Protein AF-0000000072193497 (afdb_homodimer)

Nearest PDB structures (foldseek):
  7z03-assembly1_B  TM=9.026E-01  e=7.039E-38  Escherichia coli
  4lu9-assembly1_C  TM=9.342E-01  e=7.150E-36  Escherichia coli KO11FL
  7z03-assembly1_A  TM=8.305E-01  e=8.868E-38  Escherichia coli
  7yzp-assembly1_A  TM=8.285E-01  e=3.322E-38  Escherichia coli
  7dog-assembly1_B  TM=8.474E-01  e=8.954E-22  Staphylococcus aureus subsp. aureus Mu50

Organism: NCBI:txid901

Sequence (818 aa):
MRVLHTSDWHLGRPLFGQKRYEEFSAFLDWLARTLQEKEVDVLVVPGDIFDSGTPSNRAQRLYYDFLRQVYLSPCRHVVITAGNHDSPSMLGASREILQVLDIHVVGNLPEDPADEVKVLRDAQGKVALIVCAVPFLRDADMRLVEEGESSGDKESKMQEAIRRHYAQVLEEAAALRDRLAPDVPLLCMGHLFTAGGQTVDGDGVRDLYVGSLAHVPASIFPPCIDYLALGHLHVPQRVGGMEHMRYSGSPLPMGFGEASQPKSVCLVDFSGRSARVELLPVPEFQKLERVSGSMSEILSRLAALRDSDSSAWLEVVYTGDDLEGSLRRQVETAVAGSGLRVLKIRNARLPDSQPRLDDTGRNLEELGETEVFSRCLAARKIEGAQADLLMRLYGEILTAMHETDSNAEMRVLHTSDWHLGRPLFGQKRYEEFSAFLDWLARTLQEKEVDVLVVPGDIFDSGTPSNRAQRLYYDFLRQVYLSPCRHVVITAGNHDSPSMLGASREILQVLDIHVVGNLPEDPADEVKVLRDAQGKVALIVCAVPFLRDADMRLVEEGESSGDKESKMQEAIRRHYAQVLEEAAALRDRLAPDVPLLCMGHLFTAGGQTVDGDGVRDLYVGSLAHVPASIFPPCIDYLALGHLHVPQRVGGMEHMRYSGSPLPMGFGEASQPKSVCLVDFSGRSARVELLPVPEFQKLERVSGSMSEILSRLAALRDSDSSAWLEVVYTGDDLEGSLRRQVETAVAGSGLRVLKIRNARLPDSQPRLDDTGRNLEELGETEVFSRCLAARKIEGAQADLLMRLYGEILTAMHETDSNAE

Secondary structure (DSSP, 8-state):
-EEEE-----BT--BTTB--HHHHHHHHHHHHHHHHHTT-SEEEEES--BSSSS--HHHHHHHHHHHHHHHTSS--EEEEE--SSS-HHHHHTTHHHHHTTTEEEE-S--SSGGGGEEEEE-TTS-EEEEEEEPPP--HHHHT---TT--HHHHHHHHHHHHHHHHHHHHHHHHHHHHHH-TTS-EEEEEE-EETT----TTS----TTTTT--EE-GGGS-TT-SEEEEES--S-EEETTEEEEEE---SS-SSGGGTTPPPEEEEEEEETTEEEEEEEEPP-SS-EEEEEESHHHHHHHHHHHHHTT---EEEEEE--S---S-HHHHHHHHHTTSS-EEEEEEETTS-TT---TT-TTS-GGGS-HHHHHHHHHHHTT--HHHHHHHHHHHHHHHHHHHH--TT--/-EEEE-----BT--BTTB--HHHHHHHHHHHHHHHHHTT-SEEEEES--BSSSS--HHHHHHHHHHHHHHHTSS--EEEEE--SSS-HHHHHTTHHHHHTTTEEEE-S--SSGGGGEEEEE-TTS-EEEEEEE-----HHHHT---TT--HHHHHHHHHHHHHHHHHHHHHHHHHHHHHH-TTS-EEEEEE-EETT----TTS------SSS--EE-GGGS-TT-SEEEEES-SS-EEETTEEEEEE---SS-SSGGGTTPPPEEEEEEEETTEEEEEEEEPP-SS-EEEEEESHHHHHHHHHHHHHTT---EEEEEE--SS--TTHHHHHHHHHTTSS-EEEEEEETTS-TT---TT-TTS-GGGS-HHHHHHHHHHHTT--HHHHHHHHHHHHHHHHHHHH--TT--

Solvent-accessible surface area (backbone atoms only — not comparable to full-atom values): 42797 Å² total; per-residue (Å²): 95,34,34,36,37,42,18,35,63,28,40,74,48,53,54,58,75,42,78,42,62,70,49,52,50,51,50,50,51,49,50,48,50,47,38,50,76,68,59,24,38,32,40,40,30,24,9,15,58,27,49,39,51,76,59,26,24,49,37,46,23,54,54,31,49,44,53,35,52,36,60,76,38,75,34,58,35,35,42,38,21,20,15,75,33,31,25,33,46,56,55,42,20,47,23,68,43,37,41,77,62,40,28,43,56,30,26,56,85,62,94,48,55,65,76,32,45,44,82,39,56,45,98,85,66,44,80,52,37,37,35,36,44,42,31,32,81,47,63,80,75,66,64,68,84,56,89,90,62,52,70,67,57,50,42,54,49,47,39,50,50,51,32,51,49,52,47,51,35,48,50,50,43,50,52,47,30,63,72,74,44,68,58,44,28,34,36,35,34,28,30,58,45,46,61,87,66,64,81,57,65,61,44,67,60,74,74,44,55,71,52,75,63,47,66,32,60,70,79,51,58,65,84,80,54,32,31,37,44,31,8,64,42,54,48,62,40,61,46,90,81,33,83,46,24,30,30,23,6,17,54,59,70,60,30,76,65,32,45,82,55,83,27,29,33,34,38,36,40,38,62,55,52,45,62,45,76,42,78,44,75,48,77,84,81,68,57,52,42,77,42,62,33,34,71,69,52,36,52,51,51,48,48,54,40,50,74,68,68,34,61,32,37,28,37,38,37,36,62,49,87,68,83,82,61,64,63,63,58,54,53,51,59,68,38,58,95,48,58,44,41,82,56,42,80,42,58,70,71,52,65,86,56,69,67,57,70,76,65,60,76,61,52,68,77,58,47,55,72,65,56,49,48,52,43,51,32,46,65,66,67,43,58,67,71,60,35,54,49,50,51,26,51,48,39,36,52,50,45,51,59,54,61,44,60,78,49,38,106,95,34,36,36,37,43,19,34,63,28,39,75,47,54,54,57,73,41,78,44,63,69,49,53,52,51,50,49,51,49,50,48,49,47,38,50,75,66,59,24,39,32,41,38,29,23,8,14,60,28,50,37,51,76,58,26,24,49,38,46,22,54,53,31,48,44,51,37,53,37,61,75,38,77,33,58,35,36,40,38,21,20,16,77,32,31,24,34,48,55,57,42,21,46,22,69,42,36,41,78,64,40,30,44,56,30,26,56,85,61,94,47,56,65,75,33,46,44,82,38,54,47,98,85,66,44,80,52,36,37,37,37,44,42,31,32,80,47,62,81,76,66,63,67,84,56,90,89,62,53,70,68,56,49,43,53,51,47,38,48,51,53,32,51,49,53,47,51,36,48,50,50,43,51,54,46,31,62,73,74,43,68,58,44,27,35,36,35,34,29,29,58,46,46,61,86,65,63,82,58,66,60,45,68,60,76,74,46,59,70,53,74,63,48,67,32,60,69,78,51,58,67,84,79,54,32,30,39,43,31,8,64,44,54,46,63,40,61,45,89,79,32,82,47,25,31,30,24,6,18,54,60,68,63,29,76,63,32,46,83,54,85,26,29,33,33,38,35,40,38,62,57,52,44,61,46,75,43,78,42,75,47,78,84,80,68,56,51,43,77,44,62,33,34,70,68,52,36,53,52,52,48,47,53,39,48,74,66,68,35,60,32,37,28,37,38,37,36,63,45,84,70,84,59,93,48,55,66,59,52,53,50,59,66,37,59,96,49,58,44,40,80,57,43,80,42,59,70,72,52,63,87,55,68,65,59,72,77,64,61,74,61,50,67,76,57,47,56,73,65,55,50,49,54,43,50,33,45,63,66,66,44,57,68,70,58,34,52,49,50,50,29,51,47,41,36,51,48,45,50,59,53,61,44,59,80,49,37,107

InterPro domains:
  IPR004593 Nuclease SbcCD subunit D [TIGR00619] (1-263)
  IPR004843 Calcineurin-like, phosphoesterase domain [PF00149] (1-236)
  IPR026843 Nuclease SbcCD subunit D, C-terminal domain [PF12320] (285-379)
  IPR029052 Metallo-dependent phosphatase-like [G3DSA:3.60.21.10] (1-284)
  IPR029052 Metallo-dependent phosphatase-like [SSF56300] (1-340)
  IPR041796 DNA double-strand break repair protein Mre11, N-terminal metallophosphatase domain [cd00840] (2-257)
  IPR050535 DNA Repair and Maintenance Complex Component [PTHR30337] (1-397)

pLDDT: mean 87.75, std 14.96, range [35.5, 98.94]

Radius of gyration: 30.26 Å; Cα contacts (8 Å, |Δi|>4): 1662; chains: 2; bounding box: 69×75×81 Å

Structure (mmCIF, N/CA/C/O backbone):
data_AF-0000000072193497-model_v1
#
loop_
_entity.id
_entity.type
_entity.pdbx_description
1 polymer 'Nuclease SbcCD subunit D'
#
loop_
_atom_site.group_PDB
_atom_site.id
_atom_site.type_symbol
_atom_site.label_atom_id
_atom_site.label_alt_id
_atom_site.label_comp_id
_atom_site.label_asym_id
_atom_site.label_entity_id
_atom_site.label_seq_id
_atom_site.pdbx_PDB_ins_code
_atom_site.Cartn_x
_atom_site.Cartn_y
_atom_site.Cartn_z
_atom_site.occupancy
_atom_site.B_iso_or_equiv
_atom_site.auth_seq_id
_atom_site.auth_comp_id
_atom_site.auth_asym_id
_atom_site.auth_atom_id
_atom_site.pdbx_PDB_model_num
ATOM 1 N N . MET A 1 1 ? -21.172 -25.766 -1.688 1 93.88 1 MET A N 1
ATOM 2 C CA . MET A 1 1 ? -20.141 -24.734 -1.554 1 93.88 1 MET A CA 1
ATOM 3 C C . MET A 1 1 ? -19.109 -24.859 -2.668 1 93.88 1 MET A C 1
ATOM 5 O O . MET A 1 1 ? -18.594 -25.938 -2.932 1 93.88 1 MET A O 1
ATOM 9 N N . ARG A 1 2 ? -18.938 -23.812 -3.447 1 97.88 2 ARG A N 1
ATOM 10 C CA . ARG A 1 2 ? -17.984 -23.812 -4.547 1 97.88 2 ARG A CA 1
ATOM 11 C C . ARG A 1 2 ? -16.812 -22.875 -4.258 1 97.88 2 ARG A C 1
ATOM 13 O O . ARG A 1 2 ? -17.016 -21.703 -3.979 1 97.88 2 ARG A O 1
ATOM 20 N N . VAL A 1 3 ? -15.5 -23.406 -4.293 1 98.81 3 VAL A N 1
ATOM 21 C CA . VAL A 1 3 ? -14.281 -22.672 -3.988 1 98.81 3 VAL A CA 1
ATOM 22 C C . VAL A 1 3 ? -13.383 -22.625 -5.223 1 98.81 3 VAL A C 1
ATOM 24 O O . VAL A 1 3 ? -13.258 -23.625 -5.949 1 98.81 3 VAL A O 1
ATOM 27 N N . LEU A 1 4 ? -12.812 -21.516 -5.504 1 98.94 4 LEU A N 1
ATOM 28 C CA . LEU A 1 4 ? -11.773 -21.438 -6.527 1 98.94 4 LEU A CA 1
ATOM 29 C C . LEU A 1 4 ? -10.406 -21.219 -5.895 1 98.94 4 LEU A C 1
ATOM 31 O O . LEU A 1 4 ? -10.234 -20.328 -5.059 1 98.94 4 LEU A O 1
ATOM 35 N N . HIS A 1 5 ? -9.461 -22.109 -6.23 1 98.94 5 HIS A N 1
ATOM 36 C CA . HIS A 1 5 ? -8.094 -22.109 -5.723 1 98.94 5 HIS A CA 1
ATOM 37 C C . HIS A 1 5 ? -7.105 -21.703 -6.809 1 98.94 5 HIS A C 1
ATOM 39 O O . HIS A 1 5 ? -7.02 -22.344 -7.855 1 98.94 5 HIS A O 1
ATOM 45 N N . THR A 1 6 ? -6.449 -20.516 -6.633 1 98.94 6 THR A N 1
ATOM 46 C CA . THR A 1 6 ? -5.391 -20.031 -7.512 1 98.94 6 THR A CA 1
ATOM 47 C C . THR A 1 6 ? -4.273 -19.375 -6.703 1 98.94 6 THR A C 1
ATOM 49 O O . THR A 1 6 ? -4.535 -18.75 -5.676 1 98.94 6 THR A O 1
ATOM 52 N N . SER A 1 7 ? -3.051 -19.516 -7.086 1 98.38 7 SER A N 1
ATOM 53 C CA . SER A 1 7 ? -1.906 -19.016 -6.34 1 98.38 7 SER A CA 1
ATOM 54 C C . SER A 1 7 ? -0.809 -18.516 -7.281 1 98.38 7 SER A C 1
ATOM 56 O O . SER A 1 7 ? -0.942 -18.609 -8.5 1 98.38 7 SER A O 1
ATOM 58 N N . ASP A 1 8 ? 0.224 -17.875 -6.66 1 97.56 8 ASP A N 1
ATOM 59 C CA . ASP A 1 8 ? 1.462 -17.531 -7.352 1 97.56 8 ASP A CA 1
ATOM 60 C C . ASP A 1 8 ? 1.188 -16.625 -8.555 1 97.56 8 ASP A C 1
ATOM 62 O O . ASP A 1 8 ? 1.633 -16.906 -9.664 1 97.56 8 ASP A O 1
ATOM 66 N N . TRP A 1 9 ? 0.47 -15.539 -8.273 1 98.62 9 TRP A N 1
ATOM 67 C CA . TRP A 1 9 ? 0.162 -14.562 -9.312 1 98.62 9 TRP A CA 1
ATOM 68 C C . TRP A 1 9 ? 1.414 -13.797 -9.727 1 98.62 9 TRP A C 1
ATOM 70 O O . TRP A 1 9 ? 1.576 -13.445 -10.898 1 98.62 9 TRP A O 1
ATOM 80 N N . HIS A 1 10 ? 2.223 -13.484 -8.75 1 97.06 10 HIS A N 1
ATOM 81 C CA . HIS A 1 10 ? 3.477 -12.766 -8.953 1 97.06 10 HIS A CA 1
ATOM 82 C C . HIS A 1 10 ? 3.248 -11.445 -9.68 1 97.06 10 HIS A C 1
ATOM 84 O O . HIS A 1 10 ? 3.955 -11.133 -10.641 1 97.06 10 HIS A O 1
ATOM 90 N N . LEU A 1 11 ? 2.256 -10.703 -9.258 1 98.31 11 LEU A N 1
ATOM 91 C CA . LEU A 1 11 ? 1.973 -9.406 -9.859 1 98.31 11 LEU A CA 1
ATOM 92 C C . LEU A 1 11 ? 3.209 -8.516 -9.836 1 98.31 11 LEU A C 1
ATOM 94 O O . LEU A 1 11 ? 3.855 -8.375 -8.797 1 98.31 11 LEU A O 1
ATOM 98 N N . GLY A 1 12 ? 3.562 -7.949 -11.008 1 96.19 12 GLY A N 1
ATOM 99 C CA . GLY A 1 12 ? 4.688 -7.035 -11.117 1 96.19 12 GLY A CA 1
ATOM 100 C C . GLY A 1 12 ? 5.949 -7.699 -11.641 1 96.19 12 GLY A C 1
ATOM 101 O O . GLY A 1 12 ? 6.941 -7.027 -11.922 1 96.19 12 GLY A O 1
ATOM 102 N N . ARG A 1 13 ? 5.938 -8.984 -11.797 1 93.12 13 ARG A N 1
ATOM 103 C CA . ARG A 1 13 ? 7.121 -9.68 -12.297 1 93.12 13 ARG A CA 1
ATOM 104 C C . ARG A 1 13 ? 7.352 -9.367 -13.773 1 93.12 13 ARG A C 1
ATOM 106 O O . ARG A 1 13 ? 6.457 -9.555 -14.602 1 93.12 13 ARG A O 1
ATOM 113 N N . PRO A 1 14 ? 8.523 -8.914 -14.086 1 92.12 14 PRO A N 1
ATOM 114 C CA . PRO A 1 14 ? 8.859 -8.797 -15.508 1 92.12 14 PRO A CA 1
ATOM 115 C C . PRO A 1 14 ? 9.352 -10.117 -16.109 1 92.12 14 PRO A C 1
ATOM 117 O O . PRO A 1 14 ? 9.656 -11.055 -15.367 1 92.12 14 PRO A O 1
ATOM 120 N N . LEU A 1 15 ? 9.297 -10.258 -17.344 1 92.75 15 LEU A N 1
ATOM 121 C CA . LEU A 1 15 ? 9.922 -11.352 -18.078 1 92.75 15 LEU A CA 1
ATOM 122 C C . LEU A 1 15 ? 11.117 -10.859 -18.875 1 92.75 15 LEU A C 1
ATOM 124 O O . LEU A 1 15 ? 10.953 -10.234 -19.938 1 92.75 15 LEU A O 1
ATOM 128 N N . PHE A 1 16 ? 12.242 -11.039 -18.391 1 85.94 16 PHE A N 1
ATOM 129 C CA . PHE A 1 16 ? 13.477 -10.578 -19.016 1 85.94 16 PHE A CA 1
ATOM 130 C C . PHE A 1 16 ? 13.391 -9.086 -19.344 1 85.94 16 PHE A C 1
ATOM 132 O O . PHE A 1 16 ? 13.672 -8.68 -20.469 1 85.94 16 PHE A O 1
ATOM 139 N N . GLY A 1 17 ? 12.938 -8.336 -18.375 1 87.81 17 GLY A N 1
ATOM 140 C CA . GLY A 1 17 ? 12.875 -6.891 -18.5 1 87.81 17 GLY A CA 1
ATOM 141 C C . GLY A 1 17 ? 11.562 -6.387 -19.062 1 87.81 17 GLY A C 1
ATOM 142 O O . GLY A 1 17 ? 11.219 -5.215 -18.891 1 87.81 17 GLY A O 1
ATOM 143 N N . GLN A 1 18 ? 10.867 -7.23 -19.703 1 92.12 18 GLN A N 1
ATOM 144 C CA . GLN A 1 18 ? 9.578 -6.859 -20.281 1 92.12 18 GLN A CA 1
ATOM 145 C C . GLN A 1 18 ? 8.5 -6.773 -19.203 1 92.12 18 GLN A C 1
ATOM 147 O O . GLN A 1 18 ? 8.25 -7.742 -18.484 1 92.12 18 GLN A O 1
ATOM 152 N N . LYS A 1 19 ? 7.871 -5.57 -19.109 1 94.75 19 LYS A N 1
ATOM 153 C CA . LYS A 1 19 ? 6.762 -5.41 -18.172 1 94.75 19 LYS A CA 1
ATOM 154 C C . LYS A 1 19 ? 5.539 -6.195 -18.641 1 94.75 19 LYS A C 1
ATOM 156 O O . LYS A 1 19 ? 5.246 -6.254 -19.828 1 94.75 19 LYS A O 1
ATOM 161 N N . ARG A 1 20 ? 4.809 -6.73 -17.688 1 97.19 20 ARG A N 1
ATOM 162 C CA . ARG A 1 20 ? 3.73 -7.652 -18.031 1 97.19 20 ARG A CA 1
ATOM 163 C C . ARG A 1 20 ? 2.398 -7.176 -17.453 1 97.19 20 ARG A C 1
ATOM 165 O O . ARG A 1 20 ? 1.487 -7.98 -17.234 1 97.19 20 ARG A O 1
ATOM 172 N N . TYR A 1 21 ? 2.162 -5.938 -17.25 1 97.38 21 TYR A N 1
ATOM 173 C CA . TYR A 1 21 ? 0.986 -5.422 -16.562 1 97.38 21 TYR A CA 1
ATOM 174 C C . TYR A 1 21 ? -0.281 -5.688 -17.359 1 97.38 21 TYR A C 1
ATOM 176 O O . TYR A 1 21 ? -1.339 -5.961 -16.797 1 97.38 21 TYR A O 1
ATOM 184 N N . GLU A 1 22 ? -0.155 -5.602 -18.656 1 97.12 22 GLU A N 1
ATOM 185 C CA . GLU A 1 22 ? -1.32 -5.891 -19.484 1 97.12 22 GLU A CA 1
ATOM 186 C C . GLU A 1 22 ? -1.739 -7.355 -19.359 1 97.12 22 GLU A C 1
ATOM 188 O O . GLU A 1 22 ? -2.932 -7.664 -19.344 1 97.12 22 GLU A O 1
ATOM 193 N N . GLU A 1 23 ? -0.786 -8.227 -19.266 1 97.62 23 GLU A N 1
ATOM 194 C CA . GLU A 1 23 ? -1.057 -9.648 -19.062 1 97.62 23 GLU A CA 1
ATOM 195 C C . GLU A 1 23 ? -1.716 -9.906 -17.719 1 97.62 23 GLU A C 1
ATOM 197 O O . GLU A 1 23 ? -2.711 -10.625 -17.625 1 97.62 23 GLU A O 1
ATOM 202 N N . PHE A 1 24 ? -1.139 -9.281 -16.672 1 98.5 24 PHE A N 1
ATOM 203 C CA . PHE A 1 24 ? -1.703 -9.43 -15.344 1 98.5 24 PHE A CA 1
ATOM 204 C C . PHE A 1 24 ? -3.146 -8.938 -15.312 1 98.5 24 PHE A C 1
ATOM 206 O O . PHE A 1 24 ? -4.02 -9.609 -14.758 1 98.5 24 PHE A O 1
ATOM 213 N N . SER A 1 25 ? -3.367 -7.781 -15.93 1 98.56 25 SER A N 1
ATOM 214 C CA . SER A 1 25 ? -4.711 -7.215 -15.969 1 98.56 25 SER A CA 1
ATOM 215 C C . SER A 1 25 ? -5.684 -8.148 -16.672 1 98.56 25 SER A C 1
ATOM 217 O O . SER A 1 25 ? -6.789 -8.391 -16.188 1 98.56 25 SER A O 1
ATOM 219 N N . ALA A 1 26 ? -5.281 -8.695 -17.766 1 98.69 26 ALA A N 1
ATOM 220 C CA . ALA A 1 26 ? -6.125 -9.609 -18.531 1 98.69 26 ALA A CA 1
ATOM 221 C C . ALA A 1 26 ? -6.457 -10.859 -17.734 1 98.69 26 ALA A C 1
ATOM 223 O O . ALA A 1 26 ? -7.602 -11.328 -17.734 1 98.69 26 ALA A O 1
ATOM 224 N N . PHE A 1 27 ? -5.551 -11.414 -17.094 1 98.75 27 PHE A N 1
ATOM 225 C CA . PHE A 1 27 ? -5.758 -12.586 -16.266 1 98.75 27 PHE A CA 1
ATOM 226 C C . PHE A 1 27 ? -6.762 -12.289 -15.156 1 98.75 27 PHE A C 1
ATOM 228 O O . PHE A 1 27 ? -7.707 -13.055 -14.945 1 98.75 27 PHE A O 1
ATOM 235 N N . LEU A 1 28 ? -6.488 -11.188 -14.43 1 98.81 28 LEU A N 1
ATOM 236 C CA . LEU A 1 28 ? -7.352 -10.836 -13.305 1 98.81 28 LEU A CA 1
ATOM 237 C C . LEU A 1 28 ? -8.773 -10.562 -13.773 1 98.81 28 LEU A C 1
ATOM 239 O O . LEU A 1 28 ? -9.734 -10.914 -13.086 1 98.81 28 LEU A O 1
ATOM 243 N N . ASP A 1 29 ? -8.891 -9.945 -14.93 1 98.62 29 ASP A N 1
ATOM 244 C CA . ASP A 1 29 ? -10.219 -9.742 -15.508 1 98.62 29 ASP A CA 1
ATOM 245 C C . ASP A 1 29 ? -10.891 -11.078 -15.812 1 98.62 29 ASP A C 1
ATOM 247 O O . ASP A 1 29 ? -12.07 -11.266 -15.508 1 98.62 29 ASP A O 1
ATOM 251 N N . TRP A 1 30 ? -10.133 -11.961 -16.391 1 98.75 30 TRP A N 1
ATOM 252 C CA . TRP A 1 30 ? -10.648 -13.297 -16.688 1 98.75 30 TRP A CA 1
ATOM 253 C C . TRP A 1 30 ? -11.062 -14.008 -15.398 1 98.75 30 TRP A C 1
ATOM 255 O O . TRP A 1 30 ? -12.117 -14.641 -15.344 1 98.75 30 TRP A O 1
ATOM 265 N N . LEU A 1 31 ? -10.219 -13.953 -14.406 1 98.81 31 LEU A N 1
ATOM 266 C CA . LEU A 1 31 ? -10.5 -14.594 -13.133 1 98.81 31 LEU A CA 1
ATOM 267 C C . LEU A 1 31 ? -11.797 -14.062 -12.531 1 98.81 31 LEU A C 1
ATOM 269 O O . LEU A 1 31 ? -12.625 -14.836 -12.047 1 98.81 31 LEU A O 1
ATOM 273 N N . ALA A 1 32 ? -11.961 -12.758 -12.57 1 98.62 32 ALA A N 1
ATOM 274 C CA . ALA A 1 32 ? -13.18 -12.141 -12.047 1 98.62 32 ALA A CA 1
ATOM 275 C C . ALA A 1 32 ? -14.414 -12.648 -12.789 1 98.62 32 ALA A C 1
ATOM 277 O O . ALA A 1 32 ? -15.43 -12.969 -12.172 1 98.62 32 ALA A O 1
ATOM 278 N N . ARG A 1 33 ? -14.305 -12.68 -14.078 1 98.44 33 ARG A N 1
ATOM 279 C CA . ARG A 1 33 ? -15.406 -13.203 -14.883 1 98.44 33 ARG A CA 1
ATOM 280 C C . ARG A 1 33 ? -15.688 -14.664 -14.547 1 98.44 33 ARG A C 1
ATOM 282 O O . ARG A 1 33 ? -16.844 -15.07 -14.438 1 98.44 33 ARG A O 1
ATOM 289 N N . THR A 1 34 ? -14.641 -15.414 -14.414 1 98.69 34 THR A N 1
ATOM 290 C CA . THR A 1 34 ? -14.766 -16.828 -14.086 1 98.69 34 THR A CA 1
ATOM 291 C C . THR A 1 34 ? -15.469 -17.016 -12.75 1 98.69 34 THR A C 1
ATOM 293 O O . THR A 1 34 ? -16.328 -17.891 -12.609 1 98.69 34 THR A O 1
ATOM 296 N N . LEU A 1 35 ? -15.141 -16.203 -11.766 1 98.62 35 LEU A N 1
ATOM 297 C CA . LEU A 1 35 ? -15.781 -16.266 -10.453 1 98.62 35 LEU A CA 1
ATOM 298 C C . LEU A 1 35 ? -17.297 -16.062 -10.586 1 98.62 35 LEU A C 1
ATOM 300 O O . LEU A 1 35 ? -18.062 -16.75 -9.914 1 98.62 35 LEU A O 1
ATOM 304 N N . GLN A 1 36 ? -17.656 -15.18 -11.43 1 97.81 36 GLN A N 1
ATOM 305 C CA . GLN A 1 36 ? -19.062 -14.891 -11.656 1 97.81 36 GLN A CA 1
ATOM 306 C C . GLN A 1 36 ? -19.75 -16.016 -12.43 1 97.81 36 GLN A C 1
ATOM 308 O O . GLN A 1 36 ? -20.781 -16.547 -12 1 97.81 36 GLN A O 1
ATOM 313 N N . GLU A 1 37 ? -19.141 -16.453 -13.484 1 98.12 37 GLU A N 1
ATOM 314 C CA . GLU A 1 37 ? -19.719 -17.438 -14.383 1 98.12 37 GLU A CA 1
ATOM 315 C C . GLU A 1 37 ? -19.875 -18.797 -13.688 1 98.12 37 GLU A C 1
ATOM 317 O O . GLU A 1 37 ? -20.844 -19.5 -13.914 1 98.12 37 GLU A O 1
ATOM 322 N N . LYS A 1 38 ? -18.938 -19.078 -12.891 1 98.38 38 LYS A N 1
ATOM 323 C CA . LYS A 1 38 ? -18.953 -20.375 -12.227 1 98.38 38 LYS A CA 1
ATOM 324 C C . LYS A 1 38 ? -19.641 -20.297 -10.867 1 98.38 38 LYS A C 1
ATOM 326 O O . LYS A 1 38 ? -19.688 -21.281 -10.133 1 98.38 38 LYS A O 1
ATOM 331 N N . GLU A 1 39 ? -20.062 -19.109 -10.516 1 97.56 39 GLU A N 1
ATOM 332 C CA . GLU A 1 39 ? -20.781 -18.875 -9.273 1 97.56 39 GLU A CA 1
ATOM 333 C C . GLU A 1 39 ? -19.969 -19.328 -8.062 1 97.56 39 GLU A C 1
ATOM 335 O O . GLU A 1 39 ? -20.453 -20.078 -7.219 1 97.56 39 GLU A O 1
ATOM 340 N N . VAL A 1 40 ? -18.781 -18.938 -8.039 1 98.56 40 VAL A N 1
ATOM 341 C CA . VAL A 1 40 ? -17.859 -19.297 -6.965 1 98.56 40 VAL A CA 1
ATOM 342 C C . VAL A 1 40 ? -18.266 -18.578 -5.68 1 98.56 40 VAL A C 1
ATOM 344 O O . VAL A 1 40 ? -18.594 -17.391 -5.695 1 98.56 40 VAL A O 1
ATOM 347 N N . ASP A 1 41 ? -18.234 -19.281 -4.516 1 98.44 41 ASP A N 1
ATOM 348 C CA . ASP A 1 41 ? -18.609 -18.719 -3.221 1 98.44 41 ASP A CA 1
ATOM 349 C C . ASP A 1 41 ? -17.391 -18.125 -2.514 1 98.44 41 ASP A C 1
ATOM 351 O O . ASP A 1 41 ? -17.5 -17.109 -1.84 1 98.44 41 ASP A O 1
ATOM 355 N N . VAL A 1 42 ? -16.25 -18.812 -2.629 1 98.81 42 VAL A N 1
ATOM 356 C CA . VAL A 1 42 ? -15.047 -18.438 -1.904 1 98.81 42 VAL A CA 1
ATOM 357 C C . VAL A 1 42 ? -13.844 -18.516 -2.836 1 98.81 42 VAL A C 1
ATOM 359 O O . VAL A 1 42 ? -13.672 -19.5 -3.566 1 98.81 42 VAL A O 1
ATOM 362 N N . LEU A 1 43 ? -13.062 -17.531 -2.895 1 98.94 43 LEU A N 1
ATOM 363 C CA . LEU A 1 43 ? -11.758 -17.531 -3.555 1 98.94 43 LEU A CA 1
ATOM 364 C C . LEU A 1 43 ? -10.633 -17.688 -2.539 1 98.94 43 LEU A C 1
ATOM 366 O O . LEU A 1 43 ? -10.586 -16.969 -1.535 1 98.94 43 LEU A O 1
ATOM 370 N N . VAL A 1 44 ? -9.75 -18.672 -2.711 1 98.94 44 VAL A N 1
ATOM 371 C CA . VAL A 1 44 ? -8.594 -18.844 -1.838 1 98.94 44 VAL A CA 1
ATOM 372 C C . VAL A 1 44 ? -7.305 -18.672 -2.643 1 98.94 44 VAL A C 1
ATOM 374 O O . VAL A 1 44 ? -7.172 -19.219 -3.738 1 98.94 44 VAL A O 1
ATOM 377 N N . VAL A 1 45 ? -6.383 -17.859 -2.16 1 98.88 45 VAL A N 1
ATOM 378 C CA . VAL A 1 45 ? -5.113 -17.562 -2.822 1 98.88 45 VAL A CA 1
ATOM 379 C C . VAL A 1 45 ? -3.959 -17.797 -1.853 1 98.88 45 VAL A C 1
ATOM 381 O O . VAL A 1 45 ? -3.564 -16.891 -1.111 1 98.88 45 VAL A O 1
ATOM 384 N N . PRO A 1 46 ? -3.342 -18.969 -1.86 1 98.38 46 PRO A N 1
ATOM 385 C CA . PRO A 1 46 ? -2.297 -19.312 -0.896 1 98.38 46 PRO A CA 1
ATOM 386 C C . PRO A 1 46 ? -0.92 -18.797 -1.298 1 98.38 46 PRO A C 1
ATOM 388 O O . PRO A 1 46 ? 0.023 -19.578 -1.441 1 98.38 46 PRO A O 1
ATOM 391 N N . GLY A 1 47 ? -0.779 -17.5 -1.527 1 96.75 47 GLY A N 1
ATOM 392 C CA . GLY A 1 47 ? 0.511 -16.844 -1.438 1 96.75 47 GLY A CA 1
ATOM 393 C C . GLY A 1 47 ? 1.056 -16.406 -2.787 1 96.75 47 GLY A C 1
ATOM 394 O O . GLY A 1 47 ? 0.529 -16.797 -3.828 1 96.75 47 GLY A O 1
ATOM 395 N N . ASP A 1 48 ? 2.084 -15.539 -2.68 1 96 48 ASP A N 1
ATOM 396 C CA . ASP A 1 48 ? 2.824 -14.945 -3.789 1 96 48 ASP A CA 1
ATOM 397 C C . ASP A 1 48 ? 1.899 -14.141 -4.703 1 96 48 ASP A C 1
ATOM 399 O O . ASP A 1 48 ? 1.88 -14.359 -5.918 1 96 48 ASP A O 1
ATOM 403 N N . ILE A 1 49 ? 1.177 -13.32 -4.039 1 98.25 49 ILE A N 1
ATOM 404 C CA . ILE A 1 49 ? 0.344 -12.359 -4.746 1 98.25 49 ILE A CA 1
ATOM 405 C C . ILE A 1 49 ? 1.221 -11.461 -5.617 1 98.25 49 ILE A C 1
ATOM 407 O O . ILE A 1 49 ? 0.942 -11.273 -6.801 1 98.25 49 ILE A O 1
ATOM 411 N N . PHE A 1 50 ? 2.23 -11.008 -4.977 1 96.25 50 PHE A N 1
ATOM 412 C CA . PHE A 1 50 ? 3.18 -10.141 -5.664 1 96.25 50 PHE A CA 1
ATOM 413 C C . PHE A 1 50 ? 4.504 -10.859 -5.895 1 96.25 50 PHE A C 1
ATOM 415 O O . PHE A 1 50 ? 4.773 -11.883 -5.266 1 96.25 50 PHE A O 1
ATOM 422 N N . ASP A 1 51 ? 5.281 -10.25 -6.797 1 93.06 51 ASP A N 1
ATOM 423 C CA . ASP A 1 51 ? 6.559 -10.875 -7.121 1 93.06 51 ASP A CA 1
ATOM 424 C C . ASP A 1 51 ? 7.652 -10.438 -6.145 1 93.06 51 ASP A C 1
ATOM 426 O O . ASP A 1 51 ? 8.672 -11.109 -6.012 1 93.06 51 ASP A O 1
ATOM 430 N N . SER A 1 52 ? 7.387 -9.328 -5.488 1 87.25 52 SER A N 1
ATOM 431 C CA . SER A 1 52 ? 8.383 -8.789 -4.574 1 87.25 52 SER A CA 1
ATOM 432 C C . SER A 1 52 ? 7.738 -8.273 -3.291 1 87.25 52 SER A C 1
ATOM 434 O O . SER A 1 52 ? 6.547 -7.965 -3.271 1 87.25 52 SER A O 1
ATOM 436 N N . GLY A 1 53 ? 8.602 -8.188 -2.262 1 88.75 53 GLY A N 1
ATOM 437 C CA . GLY A 1 53 ? 8.133 -7.652 -0.991 1 88.75 53 GLY A CA 1
ATOM 438 C C . GLY A 1 53 ? 7.863 -6.164 -1.034 1 88.75 53 GLY A C 1
ATOM 439 O O . GLY A 1 53 ? 7.25 -5.613 -0.116 1 88.75 53 GLY A O 1
ATOM 440 N N . THR A 1 54 ? 8.305 -5.48 -2.055 1 88.69 54 THR A N 1
ATOM 441 C CA . THR A 1 54 ? 8.062 -4.059 -2.285 1 88.69 54 THR A CA 1
ATOM 442 C C . THR A 1 54 ? 7.445 -3.836 -3.664 1 88.69 54 THR A C 1
ATOM 444 O O . THR A 1 54 ? 8.062 -3.213 -4.531 1 88.69 54 THR A O 1
ATOM 447 N N . PRO A 1 55 ? 6.23 -4.352 -3.822 1 93.38 55 PRO A N 1
ATOM 448 C CA . PRO A 1 55 ? 5.602 -4.238 -5.141 1 93.38 55 PRO A CA 1
ATOM 449 C C . PRO A 1 55 ? 5.387 -2.787 -5.57 1 93.38 55 PRO A C 1
ATOM 451 O O . PRO A 1 55 ? 5.227 -1.906 -4.723 1 93.38 55 PRO A O 1
ATOM 454 N N . SER A 1 56 ? 5.418 -2.568 -6.871 1 92.88 56 SER A N 1
ATOM 455 C CA . SER A 1 56 ? 5.109 -1.249 -7.414 1 92.88 56 SER A CA 1
ATOM 456 C C . SER A 1 56 ? 3.67 -0.851 -7.105 1 92.88 56 SER A C 1
ATOM 458 O O . SER A 1 56 ? 2.832 -1.706 -6.816 1 92.88 56 SER A O 1
ATOM 460 N N . ASN A 1 57 ? 3.398 0.429 -7.141 1 94.88 57 ASN A N 1
ATOM 461 C CA . ASN A 1 57 ? 2.039 0.912 -6.922 1 94.88 57 ASN A CA 1
ATOM 462 C C . ASN A 1 57 ? 1.087 0.414 -8.008 1 94.88 57 ASN A C 1
ATOM 464 O O . ASN A 1 57 ? -0.091 0.169 -7.742 1 94.88 57 ASN A O 1
ATOM 468 N N . ARG A 1 58 ? 1.589 0.275 -9.195 1 96.19 58 ARG A N 1
ATOM 469 C CA . ARG A 1 58 ? 0.763 -0.248 -10.281 1 96.19 58 ARG A CA 1
ATOM 470 C C . ARG A 1 58 ? 0.343 -1.688 -10 1 96.19 58 ARG A C 1
ATOM 472 O O . ARG A 1 58 ? -0.809 -2.061 -10.234 1 96.19 58 ARG A O 1
ATOM 479 N N . ALA A 1 59 ? 1.293 -2.506 -9.555 1 97.25 59 ALA A N 1
ATOM 480 C CA . ALA A 1 59 ? 0.961 -3.877 -9.172 1 97.25 59 ALA A CA 1
ATOM 481 C C . ALA A 1 59 ? -0.079 -3.902 -8.055 1 97.25 59 ALA A C 1
ATOM 483 O O . ALA A 1 59 ? -1.019 -4.699 -8.094 1 97.25 59 ALA A O 1
ATOM 484 N N . GLN A 1 60 ? 0.107 -3.041 -7.098 1 97.38 60 GLN A N 1
ATOM 485 C CA . GLN A 1 60 ? -0.848 -2.955 -5.996 1 97.38 60 GLN A CA 1
ATOM 486 C C . GLN A 1 60 ? -2.229 -2.537 -6.5 1 97.38 60 GLN A C 1
ATOM 488 O O . GLN A 1 60 ? -3.246 -3.057 -6.035 1 97.38 60 GLN A O 1
ATOM 493 N N . ARG A 1 61 ? -2.238 -1.609 -7.414 1 97.62 61 ARG A N 1
ATOM 494 C CA . ARG A 1 61 ? -3.506 -1.176 -7.988 1 97.62 61 ARG A CA 1
ATOM 495 C C . ARG A 1 61 ? -4.238 -2.344 -8.648 1 97.62 61 ARG A C 1
ATOM 497 O O . ARG A 1 61 ? -5.449 -2.494 -8.484 1 97.62 61 ARG A O 1
ATOM 504 N N . LEU A 1 62 ? -3.535 -3.199 -9.383 1 98.44 62 LEU A N 1
ATOM 505 C CA . LEU A 1 62 ? -4.129 -4.383 -9.992 1 98.44 62 LEU A CA 1
ATOM 506 C C . LEU A 1 62 ? -4.789 -5.262 -8.93 1 98.44 62 LEU A C 1
ATOM 508 O O . LEU A 1 62 ? -5.91 -5.738 -9.125 1 98.44 62 LEU A O 1
ATOM 512 N N . TYR A 1 63 ? -4.113 -5.441 -7.816 1 98.38 63 TYR A N 1
ATOM 513 C CA . TYR A 1 63 ? -4.582 -6.254 -6.699 1 98.38 63 TYR A CA 1
ATOM 514 C C . TYR A 1 63 ? -5.871 -5.688 -6.113 1 98.38 63 TYR A C 1
ATOM 516 O O . TYR A 1 63 ? -6.883 -6.387 -6.023 1 98.38 63 TYR A O 1
ATOM 524 N N . TYR A 1 64 ? -5.879 -4.406 -5.84 1 98.31 64 TYR A N 1
ATOM 525 C CA . TYR A 1 64 ? -7.031 -3.787 -5.195 1 98.31 64 TYR A CA 1
ATOM 526 C C . TYR A 1 64 ? -8.211 -3.693 -6.16 1 98.31 64 TYR A C 1
ATOM 528 O O . TYR A 1 64 ? -9.359 -3.885 -5.766 1 98.31 64 TYR A O 1
ATOM 536 N N . ASP A 1 65 ? -7.914 -3.35 -7.406 1 98.12 65 ASP A N 1
ATOM 537 C CA . ASP A 1 65 ? -8.977 -3.301 -8.406 1 98.12 65 ASP A CA 1
ATOM 538 C C . ASP A 1 65 ? -9.656 -4.66 -8.562 1 98.12 65 ASP A C 1
ATOM 540 O O . ASP A 1 65 ? -10.883 -4.738 -8.672 1 98.12 65 ASP A O 1
ATOM 544 N N . PHE A 1 66 ? -8.875 -5.691 -8.555 1 98.69 66 PHE A N 1
ATOM 545 C CA . PHE A 1 66 ? -9.422 -7.039 -8.648 1 98.69 66 PHE A CA 1
ATOM 546 C C . PHE A 1 66 ? -10.305 -7.352 -7.445 1 98.69 66 PHE A C 1
ATOM 548 O O . PHE A 1 66 ? -11.414 -7.867 -7.602 1 98.69 66 PHE A O 1
ATOM 555 N N . LEU A 1 67 ? -9.797 -7.035 -6.227 1 98.38 67 LEU A N 1
ATOM 556 C CA . LEU A 1 67 ? -10.57 -7.309 -5.016 1 98.38 67 LEU A CA 1
ATOM 557 C C . LEU A 1 67 ? -11.898 -6.566 -5.039 1 98.38 67 LEU A C 1
ATOM 559 O O . LEU A 1 67 ? -12.914 -7.094 -4.578 1 98.38 67 LEU A O 1
ATOM 563 N N . ARG A 1 68 ? -11.883 -5.379 -5.598 1 97.44 68 ARG A N 1
ATOM 564 C CA . ARG A 1 68 ? -13.133 -4.641 -5.77 1 97.44 68 ARG A CA 1
ATOM 565 C C . ARG A 1 68 ? -14.086 -5.391 -6.695 1 97.44 68 ARG A C 1
ATOM 567 O O . ARG A 1 68 ? -15.281 -5.508 -6.402 1 97.44 68 ARG A O 1
ATOM 574 N N . GLN A 1 69 ? -13.547 -5.859 -7.809 1 97.44 69 GLN A N 1
ATOM 575 C CA . GLN A 1 69 ? -14.367 -6.625 -8.742 1 97.44 69 GLN A CA 1
ATOM 576 C C . GLN A 1 69 ? -14.984 -7.844 -8.062 1 97.44 69 GLN A C 1
ATOM 578 O O . GLN A 1 69 ? -16.156 -8.164 -8.289 1 97.44 69 GLN A O 1
ATOM 583 N N . VAL A 1 70 ? -14.211 -8.484 -7.27 1 97.94 70 VAL A N 1
ATOM 584 C CA . VAL A 1 70 ? -14.703 -9.664 -6.57 1 97.94 70 VAL A CA 1
ATOM 585 C C . VAL A 1 70 ? -15.812 -9.273 -5.602 1 97.94 70 VAL A C 1
ATOM 587 O O . VAL A 1 70 ? -16.844 -9.93 -5.531 1 97.94 70 VAL A O 1
ATOM 590 N N . TYR A 1 71 ? -15.578 -8.219 -4.867 1 95.81 71 TYR A N 1
ATOM 591 C CA . TYR A 1 71 ? -16.578 -7.738 -3.914 1 95.81 71 TYR A CA 1
ATOM 592 C C . TYR A 1 71 ? -17.906 -7.492 -4.602 1 95.81 71 TYR A C 1
ATOM 594 O O . TYR A 1 71 ? -18.969 -7.742 -4.02 1 95.81 71 TYR A O 1
ATOM 602 N N . LEU A 1 72 ? -17.844 -7.02 -5.785 1 94.62 72 LEU A N 1
ATOM 603 C CA . LEU A 1 72 ? -19.062 -6.68 -6.523 1 94.62 72 LEU A CA 1
ATOM 604 C C . LEU A 1 72 ? -19.672 -7.922 -7.152 1 94.62 72 LEU A C 1
ATOM 606 O O . LEU A 1 72 ? -20.797 -7.867 -7.68 1 94.62 72 LEU A O 1
ATOM 610 N N . SER A 1 73 ? -18.984 -9.047 -7.109 1 94.81 73 SER A N 1
ATOM 611 C CA . SER A 1 73 ? -19.469 -10.312 -7.641 1 94.81 73 SER A CA 1
ATOM 612 C C . SER A 1 73 ? -20.219 -11.109 -6.57 1 94.81 73 SER A C 1
ATOM 614 O O . SER A 1 73 ? -20.25 -10.711 -5.406 1 94.81 73 SER A O 1
ATOM 616 N N . PRO A 1 74 ? -20.75 -12.203 -6.961 1 94.88 74 PRO A N 1
ATOM 617 C CA . PRO A 1 74 ? -21.422 -13.039 -5.965 1 94.88 74 PRO A CA 1
ATOM 618 C C . PRO A 1 74 ? -20.453 -13.812 -5.082 1 94.88 74 PRO A C 1
ATOM 620 O O . PRO A 1 74 ? -20.859 -14.469 -4.125 1 94.88 74 PRO A O 1
ATOM 623 N N . CYS A 1 75 ? -19.234 -13.758 -5.383 1 97.19 75 CYS A N 1
ATOM 624 C CA . CYS A 1 75 ? -18.234 -14.398 -4.539 1 97.19 75 CYS A CA 1
ATOM 625 C C . CYS A 1 75 ? -18.188 -13.75 -3.16 1 97.19 75 CYS A C 1
ATOM 627 O O . CYS A 1 75 ? -17.75 -12.602 -3.027 1 97.19 75 CYS A O 1
ATOM 629 N N . ARG A 1 76 ? -18.484 -14.375 -2.135 1 96.75 76 ARG A N 1
ATOM 630 C CA . ARG A 1 76 ? -18.766 -13.781 -0.833 1 96.75 76 ARG A CA 1
ATOM 631 C C . ARG A 1 76 ? -17.484 -13.562 -0.036 1 96.75 76 ARG A C 1
ATOM 633 O O . ARG A 1 76 ? -17.375 -12.594 0.716 1 96.75 76 ARG A O 1
ATOM 640 N N . HIS A 1 77 ? -16.547 -14.562 -0.119 1 98.31 77 HIS A N 1
ATOM 641 C CA . HIS A 1 77 ? -15.344 -14.477 0.687 1 98.31 77 HIS A CA 1
ATOM 642 C C . HIS A 1 77 ? -14.094 -14.617 -0.181 1 98.31 77 HIS A C 1
ATOM 644 O O . HIS A 1 77 ? -14.102 -15.328 -1.185 1 98.31 77 HIS A O 1
ATOM 650 N N . VAL A 1 78 ? -13.133 -13.938 0.18 1 98.81 78 VAL A N 1
ATOM 651 C CA . VAL A 1 78 ? -11.773 -14.133 -0.324 1 98.81 78 VAL A CA 1
ATOM 652 C C . VAL A 1 78 ? -10.828 -14.414 0.84 1 98.81 78 VAL A C 1
ATOM 654 O O . VAL A 1 78 ? -10.867 -13.719 1.86 1 98.81 78 VAL A O 1
ATOM 657 N N . VAL A 1 79 ? -10.016 -15.438 0.787 1 98.88 79 VAL A N 1
ATOM 658 C CA . VAL A 1 79 ? -8.992 -15.727 1.785 1 98.88 79 VAL A CA 1
ATOM 659 C C . VAL A 1 79 ? -7.609 -15.711 1.13 1 98.88 79 VAL A C 1
ATOM 661 O O . VAL A 1 79 ? -7.352 -16.469 0.191 1 98.88 79 VAL A O 1
ATOM 664 N N . ILE A 1 80 ? -6.762 -14.82 1.635 1 98.75 80 ILE A N 1
ATOM 665 C CA . ILE A 1 80 ? -5.434 -14.609 1.065 1 98.75 80 ILE A CA 1
ATOM 666 C C . ILE A 1 80 ? -4.371 -14.844 2.135 1 98.75 80 ILE A C 1
ATOM 668 O O . ILE A 1 80 ? -4.496 -14.352 3.26 1 98.75 80 ILE A O 1
ATOM 672 N N . THR A 1 81 ? -3.369 -15.609 1.859 1 98.31 81 THR A N 1
ATOM 673 C CA . THR A 1 81 ? -2.207 -15.742 2.729 1 98.31 81 THR A CA 1
ATOM 674 C C . THR A 1 81 ? -0.935 -15.312 2.006 1 98.31 81 THR A C 1
ATOM 676 O O . THR A 1 81 ? -0.899 -15.266 0.774 1 98.31 81 THR A O 1
ATOM 679 N N . ALA A 1 82 ? 0.081 -15 2.775 1 96.31 82 ALA A N 1
ATOM 680 C CA . ALA A 1 82 ? 1.35 -14.57 2.191 1 96.31 82 ALA A CA 1
ATOM 681 C C . ALA A 1 82 ? 2.18 -15.766 1.745 1 96.31 82 ALA A C 1
ATOM 683 O O . ALA A 1 82 ? 2.223 -16.797 2.432 1 96.31 82 ALA A O 1
ATOM 684 N N . GLY A 1 83 ? 2.797 -15.648 0.571 1 94.12 83 GLY A N 1
ATOM 685 C CA . GLY A 1 83 ? 3.857 -16.547 0.158 1 94.12 83 GLY A CA 1
ATOM 686 C C . GLY A 1 83 ? 5.246 -16.016 0.464 1 94.12 83 GLY A C 1
ATOM 687 O O . GLY A 1 83 ? 5.395 -15.047 1.201 1 94.12 83 GLY A O 1
ATOM 688 N N . ASN A 1 84 ? 6.25 -16.594 -0.019 1 88.94 84 ASN A N 1
ATOM 689 C CA . ASN A 1 84 ? 7.617 -16.219 0.333 1 88.94 84 ASN A CA 1
ATOM 690 C C . ASN A 1 84 ? 8.039 -14.922 -0.35 1 88.94 84 ASN A C 1
ATOM 692 O O . ASN A 1 84 ? 8.961 -14.242 0.109 1 88.94 84 ASN A O 1
ATOM 696 N N . HIS A 1 85 ? 7.387 -14.57 -1.475 1 90.12 85 HIS A N 1
ATOM 697 C CA . HIS A 1 85 ? 7.699 -13.32 -2.154 1 90.12 85 HIS A CA 1
ATOM 698 C C . HIS A 1 85 ? 6.977 -12.141 -1.5 1 90.12 85 HIS A C 1
ATOM 700 O O . HIS A 1 85 ? 7.395 -10.992 -1.644 1 90.12 85 HIS A O 1
ATOM 706 N N . ASP A 1 86 ? 5.965 -12.461 -0.807 1 92.94 86 ASP A N 1
ATOM 707 C CA . ASP A 1 86 ? 5.113 -11.414 -0.252 1 92.94 86 ASP A CA 1
ATOM 708 C C . ASP A 1 86 ? 5.707 -10.852 1.035 1 92.94 86 ASP A C 1
ATOM 710 O O . ASP A 1 86 ? 6.266 -11.594 1.847 1 92.94 86 ASP A O 1
ATOM 714 N N . SER A 1 87 ? 5.57 -9.547 1.196 1 91.38 87 SER A N 1
ATOM 715 C CA . SER A 1 87 ? 5.871 -8.914 2.477 1 91.38 87 SER A CA 1
ATOM 716 C C . SER A 1 87 ? 4.695 -9.039 3.441 1 91.38 87 SER A C 1
ATOM 718 O O . SER A 1 87 ? 3.586 -8.594 3.137 1 91.38 87 SER A O 1
ATOM 720 N N . PRO A 1 88 ? 4.977 -9.648 4.594 1 91.94 88 PRO A N 1
ATOM 721 C CA . PRO A 1 88 ? 3.889 -9.773 5.566 1 91.94 88 PRO A CA 1
ATOM 722 C C . PRO A 1 88 ? 3.303 -8.43 5.98 1 91.94 88 PRO A C 1
ATOM 724 O O . PRO A 1 88 ? 2.08 -8.281 6.051 1 91.94 88 PRO A O 1
ATOM 727 N N . SER A 1 89 ? 4.172 -7.453 6.191 1 92.81 89 SER A N 1
ATOM 728 C CA . SER A 1 89 ? 3.699 -6.152 6.648 1 92.81 89 SER A CA 1
ATOM 729 C C . SER A 1 89 ? 2.947 -5.418 5.543 1 92.81 89 SER A C 1
ATOM 731 O O . SER A 1 89 ? 1.979 -4.707 5.812 1 92.81 89 SER A O 1
ATOM 733 N N . MET A 1 90 ? 3.412 -5.59 4.324 1 93.38 90 MET A N 1
ATOM 734 C CA . MET A 1 90 ? 2.734 -4.949 3.201 1 93.38 90 MET A CA 1
ATOM 735 C C . MET A 1 90 ? 1.329 -5.512 3.02 1 93.38 90 MET A C 1
ATOM 737 O O . MET A 1 90 ? 0.357 -4.758 2.953 1 93.38 90 MET A O 1
ATOM 741 N N . LEU A 1 91 ? 1.217 -6.801 3.031 1 94.38 91 LEU A N 1
ATOM 742 C CA . LEU A 1 91 ? -0.09 -7.434 2.891 1 94.38 91 LEU A CA 1
ATOM 743 C C . LEU A 1 91 ? -0.964 -7.152 4.109 1 94.38 91 LEU A C 1
ATOM 745 O O . LEU A 1 91 ? -2.184 -7.023 3.984 1 94.38 91 LEU A O 1
ATOM 749 N N . GLY A 1 92 ? -0.296 -7.094 5.215 1 94.06 92 GLY A N 1
ATOM 750 C CA . GLY A 1 92 ? -1.012 -6.891 6.465 1 94.06 92 GLY A CA 1
ATOM 751 C C . GLY A 1 92 ? -1.5 -5.469 6.648 1 94.06 92 GLY A C 1
ATOM 752 O O . GLY A 1 92 ? -2.375 -5.207 7.477 1 94.06 92 GLY A O 1
ATOM 753 N N . ALA A 1 93 ? -0.991 -4.52 5.922 1 94.56 93 ALA A N 1
ATOM 754 C CA . ALA A 1 93 ? -1.287 -3.105 6.129 1 94.56 93 ALA A CA 1
ATOM 755 C C . ALA A 1 93 ? -2.771 -2.82 5.918 1 94.56 93 ALA A C 1
ATOM 757 O O . ALA A 1 93 ? -3.357 -1.993 6.621 1 94.56 93 ALA A O 1
ATOM 758 N N . SER A 1 94 ? -3.404 -3.508 4.98 1 95.31 94 SER A N 1
ATOM 759 C CA . SER A 1 94 ? -4.801 -3.236 4.656 1 95.31 94 SER A CA 1
ATOM 760 C C . SER A 1 94 ? -5.711 -4.355 5.152 1 95.31 94 SER A C 1
ATOM 762 O O . SER A 1 94 ? -6.883 -4.418 4.777 1 95.31 94 SER A O 1
ATOM 764 N N . ARG A 1 95 ? -5.203 -5.277 5.973 1 95.56 95 ARG A N 1
ATOM 765 C CA . ARG A 1 95 ? -5.926 -6.477 6.383 1 95.56 95 ARG A CA 1
ATOM 766 C C . ARG A 1 95 ? -7.246 -6.117 7.055 1 95.56 95 ARG A C 1
ATOM 768 O O . ARG A 1 95 ? -8.289 -6.68 6.719 1 95.56 95 ARG A O 1
ATOM 775 N N . GLU A 1 96 ? -7.23 -5.145 7.977 1 94 96 GLU A N 1
ATOM 776 C CA . GLU A 1 96 ? -8.406 -4.852 8.789 1 94 96 GLU A CA 1
ATOM 777 C C . GLU A 1 96 ? -9.516 -4.227 7.953 1 94 96 GLU A C 1
ATOM 779 O O . GLU A 1 96 ? -10.688 -4.582 8.094 1 94 96 GLU A O 1
ATOM 784 N N . ILE A 1 97 ? -9.148 -3.318 7.047 1 95.5 97 ILE A N 1
ATOM 785 C CA . ILE A 1 97 ? -10.18 -2.67 6.242 1 95.5 97 ILE A CA 1
ATOM 786 C C . ILE A 1 97 ? -10.727 -3.654 5.215 1 95.5 97 ILE A C 1
ATOM 788 O O . ILE A 1 97 ? -11.914 -3.615 4.879 1 95.5 97 ILE A O 1
ATOM 792 N N . LEU A 1 98 ? -9.922 -4.555 4.688 1 97.31 98 LEU A N 1
ATOM 793 C CA . LEU A 1 98 ? -10.367 -5.566 3.738 1 97.31 98 LEU A CA 1
ATOM 794 C C . LEU A 1 98 ? -11.305 -6.562 4.414 1 97.31 98 LEU A C 1
ATOM 796 O O . LEU A 1 98 ? -12.227 -7.086 3.775 1 97.31 98 LEU A O 1
ATOM 800 N N . GLN A 1 99 ? -11.094 -6.754 5.707 1 96 99 GLN A N 1
ATOM 801 C CA . GLN A 1 99 ? -11.938 -7.684 6.453 1 96 99 GLN A CA 1
ATOM 802 C C . GLN A 1 99 ? -13.391 -7.219 6.469 1 96 99 GLN A C 1
ATOM 804 O O . GLN A 1 99 ? -14.305 -8.039 6.5 1 96 99 GLN A O 1
ATOM 809 N N . VAL A 1 100 ? -13.602 -5.91 6.43 1 94.75 100 VAL A N 1
ATOM 810 C CA . VAL A 1 100 ? -14.945 -5.344 6.398 1 94.75 100 VAL A CA 1
ATOM 811 C C . VAL A 1 100 ? -15.672 -5.816 5.141 1 94.75 100 VAL A C 1
ATOM 813 O O . VAL A 1 100 ? -16.906 -5.875 5.117 1 94.75 100 VAL A O 1
ATOM 816 N N . LEU A 1 101 ? -14.961 -6.191 4.133 1 95.75 101 LEU A N 1
ATOM 817 C CA . LEU A 1 101 ? -15.516 -6.617 2.852 1 95.75 101 LEU A CA 1
ATOM 818 C C . LEU A 1 101 ? -15.477 -8.133 2.721 1 95.75 101 LEU A C 1
ATOM 820 O O . LEU A 1 101 ? -15.586 -8.672 1.614 1 95.75 101 LEU A O 1
ATOM 824 N N . ASP A 1 102 ? -15.18 -8.852 3.818 1 97 102 ASP A N 1
ATOM 825 C CA . ASP A 1 102 ? -15.109 -10.305 3.881 1 97 102 ASP A CA 1
ATOM 826 C C . ASP A 1 102 ? -13.93 -10.828 3.061 1 97 102 ASP A C 1
ATOM 828 O O . ASP A 1 102 ? -14.016 -11.906 2.459 1 97 102 ASP A O 1
ATOM 832 N N . ILE A 1 103 ? -12.961 -9.992 2.963 1 98.12 103 ILE A N 1
ATOM 833 C CA . ILE A 1 103 ? -11.656 -10.383 2.426 1 98.12 103 ILE A CA 1
ATOM 834 C C . ILE A 1 103 ? -10.672 -10.609 3.57 1 98.12 103 ILE A C 1
ATOM 836 O O . ILE A 1 103 ? -10.305 -9.672 4.281 1 98.12 103 ILE A O 1
ATOM 840 N N . HIS A 1 104 ? -10.227 -11.805 3.77 1 98.19 104 HIS A N 1
ATOM 841 C CA . HIS A 1 104 ? -9.398 -12.211 4.895 1 98.19 104 HIS A CA 1
ATOM 842 C C . HIS A 1 104 ? -7.938 -12.367 4.477 1 98.19 104 HIS A C 1
ATOM 844 O O . HIS A 1 104 ? -7.613 -13.211 3.643 1 98.19 104 HIS A O 1
ATOM 850 N N . VAL A 1 105 ? -7.086 -11.562 5.07 1 97.94 105 VAL A N 1
ATOM 851 C CA . VAL A 1 105 ? -5.672 -11.578 4.715 1 97.94 105 VAL A CA 1
ATOM 852 C C . VAL A 1 105 ? -4.84 -12.008 5.922 1 97.94 105 VAL A C 1
ATOM 854 O O . VAL A 1 105 ? -4.973 -11.445 7.012 1 97.94 105 VAL A O 1
ATOM 857 N N . VAL A 1 106 ? -4.082 -13.031 5.754 1 97.06 106 VAL A N 1
ATOM 858 C CA . VAL A 1 106 ? -3.135 -13.477 6.77 1 97.06 106 VAL A CA 1
ATOM 859 C C . VAL A 1 106 ? -1.709 -13.352 6.234 1 97.06 106 VAL A C 1
ATOM 861 O O . VAL A 1 106 ? -1.273 -14.164 5.422 1 97.06 106 VAL A O 1
ATOM 864 N N . GLY A 1 107 ? -1.04 -12.359 6.723 1 92.19 107 GLY A N 1
ATOM 865 C CA . GLY A 1 107 ? 0.263 -12.031 6.168 1 92.19 107 GLY A CA 1
ATOM 866 C C . GLY A 1 107 ? 1.411 -12.68 6.91 1 92.19 107 GLY A C 1
ATOM 867 O O . GLY A 1 107 ? 2.479 -12.914 6.34 1 92.19 107 GLY A O 1
ATOM 868 N N . ASN A 1 108 ? 1.272 -12.859 8.164 1 89 108 ASN A N 1
ATOM 869 C CA . ASN A 1 108 ? 2.326 -13.445 8.984 1 89 108 ASN A CA 1
ATOM 870 C C . ASN A 1 108 ? 1.759 -14.398 10.031 1 89 108 ASN A C 1
ATOM 872 O O . ASN A 1 108 ? 0.542 -14.484 10.203 1 89 108 ASN A O 1
ATOM 876 N N . LEU A 1 109 ? 2.711 -15.117 10.586 1 89.25 109 LEU A N 1
ATOM 877 C CA . LEU A 1 109 ? 2.334 -16.031 11.656 1 89.25 109 LEU A CA 1
ATOM 878 C C . LEU A 1 109 ? 1.77 -15.273 12.852 1 89.25 109 LEU A C 1
ATOM 880 O O . LEU A 1 109 ? 2.475 -14.477 13.477 1 89.25 109 LEU A O 1
ATOM 884 N N . PRO A 1 110 ? 0.517 -15.484 13.117 1 88.25 110 PRO A N 1
ATOM 885 C CA . PRO A 1 110 ? -0.038 -14.836 14.312 1 88.25 110 PRO A CA 1
ATOM 886 C C . PRO A 1 110 ? 0.461 -15.469 15.609 1 88.25 110 PRO A C 1
ATOM 888 O O . PRO A 1 110 ? 1.019 -16.562 15.594 1 88.25 110 PRO A O 1
ATOM 891 N N . GLU A 1 111 ? 0.219 -14.758 16.719 1 85.88 111 GLU A N 1
ATOM 892 C CA . GLU A 1 111 ? 0.586 -15.281 18.016 1 85.88 111 GLU A CA 1
ATOM 893 C C . GLU A 1 111 ? -0.299 -16.453 18.422 1 85.88 111 GLU A C 1
ATOM 895 O O . GLU A 1 111 ? 0.183 -17.438 18.984 1 85.88 111 GLU A O 1
ATOM 900 N N . ASP A 1 112 ? -1.49 -16.391 18.016 1 91.56 112 ASP A N 1
ATOM 901 C CA . ASP A 1 112 ? -2.465 -17.438 18.312 1 91.56 112 ASP A CA 1
ATOM 902 C C . ASP A 1 112 ? -2.846 -18.188 17.031 1 91.56 112 ASP A C 1
ATOM 904 O O . ASP A 1 112 ? -3.428 -17.609 16.109 1 91.56 112 ASP A O 1
ATOM 908 N N . PRO A 1 113 ? -2.523 -19.516 17 1 92.06 113 PRO A N 1
ATOM 909 C CA . PRO A 1 113 ? -2.877 -20.312 15.836 1 92.06 113 PRO A CA 1
ATOM 910 C C . PRO A 1 113 ? -4.363 -20.25 15.5 1 92.06 113 PRO A C 1
ATOM 912 O O . PRO A 1 113 ? -4.746 -20.406 14.336 1 92.06 113 PRO A O 1
ATOM 915 N N . ALA A 1 114 ? -5.184 -19.953 16.484 1 93.44 114 ALA A N 1
ATOM 916 C CA . ALA A 1 114 ? -6.625 -19.859 16.266 1 93.44 114 ALA A CA 1
ATOM 917 C C . ALA A 1 114 ? -6.949 -18.719 15.305 1 93.44 114 ALA A C 1
ATOM 919 O O . ALA A 1 114 ? -7.984 -18.734 14.633 1 93.44 114 ALA A O 1
ATOM 920 N N . ASP A 1 115 ? -6.023 -17.75 15.188 1 94.5 115 ASP A N 1
ATOM 921 C CA . ASP A 1 115 ? -6.242 -16.594 14.328 1 94.5 115 ASP A CA 1
ATOM 922 C C . ASP A 1 115 ? -6.082 -16.969 12.852 1 94.5 115 ASP A C 1
ATOM 924 O O . ASP A 1 115 ? -6.473 -16.203 11.969 1 94.5 115 ASP A O 1
ATOM 928 N N . GLU A 1 116 ? -5.543 -18.141 12.633 1 97.44 116 GLU A N 1
ATOM 929 C CA . GLU A 1 116 ? -5.395 -18.641 11.266 1 97.44 116 GLU A CA 1
ATOM 930 C C . GLU A 1 116 ? -6.621 -19.422 10.828 1 97.44 116 GLU A C 1
ATOM 932 O O . GLU A 1 116 ? -6.742 -19.797 9.656 1 97.44 116 GLU A O 1
ATOM 937 N N . VAL A 1 117 ? -7.531 -19.688 11.766 1 98.5 117 VAL A N 1
ATOM 938 C CA . VAL A 1 117 ? -8.75 -20.422 11.445 1 98.5 117 VAL A CA 1
ATOM 939 C C . VAL A 1 117 ? -9.891 -19.438 11.156 1 98.5 117 VAL A C 1
ATOM 941 O O . VAL A 1 117 ? -10.25 -18.641 12.016 1 98.5 117 VAL A O 1
ATOM 944 N N . LYS A 1 118 ? -10.422 -19.453 9.945 1 98.38 118 LYS A N 1
ATOM 945 C CA . LYS A 1 118 ? -11.5 -18.562 9.516 1 98.38 118 LYS A CA 1
ATOM 946 C C . LYS A 1 118 ? -12.805 -19.344 9.328 1 98.38 118 LYS A C 1
ATOM 948 O O . LYS A 1 118 ? -12.844 -20.328 8.578 1 98.38 118 LYS A O 1
ATOM 953 N N . VAL A 1 119 ? -13.836 -18.953 10.023 1 98.5 119 VAL A N 1
ATOM 954 C CA . VAL A 1 119 ? -15.172 -19.516 9.852 1 98.5 119 VAL A CA 1
ATOM 955 C C . VAL A 1 119 ? -15.945 -18.688 8.82 1 98.5 119 VAL A C 1
ATOM 957 O O . VAL A 1 119 ? -16.266 -17.516 9.07 1 98.5 119 VAL A O 1
ATOM 960 N N . LEU A 1 120 ? -16.203 -19.234 7.68 1 98.5 120 LEU A N 1
ATOM 961 C CA . LEU A 1 120 ? -16.922 -18.531 6.617 1 98.5 120 LEU A CA 1
ATOM 962 C C . LEU A 1 120 ? -18.391 -18.906 6.594 1 98.5 120 LEU A C 1
ATOM 964 O O . LEU A 1 120 ? -18.734 -20.094 6.645 1 98.5 120 LEU A O 1
ATOM 968 N N . ARG A 1 121 ? -19.188 -17.922 6.543 1 97.56 121 ARG A N 1
ATOM 969 C CA . ARG A 1 121 ? -20.641 -18.125 6.582 1 97.56 121 ARG A CA 1
ATOM 970 C C . ARG A 1 121 ? -21.266 -17.828 5.23 1 97.56 121 ARG A C 1
ATOM 972 O O . ARG A 1 121 ? -20.734 -17.031 4.449 1 97.56 121 ARG A O 1
ATOM 979 N N . ASP A 1 122 ? -22.391 -18.484 4.922 1 95.38 122 ASP A N 1
ATOM 980 C CA . ASP A 1 122 ? -23.125 -18.219 3.682 1 95.38 122 ASP A CA 1
ATOM 981 C C . ASP A 1 122 ? -24.047 -17.016 3.824 1 95.38 122 ASP A C 1
ATOM 983 O O . ASP A 1 122 ? -23.953 -16.266 4.809 1 95.38 122 ASP A O 1
ATOM 987 N N . ALA A 1 123 ? -24.812 -16.797 2.799 1 91.75 123 ALA A N 1
ATOM 988 C CA . ALA A 1 123 ? -25.656 -15.602 2.734 1 91.75 123 ALA A CA 1
ATOM 989 C C . ALA A 1 123 ? -26.688 -15.602 3.861 1 91.75 123 ALA A C 1
ATOM 991 O O . ALA A 1 123 ? -27.172 -14.539 4.258 1 91.75 123 ALA A O 1
ATOM 992 N N . GLN A 1 124 ? -27 -16.734 4.395 1 94.81 124 GLN A N 1
ATOM 993 C CA . GLN A 1 124 ? -28 -16.859 5.457 1 94.81 124 GLN A CA 1
ATOM 994 C C . GLN A 1 124 ? -27.344 -16.844 6.832 1 94.81 124 GLN A C 1
ATOM 996 O O . GLN A 1 124 ? -28.016 -17 7.852 1 94.81 124 GLN A O 1
ATOM 1001 N N . GLY A 1 125 ? -26.031 -16.766 6.887 1 94.88 125 GLY A N 1
ATOM 1002 C CA . GLY A 1 125 ? -25.312 -16.688 8.148 1 94.88 125 GLY A CA 1
ATOM 1003 C C . GLY A 1 125 ? -24.922 -18.031 8.703 1 94.88 125 GLY A C 1
ATOM 1004 O O . GLY A 1 125 ? -24.391 -18.125 9.82 1 94.88 125 GLY A O 1
ATOM 1005 N N . LYS A 1 126 ? -25.109 -19.016 7.934 1 96.5 126 LYS A N 1
ATOM 1006 C CA . LYS A 1 126 ? -24.734 -20.359 8.359 1 96.5 126 LYS A CA 1
ATOM 1007 C C . LYS A 1 126 ? -23.281 -20.672 8.016 1 96.5 126 LYS A C 1
ATOM 1009 O O . LYS A 1 126 ? -22.812 -20.312 6.934 1 96.5 126 LYS A O 1
ATOM 1014 N N . VAL A 1 127 ? -22.641 -21.406 8.93 1 97.81 127 VAL A N 1
ATOM 1015 C CA . VAL A 1 127 ? -21.266 -21.812 8.664 1 97.81 127 VAL A CA 1
ATOM 1016 C C . VAL A 1 127 ? -21.219 -22.703 7.418 1 97.81 127 VAL A C 1
ATOM 1018 O O . VAL A 1 127 ? -21.969 -23.672 7.32 1 97.81 127 VAL A O 1
ATOM 1021 N N . ALA A 1 128 ? -20.391 -22.359 6.48 1 97.38 128 ALA A N 1
ATOM 1022 C CA . ALA A 1 128 ? -20.375 -23.062 5.203 1 97.38 128 ALA A CA 1
ATOM 1023 C C . ALA A 1 128 ? -19 -23.672 4.93 1 97.38 128 ALA A C 1
ATOM 1025 O O . ALA A 1 128 ? -18.891 -24.672 4.199 1 97.38 128 ALA A O 1
ATOM 1026 N N . LEU A 1 129 ? -18.016 -23.109 5.508 1 98.5 129 LEU A N 1
ATOM 1027 C CA . LEU A 1 129 ? -16.641 -23.547 5.27 1 98.5 129 LEU A CA 1
ATOM 1028 C C . LEU A 1 129 ? -15.719 -23.078 6.391 1 98.5 129 LEU A C 1
ATOM 1030 O O . LEU A 1 129 ? -15.836 -21.953 6.871 1 98.5 129 LEU A O 1
ATOM 1034 N N . ILE A 1 130 ? -14.859 -23.875 6.855 1 98.75 130 ILE A N 1
ATOM 1035 C CA . ILE A 1 130 ? -13.789 -23.484 7.77 1 98.75 130 ILE A CA 1
ATOM 1036 C C . ILE A 1 130 ? -12.445 -23.547 7.051 1 98.75 130 ILE A C 1
ATOM 1038 O O . ILE A 1 130 ? -12.109 -24.578 6.449 1 98.75 130 ILE A O 1
ATOM 1042 N N . VAL A 1 131 ? -11.711 -22.469 7.035 1 98.88 131 VAL A N 1
ATOM 1043 C CA . VAL A 1 131 ? -10.453 -22.359 6.301 1 98.88 131 VAL A CA 1
ATOM 1044 C C . VAL A 1 131 ? -9.297 -22.172 7.281 1 98.88 131 VAL A C 1
ATOM 1046 O O . VAL A 1 131 ? -9.336 -21.281 8.133 1 98.88 131 VAL A O 1
ATOM 1049 N N . CYS A 1 132 ? -8.312 -23.031 7.242 1 98.81 132 CYS A N 1
ATOM 1050 C CA . CYS A 1 132 ? -7.023 -22.812 7.883 1 98.81 132 CYS A CA 1
ATOM 1051 C C . CYS A 1 132 ? -6.09 -22.031 6.965 1 98.81 132 CYS A C 1
ATOM 1053 O O . CYS A 1 132 ? -5.496 -22.594 6.047 1 98.81 132 CYS A O 1
ATOM 1055 N N . ALA A 1 133 ? -5.957 -20.766 7.188 1 98.69 133 ALA A N 1
ATOM 1056 C CA . ALA A 1 133 ? -5.199 -19.875 6.324 1 98.69 133 ALA A CA 1
ATOM 1057 C C . ALA A 1 133 ? -3.764 -19.719 6.816 1 98.69 133 ALA A C 1
ATOM 1059 O O . ALA A 1 133 ? -3.393 -18.672 7.359 1 98.69 133 ALA A O 1
ATOM 1060 N N . VAL A 1 134 ? -2.912 -20.672 6.562 1 97.62 134 VAL A N 1
ATOM 1061 C CA . VAL A 1 134 ? -1.533 -20.672 7.039 1 97.62 134 VAL A CA 1
ATOM 1062 C C . VAL A 1 134 ? -0.632 -19.984 6.02 1 97.62 134 VAL A C 1
ATOM 1064 O O . VAL A 1 134 ? -0.528 -20.422 4.871 1 97.62 134 VAL A O 1
ATOM 1067 N N . PRO A 1 135 ? 0.018 -18.906 6.398 1 96.25 135 PRO A N 1
ATOM 1068 C CA . PRO A 1 135 ? 0.937 -18.234 5.473 1 96.25 135 PRO A CA 1
ATOM 1069 C C . PRO A 1 135 ? 2.279 -18.953 5.352 1 96.25 135 PRO A C 1
ATOM 1071 O O . PRO A 1 135 ? 2.488 -19.984 5.992 1 96.25 135 PRO A O 1
ATOM 1074 N N . PHE A 1 136 ? 3.084 -18.484 4.465 1 93.12 136 PHE A N 1
ATOM 1075 C CA . PHE A 1 136 ? 4.453 -18.984 4.414 1 93.12 136 PHE A CA 1
ATOM 1076 C C . PHE A 1 136 ? 5.137 -18.828 5.766 1 93.12 136 PHE A C 1
ATOM 1078 O O . PHE A 1 136 ? 5.113 -17.75 6.355 1 93.12 136 PHE A O 1
ATOM 1085 N N . LEU A 1 137 ? 5.613 -19.891 6.266 1 89.69 137 LEU A N 1
ATOM 1086 C CA . LEU A 1 137 ? 6.273 -19.891 7.566 1 89.69 137 LEU A CA 1
ATOM 1087 C C . LEU A 1 137 ? 7.766 -19.625 7.418 1 89.69 137 LEU A C 1
ATOM 1089 O O . LEU A 1 137 ? 8.516 -20.484 6.957 1 89.69 137 LEU A O 1
ATOM 1093 N N . ARG A 1 138 ? 8.117 -18.406 7.836 1 82.5 138 ARG A N 1
ATOM 1094 C CA . ARG A 1 138 ? 9.508 -17.969 7.734 1 82.5 138 ARG A CA 1
ATOM 1095 C C . ARG A 1 138 ? 10.312 -18.422 8.953 1 82.5 138 ARG A C 1
ATOM 1097 O O . ARG A 1 138 ? 9.758 -18.609 10.039 1 82.5 138 ARG A O 1
ATOM 1104 N N . ASP A 1 139 ? 11.633 -18.594 8.75 1 76.44 139 ASP A N 1
ATOM 1105 C CA . ASP A 1 139 ? 12.523 -18.953 9.844 1 76.44 139 ASP A CA 1
ATOM 1106 C C . ASP A 1 139 ? 12.414 -17.953 10.992 1 76.44 139 ASP A C 1
ATOM 1108 O O . ASP A 1 139 ? 12.352 -18.344 12.164 1 76.44 139 ASP A O 1
ATOM 1112 N N . ALA A 1 140 ? 12.383 -16.734 10.609 1 73.12 140 ALA A N 1
ATOM 1113 C CA . ALA A 1 140 ? 12.336 -15.656 11.602 1 73.12 140 ALA A CA 1
ATOM 1114 C C . ALA A 1 140 ? 11.055 -15.734 12.43 1 73.12 140 ALA A C 1
ATOM 1116 O O . ALA A 1 140 ? 11.047 -15.383 13.609 1 73.12 140 ALA A O 1
ATOM 1117 N N . ASP A 1 141 ? 10.094 -16.219 11.836 1 75.94 141 ASP A N 1
ATOM 1118 C CA . ASP A 1 141 ? 8.805 -16.344 12.516 1 75.94 141 ASP A CA 1
ATOM 1119 C C . ASP A 1 141 ? 8.805 -17.516 13.492 1 75.94 141 ASP A C 1
ATOM 1121 O O . ASP A 1 141 ? 8.141 -17.469 14.531 1 75.94 141 ASP A O 1
ATOM 1125 N N . MET A 1 142 ? 9.516 -18.5 13.07 1 74.44 142 MET A N 1
ATOM 1126 C CA . MET A 1 142 ? 9.484 -19.734 13.828 1 74.44 142 MET A CA 1
ATOM 1127 C C . MET A 1 142 ? 10.578 -19.75 14.898 1 74.44 142 MET A C 1
ATOM 1129 O O . MET A 1 142 ? 10.625 -20.656 15.734 1 74.44 142 MET A O 1
ATOM 1133 N N . ARG A 1 143 ? 11.445 -18.594 14.992 1 65.31 143 ARG A N 1
ATOM 1134 C CA . ARG A 1 143 ? 12.492 -18.375 15.992 1 65.31 143 ARG A CA 1
ATOM 1135 C C . ARG A 1 143 ? 13.391 -19.609 16.109 1 65.31 143 ARG A C 1
ATOM 1137 O O . ARG A 1 143 ? 13.711 -20.047 17.203 1 65.31 143 ARG A O 1
ATOM 1144 N N . LEU A 1 144 ? 13.648 -20.234 15.055 1 64.12 144 LEU A N 1
ATOM 1145 C CA . LEU A 1 144 ? 14.43 -21.469 15.102 1 64.12 144 LEU A CA 1
ATOM 1146 C C . LEU A 1 144 ? 15.922 -21.156 15.094 1 64.12 144 LEU A C 1
ATOM 1148 O O . LEU A 1 144 ? 16.75 -22.078 15.125 1 64.12 144 LEU A O 1
ATOM 1152 N N . VAL A 1 145 ? 16.359 -19.797 15.289 1 56.78 145 VAL A N 1
ATOM 1153 C CA . VAL A 1 145 ? 17.75 -19.438 15.094 1 56.78 145 VAL A CA 1
ATOM 1154 C C . VAL A 1 145 ? 18.594 -19.984 16.25 1 56.78 145 VAL A C 1
ATOM 1156 O O . VAL A 1 145 ? 18.328 -19.688 17.422 1 56.78 145 VAL A O 1
ATOM 1159 N N . GLU A 1 146 ? 19.125 -21.156 16.156 1 60.97 146 GLU A N 1
ATOM 1160 C CA . GLU A 1 146 ? 20.188 -21.531 17.078 1 60.97 146 GLU A CA 1
ATOM 1161 C C . GLU A 1 146 ? 21.562 -21.453 16.406 1 60.97 146 GLU A C 1
ATOM 1163 O O . GLU A 1 146 ? 21.719 -21.922 15.273 1 60.97 146 GLU A O 1
ATOM 1168 N N . GLU A 1 147 ? 22.359 -20.516 16.938 1 58.94 147 GLU A N 1
ATOM 1169 C CA . GLU A 1 147 ? 23.734 -20.375 16.453 1 58.94 147 GLU A CA 1
ATOM 1170 C C . GLU A 1 147 ? 24.469 -21.719 16.453 1 58.94 147 GLU A C 1
ATOM 1172 O O . GLU A 1 147 ? 24.312 -22.516 17.375 1 58.94 147 GLU A O 1
ATOM 1177 N N . GLY A 1 148 ? 25.219 -21.984 15.359 1 61.56 148 GLY A N 1
ATOM 1178 C CA . GLY A 1 148 ? 26.141 -23.109 15.32 1 61.56 148 GLY A CA 1
ATOM 1179 C C . GLY A 1 148 ? 25.516 -24.391 14.82 1 61.56 148 GLY A C 1
ATOM 1180 O O . GLY A 1 148 ? 26.172 -25.438 14.766 1 61.56 148 GLY A O 1
ATOM 1181 N N . GLU A 1 149 ? 24.312 -24.391 14.5 1 66.19 149 GLU A N 1
ATOM 1182 C CA . GLU A 1 149 ? 23.641 -25.609 14.07 1 66.19 149 GLU A CA 1
ATOM 1183 C C . GLU A 1 149 ? 24 -25.953 12.625 1 66.19 149 GLU A C 1
ATOM 1185 O O . GLU A 1 149 ? 24.25 -25.062 11.812 1 66.19 149 GLU A O 1
ATOM 1190 N N . SER A 1 150 ? 24.203 -27.297 12.438 1 67.31 150 SER A N 1
ATOM 1191 C CA . SER A 1 150 ? 24.453 -27.75 11.07 1 67.31 150 SER A CA 1
ATOM 1192 C C . SER A 1 150 ? 23.25 -27.5 10.172 1 67.31 150 SER A C 1
ATOM 1194 O O . SER A 1 150 ? 22.125 -27.328 10.664 1 67.31 150 SER A O 1
ATOM 1196 N N . SER A 1 151 ? 23.484 -27.469 8.859 1 66.19 151 SER A N 1
ATOM 1197 C CA . SER A 1 151 ? 22.422 -27.25 7.883 1 66.19 151 SER A CA 1
ATOM 1198 C C . SER A 1 151 ? 21.359 -28.344 7.973 1 66.19 151 SER A C 1
ATOM 1200 O O . SER A 1 151 ? 20.156 -28.062 7.875 1 66.19 151 SER A O 1
ATOM 1202 N N . GLY A 1 152 ? 21.797 -29.547 8.086 1 71.06 152 GLY A N 1
ATOM 1203 C CA . GLY A 1 152 ? 20.875 -30.656 8.195 1 71.06 152 GLY A CA 1
ATOM 1204 C C . GLY A 1 152 ? 20 -30.578 9.43 1 71.06 152 GLY A C 1
ATOM 1205 O O . GLY A 1 152 ? 18.797 -30.859 9.367 1 71.06 152 GLY A O 1
ATOM 1206 N N . ASP A 1 153 ? 20.594 -30.234 10.461 1 75.94 153 ASP A N 1
ATOM 1207 C CA . ASP A 1 153 ? 19.844 -30.078 11.703 1 75.94 153 ASP A CA 1
ATOM 1208 C C . ASP A 1 153 ? 18.828 -28.938 11.602 1 75.94 153 ASP A C 1
ATOM 1210 O O . ASP A 1 153 ? 17.703 -29.062 12.086 1 75.94 153 ASP A O 1
ATOM 1214 N N . LYS A 1 154 ? 19.266 -27.969 10.945 1 75.94 154 LYS A N 1
ATOM 1215 C CA . LYS A 1 154 ? 18.375 -26.828 10.75 1 75.94 154 LYS A CA 1
ATOM 1216 C C . LYS A 1 154 ? 17.172 -27.219 9.914 1 75.94 154 LYS A C 1
ATOM 1218 O O . LYS A 1 154 ? 16.047 -26.812 10.211 1 75.94 154 LYS A O 1
ATOM 1223 N N . GLU A 1 155 ? 17.406 -27.984 8.883 1 76.75 155 GLU A N 1
ATOM 1224 C CA . GLU A 1 155 ? 16.328 -28.422 8.008 1 76.75 155 GLU A CA 1
ATOM 1225 C C . GLU A 1 155 ? 15.336 -29.297 8.742 1 76.75 155 GLU A C 1
ATOM 1227 O O . GLU A 1 155 ? 14.117 -29.141 8.602 1 76.75 155 GLU A O 1
ATOM 1232 N N . SER A 1 156 ? 15.844 -30.25 9.469 1 82.44 156 SER A N 1
ATOM 1233 C CA . SER A 1 156 ? 14.992 -31.156 10.227 1 82.44 156 SER A CA 1
ATOM 1234 C C . SER A 1 156 ? 14.172 -30.406 11.266 1 82.44 156 SER A C 1
ATOM 1236 O O . SER A 1 156 ? 12.984 -30.703 11.445 1 82.44 156 SER A O 1
ATOM 1238 N N . LYS A 1 157 ? 14.742 -29.516 11.867 1 83.5 157 LYS A N 1
ATOM 1239 C CA . LYS A 1 157 ? 14.047 -28.703 12.859 1 83.5 157 LYS A CA 1
ATOM 1240 C C . LYS A 1 157 ? 12.945 -27.875 12.219 1 83.5 157 LYS A C 1
ATOM 1242 O O . LYS A 1 157 ? 11.852 -27.734 12.773 1 83.5 157 LYS A O 1
ATOM 1247 N N . MET A 1 158 ? 13.273 -27.391 11.07 1 83.81 158 MET A N 1
ATOM 1248 C CA . MET A 1 158 ? 12.281 -26.594 10.359 1 83.81 158 MET A CA 1
ATOM 1249 C C . MET A 1 158 ? 11.102 -27.469 9.93 1 83.81 158 MET A C 1
ATOM 1251 O O . MET A 1 158 ? 9.945 -27.062 10.07 1 83.81 158 MET A O 1
ATOM 1255 N N . GLN A 1 159 ? 11.367 -28.609 9.43 1 86.88 159 GLN A N 1
ATOM 1256 C CA . GLN A 1 159 ? 10.312 -29.516 9.023 1 86.88 159 GLN A CA 1
ATOM 1257 C C . GLN A 1 159 ? 9.406 -29.875 10.203 1 86.88 159 GLN A C 1
ATOM 1259 O O . GLN A 1 159 ? 8.18 -29.891 10.062 1 86.88 159 GLN A O 1
ATOM 1264 N N . GLU A 1 160 ? 10.07 -30.078 11.281 1 90.19 160 GLU A N 1
ATOM 1265 C CA . GLU A 1 160 ? 9.312 -30.422 12.484 1 90.19 160 GLU A CA 1
ATOM 1266 C C . GLU A 1 160 ? 8.484 -29.25 12.969 1 90.19 160 GLU A C 1
ATOM 1268 O O . GLU A 1 160 ? 7.344 -29.422 13.406 1 90.19 160 GLU A O 1
ATOM 1273 N N . ALA A 1 161 ? 9.062 -28.109 12.891 1 89.81 161 ALA A N 1
ATOM 1274 C CA . ALA A 1 161 ? 8.336 -26.906 13.289 1 89.81 161 ALA A CA 1
ATOM 1275 C C . ALA A 1 161 ? 7.117 -26.672 12.406 1 89.81 161 ALA A C 1
ATOM 1277 O O . ALA A 1 161 ? 6.039 -26.328 12.898 1 89.81 161 ALA A O 1
ATOM 1278 N N . ILE A 1 162 ? 7.301 -26.875 11.148 1 91.94 162 ILE A N 1
ATOM 1279 C CA . ILE A 1 162 ? 6.211 -26.719 10.188 1 91.94 162 ILE A CA 1
ATOM 1280 C C . ILE A 1 162 ? 5.121 -27.75 10.484 1 91.94 162 ILE A C 1
ATOM 1282 O O . ILE A 1 162 ? 3.941 -27.406 10.57 1 91.94 162 ILE A O 1
ATOM 1286 N N . ARG A 1 163 ? 5.504 -29 10.68 1 93.81 163 ARG A N 1
ATOM 1287 C CA . ARG A 1 163 ? 4.57 -30.062 11 1 93.81 163 ARG A CA 1
ATOM 1288 C C . ARG A 1 163 ? 3.76 -29.734 12.25 1 93.81 163 ARG A C 1
ATOM 1290 O O . ARG A 1 163 ? 2.535 -29.859 12.258 1 93.81 163 ARG A O 1
ATOM 1297 N N . ARG A 1 164 ? 4.449 -29.297 13.25 1 94.06 164 ARG A N 1
ATOM 1298 C CA . ARG A 1 164 ? 3.805 -28.984 14.516 1 94.06 164 ARG A CA 1
ATOM 1299 C C . ARG A 1 164 ? 2.814 -27.828 14.352 1 94.06 164 ARG A C 1
ATOM 1301 O O . ARG A 1 164 ? 1.721 -27.859 14.922 1 94.06 164 ARG A O 1
ATOM 1308 N N . HIS A 1 165 ? 3.213 -26.859 13.602 1 94.69 165 HIS A N 1
ATOM 1309 C CA . HIS A 1 165 ? 2.342 -25.703 13.422 1 94.69 165 HIS A CA 1
ATOM 1310 C C . HIS A 1 165 ? 1.054 -26.109 12.703 1 94.69 165 HIS A C 1
ATOM 1312 O O . HIS A 1 165 ? -0.043 -25.781 13.164 1 94.69 165 HIS A O 1
ATOM 1318 N N . TYR A 1 166 ? 1.151 -26.797 11.625 1 96.56 166 TYR A N 1
ATOM 1319 C CA . TYR A 1 166 ? -0.032 -27.25 10.898 1 96.56 166 TYR A CA 1
ATOM 1320 C C . TYR A 1 166 ? -0.914 -28.125 11.781 1 96.56 166 TYR A C 1
ATOM 1322 O O . TYR A 1 166 ? -2.141 -27.984 11.773 1 96.56 166 TYR A O 1
ATOM 1330 N N . ALA A 1 167 ? -0.259 -28.984 12.531 1 96.94 167 ALA A N 1
ATOM 1331 C CA . ALA A 1 167 ? -1.013 -29.859 13.43 1 96.94 167 ALA A CA 1
ATOM 1332 C C . ALA A 1 167 ? -1.832 -29.031 14.422 1 96.94 167 ALA A C 1
ATOM 1334 O O . ALA A 1 167 ? -3.008 -29.312 14.656 1 96.94 167 ALA A O 1
ATOM 1335 N N . GLN A 1 168 ? -1.215 -28.031 14.961 1 96.81 168 GLN A N 1
ATOM 1336 C CA . GLN A 1 168 ? -1.874 -27.188 15.953 1 96.81 168 GLN A CA 1
ATOM 1337 C C . GLN A 1 168 ? -3.049 -26.422 15.336 1 96.81 168 GLN A C 1
ATOM 1339 O O . GLN A 1 168 ? -4.141 -26.391 15.914 1 96.81 168 GLN A O 1
ATOM 1344 N N . VAL A 1 169 ? -2.832 -25.797 14.227 1 97.88 169 VAL A N 1
ATOM 1345 C CA . VAL A 1 169 ? -3.871 -25.031 13.555 1 97.88 169 VAL A CA 1
ATOM 1346 C C . VAL A 1 169 ? -5.047 -25.938 13.203 1 97.88 169 VAL A C 1
ATOM 1348 O O . VAL A 1 169 ? -6.207 -25.578 13.422 1 97.88 169 VAL A O 1
ATOM 1351 N N . LEU A 1 170 ? -4.758 -27.156 12.75 1 98 170 LEU A N 1
ATOM 1352 C CA . LEU A 1 170 ? -5.805 -28.062 12.297 1 98 170 LEU A CA 1
ATOM 1353 C C . LEU A 1 170 ? -6.551 -28.672 13.484 1 98 170 LEU A C 1
ATOM 1355 O O . LEU A 1 170 ? -7.742 -28.969 13.383 1 98 170 LEU A O 1
ATOM 1359 N N . GLU A 1 171 ? -5.836 -28.812 14.547 1 97.56 171 GLU A N 1
ATOM 1360 C CA . GLU A 1 171 ? -6.516 -29.234 15.766 1 97.56 171 GLU A CA 1
ATOM 1361 C C . GLU A 1 171 ? -7.555 -28.203 16.219 1 97.56 171 GLU A C 1
ATOM 1363 O O . GLU A 1 171 ? -8.688 -28.562 16.547 1 97.56 171 GLU A O 1
ATOM 1368 N N . GLU A 1 172 ? -7.152 -26.969 16.172 1 97.62 172 GLU A N 1
ATOM 1369 C CA . GLU A 1 172 ? -8.078 -25.891 16.516 1 97.62 172 GLU A CA 1
ATOM 1370 C C . GLU A 1 172 ? -9.266 -25.859 15.562 1 97.62 172 GLU A C 1
ATOM 1372 O O . GLU A 1 172 ? -10.414 -25.719 15.992 1 97.62 172 GLU A O 1
ATOM 1377 N N . ALA A 1 173 ? -9.008 -26 14.328 1 98.31 173 ALA A N 1
ATOM 1378 C CA . ALA A 1 173 ? -10.047 -25.953 13.305 1 98.31 173 ALA A CA 1
ATOM 1379 C C . ALA A 1 173 ? -11.016 -27.125 13.445 1 98.31 173 ALA A C 1
ATOM 1381 O O . ALA A 1 173 ? -12.234 -26.938 13.328 1 98.31 173 ALA A O 1
ATOM 1382 N N . ALA A 1 174 ? -10.5 -28.281 13.68 1 97.75 174 ALA A N 1
ATOM 1383 C CA . ALA A 1 174 ? -11.328 -29.469 13.836 1 97.75 174 ALA A CA 1
ATOM 1384 C C . ALA A 1 174 ? -12.234 -29.359 15.047 1 97.75 174 ALA A C 1
ATOM 1386 O O . ALA A 1 174 ? -13.414 -29.719 14.992 1 97.75 174 ALA A O 1
ATOM 1387 N N . ALA A 1 175 ? -11.672 -28.828 16.109 1 97.38 175 ALA A N 1
ATOM 1388 C CA . ALA A 1 175 ? -12.469 -28.609 17.312 1 97.38 175 ALA A CA 1
ATOM 1389 C C . ALA A 1 175 ? -13.602 -27.609 17.047 1 97.38 175 ALA A C 1
ATOM 1391 O O . ALA A 1 175 ? -14.734 -27.828 17.5 1 97.38 175 ALA A O 1
ATOM 1392 N N . LEU A 1 176 ? -13.297 -26.641 16.344 1 97.5 176 LEU A N 1
ATOM 1393 C CA . LEU A 1 176 ? -14.289 -25.625 16 1 97.5 176 LEU A CA 1
ATOM 1394 C C . LEU A 1 176 ? -15.375 -26.203 15.109 1 97.5 176 LEU A C 1
ATOM 1396 O O . LEU A 1 176 ? -16.562 -25.938 15.312 1 97.5 176 LEU A O 1
ATOM 1400 N N . ARG A 1 177 ? -14.945 -26.969 14.117 1 97.44 177 ARG A N 1
ATOM 1401 C CA . ARG A 1 177 ? -15.906 -27.625 13.227 1 97.44 177 ARG A CA 1
ATOM 1402 C C . ARG A 1 177 ? -16.859 -28.516 14.016 1 97.44 177 ARG A C 1
ATOM 1404 O O . ARG A 1 177 ? -18.078 -28.453 13.805 1 97.44 177 ARG A O 1
ATOM 1411 N N . ASP A 1 178 ? -16.391 -29.281 14.898 1 97.31 178 ASP A N 1
ATOM 1412 C CA . ASP A 1 178 ? -17.203 -30.203 15.695 1 97.31 178 ASP A CA 1
ATOM 1413 C C . ASP A 1 178 ? -18.234 -29.438 16.531 1 97.31 178 ASP A C 1
ATOM 1415 O O . ASP A 1 178 ? -19.359 -29.906 16.703 1 97.31 178 ASP A O 1
ATOM 1419 N N . ARG A 1 179 ? -17.828 -28.25 16.984 1 97.5 179 ARG A N 1
ATOM 1420 C CA . ARG A 1 179 ? -18.688 -27.438 17.828 1 97.5 179 ARG A CA 1
ATOM 1421 C C . ARG A 1 179 ? -19.734 -26.703 17 1 97.5 179 ARG A C 1
ATOM 1423 O O . ARG A 1 179 ? -20.891 -26.609 17.406 1 97.5 179 ARG A O 1
ATOM 1430 N N . LEU A 1 180 ? -19.344 -26.25 15.828 1 96.88 180 LEU A N 1
ATOM 1431 C CA . LEU A 1 180 ? -20.188 -25.297 15.109 1 96.88 180 LEU A CA 1
ATOM 1432 C C . LEU A 1 180 ? -20.969 -26 14.008 1 96.88 180 LEU A C 1
ATOM 1434 O O . LEU A 1 180 ? -22.156 -25.719 13.812 1 96.88 180 LEU A O 1
ATOM 1438 N N . ALA A 1 181 ? -20.312 -26.844 13.227 1 95.56 181 ALA A N 1
ATOM 1439 C CA . ALA A 1 181 ? -20.891 -27.453 12.039 1 95.56 181 ALA A CA 1
ATOM 1440 C C . ALA A 1 181 ? -20.094 -28.688 11.602 1 95.56 181 ALA A C 1
ATOM 1442 O O . ALA A 1 181 ? -19.281 -28.609 10.672 1 95.56 181 ALA A O 1
ATOM 1443 N N . PRO A 1 182 ? -20.375 -29.781 12.148 1 95.06 182 PRO A N 1
ATOM 1444 C CA . PRO A 1 182 ? -19.547 -30.969 11.945 1 95.06 182 PRO A CA 1
ATOM 1445 C C . PRO A 1 182 ? -19.531 -31.438 10.492 1 95.06 182 PRO A C 1
ATOM 1447 O O . PRO A 1 182 ? -18.609 -32.156 10.078 1 95.06 182 PRO A O 1
ATOM 1450 N N . ASP A 1 183 ? -20.422 -31.031 9.648 1 96 183 ASP A N 1
ATOM 1451 C CA . ASP A 1 183 ? -20.547 -31.578 8.297 1 96 183 ASP A CA 1
ATOM 1452 C C . ASP A 1 183 ? -19.938 -30.625 7.273 1 96 183 ASP A C 1
ATOM 1454 O O . ASP A 1 183 ? -19.875 -30.938 6.086 1 96 183 ASP A O 1
ATOM 1458 N N . VAL A 1 184 ? -19.484 -29.484 7.688 1 97.5 184 VAL A N 1
ATOM 1459 C CA . VAL A 1 184 ? -18.922 -28.531 6.742 1 97.5 184 VAL A CA 1
ATOM 1460 C C . VAL A 1 184 ? -17.469 -28.906 6.418 1 97.5 184 VAL A C 1
ATOM 1462 O O . VAL A 1 184 ? -16.781 -29.531 7.238 1 97.5 184 VAL A O 1
ATOM 1465 N N . PRO A 1 185 ? -17 -28.609 5.234 1 98.38 185 PRO A N 1
ATOM 1466 C CA . PRO A 1 185 ? -15.633 -28.969 4.848 1 98.38 185 PRO A CA 1
ATOM 1467 C C . PRO A 1 185 ? -14.578 -28.125 5.562 1 98.38 185 PRO A C 1
ATOM 1469 O O . PRO A 1 185 ? -14.844 -26.984 5.941 1 98.38 185 PRO A O 1
ATOM 1472 N N . LEU A 1 186 ? -13.414 -28.734 5.77 1 98.5 186 LEU A N 1
ATOM 1473 C CA . LEU A 1 186 ? -12.203 -28.094 6.266 1 98.5 186 LEU A CA 1
ATOM 1474 C C . LEU A 1 186 ? -11.164 -27.953 5.156 1 98.5 186 LEU A C 1
ATOM 1476 O O . LEU A 1 186 ? -10.672 -28.953 4.629 1 98.5 186 LEU A O 1
ATOM 1480 N N . LEU A 1 187 ? -10.914 -26.734 4.762 1 98.81 187 LEU A N 1
ATOM 1481 C CA . LEU A 1 187 ? -9.922 -26.406 3.736 1 98.81 187 LEU A CA 1
ATOM 1482 C C . LEU A 1 187 ? -8.664 -25.828 4.363 1 98.81 187 LEU A C 1
ATOM 1484 O O . LEU A 1 187 ? -8.742 -24.938 5.215 1 98.81 187 LEU A O 1
ATOM 1488 N N . CYS A 1 188 ? -7.504 -26.344 4.039 1 98.88 188 CYS A N 1
ATOM 1489 C CA . CYS A 1 188 ? -6.234 -25.828 4.547 1 98.88 188 CYS A CA 1
ATOM 1490 C C . CYS A 1 188 ? -5.414 -25.203 3.428 1 98.88 188 CYS A C 1
ATOM 1492 O O . CYS A 1 188 ? -5.281 -25.781 2.35 1 98.88 188 CYS A O 1
ATOM 1494 N N . MET A 1 189 ? -4.961 -24.016 3.701 1 98.75 189 MET A N 1
ATOM 1495 C CA . MET A 1 189 ? -4.055 -23.312 2.791 1 98.75 189 MET A CA 1
ATOM 1496 C C . MET A 1 189 ? -2.615 -23.406 3.285 1 98.75 189 MET A C 1
ATOM 1498 O O . MET A 1 189 ? -2.367 -23.453 4.492 1 98.75 189 MET A O 1
ATOM 1502 N N . GLY A 1 190 ? -1.703 -23.375 2.385 1 97.12 190 GLY A N 1
ATOM 1503 C CA . GLY A 1 190 ? -0.285 -23.344 2.705 1 97.12 190 GLY A CA 1
ATOM 1504 C C . GLY A 1 190 ? 0.582 -22.906 1.539 1 97.12 190 GLY A C 1
ATOM 1505 O O . GLY A 1 190 ? 0.178 -23.031 0.38 1 97.12 190 GLY A O 1
ATOM 1506 N N . HIS A 1 191 ? 1.714 -22.453 1.814 1 95.69 191 HIS A N 1
ATOM 1507 C CA . HIS A 1 191 ? 2.719 -22.062 0.832 1 95.69 191 HIS A CA 1
ATOM 1508 C C . HIS A 1 191 ? 4.078 -22.672 1.164 1 95.69 191 HIS A C 1
ATOM 1510 O O . HIS A 1 191 ? 4.793 -22.156 2.031 1 95.69 191 HIS A O 1
ATOM 1516 N N . LEU A 1 192 ? 4.395 -23.703 0.599 1 92.06 192 LEU A N 1
ATOM 1517 C CA . LEU A 1 192 ? 5.582 -24.484 0.917 1 92.06 192 LEU A CA 1
ATOM 1518 C C . LEU A 1 192 ? 5.875 -25.5 -0.185 1 92.06 192 LEU A C 1
ATOM 1520 O O . LEU A 1 192 ? 5.098 -25.641 -1.134 1 92.06 192 LEU A O 1
ATOM 1524 N N . PHE A 1 193 ? 6.992 -26.172 -0.08 1 89.19 193 PHE A N 1
ATOM 1525 C CA . PHE A 1 193 ? 7.438 -27.172 -1.043 1 89.19 193 PHE A CA 1
ATOM 1526 C C . PHE A 1 193 ? 7.301 -28.578 -0.468 1 89.19 193 PHE A C 1
ATOM 1528 O O . PHE A 1 193 ? 8 -28.938 0.48 1 89.19 193 PHE A O 1
ATOM 1535 N N . THR A 1 194 ? 6.414 -29.344 -1.021 1 89.06 194 THR A N 1
ATOM 1536 C CA . THR A 1 194 ? 6.293 -30.719 -0.59 1 89.06 194 THR A CA 1
ATOM 1537 C C . THR A 1 194 ? 7.254 -31.625 -1.365 1 89.06 194 THR A C 1
ATOM 1539 O O . THR A 1 194 ? 7.477 -31.406 -2.561 1 89.06 194 THR A O 1
ATOM 1542 N N . ALA A 1 195 ? 7.734 -32.594 -0.669 1 86.25 195 ALA A N 1
ATOM 1543 C CA . ALA A 1 195 ? 8.625 -33.562 -1.311 1 86.25 195 ALA A CA 1
ATOM 1544 C C . ALA A 1 195 ? 7.949 -34.219 -2.512 1 86.25 195 ALA A C 1
ATOM 1546 O O . ALA A 1 195 ? 6.773 -34.562 -2.447 1 86.25 195 ALA A O 1
ATOM 1547 N N . GLY A 1 196 ? 8.711 -34.25 -3.604 1 84.25 196 GLY A N 1
ATOM 1548 C CA . GLY A 1 196 ? 8.188 -34.875 -4.816 1 84.25 196 GLY A CA 1
ATOM 1549 C C . GLY A 1 196 ? 7.531 -33.875 -5.754 1 84.25 196 GLY A C 1
ATOM 1550 O O . GLY A 1 196 ? 7.102 -34.219 -6.848 1 84.25 196 GLY A O 1
ATOM 1551 N N . GLY A 1 197 ? 7.457 -32.688 -5.379 1 85.88 197 GLY A N 1
ATOM 1552 C CA . GLY A 1 197 ? 6.879 -31.641 -6.223 1 85.88 197 GLY A CA 1
ATOM 1553 C C . GLY A 1 197 ? 7.641 -31.422 -7.516 1 85.88 197 GLY A C 1
ATOM 1554 O O . GLY A 1 197 ? 8.867 -31.484 -7.535 1 85.88 197 GLY A O 1
ATOM 1555 N N . GLN A 1 198 ? 6.895 -31.203 -8.539 1 85.31 198 GLN A N 1
ATOM 1556 C CA . GLN A 1 198 ? 7.477 -31.016 -9.867 1 85.31 198 GLN A CA 1
ATOM 1557 C C . GLN A 1 198 ? 7.75 -29.547 -10.141 1 85.31 198 GLN A C 1
ATOM 1559 O O . GLN A 1 198 ? 6.945 -28.672 -9.781 1 85.31 198 GLN A O 1
ATOM 1564 N N . THR A 1 199 ? 8.891 -29.281 -10.703 1 82.5 199 THR A N 1
ATOM 1565 C CA . THR A 1 199 ? 9.266 -27.938 -11.164 1 82.5 199 THR A CA 1
ATOM 1566 C C . THR A 1 199 ? 9.734 -27.984 -12.617 1 82.5 199 THR A C 1
ATOM 1568 O O . THR A 1 199 ? 9.906 -29.062 -13.188 1 82.5 199 THR A O 1
ATOM 1571 N N . VAL A 1 200 ? 9.727 -26.859 -13.258 1 78.75 200 VAL A N 1
ATOM 1572 C CA . VAL A 1 200 ? 10.25 -26.719 -14.617 1 78.75 200 VAL A CA 1
ATOM 1573 C C . VAL A 1 200 ? 11.43 -25.75 -14.609 1 78.75 200 VAL A C 1
ATOM 1575 O O . VAL A 1 200 ? 11.492 -24.828 -13.781 1 78.75 200 VAL A O 1
ATOM 1578 N N . ASP A 1 201 ? 12.266 -25.969 -15.523 1 74.81 201 ASP A N 1
ATOM 1579 C CA . ASP A 1 201 ? 13.445 -25.125 -15.633 1 74.81 201 ASP A CA 1
ATOM 1580 C C . ASP A 1 201 ? 13.047 -23.672 -15.898 1 74.81 201 ASP A C 1
ATOM 1582 O O . ASP A 1 201 ? 12.211 -23.406 -16.766 1 74.81 201 ASP A O 1
ATOM 1586 N N . GLY A 1 202 ? 13.555 -22.828 -15.133 1 70.94 202 GLY A N 1
ATOM 1587 C CA . GLY A 1 202 ? 13.359 -21.406 -15.367 1 70.94 202 GLY A CA 1
ATOM 1588 C C . GLY A 1 202 ? 12.023 -20.891 -14.859 1 70.94 202 GLY A C 1
ATOM 1589 O O . GLY A 1 202 ? 11.609 -19.781 -15.195 1 70.94 202 GLY A O 1
ATOM 1590 N N . ASP A 1 203 ? 11.352 -21.75 -14.117 1 75.06 203 ASP A N 1
ATOM 1591 C CA . ASP A 1 203 ? 10.023 -21.312 -13.695 1 75.06 203 ASP A CA 1
ATOM 1592 C C . ASP A 1 203 ? 10.102 -20.375 -12.5 1 75.06 203 ASP A C 1
ATOM 1594 O O . ASP A 1 203 ? 9.086 -19.859 -12.031 1 75.06 203 ASP A O 1
ATOM 1598 N N . GLY A 1 204 ? 11.242 -20.109 -12.133 1 67.88 204 GLY A N 1
ATOM 1599 C CA . GLY A 1 204 ? 11.445 -19.094 -11.109 1 67.88 204 GLY A CA 1
ATOM 1600 C C . GLY A 1 204 ? 11.195 -19.609 -9.711 1 67.88 204 GLY A C 1
ATOM 1601 O O . GLY A 1 204 ? 11.273 -18.844 -8.742 1 67.88 204 GLY A O 1
ATOM 1602 N N . VAL A 1 205 ? 10.727 -20.859 -9.75 1 70.88 205 VAL A N 1
ATOM 1603 C CA . VAL A 1 205 ? 10.531 -21.438 -8.422 1 70.88 205 VAL A CA 1
ATOM 1604 C C . VAL A 1 205 ? 11.867 -21.484 -7.688 1 70.88 205 VAL A C 1
ATOM 1606 O O . VAL A 1 205 ? 12.859 -22 -8.219 1 70.88 205 VAL A O 1
ATOM 1609 N N . ARG A 1 206 ? 12.031 -20.391 -6.824 1 55.41 206 ARG A N 1
ATOM 1610 C CA . ARG A 1 206 ? 13.25 -20.359 -6.023 1 55.41 206 ARG A CA 1
ATOM 1611 C C . ARG A 1 206 ? 13.398 -21.625 -5.195 1 55.41 206 ARG A C 1
ATOM 1613 O O . ARG A 1 206 ? 12.523 -21.953 -4.383 1 55.41 206 ARG A O 1
ATOM 1620 N N . ASP A 1 207 ? 14 -22.688 -5.863 1 49.5 207 ASP A N 1
ATOM 1621 C CA . ASP A 1 207 ? 14.352 -23.828 -5.02 1 49.5 207 ASP A CA 1
ATOM 1622 C C . ASP A 1 207 ? 15.281 -23.406 -3.887 1 49.5 207 ASP A C 1
ATOM 1624 O O . ASP A 1 207 ? 16.5 -23.297 -4.082 1 49.5 207 ASP A O 1
ATOM 1628 N N . LEU A 1 208 ? 14.922 -22.422 -3.252 1 47.28 208 LEU A N 1
ATOM 1629 C CA . LEU A 1 208 ? 15.891 -21.953 -2.271 1 47.28 208 LEU A CA 1
ATOM 1630 C C . LEU A 1 208 ? 16.391 -23.109 -1.406 1 47.28 208 LEU A C 1
ATOM 1632 O O . LEU A 1 208 ? 15.664 -23.594 -0.533 1 47.28 208 LEU A O 1
ATOM 1636 N N . TYR A 1 209 ? 16.719 -24.266 -1.932 1 40.41 209 TYR A N 1
ATOM 1637 C CA . TYR A 1 209 ? 17.266 -25.234 -0.985 1 40.41 209 TYR A CA 1
ATOM 1638 C C . TYR A 1 209 ? 18.203 -24.562 0.008 1 40.41 209 TYR A C 1
ATOM 1640 O O . TYR A 1 209 ? 18.297 -24.969 1.165 1 40.41 209 TYR A O 1
ATOM 1648 N N . VAL A 1 210 ? 19.297 -24.078 -0.567 1 42.44 210 VAL A N 1
ATOM 1649 C CA . VAL A 1 210 ? 20.422 -24.062 0.358 1 42.44 210 VAL A CA 1
ATOM 1650 C C . VAL A 1 210 ? 20 -23.484 1.699 1 42.44 210 VAL A C 1
ATOM 1652 O O . VAL A 1 210 ? 20.578 -23.781 2.738 1 42.44 210 VAL A O 1
ATOM 1655 N N . GLY A 1 211 ? 18.875 -22.5 1.798 1 41.19 211 GLY A N 1
ATOM 1656 C CA . GLY A 1 211 ? 18.594 -21.953 3.119 1 41.19 211 GLY A CA 1
ATOM 1657 C C . GLY A 1 211 ? 17.25 -22.391 3.678 1 41.19 211 GLY A C 1
ATOM 1658 O O . GLY A 1 211 ? 17.188 -22.969 4.762 1 41.19 211 GLY A O 1
ATOM 1659 N N . SER A 1 212 ? 16.094 -21.609 3.373 1 49.94 212 SER A N 1
ATOM 1660 C CA . SER A 1 212 ? 14.938 -21.516 4.262 1 49.94 212 SER A CA 1
ATOM 1661 C C . SER A 1 212 ? 13.844 -22.484 3.848 1 49.94 212 SER A C 1
ATOM 1663 O O . SER A 1 212 ? 13.039 -22.922 4.684 1 49.94 212 SER A O 1
ATOM 1665 N N . LEU A 1 213 ? 13.523 -22.656 2.504 1 58.06 213 LEU A N 1
ATOM 1666 C CA . LEU A 1 213 ? 12.25 -23.359 2.412 1 58.06 213 LEU A CA 1
ATOM 1667 C C . LEU A 1 213 ? 12.461 -24.875 2.488 1 58.06 213 LEU A C 1
ATOM 1669 O O . LEU A 1 213 ? 13.133 -25.453 1.635 1 58.06 213 LEU A O 1
ATOM 1673 N N . ALA A 1 214 ? 12.172 -25.531 3.609 1 66 214 ALA A N 1
ATOM 1674 C CA . ALA A 1 214 ? 12.211 -26.969 3.846 1 66 214 ALA A CA 1
ATOM 1675 C C . ALA A 1 214 ? 11.188 -27.703 2.979 1 66 214 ALA A C 1
ATOM 1677 O O . ALA A 1 214 ? 10.078 -27.203 2.771 1 66 214 ALA A O 1
ATOM 1678 N N . HIS A 1 215 ? 11.734 -28.75 2.277 1 82.25 215 HIS A N 1
ATOM 1679 C CA . HIS A 1 215 ? 10.789 -29.688 1.684 1 82.25 215 HIS A CA 1
ATOM 1680 C C . HIS A 1 215 ? 10.094 -30.516 2.754 1 82.25 215 HIS A C 1
ATOM 1682 O O . HIS A 1 215 ? 10.75 -31.141 3.596 1 82.25 215 HIS A O 1
ATOM 1688 N N . VAL A 1 216 ? 8.836 -30.453 2.699 1 88.69 216 VAL A N 1
ATOM 1689 C CA . VAL A 1 216 ? 8.109 -31.203 3.713 1 88.69 216 VAL A CA 1
ATOM 1690 C C . VAL A 1 216 ? 7.371 -32.375 3.061 1 88.69 216 VAL A C 1
ATOM 1692 O O . VAL A 1 216 ? 6.891 -32.25 1.931 1 88.69 216 VAL A O 1
ATOM 1695 N N . PRO A 1 217 ? 7.406 -33.562 3.729 1 90.81 217 PRO A N 1
ATOM 1696 C CA . PRO A 1 217 ? 6.586 -34.656 3.191 1 90.81 217 PRO A CA 1
ATOM 1697 C C . PRO A 1 217 ? 5.09 -34.344 3.285 1 90.81 217 PRO A C 1
ATOM 1699 O O . PRO A 1 217 ? 4.652 -33.625 4.18 1 90.81 217 PRO A O 1
ATOM 1702 N N . ALA A 1 218 ? 4.344 -34.938 2.373 1 92.06 218 ALA A N 1
ATOM 1703 C CA . ALA A 1 218 ? 2.895 -34.75 2.359 1 92.06 218 ALA A CA 1
ATOM 1704 C C . ALA A 1 218 ? 2.26 -35.281 3.646 1 92.06 218 ALA A C 1
ATOM 1706 O O . ALA A 1 218 ? 1.15 -34.875 4.004 1 92.06 218 ALA A O 1
ATOM 1707 N N . SER A 1 219 ? 2.957 -36.125 4.324 1 91.75 219 SER A N 1
ATOM 1708 C CA . SER A 1 219 ? 2.434 -36.812 5.508 1 91.75 219 SER A CA 1
ATOM 1709 C C . SER A 1 219 ? 2.328 -35.844 6.688 1 91.75 219 SER A C 1
ATOM 1711 O O . SER A 1 219 ? 1.725 -36.188 7.711 1 91.75 219 SER A O 1
ATOM 1713 N N . ILE A 1 220 ? 2.855 -34.656 6.566 1 91.12 220 ILE A N 1
ATOM 1714 C CA . ILE A 1 220 ? 2.775 -33.719 7.684 1 91.12 220 ILE A CA 1
ATOM 1715 C C . ILE A 1 220 ? 1.334 -33.25 7.859 1 91.12 220 ILE A C 1
ATOM 1717 O O . ILE A 1 220 ? 0.967 -32.75 8.922 1 91.12 220 ILE A O 1
ATOM 1721 N N . PHE A 1 221 ? 0.562 -33.375 6.82 1 94.62 221 PHE A N 1
ATOM 1722 C CA . PHE A 1 221 ? -0.796 -32.844 6.844 1 94.62 221 PHE A CA 1
ATOM 1723 C C . PHE A 1 221 ? -1.763 -33.844 7.445 1 94.62 221 PHE A C 1
ATOM 1725 O O . PHE A 1 221 ? -1.853 -34.969 6.969 1 94.62 221 PHE A O 1
ATOM 1732 N N . PRO A 1 222 ? -2.508 -33.438 8.422 1 93.88 222 PRO A N 1
ATOM 1733 C CA . PRO A 1 222 ? -3.459 -34.344 9.055 1 93.88 222 PRO A CA 1
ATOM 1734 C C . PRO A 1 222 ? -4.59 -34.75 8.125 1 93.88 222 PRO A C 1
ATOM 1736 O O . PRO A 1 222 ? -4.934 -34.031 7.195 1 93.88 222 PRO A O 1
ATOM 1739 N N . PRO A 1 223 ? -5.188 -35.906 8.359 1 93.69 223 PRO A N 1
ATOM 1740 C CA . PRO A 1 223 ? -6.215 -36.469 7.477 1 93.69 223 PRO A CA 1
ATOM 1741 C C . PRO A 1 223 ? -7.539 -35.719 7.562 1 93.69 223 PRO A C 1
ATOM 1743 O O . PRO A 1 223 ? -8.43 -35.906 6.742 1 93.69 223 PRO A O 1
ATOM 1746 N N . CYS A 1 224 ? -7.68 -34.844 8.547 1 95.62 224 CYS A N 1
ATOM 1747 C CA . CYS A 1 224 ? -8.938 -34.125 8.711 1 95.62 224 CYS A CA 1
ATOM 1748 C C . CYS A 1 224 ? -9.125 -33.094 7.617 1 95.62 224 CYS A C 1
ATOM 1750 O O . CYS A 1 224 ? -10.211 -32.531 7.469 1 95.62 224 CYS A O 1
ATOM 1752 N N . ILE A 1 225 ? -8.125 -32.844 6.82 1 97.94 225 ILE A N 1
ATOM 1753 C CA . ILE A 1 225 ? -8.188 -31.859 5.738 1 97.94 225 ILE A CA 1
ATOM 1754 C C . ILE A 1 225 ? -9.039 -32.406 4.594 1 97.94 225 ILE A C 1
ATOM 1756 O O . ILE A 1 225 ? -8.742 -33.469 4.055 1 97.94 225 ILE A O 1
ATOM 1760 N N . ASP A 1 226 ? -10.031 -31.672 4.23 1 98.5 226 ASP A N 1
ATOM 1761 C CA . ASP A 1 226 ? -10.898 -32.094 3.137 1 98.5 226 ASP A CA 1
ATOM 1762 C C . ASP A 1 226 ? -10.375 -31.609 1.792 1 98.5 226 ASP A C 1
ATOM 1764 O O . ASP A 1 226 ? -10.609 -32.219 0.756 1 98.5 226 ASP A O 1
ATOM 1768 N N . TYR A 1 227 ? -9.688 -30.516 1.785 1 98.75 227 TYR A N 1
ATOM 1769 C CA . TYR A 1 227 ? -8.969 -30 0.622 1 98.75 227 TYR A CA 1
ATOM 1770 C C . TYR A 1 227 ? -7.754 -29.188 1.045 1 98.75 227 TYR A C 1
ATOM 1772 O O . TYR A 1 227 ? -7.852 -28.312 1.91 1 98.75 227 TYR A O 1
ATOM 1780 N N . LEU A 1 228 ? -6.637 -29.531 0.519 1 98.69 228 LEU A N 1
ATOM 1781 C CA . LEU A 1 228 ? -5.391 -28.812 0.768 1 98.69 228 LEU A CA 1
ATOM 1782 C C . LEU A 1 228 ? -5.023 -27.938 -0.424 1 98.69 228 LEU A C 1
ATOM 1784 O O . LEU A 1 228 ? -4.719 -28.453 -1.504 1 98.69 228 LEU A O 1
ATOM 1788 N N . ALA A 1 229 ? -5.102 -26.625 -0.262 1 98.81 229 ALA A N 1
ATOM 1789 C CA . ALA A 1 229 ? -4.77 -25.641 -1.287 1 98.81 229 ALA A CA 1
ATOM 1790 C C . ALA A 1 229 ? -3.354 -25.109 -1.098 1 98.81 229 ALA A C 1
ATOM 1792 O O . ALA A 1 229 ? -3.098 -24.312 -0.191 1 98.81 229 ALA A O 1
ATOM 1793 N N . LEU A 1 230 ? -2.482 -25.469 -1.979 1 98.25 230 LEU A N 1
ATOM 1794 C CA . LEU A 1 230 ? -1.084 -25.094 -1.81 1 98.25 230 LEU A CA 1
ATOM 1795 C C . LEU A 1 230 ? -0.65 -24.109 -2.898 1 98.25 230 LEU A C 1
ATOM 1797 O O . LEU A 1 230 ? -1.22 -24.109 -3.992 1 98.25 230 LEU A O 1
ATOM 1801 N N . GLY A 1 231 ? 0.286 -23.266 -2.561 1 96.88 231 GLY A N 1
ATOM 1802 C CA . GLY A 1 231 ? 1.048 -22.453 -3.5 1 96.88 231 GLY A CA 1
ATOM 1803 C C . GLY A 1 231 ? 2.543 -22.703 -3.418 1 96.88 231 GLY A C 1
ATOM 1804 O O . GLY A 1 231 ? 2.998 -23.547 -2.656 1 96.88 231 GLY A O 1
ATOM 1805 N N . HIS A 1 232 ? 3.324 -22 -4.301 1 93.88 232 HIS A N 1
ATOM 1806 C CA . HIS A 1 232 ? 4.781 -22.031 -4.348 1 93.88 232 HIS A CA 1
ATOM 1807 C C . HIS A 1 232 ? 5.277 -22.688 -5.625 1 93.88 232 HIS A C 1
ATOM 1809 O O . HIS A 1 232 ? 6.145 -22.156 -6.316 1 93.88 232 HIS A O 1
ATOM 1815 N N . LEU A 1 233 ? 4.762 -23.875 -5.828 1 93.69 233 LEU A N 1
ATOM 1816 C CA . LEU A 1 233 ? 5.137 -24.531 -7.078 1 93.69 233 LEU A CA 1
ATOM 1817 C C . LEU A 1 233 ? 4.27 -24.031 -8.234 1 93.69 233 LEU A C 1
ATOM 1819 O O . LEU A 1 233 ? 3.055 -23.891 -8.086 1 93.69 233 LEU A O 1
ATOM 1823 N N . HIS A 1 234 ? 4.879 -23.859 -9.406 1 94.81 234 HIS A N 1
ATOM 1824 C CA . HIS A 1 234 ? 4.191 -23.172 -10.492 1 94.81 234 HIS A CA 1
ATOM 1825 C C . HIS A 1 234 ? 3.555 -24.156 -11.453 1 94.81 234 HIS A C 1
ATOM 1827 O O . HIS A 1 234 ? 2.787 -23.766 -12.336 1 94.81 234 HIS A O 1
ATOM 1833 N N . VAL A 1 235 ? 3.84 -25.422 -11.32 1 94.56 235 VAL A N 1
ATOM 1834 C CA . VAL A 1 235 ? 3.211 -26.469 -12.109 1 94.56 235 VAL A CA 1
ATOM 1835 C C . VAL A 1 235 ? 1.969 -27 -11.391 1 94.56 235 VAL A C 1
ATOM 1837 O O . VAL A 1 235 ? 2.053 -27.469 -10.258 1 94.56 235 VAL A O 1
ATOM 1840 N N . PRO A 1 236 ? 0.84 -26.891 -12.086 1 96.56 236 PRO A N 1
ATOM 1841 C CA . PRO A 1 236 ? -0.321 -27.547 -11.469 1 96.56 236 PRO A CA 1
ATOM 1842 C C . PRO A 1 236 ? -0.114 -29.031 -11.242 1 96.56 236 PRO A C 1
ATOM 1844 O O . PRO A 1 236 ? 0.294 -29.75 -12.164 1 96.56 236 PRO A O 1
ATOM 1847 N N . GLN A 1 237 ? -0.363 -29.484 -10.008 1 96.06 237 GLN A N 1
ATOM 1848 C CA . GLN A 1 237 ? -0.076 -30.891 -9.727 1 96.06 237 GLN A CA 1
ATOM 1849 C C . GLN A 1 237 ? -0.738 -31.328 -8.422 1 96.06 237 GLN A C 1
ATOM 1851 O O . GLN A 1 237 ? -1.008 -30.516 -7.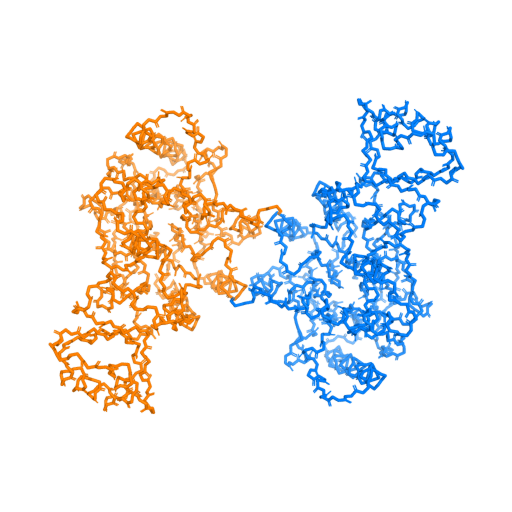547 1 96.06 237 GLN A O 1
ATOM 1856 N N . ARG A 1 238 ? -0.959 -32.656 -8.344 1 96.44 238 ARG A N 1
ATOM 1857 C CA . ARG A 1 238 ? -1.42 -33.281 -7.113 1 96.44 238 ARG A CA 1
ATOM 1858 C C . ARG A 1 238 ? -0.262 -33.5 -6.145 1 96.44 238 ARG A C 1
ATOM 1860 O O . ARG A 1 238 ? 0.898 -33.562 -6.559 1 96.44 238 ARG A O 1
ATOM 1867 N N . VAL A 1 239 ? -0.543 -33.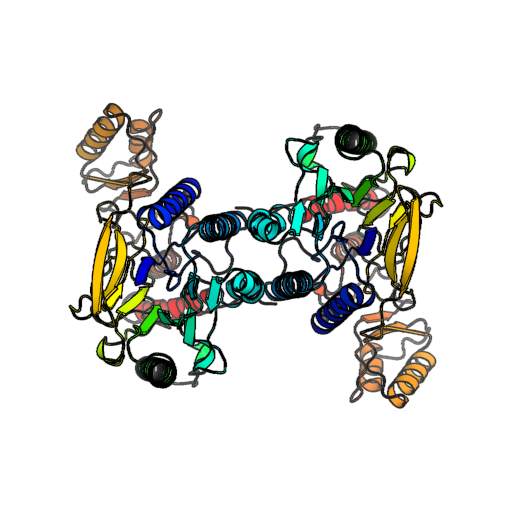531 -4.953 1 94.5 239 VAL A N 1
ATOM 1868 C CA . VAL A 1 239 ? 0.425 -33.844 -3.914 1 94.5 239 VAL A CA 1
ATOM 1869 C C . VAL A 1 239 ? 0.185 -35.281 -3.422 1 94.5 239 VAL A C 1
ATOM 1871 O O . VAL A 1 239 ? -0.937 -35.625 -3.053 1 94.5 239 VAL A O 1
ATOM 1874 N N . GLY A 1 240 ? 1.172 -36.094 -3.43 1 89.62 240 GLY A N 1
ATOM 1875 C CA . GLY A 1 240 ? 1.059 -37.469 -2.984 1 89.62 240 GLY A CA 1
ATOM 1876 C C . GLY A 1 240 ? 0.04 -38.25 -3.773 1 89.62 240 GLY A C 1
ATOM 1877 O O . GLY A 1 240 ? -0.575 -39.188 -3.244 1 89.62 240 GLY A O 1
ATOM 1878 N N . GLY A 1 241 ? -0.271 -37.781 -4.891 1 91.19 241 GLY A N 1
ATOM 1879 C CA . GLY A 1 241 ? -1.223 -38.469 -5.75 1 91.19 241 GLY A CA 1
ATOM 1880 C C . GLY A 1 241 ? -2.666 -38.281 -5.332 1 91.19 241 GLY A C 1
ATOM 1881 O O . GLY A 1 241 ? -3.58 -38.844 -5.926 1 91.19 241 GLY A O 1
ATOM 1882 N N . MET A 1 242 ? -2.832 -37.469 -4.391 1 92.56 242 MET A N 1
ATOM 1883 C CA . MET A 1 242 ? -4.176 -37.25 -3.859 1 92.56 242 MET A CA 1
ATOM 1884 C C . MET A 1 242 ? -4.875 -36.125 -4.582 1 92.56 242 MET A C 1
ATOM 1886 O O . MET A 1 242 ? -4.305 -35.031 -4.746 1 92.56 242 MET A O 1
ATOM 1890 N N . GLU A 1 243 ? -6.098 -36.281 -4.953 1 94.38 243 GLU A N 1
ATOM 1891 C CA . GLU A 1 243 ? -6.848 -35.312 -5.73 1 94.38 243 GLU A CA 1
ATOM 1892 C C . GLU A 1 243 ? -7.191 -34.094 -4.891 1 94.38 243 GLU A C 1
ATOM 1894 O O . GLU A 1 243 ? -7.289 -32.969 -5.414 1 94.38 243 GLU A O 1
ATOM 1899 N N . HIS A 1 244 ? -7.363 -34.344 -3.562 1 96.12 244 HIS A N 1
ATOM 1900 C CA . HIS A 1 244 ? -7.824 -33.25 -2.721 1 96.12 244 HIS A CA 1
ATOM 1901 C C . HIS A 1 244 ? -6.652 -32.469 -2.139 1 96.12 244 HIS A C 1
ATOM 1903 O O . HIS A 1 244 ? -6.84 -31.609 -1.269 1 96.12 244 HIS A O 1
ATOM 1909 N N . MET A 1 245 ? -5.453 -32.719 -2.514 1 97.38 245 MET A N 1
ATOM 1910 C CA . MET A 1 245 ? -4.254 -31.969 -2.182 1 97.38 245 MET A CA 1
ATOM 1911 C C . MET A 1 245 ? -3.543 -31.5 -3.443 1 97.38 245 MET A C 1
ATOM 1913 O O . MET A 1 245 ? -3.041 -32.312 -4.223 1 97.38 245 MET A O 1
ATOM 1917 N N . ARG A 1 246 ? -3.471 -30.156 -3.613 1 98.06 246 ARG A N 1
ATOM 1918 C CA . ARG A 1 246 ? -2.994 -29.703 -4.918 1 98.06 246 ARG A CA 1
ATOM 1919 C C . ARG A 1 246 ? -2.234 -28.391 -4.801 1 98.06 246 ARG A C 1
ATOM 1921 O O . ARG A 1 246 ? -2.535 -27.562 -3.934 1 98.06 246 ARG A O 1
ATOM 1928 N N . TYR A 1 247 ? -1.271 -28.312 -5.656 1 97.56 247 TYR A N 1
ATOM 1929 C CA . TYR A 1 247 ? -0.816 -27 -6.102 1 97.56 247 TYR A CA 1
ATOM 1930 C C . TYR A 1 247 ? -1.641 -26.516 -7.285 1 97.56 247 TYR A C 1
ATOM 1932 O O . TYR A 1 247 ? -1.812 -27.234 -8.273 1 97.56 247 TYR A O 1
ATOM 1940 N N . SER A 1 248 ? -2.148 -25.297 -7.184 1 98.12 248 SER A N 1
ATOM 1941 C CA . SER A 1 248 ? -2.873 -24.766 -8.328 1 98.12 248 SER A CA 1
ATOM 1942 C C . SER A 1 248 ? -1.919 -24.391 -9.461 1 98.12 248 SER A C 1
ATOM 1944 O O . SER A 1 248 ? -2.328 -24.312 -10.625 1 98.12 248 SER A O 1
ATOM 1946 N N . GLY A 1 249 ? -0.585 -24.141 -9.047 1 96.94 249 GLY A N 1
ATOM 1947 C CA . GLY A 1 249 ? 0.355 -23.578 -10.016 1 96.94 249 GLY A CA 1
ATOM 1948 C C . GLY A 1 249 ? 0.173 -22.094 -10.242 1 96.94 249 GLY A C 1
ATOM 1949 O O . GLY A 1 249 ? -0.78 -21.5 -9.742 1 96.94 249 GLY A O 1
ATOM 1950 N N . SER A 1 250 ? 1.122 -21.547 -10.977 1 97.31 250 SER A N 1
ATOM 1951 C CA . SER A 1 250 ? 0.964 -20.156 -11.391 1 97.31 250 SER A CA 1
ATOM 1952 C C . SER A 1 250 ? 0.072 -20.047 -12.625 1 97.31 250 SER A C 1
ATOM 1954 O O . SER A 1 250 ? 0.125 -20.906 -13.516 1 97.31 250 SER A O 1
ATOM 1956 N N . PRO A 1 251 ? -0.754 -19.047 -12.68 1 98.12 251 PRO A N 1
ATOM 1957 C CA . PRO A 1 251 ? -1.656 -18.922 -13.828 1 98.12 251 PRO A CA 1
ATOM 1958 C C . PRO A 1 251 ? -0.942 -18.453 -15.094 1 98.12 251 PRO A C 1
ATOM 1960 O O . PRO A 1 251 ? -1.412 -18.719 -16.203 1 98.12 251 PRO A O 1
ATOM 1963 N N . LEU A 1 252 ? 0.153 -17.734 -14.891 1 97.12 2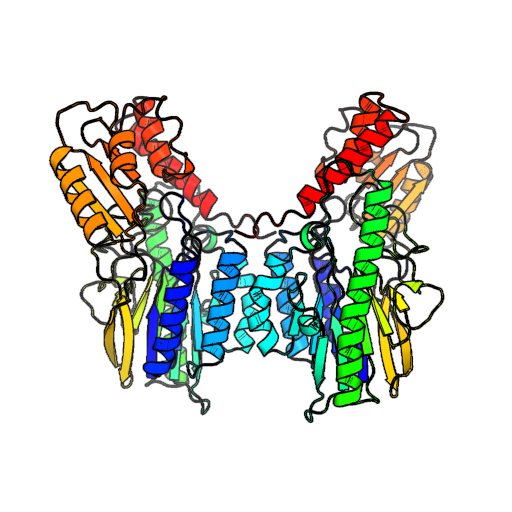52 LEU A N 1
ATOM 1964 C CA . LEU A 1 252 ? 0.951 -17.266 -16.016 1 97.12 252 LEU A CA 1
ATOM 1965 C C . LEU A 1 252 ? 2.33 -17.906 -16.016 1 97.12 252 LEU A C 1
ATOM 1967 O O . LEU A 1 252 ? 2.889 -18.203 -14.953 1 97.12 252 LEU A O 1
ATOM 1971 N N . PRO A 1 253 ? 2.883 -18.078 -17.219 1 95.25 253 PRO A N 1
ATOM 1972 C CA . PRO A 1 253 ? 4.254 -18.609 -17.266 1 95.25 253 PRO A CA 1
ATOM 1973 C C . PRO A 1 253 ? 5.277 -17.625 -16.703 1 95.25 253 PRO A C 1
ATOM 1975 O O . PRO A 1 253 ? 5.203 -16.422 -16.984 1 95.25 253 PRO A O 1
ATOM 1978 N N . MET A 1 254 ? 6.141 -18.156 -15.938 1 91.88 254 MET A N 1
ATOM 1979 C CA . MET A 1 254 ? 7.152 -17.312 -15.305 1 91.88 254 MET A CA 1
ATOM 1980 C C . MET A 1 254 ? 8.438 -17.312 -16.125 1 91.88 254 MET A C 1
ATOM 1982 O O . MET A 1 254 ? 9.352 -16.516 -15.852 1 91.88 254 MET A O 1
ATOM 1986 N N . GLY A 1 255 ? 8.523 -18.094 -17.109 1 89.81 255 GLY A N 1
ATOM 1987 C CA . GLY A 1 255 ? 9.664 -18.234 -18 1 89.81 255 GLY A CA 1
ATOM 1988 C C . GLY A 1 255 ? 9.344 -19 -19.266 1 89.81 255 GLY A C 1
ATOM 1989 O O . GLY A 1 255 ? 8.25 -19.547 -19.406 1 89.81 255 GLY A O 1
ATOM 1990 N N . PHE A 1 256 ? 10.312 -19.109 -20.141 1 91.56 256 PHE A N 1
ATOM 1991 C CA . PHE A 1 256 ? 10.102 -19.75 -21.438 1 91.56 256 PHE A CA 1
ATOM 1992 C C . PHE A 1 256 ? 10.016 -21.266 -21.281 1 91.56 256 PHE A C 1
ATOM 1994 O O . PHE A 1 256 ? 9.484 -21.953 -22.156 1 91.56 256 PHE A O 1
ATOM 2001 N N . GLY A 1 257 ? 10.547 -21.734 -20.156 1 89.25 257 GLY A N 1
ATOM 2002 C CA . GLY A 1 257 ? 10.406 -23.156 -19.891 1 89.25 257 GLY A CA 1
ATOM 2003 C C . GLY A 1 257 ? 8.961 -23.594 -19.703 1 89.25 257 GLY A C 1
ATOM 2004 O O . GLY A 1 257 ? 8.633 -24.766 -19.906 1 89.25 257 GLY A O 1
ATOM 2005 N N . GLU A 1 258 ? 8.148 -22.641 -19.375 1 91.62 258 GLU A N 1
ATOM 2006 C CA . GLU A 1 258 ? 6.734 -22.906 -19.141 1 91.62 258 GLU A CA 1
ATOM 2007 C C . GLU A 1 258 ? 5.879 -22.516 -20.344 1 91.62 258 GLU A C 1
ATOM 2009 O O . GLU A 1 258 ? 4.648 -22.531 -20.266 1 91.62 258 GLU A O 1
ATOM 2014 N N . ALA A 1 259 ? 6.461 -22.219 -21.422 1 89.44 259 ALA A N 1
ATOM 2015 C CA . ALA A 1 259 ? 5.75 -21.641 -22.562 1 89.44 259 ALA A CA 1
ATOM 2016 C C . ALA A 1 259 ? 4.676 -22.594 -23.078 1 89.44 259 ALA A C 1
ATOM 2018 O O . ALA A 1 259 ? 3.594 -22.156 -23.484 1 89.44 259 ALA A O 1
ATOM 2019 N N . SER A 1 260 ? 4.953 -23.844 -22.969 1 88.62 260 SER A N 1
ATOM 2020 C CA . SER A 1 260 ? 4.012 -24.812 -23.516 1 88.62 260 SER A CA 1
ATOM 2021 C C . SER A 1 260 ? 3.215 -25.5 -22.422 1 88.62 260 SER A C 1
ATOM 2023 O O . SER A 1 260 ? 2.43 -26.406 -22.688 1 88.62 260 SER A O 1
ATOM 2025 N N . GLN A 1 261 ? 3.424 -25.109 -21.25 1 90 261 GLN A N 1
ATOM 2026 C CA . GLN A 1 261 ? 2.75 -25.734 -20.125 1 90 261 GLN A CA 1
ATOM 2027 C C . GLN A 1 261 ? 1.327 -25.203 -19.969 1 90 261 GLN A C 1
ATOM 2029 O O . GLN A 1 261 ? 1.119 -24 -19.859 1 90 261 GLN A O 1
ATOM 2034 N N . PRO A 1 262 ? 0.391 -26.094 -19.984 1 91.75 262 PRO A N 1
ATOM 2035 C CA . PRO A 1 262 ? -0.966 -25.609 -19.703 1 91.75 262 PRO A CA 1
ATOM 2036 C C . PRO A 1 262 ? -1.118 -25.062 -18.281 1 91.75 262 PRO A C 1
ATOM 2038 O O . PRO A 1 262 ? -0.61 -25.656 -17.328 1 91.75 262 PRO A O 1
ATOM 2041 N N . LYS A 1 263 ? -1.669 -23.969 -18.203 1 97.19 263 LYS A N 1
ATOM 2042 C CA . LYS A 1 263 ? -1.95 -23.344 -16.906 1 97.19 263 LYS A CA 1
ATOM 2043 C C . LYS A 1 263 ? -3.42 -23.5 -16.531 1 97.19 263 LYS A C 1
ATOM 2045 O O . LYS A 1 263 ? -4.289 -23.531 -17.406 1 97.19 263 LYS A O 1
ATOM 2050 N N . SER A 1 264 ? -3.67 -23.625 -15.266 1 98.44 264 SER A N 1
ATOM 2051 C CA . SER A 1 264 ? -5.043 -23.828 -14.812 1 98.44 264 SER A CA 1
ATOM 2052 C C . SER A 1 264 ? -5.242 -23.281 -13.398 1 98.44 264 SER A C 1
ATOM 2054 O O . SER A 1 264 ? -4.273 -22.922 -12.727 1 98.44 264 SER A O 1
ATOM 2056 N N . VAL A 1 265 ? -6.512 -23.094 -13.023 1 98.81 265 VAL A N 1
ATOM 2057 C CA . VAL A 1 265 ? -6.93 -22.891 -11.641 1 98.81 265 VAL A CA 1
ATOM 2058 C C . VAL A 1 265 ? -7.809 -24.062 -11.195 1 98.81 265 VAL A C 1
ATOM 2060 O O . VAL A 1 265 ? -8.289 -24.844 -12.023 1 98.81 265 VAL A O 1
ATOM 2063 N N . CYS A 1 266 ? -7.98 -24.219 -9.898 1 98.88 266 CYS A N 1
ATOM 2064 C CA . CYS A 1 266 ? -8.734 -25.344 -9.375 1 98.88 266 CYS A CA 1
ATOM 2065 C C . CYS A 1 266 ? -10.125 -24.922 -8.914 1 98.88 266 CYS A C 1
ATOM 2067 O O . CYS A 1 266 ? -10.25 -24.078 -8.023 1 98.88 266 CYS A O 1
ATOM 2069 N N . LEU A 1 267 ? -11.102 -25.438 -9.562 1 98.88 267 LEU A N 1
ATOM 2070 C CA . LEU A 1 267 ? -12.477 -25.312 -9.078 1 98.88 267 LEU A CA 1
ATOM 2071 C C . LEU A 1 267 ? -12.852 -26.484 -8.188 1 98.88 267 LEU A C 1
ATOM 2073 O O . LEU A 1 267 ? -12.805 -27.641 -8.625 1 98.88 267 LEU A O 1
ATOM 2077 N N . VAL A 1 268 ? -13.188 -26.219 -6.938 1 98.88 268 VAL A N 1
ATOM 2078 C CA . VAL A 1 268 ? -13.453 -27.266 -5.949 1 98.88 268 VAL A CA 1
ATOM 2079 C C . VAL A 1 268 ? -14.914 -27.203 -5.516 1 98.88 268 VAL A C 1
ATOM 2081 O O . VAL A 1 268 ? -15.359 -26.203 -4.934 1 98.88 268 VAL A O 1
ATOM 2084 N N . ASP A 1 269 ? -15.648 -28.281 -5.777 1 98.56 269 ASP A N 1
ATOM 2085 C CA . ASP A 1 269 ? -17.031 -28.406 -5.324 1 98.56 269 ASP A CA 1
ATOM 2086 C C . ASP A 1 269 ? -17.125 -29.328 -4.109 1 98.56 269 ASP A C 1
ATOM 2088 O O . ASP A 1 269 ? -16.703 -30.484 -4.164 1 98.56 269 ASP A O 1
ATOM 2092 N N . PHE A 1 270 ? -17.688 -28.75 -3.074 1 97.81 270 PHE A N 1
ATOM 2093 C CA . PHE A 1 270 ? -17.844 -29.562 -1.874 1 97.81 270 PHE A CA 1
ATOM 2094 C C . PHE A 1 270 ? -19.266 -30.109 -1.776 1 97.81 270 PHE A C 1
ATOM 2096 O O . PHE A 1 270 ? -20.234 -29.359 -1.945 1 97.81 270 PHE A O 1
ATOM 2103 N N . SER A 1 271 ? -19.453 -31.375 -1.647 1 95.94 271 SER A N 1
ATOM 2104 C CA . SER A 1 271 ? -20.641 -32.062 -1.158 1 95.94 271 SER A CA 1
ATOM 2105 C C . SER A 1 271 ? -20.422 -32.625 0.244 1 95.94 271 SER A C 1
ATOM 2107 O O . SER A 1 271 ? -19.859 -33.688 0.404 1 95.94 271 SER A O 1
ATOM 2109 N N . GLY A 1 272 ? -20.938 -31.875 1.174 1 94.69 272 GLY A N 1
ATOM 2110 C CA . GLY A 1 272 ? -20.453 -32.156 2.518 1 94.69 272 GLY A CA 1
ATOM 2111 C C . GLY A 1 272 ? -18.969 -31.938 2.674 1 94.69 272 GLY A C 1
ATOM 2112 O O . GLY A 1 272 ? -18.438 -30.875 2.334 1 94.69 272 GLY A O 1
ATOM 2113 N N . ARG A 1 273 ? -18.344 -33 3.084 1 96.31 273 ARG A N 1
ATOM 2114 C CA . ARG A 1 273 ? -16.906 -32.906 3.318 1 96.31 273 ARG A CA 1
ATOM 2115 C C . ARG A 1 273 ? -16.109 -33.438 2.141 1 96.31 273 ARG A C 1
ATOM 2117 O O . ARG A 1 273 ? -14.883 -33.469 2.164 1 96.31 273 ARG A O 1
ATOM 2124 N N . SER A 1 274 ? -16.812 -33.844 1.083 1 96.62 274 SER A N 1
ATOM 2125 C CA . SER A 1 274 ? -16.156 -34.406 -0.093 1 96.62 274 SER A CA 1
ATOM 2126 C C . SER A 1 274 ? -15.883 -33.344 -1.135 1 96.62 274 SER A C 1
ATOM 2128 O O . SER A 1 274 ? -16.766 -32.562 -1.488 1 96.62 274 SER A O 1
ATOM 2130 N N . ALA A 1 275 ? -14.641 -33.375 -1.648 1 97.88 275 ALA A N 1
ATOM 2131 C CA . ALA A 1 275 ? -14.219 -32.344 -2.619 1 97.88 275 ALA A CA 1
ATOM 2132 C C . ALA A 1 275 ? -14.094 -32.969 -4.016 1 97.88 275 ALA A C 1
ATOM 2134 O O . ALA A 1 275 ? -13.461 -34 -4.191 1 97.88 275 ALA A O 1
ATOM 2135 N N . ARG A 1 276 ? -14.711 -32.375 -4.957 1 98.06 276 ARG A N 1
ATOM 2136 C CA . ARG A 1 276 ? -14.5 -32.656 -6.375 1 98.06 276 ARG A CA 1
ATOM 2137 C C . ARG A 1 276 ? -13.758 -31.516 -7.051 1 98.06 276 ARG A C 1
ATOM 2139 O O . ARG A 1 276 ? -14.18 -30.359 -6.973 1 98.06 276 ARG A O 1
ATOM 2146 N N . VAL A 1 277 ? -12.672 -31.891 -7.734 1 98.5 277 VAL A N 1
ATOM 2147 C CA . VAL A 1 277 ? -11.812 -30.844 -8.281 1 98.5 277 VAL A CA 1
ATOM 2148 C C . VAL A 1 277 ? -11.914 -30.844 -9.805 1 98.5 277 VAL A C 1
ATOM 2150 O O . VAL A 1 277 ? -11.859 -31.906 -10.445 1 98.5 277 VAL A O 1
ATOM 2153 N N . GLU A 1 278 ? -12.117 -29.719 -10.375 1 98.44 278 GLU A N 1
ATOM 2154 C CA . GLU A 1 278 ? -12.055 -29.469 -11.812 1 98.44 278 GLU A CA 1
ATOM 2155 C C . GLU A 1 278 ? -10.977 -28.438 -12.141 1 98.44 278 GLU A C 1
ATOM 2157 O O . GLU A 1 278 ? -10.914 -27.375 -11.523 1 98.44 278 GLU A O 1
ATOM 2162 N N . LEU A 1 279 ? -10.117 -28.812 -13.039 1 98.44 279 LEU A N 1
ATOM 2163 C CA . LEU A 1 279 ? -9.117 -27.859 -13.5 1 98.44 279 LEU A CA 1
ATOM 2164 C C . LEU A 1 279 ? -9.672 -26.984 -14.609 1 98.44 279 LEU A C 1
ATOM 2166 O O . LEU A 1 279 ? -10.117 -27.484 -15.641 1 98.44 279 LEU A O 1
ATOM 2170 N N . LEU A 1 280 ? -9.688 -25.688 -14.383 1 98.75 280 LEU A N 1
ATOM 2171 C CA . LEU A 1 280 ? -10.094 -24.734 -15.406 1 98.75 280 LEU A CA 1
ATOM 2172 C C . LEU A 1 280 ? -8.875 -24.156 -16.125 1 98.75 280 LEU A C 1
ATOM 2174 O O . LEU A 1 280 ? -8.008 -23.547 -15.508 1 98.75 280 LEU A O 1
ATOM 2178 N N . PRO A 1 281 ? -8.836 -24.344 -17.391 1 98.44 281 PRO A N 1
ATOM 2179 C CA . PRO A 1 281 ? -7.688 -23.812 -18.125 1 98.44 281 PRO A CA 1
ATOM 2180 C C . PRO A 1 281 ? -7.656 -22.281 -18.156 1 98.44 281 PRO A C 1
ATOM 2182 O O . PRO A 1 281 ? -8.688 -21.641 -18.359 1 98.44 281 PRO A O 1
ATOM 2185 N N . VAL A 1 282 ? -6.566 -21.75 -17.906 1 98.56 282 VAL A N 1
ATOM 2186 C CA . VAL A 1 282 ? -6.359 -20.312 -18.031 1 98.56 282 VAL A CA 1
ATOM 2187 C C . VAL A 1 282 ? -6.02 -19.969 -19.484 1 98.56 282 VAL A C 1
ATOM 2189 O O . VAL A 1 282 ? -5.18 -20.625 -20.109 1 98.56 282 VAL A O 1
ATOM 2192 N N . PRO A 1 283 ? -6.625 -18.969 -20.016 1 97.69 283 PRO A N 1
ATOM 2193 C CA . PRO A 1 283 ? -6.293 -18.562 -21.391 1 97.69 283 PRO A CA 1
ATOM 2194 C C . PRO A 1 283 ? -4.852 -18.078 -21.516 1 97.69 283 PRO A C 1
ATOM 2196 O O . PRO A 1 283 ? -4.246 -17.641 -20.547 1 97.69 283 PRO A O 1
ATOM 2199 N N . GLU A 1 284 ? -4.379 -18.25 -22.703 1 96.81 284 GLU A N 1
ATOM 2200 C CA . GLU A 1 284 ? -3.088 -17.656 -23.031 1 96.81 284 GLU A CA 1
ATOM 2201 C C . GLU A 1 284 ? -3.236 -16.172 -23.391 1 96.81 284 GLU A C 1
ATOM 2203 O O . GLU A 1 284 ? -3.832 -15.844 -24.422 1 96.81 284 GLU A O 1
ATOM 2208 N N . PHE A 1 285 ? -2.707 -15.273 -22.609 1 97.12 285 PHE A N 1
ATOM 2209 C CA . PHE A 1 285 ? -2.893 -13.844 -22.828 1 97.12 285 PHE A CA 1
ATOM 2210 C C . PHE A 1 285 ? -1.732 -13.258 -23.625 1 97.12 285 PHE A C 1
ATOM 2212 O O . PHE A 1 285 ? -1.855 -12.18 -24.203 1 97.12 285 PHE A O 1
ATOM 2219 N N . GLN A 1 286 ? -0.61 -13.914 -23.578 1 97.06 286 GLN A N 1
ATOM 2220 C CA . GLN A 1 286 ? 0.598 -13.57 -24.312 1 97.06 286 GLN A CA 1
ATOM 2221 C C . GLN A 1 286 ? 1.351 -14.82 -24.766 1 97.06 286 GLN A C 1
ATOM 2223 O O . GLN A 1 286 ? 1.743 -15.641 -23.922 1 97.06 286 GLN A O 1
ATOM 2228 N N . LYS A 1 287 ? 1.54 -14.898 -26.031 1 96.31 287 LYS A N 1
ATOM 2229 C CA . LYS A 1 287 ? 2.232 -16.062 -26.547 1 96.31 287 LYS A CA 1
ATOM 2230 C C . LYS A 1 287 ? 3.734 -15.977 -26.297 1 96.31 287 LYS A C 1
ATOM 2232 O O . LYS A 1 287 ? 4.352 -14.945 -26.562 1 96.31 287 LYS A O 1
ATOM 2237 N N . LEU A 1 288 ? 4.25 -17.016 -25.734 1 96.69 288 LEU A N 1
ATOM 2238 C CA . LEU A 1 288 ? 5.688 -17.203 -25.578 1 96.69 288 LEU A CA 1
ATOM 2239 C C . LEU A 1 288 ? 6.184 -18.344 -26.453 1 96.69 288 LEU A C 1
ATOM 2241 O O . LEU A 1 288 ? 5.508 -19.375 -26.594 1 96.69 288 LEU A O 1
ATOM 2245 N N . GLU A 1 289 ? 7.371 -18.094 -27.031 1 95.81 289 GLU A N 1
ATOM 2246 C CA . GLU A 1 289 ? 7.887 -19.156 -27.906 1 95.81 289 GLU A CA 1
ATOM 2247 C C . GLU A 1 289 ? 9.406 -19.234 -27.828 1 95.81 289 GLU A C 1
ATOM 2249 O O . GLU A 1 289 ? 10.094 -18.203 -27.812 1 95.81 289 GLU A O 1
ATOM 2254 N N . ARG A 1 290 ? 9.812 -20.422 -27.703 1 94.88 290 ARG A N 1
ATOM 2255 C CA . ARG A 1 290 ? 11.242 -20.703 -27.828 1 94.88 290 ARG A CA 1
ATOM 2256 C C . ARG A 1 290 ? 11.594 -21.203 -29.219 1 94.88 290 ARG A C 1
ATOM 2258 O O . ARG A 1 290 ? 10.984 -22.141 -29.734 1 94.88 290 ARG A O 1
ATOM 2265 N N . VAL A 1 291 ? 12.523 -20.5 -29.844 1 96 291 VAL A N 1
ATOM 2266 C CA . VAL A 1 291 ? 13.039 -20.875 -31.156 1 96 291 VAL A CA 1
ATOM 2267 C C . VAL A 1 291 ? 14.484 -21.328 -31.031 1 96 291 VAL A C 1
ATOM 2269 O O . VAL A 1 291 ? 15.359 -20.562 -30.625 1 96 291 VAL A O 1
ATOM 2272 N N . SER A 1 292 ? 14.672 -22.594 -31.375 1 94.56 292 SER A N 1
ATOM 2273 C CA . SER A 1 292 ? 16.016 -23.125 -31.219 1 94.56 292 SER A CA 1
ATOM 2274 C C . SER A 1 292 ? 16.5 -23.828 -32.5 1 94.56 292 SER A C 1
ATOM 2276 O O . SER A 1 292 ? 15.688 -24.328 -33.25 1 94.56 292 SER A O 1
ATOM 2278 N N . GLY A 1 293 ? 17.891 -23.797 -32.75 1 93.81 293 GLY A N 1
ATOM 2279 C CA . GLY A 1 293 ? 18.469 -24.516 -33.875 1 93.81 293 GLY A CA 1
ATOM 2280 C C . GLY A 1 293 ? 19.625 -23.781 -34.5 1 93.81 293 GLY A C 1
ATOM 2281 O O . GLY A 1 293 ? 20.25 -22.922 -33.875 1 93.81 293 GLY A O 1
ATOM 2282 N N . SER A 1 294 ? 19.938 -24.234 -35.688 1 92.19 294 SER A N 1
ATOM 2283 C CA . SER A 1 294 ? 20.922 -23.516 -36.5 1 92.19 294 SER A CA 1
ATOM 2284 C C . SER A 1 294 ? 20.375 -22.172 -36.969 1 92.19 294 SER A C 1
ATOM 2286 O O . SER A 1 294 ? 19.188 -21.875 -36.781 1 92.19 294 SER A O 1
ATOM 2288 N N . MET A 1 295 ? 21.281 -21.375 -37.469 1 91.88 295 MET A N 1
ATOM 2289 C CA . MET A 1 295 ? 20.844 -20.062 -37.938 1 91.88 295 MET A CA 1
ATOM 2290 C C . MET A 1 295 ? 19.75 -20.172 -39 1 91.88 295 MET A C 1
ATOM 2292 O O . MET A 1 295 ? 18.781 -19.422 -38.969 1 91.88 295 MET A O 1
ATOM 2296 N N . SER A 1 296 ? 19.938 -21.109 -39.875 1 93.06 296 SER A N 1
ATOM 2297 C CA . SER A 1 296 ? 18.938 -21.312 -40.906 1 93.06 296 SER A CA 1
ATOM 2298 C C . SER A 1 296 ? 17.594 -21.719 -40.344 1 93.06 296 SER A C 1
ATOM 2300 O O . SER A 1 296 ? 16.547 -21.234 -40.781 1 93.06 296 SER A O 1
ATOM 2302 N N . GLU A 1 297 ? 17.609 -22.562 -39.344 1 95.12 297 GLU A N 1
ATOM 2303 C CA . GLU A 1 297 ? 16.391 -23 -38.688 1 95.12 297 GLU A CA 1
ATOM 2304 C C . GLU A 1 297 ? 15.711 -21.859 -37.938 1 95.12 297 GLU A C 1
ATOM 2306 O O . GLU A 1 297 ? 14.492 -21.703 -38 1 95.12 297 GLU A O 1
ATOM 2311 N N . ILE A 1 298 ? 16.469 -21.094 -37.219 1 96.19 298 ILE A N 1
ATOM 2312 C CA . ILE A 1 298 ? 15.961 -19.953 -36.438 1 96.19 298 ILE A CA 1
ATOM 2313 C C . ILE A 1 298 ? 15.312 -18.938 -37.375 1 96.19 298 ILE A C 1
ATOM 2315 O O . ILE A 1 298 ? 14.172 -18.531 -37.156 1 96.19 298 ILE A O 1
ATOM 2319 N N . LEU A 1 299 ? 16.016 -18.641 -38.438 1 95.44 299 LEU A N 1
ATOM 2320 C CA . LEU A 1 299 ? 15.5 -17.641 -39.375 1 95.44 299 LEU A CA 1
ATOM 2321 C C . LEU A 1 299 ? 14.227 -18.141 -40.062 1 95.44 299 LEU A C 1
ATOM 2323 O O . LEU A 1 299 ? 13.305 -17.359 -40.281 1 95.44 299 LEU A O 1
ATOM 2327 N N . SER A 1 300 ? 14.219 -19.406 -40.375 1 97.12 300 SER A N 1
ATOM 2328 C CA . SER A 1 300 ? 13.023 -19.984 -41 1 97.12 300 SER A CA 1
ATOM 2329 C C . SER A 1 300 ? 11.828 -19.906 -40.062 1 97.12 300 SER A C 1
ATOM 2331 O O . SER A 1 300 ? 10.727 -19.531 -40.469 1 97.12 300 SER A O 1
ATOM 2333 N N . ARG A 1 301 ? 12.008 -20.219 -38.844 1 97.5 301 ARG A N 1
ATOM 2334 C CA . ARG A 1 301 ? 10.93 -20.172 -37.844 1 97.5 301 ARG A CA 1
ATOM 2335 C C . ARG A 1 301 ? 10.453 -18.75 -37.625 1 97.5 301 ARG A C 1
ATOM 2337 O O . ARG A 1 301 ? 9.25 -18.5 -37.5 1 97.5 301 ARG A O 1
ATOM 2344 N N . LEU A 1 302 ? 11.359 -17.828 -37.5 1 97.69 302 LEU A N 1
ATOM 2345 C CA . LEU A 1 302 ? 11.008 -16.438 -37.312 1 97.69 302 LEU A CA 1
ATOM 2346 C C . LEU A 1 302 ? 10.188 -15.914 -38.5 1 97.69 302 LEU A C 1
ATOM 2348 O O . LEU A 1 302 ? 9.219 -15.172 -38.312 1 97.69 302 LEU A O 1
ATOM 2352 N N . ALA A 1 303 ? 10.586 -16.344 -39.625 1 97.06 303 ALA A N 1
ATOM 2353 C CA . ALA A 1 303 ? 9.836 -15.953 -40.844 1 97.06 303 ALA A CA 1
ATOM 2354 C C . ALA A 1 303 ? 8.414 -16.484 -40.781 1 97.06 303 ALA A C 1
ATOM 2356 O O . ALA A 1 303 ? 7.465 -15.773 -41.125 1 97.06 303 ALA A O 1
ATOM 2357 N N . ALA A 1 304 ? 8.32 -17.688 -40.406 1 97.38 304 ALA A N 1
ATOM 2358 C CA . ALA A 1 304 ? 7.004 -18.297 -40.312 1 97.38 304 ALA A CA 1
ATOM 2359 C C . ALA A 1 304 ? 6.129 -17.547 -39.312 1 97.38 304 ALA A C 1
ATOM 2361 O O . ALA A 1 304 ? 4.945 -17.312 -39.562 1 97.38 304 ALA A O 1
ATOM 2362 N N . LEU A 1 305 ? 6.645 -17.172 -38.219 1 97.12 305 LEU A N 1
ATOM 2363 C CA . LEU A 1 305 ? 5.922 -16.438 -37.188 1 97.12 305 LEU A CA 1
ATOM 2364 C C . LEU A 1 305 ? 5.527 -15.047 -37.688 1 97.12 305 LEU A C 1
ATOM 2366 O O . LEU A 1 305 ? 4.418 -14.578 -37.406 1 97.12 305 LEU A O 1
ATOM 2370 N N . ARG A 1 306 ? 6.422 -14.453 -38.312 1 95.44 306 ARG A N 1
ATOM 2371 C CA . ARG A 1 306 ? 6.156 -13.141 -38.906 1 95.44 306 ARG A CA 1
ATOM 2372 C C . ARG A 1 306 ? 5.008 -13.203 -39.906 1 95.44 306 ARG A C 1
ATOM 2374 O O . ARG A 1 306 ? 4.113 -12.359 -39.875 1 95.44 306 ARG A O 1
ATOM 2381 N N . ASP A 1 307 ? 5.109 -14.211 -40.75 1 94.94 307 ASP A N 1
ATOM 2382 C CA . ASP A 1 307 ? 4.109 -14.375 -41.812 1 94.94 307 ASP A CA 1
ATOM 2383 C C . ASP A 1 307 ? 2.729 -14.641 -41.219 1 94.94 307 ASP A C 1
ATOM 2385 O O . ASP A 1 307 ? 1.709 -14.328 -41.844 1 94.94 307 ASP A O 1
ATOM 2389 N N . SER A 1 308 ? 2.686 -15.172 -40.094 1 96.25 308 SER A N 1
ATOM 2390 C CA . SER A 1 308 ? 1.417 -15.445 -39.406 1 96.25 308 SER A CA 1
ATOM 2391 C C . SER A 1 308 ? 0.973 -14.258 -38.562 1 96.25 308 SER A C 1
ATOM 2393 O O . SER A 1 308 ? 0.019 -14.359 -37.781 1 96.25 308 SER A O 1
ATOM 2395 N N . ASP A 1 309 ? 1.693 -13.141 -38.594 1 96.06 309 ASP A N 1
ATOM 2396 C CA . ASP A 1 309 ? 1.42 -11.914 -37.844 1 96.06 309 ASP A CA 1
ATOM 2397 C C . ASP A 1 309 ? 1.394 -12.172 -36.344 1 96.06 309 ASP A C 1
ATOM 2399 O O . ASP A 1 309 ? 0.554 -11.625 -35.625 1 96.06 309 ASP A O 1
ATOM 2403 N N . SER A 1 310 ? 2.32 -13 -35.906 1 96.25 310 SER A N 1
ATOM 2404 C CA . SER A 1 310 ? 2.43 -13.328 -34.5 1 96.25 310 SER A CA 1
ATOM 2405 C C . SER A 1 310 ? 3.021 -12.172 -33.688 1 96.25 310 SER A C 1
ATOM 2407 O O . SER A 1 310 ? 3.896 -11.461 -34.188 1 96.25 310 SER A O 1
ATOM 2409 N N . SER A 1 311 ? 2.523 -11.992 -32.5 1 97 311 SER A N 1
ATOM 2410 C CA . SER A 1 311 ? 3.098 -11.031 -31.547 1 97 311 SER A CA 1
ATOM 2411 C C . SER A 1 311 ? 3.789 -11.727 -30.391 1 97 311 SER A C 1
ATOM 2413 O O . SER A 1 311 ? 3.85 -11.195 -29.281 1 97 311 SER A O 1
ATOM 2415 N N . ALA A 1 312 ? 4.371 -12.891 -30.672 1 97.44 312 ALA A N 1
ATOM 2416 C CA . ALA A 1 312 ? 4.953 -13.727 -29.625 1 97.44 312 ALA A CA 1
ATOM 2417 C C . ALA A 1 312 ? 6.219 -13.086 -29.062 1 97.44 312 ALA A C 1
ATOM 2419 O O . ALA A 1 312 ? 6.949 -12.398 -29.781 1 97.44 312 ALA A O 1
ATOM 2420 N N . TRP A 1 313 ? 6.359 -13.227 -27.766 1 97.81 313 TRP A N 1
ATOM 2421 C CA . TRP A 1 313 ? 7.656 -12.992 -27.141 1 97.81 313 TRP A CA 1
ATOM 2422 C C . TRP A 1 313 ? 8.57 -14.203 -27.297 1 97.81 313 TRP A C 1
ATOM 2424 O O . TRP A 1 313 ? 8.133 -15.344 -27.141 1 97.81 313 TRP A O 1
ATOM 2434 N N . LEU A 1 314 ? 9.906 -13.914 -27.578 1 97.31 314 LEU A N 1
ATOM 2435 C CA . LEU A 1 314 ? 10.727 -15.023 -28.047 1 97.31 314 LEU A CA 1
ATOM 2436 C C . LEU A 1 314 ? 11.969 -15.188 -27.172 1 97.31 314 LEU A C 1
ATOM 2438 O O . LEU A 1 314 ? 12.57 -14.203 -26.75 1 97.31 314 LEU A O 1
ATOM 2442 N N . GLU A 1 315 ? 12.266 -16.422 -26.906 1 95.69 315 GLU A N 1
ATOM 2443 C CA . GLU A 1 315 ? 13.625 -16.844 -26.578 1 95.69 315 GLU A CA 1
ATOM 2444 C C . GLU A 1 315 ? 14.281 -17.547 -27.766 1 95.69 315 GLU A C 1
ATOM 2446 O O . GLU A 1 315 ? 13.734 -18.516 -28.297 1 95.69 315 GLU A O 1
ATOM 2451 N N . VAL A 1 316 ? 15.453 -17 -28.156 1 95.38 316 VAL A N 1
ATOM 2452 C CA . VAL A 1 316 ? 16.188 -17.609 -29.266 1 95.38 316 VAL A CA 1
ATOM 2453 C C . VAL A 1 316 ? 17.422 -18.328 -28.75 1 95.38 316 VAL A C 1
ATOM 2455 O O . VAL A 1 316 ? 18.25 -17.734 -28.062 1 95.38 316 VAL A O 1
ATOM 2458 N N . VAL A 1 317 ? 17.453 -19.609 -29.062 1 92.94 317 VAL A N 1
ATOM 2459 C CA . VAL A 1 317 ? 18.578 -20.422 -28.625 1 92.94 317 VAL A CA 1
ATOM 2460 C C . VAL A 1 317 ? 19.328 -20.984 -29.828 1 92.94 317 VAL A C 1
ATOM 2462 O O . VAL A 1 317 ? 18.828 -21.875 -30.516 1 92.94 317 VAL A O 1
ATOM 2465 N N . TYR A 1 318 ? 20.562 -20.469 -30 1 92.5 318 TYR A N 1
ATOM 2466 C CA . TYR A 1 318 ? 21.391 -20.938 -31.094 1 92.5 318 TYR A CA 1
ATOM 2467 C C . TYR A 1 318 ? 22.172 -22.188 -30.688 1 92.5 318 TYR A C 1
ATOM 2469 O O . TYR A 1 318 ? 22.859 -22.188 -29.672 1 92.5 318 TYR A O 1
ATOM 2477 N N . THR A 1 319 ? 22.031 -23.219 -31.516 1 90.19 319 THR A N 1
ATOM 2478 C CA . THR A 1 319 ? 22.734 -24.469 -31.219 1 90.19 319 THR A CA 1
ATOM 2479 C C . THR A 1 319 ? 23.625 -24.891 -32.375 1 90.19 319 THR A C 1
ATOM 2481 O O . THR A 1 319 ? 24.156 -26 -32.406 1 90.19 319 THR A O 1
ATOM 2484 N N . GLY A 1 320 ? 23.781 -24.031 -33.375 1 85.5 320 GLY A N 1
ATOM 2485 C CA . GLY A 1 320 ? 24.578 -24.359 -34.562 1 85.5 320 GLY A CA 1
ATOM 2486 C C . GLY A 1 320 ? 26.062 -24.234 -34.312 1 85.5 320 GLY A C 1
ATOM 2487 O O . GLY A 1 320 ? 26.5 -23.891 -33.219 1 85.5 320 GLY A O 1
ATOM 2488 N N . ASP A 1 321 ? 26.906 -24.656 -35.281 1 77.44 321 ASP A N 1
ATOM 2489 C CA . ASP A 1 321 ? 28.375 -24.703 -35.188 1 77.44 321 ASP A CA 1
ATOM 2490 C C . ASP A 1 321 ? 29.016 -23.516 -35.875 1 77.44 321 ASP A C 1
ATOM 2492 O O . ASP A 1 321 ? 30.234 -23.312 -35.781 1 77.44 321 ASP A O 1
ATOM 2496 N N . ASP A 1 322 ? 28.359 -22.75 -36.625 1 66.75 322 ASP A N 1
ATOM 2497 C CA . ASP A 1 322 ? 28.969 -21.734 -37.469 1 66.75 322 ASP A CA 1
ATOM 2498 C C . ASP A 1 322 ? 28.812 -20.344 -36.875 1 66.75 322 ASP A C 1
ATOM 2500 O O . ASP A 1 322 ? 27.703 -19.922 -36.562 1 66.75 322 ASP A O 1
ATOM 2504 N N . LEU A 1 323 ? 29.625 -20 -36 1 58.19 323 LEU A N 1
ATOM 2505 C CA . LEU A 1 323 ? 29.328 -18.688 -35.406 1 58.19 323 LEU A CA 1
ATOM 2506 C C . LEU A 1 323 ? 29.281 -17.625 -36.5 1 58.19 323 LEU A C 1
ATOM 2508 O O . LEU A 1 323 ? 30.312 -17.281 -37.094 1 58.19 323 LEU A O 1
ATOM 2512 N N . GLU A 1 324 ? 28.422 -17.656 -37.469 1 51.94 324 GLU A N 1
ATOM 2513 C CA . GLU A 1 324 ? 28.312 -16.906 -38.719 1 51.94 324 GLU A CA 1
ATOM 2514 C C . GLU A 1 324 ? 28.375 -15.406 -38.469 1 51.94 324 GLU A C 1
ATOM 2516 O O . GLU A 1 324 ? 28.734 -14.648 -39.375 1 51.94 324 GLU A O 1
ATOM 2521 N N . GLY A 1 325 ? 28.438 -14.797 -37.469 1 60.97 325 GLY A N 1
ATOM 2522 C CA . GLY A 1 325 ? 28.266 -13.367 -37.219 1 60.97 325 GLY A CA 1
ATOM 2523 C C . GLY A 1 325 ? 27.375 -13.062 -36.031 1 60.97 325 GLY A C 1
ATOM 2524 O O . GLY A 1 325 ? 27.094 -13.938 -35.219 1 60.97 325 GLY A O 1
ATOM 2525 N N . SER A 1 326 ? 26.938 -11.742 -35.875 1 79 326 SER A N 1
ATOM 2526 C CA . SER A 1 326 ? 26.234 -11.219 -34.719 1 79 326 SER A CA 1
ATOM 2527 C C . SER A 1 326 ? 24.844 -11.82 -34.594 1 79 326 SER A C 1
ATOM 2529 O O . SER A 1 326 ? 23.938 -11.5 -35.375 1 79 326 SER A O 1
ATOM 2531 N N . LEU A 1 327 ? 24.75 -13.023 -34 1 86.56 327 LEU A N 1
ATOM 2532 C CA . LEU A 1 327 ? 23.5 -13.695 -33.688 1 86.56 327 LEU A CA 1
ATOM 2533 C C . LEU A 1 327 ? 22.406 -12.68 -33.344 1 86.56 327 LEU A C 1
ATOM 2535 O O . LEU A 1 327 ? 21.328 -12.719 -33.906 1 86.56 327 LEU A O 1
ATOM 2539 N N . ARG A 1 328 ? 22.703 -11.789 -32.625 1 88.19 328 ARG A N 1
ATOM 2540 C CA . ARG A 1 328 ? 21.734 -10.797 -32.156 1 88.19 328 ARG A CA 1
ATOM 2541 C C . ARG A 1 328 ? 21.25 -9.938 -33.312 1 88.19 328 ARG A C 1
ATOM 2543 O O . ARG A 1 328 ? 20.047 -9.734 -33.5 1 88.19 328 ARG A O 1
ATOM 2550 N N . ARG A 1 329 ? 22.203 -9.469 -34.031 1 89.56 329 ARG A N 1
ATOM 2551 C CA . ARG A 1 329 ? 21.844 -8.594 -35.156 1 89.56 329 ARG A CA 1
ATOM 2552 C C . ARG A 1 329 ? 20.953 -9.328 -36.156 1 89.56 329 ARG A C 1
ATOM 2554 O O . ARG A 1 329 ? 19.984 -8.758 -36.656 1 89.56 329 ARG A O 1
ATOM 2561 N N . GLN A 1 330 ? 21.328 -10.523 -36.406 1 91 330 GLN A N 1
ATOM 2562 C CA . GLN A 1 330 ? 20.562 -11.312 -37.375 1 91 330 GLN A CA 1
ATOM 2563 C C . GLN A 1 330 ? 19.141 -11.57 -36.906 1 91 330 GLN A C 1
ATOM 2565 O O . GLN A 1 330 ? 18.188 -11.453 -37.656 1 91 330 GLN A O 1
ATOM 2570 N N . VAL A 1 331 ? 19.031 -11.898 -35.688 1 94.56 331 VAL A N 1
ATOM 2571 C CA . VAL A 1 331 ? 17.734 -12.172 -35.094 1 94.56 331 VAL A CA 1
ATOM 2572 C C . VAL A 1 331 ? 16.891 -10.891 -35.062 1 94.56 331 VAL A C 1
ATOM 2574 O O . VAL A 1 331 ? 15.727 -10.898 -35.469 1 94.56 331 VAL A O 1
ATOM 2577 N N . GLU A 1 332 ? 17.484 -9.812 -34.719 1 93.81 332 GLU A N 1
ATOM 2578 C CA . GLU A 1 332 ? 16.797 -8.531 -34.625 1 93.81 332 GLU A CA 1
ATOM 2579 C C . GLU A 1 332 ? 16.312 -8.078 -36 1 93.81 332 GLU A C 1
ATOM 2581 O O . GLU A 1 332 ? 15.211 -7.551 -36.156 1 93.81 332 GLU A O 1
ATOM 2586 N N . THR A 1 333 ? 17.172 -8.281 -36.938 1 94.5 333 THR A N 1
ATOM 2587 C CA . THR A 1 333 ? 16.812 -7.93 -38.312 1 94.5 333 THR A CA 1
ATOM 2588 C C . THR A 1 333 ? 15.633 -8.773 -38.781 1 94.5 333 THR A C 1
ATOM 2590 O O . THR A 1 333 ? 14.727 -8.266 -39.469 1 94.5 333 THR A O 1
ATOM 2593 N N . ALA A 1 334 ? 15.68 -9.992 -38.469 1 95.38 334 ALA A N 1
ATOM 2594 C CA . ALA A 1 334 ? 14.656 -10.93 -38.906 1 95.38 334 ALA A CA 1
ATOM 2595 C C . ALA A 1 334 ? 13.289 -10.555 -38.344 1 95.38 334 ALA A C 1
ATOM 2597 O O . ALA A 1 334 ? 12.258 -10.812 -38.969 1 95.38 334 ALA A O 1
ATOM 2598 N N . VAL A 1 335 ? 13.219 -9.938 -37.156 1 96.38 335 VAL A N 1
ATOM 2599 C CA . VAL A 1 335 ? 11.93 -9.688 -36.5 1 96.38 335 VAL A CA 1
ATOM 2600 C C . VAL A 1 335 ? 11.531 -8.219 -36.688 1 96.38 335 VAL A C 1
ATOM 2602 O O . VAL A 1 335 ? 10.43 -7.812 -36.312 1 96.38 335 VAL A O 1
ATOM 2605 N N . ALA A 1 336 ? 12.391 -7.418 -37.25 1 94.88 336 ALA A N 1
ATOM 2606 C CA . ALA A 1 336 ? 12.148 -5.988 -37.406 1 94.88 336 ALA A CA 1
ATOM 2607 C C . ALA A 1 336 ? 10.844 -5.734 -38.156 1 94.88 336 ALA A C 1
ATOM 2609 O O . ALA A 1 336 ? 10.547 -6.418 -39.156 1 94.88 336 ALA A O 1
ATOM 2610 N N . GLY A 1 337 ? 10.047 -4.754 -37.625 1 94 337 GLY A N 1
ATOM 2611 C CA . GLY A 1 337 ? 8.805 -4.371 -38.281 1 94 337 GLY A CA 1
ATOM 2612 C C . GLY A 1 337 ? 7.656 -5.316 -37.969 1 94 337 GLY A C 1
ATOM 2613 O O . GLY A 1 337 ? 6.539 -5.117 -38.469 1 94 337 GLY A O 1
ATOM 2614 N N . SER A 1 338 ? 7.902 -6.414 -37.312 1 95.75 338 SER A N 1
ATOM 2615 C CA . SER A 1 338 ? 6.855 -7.359 -36.938 1 95.75 338 SER A CA 1
ATOM 2616 C C . SER A 1 338 ? 6.379 -7.125 -35.531 1 95.75 338 SER A C 1
ATOM 2618 O O . SER A 1 338 ? 6.863 -6.219 -34.844 1 95.75 338 SER A O 1
ATOM 2620 N N . GLY A 1 339 ? 5.375 -7.852 -35.156 1 96.19 339 GLY A N 1
ATOM 2621 C CA . GLY A 1 339 ? 4.879 -7.785 -33.781 1 96.19 339 GLY A CA 1
ATOM 2622 C C . GLY A 1 339 ? 5.672 -8.648 -32.812 1 96.19 339 GLY A C 1
ATOM 2623 O O . GLY A 1 339 ? 5.41 -8.641 -31.609 1 96.19 339 GLY A O 1
ATOM 2624 N N . LEU A 1 340 ? 6.688 -9.391 -33.375 1 97.5 340 LEU A N 1
ATOM 2625 C CA . LEU A 1 340 ? 7.5 -10.281 -32.531 1 97.5 340 LEU A CA 1
ATOM 2626 C C . LEU A 1 340 ? 8.453 -9.484 -31.656 1 97.5 340 LEU A C 1
ATOM 2628 O O . LEU A 1 340 ? 8.969 -8.445 -32.062 1 97.5 340 LEU A O 1
ATOM 2632 N N . ARG A 1 341 ? 8.68 -9.992 -30.453 1 96.75 341 ARG A N 1
ATOM 2633 C CA . ARG A 1 341 ? 9.625 -9.367 -29.531 1 96.75 341 ARG A CA 1
ATOM 2634 C C . ARG A 1 341 ? 10.625 -10.391 -29 1 96.75 341 ARG A C 1
ATOM 2636 O O . ARG A 1 341 ? 10.234 -11.383 -28.375 1 96.75 341 ARG A O 1
ATOM 2643 N N . VAL A 1 342 ? 11.875 -10.117 -29.203 1 96 342 VAL A N 1
ATOM 2644 C CA . VAL A 1 342 ? 12.93 -11 -28.703 1 96 342 VAL A CA 1
ATOM 2645 C C . VAL A 1 342 ? 13.359 -10.562 -27.297 1 96 342 VAL A C 1
ATOM 2647 O O . VAL A 1 342 ? 13.883 -9.461 -27.125 1 96 342 VAL A O 1
ATOM 2650 N N . LEU A 1 343 ? 13.117 -11.477 -26.375 1 94.38 343 LEU A N 1
ATOM 2651 C CA . LEU A 1 343 ? 13.406 -11.102 -25 1 94.38 343 LEU A CA 1
ATOM 2652 C C . LEU A 1 343 ? 14.734 -11.703 -24.531 1 94.38 343 LEU A C 1
ATOM 2654 O O . LEU A 1 343 ? 15.383 -11.164 -23.641 1 94.38 343 LEU A O 1
ATOM 2658 N N . LYS A 1 344 ? 15.117 -12.844 -25.125 1 90.75 344 LYS A N 1
ATOM 2659 C CA . LYS A 1 344 ? 16.328 -13.555 -24.719 1 90.75 344 LYS A CA 1
ATOM 2660 C C . LYS A 1 344 ? 16.984 -14.25 -25.906 1 90.75 344 LYS A C 1
ATOM 2662 O O . LYS A 1 344 ? 16.297 -14.891 -26.719 1 90.75 344 LYS A O 1
ATOM 2667 N N . ILE A 1 345 ? 18.312 -14.008 -26.047 1 90.69 345 ILE A N 1
ATOM 2668 C CA . ILE A 1 345 ? 19.109 -14.695 -27.062 1 90.69 345 ILE A CA 1
ATOM 2669 C C . ILE A 1 345 ? 20.281 -15.422 -26.391 1 90.69 345 ILE A C 1
ATOM 2671 O O . ILE A 1 345 ? 21 -14.836 -25.578 1 90.69 345 ILE A O 1
ATOM 2675 N N . ARG A 1 346 ? 20.344 -16.703 -26.719 1 85.38 346 ARG A N 1
ATOM 2676 C CA . ARG A 1 346 ? 21.422 -17.5 -26.109 1 85.38 346 ARG A CA 1
ATOM 2677 C C . ARG A 1 346 ? 22.141 -18.344 -27.156 1 85.38 346 ARG A C 1
ATOM 2679 O O . ARG A 1 346 ? 21.5 -18.906 -28.062 1 85.38 346 ARG A O 1
ATOM 2686 N N . ASN A 1 347 ? 23.469 -18.266 -27.062 1 83.19 347 ASN A N 1
ATOM 2687 C CA . ASN A 1 347 ? 24.281 -19.203 -27.812 1 83.19 347 ASN A CA 1
ATOM 2688 C C . ASN A 1 347 ? 24.688 -20.406 -26.953 1 83.19 347 ASN A C 1
ATOM 2690 O O . ASN A 1 347 ? 25.516 -20.297 -26.062 1 83.19 347 ASN A O 1
ATOM 2694 N N . ALA A 1 348 ? 24.109 -21.5 -27.203 1 80.56 348 ALA A N 1
ATOM 2695 C CA . ALA A 1 348 ? 24.25 -22.703 -26.359 1 80.56 348 ALA A CA 1
ATOM 2696 C C . ALA A 1 348 ? 25.656 -23.281 -26.5 1 80.56 348 ALA A C 1
ATOM 2698 O O . ALA A 1 348 ? 26.078 -24.094 -25.672 1 80.56 348 ALA A O 1
ATOM 2699 N N . ARG A 1 349 ? 26.453 -22.938 -27.531 1 73.38 349 ARG A N 1
ATOM 2700 C CA . ARG A 1 349 ? 27.797 -23.469 -27.75 1 73.38 349 ARG A CA 1
ATOM 2701 C C . ARG A 1 349 ? 28.828 -22.734 -26.891 1 73.38 349 ARG A C 1
ATOM 2703 O O . ARG A 1 349 ? 29.938 -23.219 -26.719 1 73.38 349 ARG A O 1
ATOM 2710 N N . LEU A 1 350 ? 28.484 -21.578 -26.641 1 63.47 350 LEU A N 1
ATOM 2711 C CA . LEU A 1 350 ? 29.422 -20.828 -25.812 1 63.47 350 LEU A CA 1
ATOM 2712 C C . LEU A 1 350 ? 29.219 -21.172 -24.328 1 63.47 350 LEU A C 1
ATOM 2714 O O . LEU A 1 350 ? 28.078 -21.234 -23.859 1 63.47 350 LEU A O 1
ATOM 2718 N N . PRO A 1 351 ? 30.281 -21.922 -23.781 1 52.78 351 PRO A N 1
ATOM 2719 C CA . PRO A 1 351 ? 30.125 -22.219 -22.344 1 52.78 351 PRO A CA 1
ATOM 2720 C C . PRO A 1 351 ? 29.578 -21.031 -21.547 1 52.78 351 PRO A C 1
ATOM 2722 O O . PRO A 1 351 ? 29.844 -19.875 -21.891 1 52.78 351 PRO A O 1
ATOM 2725 N N . ASP A 1 352 ? 28.547 -21.203 -20.844 1 48.53 352 ASP A N 1
ATOM 2726 C CA . ASP A 1 352 ? 27.922 -20.203 -19.984 1 48.53 352 ASP A CA 1
ATOM 2727 C C . ASP A 1 352 ? 28.984 -19.375 -19.234 1 48.53 352 ASP A C 1
ATOM 2729 O O . ASP A 1 352 ? 28.672 -18.391 -18.578 1 48.53 352 ASP A O 1
ATOM 2733 N N . SER A 1 353 ? 30.312 -19.891 -19.203 1 44.5 353 SER A N 1
ATOM 2734 C CA . SER A 1 353 ? 31.391 -19.359 -18.375 1 44.5 353 SER A CA 1
ATOM 2735 C C . SER A 1 353 ? 31.859 -18 -18.875 1 44.5 353 SER A C 1
ATOM 2737 O O . SER A 1 353 ? 32.5 -17.234 -18.141 1 44.5 353 SER A O 1
ATOM 2739 N N . GLN A 1 354 ? 32.344 -17.922 -20.125 1 39.19 354 GLN A N 1
ATOM 2740 C CA . GLN A 1 354 ? 33.031 -16.672 -20.5 1 39.19 354 GLN A CA 1
ATOM 2741 C C . GLN A 1 354 ? 32.031 -15.555 -20.75 1 39.19 354 GLN A C 1
ATOM 2743 O O . GLN A 1 354 ? 31.484 -15.43 -21.844 1 39.19 354 GLN A O 1
ATOM 2748 N N . PRO A 1 355 ? 31.5 -15.148 -19.766 1 40.12 355 PRO A N 1
ATOM 2749 C CA . PRO A 1 355 ? 30.688 -13.969 -20.078 1 40.12 355 PRO A CA 1
ATOM 2750 C C . PRO A 1 355 ? 31.453 -12.906 -20.844 1 40.12 355 PRO A C 1
ATOM 2752 O O . PRO A 1 355 ? 32.469 -12.406 -20.375 1 40.12 355 PRO A O 1
ATOM 2755 N N . ARG A 1 356 ? 31.875 -13.141 -22.094 1 37.44 356 ARG A N 1
ATOM 2756 C CA . ARG A 1 356 ? 32.562 -11.977 -22.656 1 37.44 356 ARG A CA 1
ATOM 2757 C C . ARG A 1 356 ? 31.891 -10.68 -22.203 1 37.44 356 ARG A C 1
ATOM 2759 O O . ARG A 1 356 ? 30.656 -10.594 -22.172 1 37.44 356 ARG A O 1
ATOM 2766 N N . LEU A 1 357 ? 32.625 -9.914 -21.5 1 38 357 LEU A N 1
ATOM 2767 C CA . LEU A 1 357 ? 32.375 -8.531 -21.094 1 38 357 LEU A CA 1
ATOM 2768 C C . LEU A 1 357 ? 31.609 -7.777 -22.172 1 38 357 LEU A C 1
ATOM 2770 O O . LEU A 1 357 ? 31.094 -6.68 -21.938 1 38 357 LEU A O 1
ATOM 2774 N N . ASP A 1 358 ? 31.922 -8.164 -23.328 1 35.78 358 ASP A N 1
ATOM 2775 C CA . ASP A 1 358 ? 31.406 -7.352 -24.422 1 35.78 358 ASP A CA 1
ATOM 2776 C C . ASP A 1 358 ? 29.875 -7.465 -24.5 1 35.78 358 ASP A C 1
ATOM 2778 O O . ASP A 1 358 ? 29.25 -6.801 -25.328 1 35.78 358 ASP A O 1
ATOM 2782 N N . ASP A 1 359 ? 29.359 -8.648 -24.266 1 36.97 359 ASP A N 1
ATOM 2783 C CA . ASP A 1 359 ? 27.906 -8.492 -24.25 1 36.97 359 ASP A CA 1
ATOM 2784 C C . ASP A 1 359 ? 27.469 -7.625 -23.062 1 36.97 359 ASP A C 1
ATOM 2786 O O . ASP A 1 359 ? 27.141 -8.141 -22 1 36.97 359 ASP A O 1
ATOM 2790 N N . THR A 1 360 ? 28.109 -6.715 -22.734 1 37.44 360 THR A N 1
ATOM 2791 C CA . THR A 1 360 ? 27.969 -5.578 -21.844 1 37.44 360 THR A CA 1
ATOM 2792 C C . THR A 1 360 ? 26.5 -5.199 -21.688 1 37.44 360 THR A C 1
ATOM 2794 O O . THR A 1 360 ? 26.125 -4.508 -20.734 1 37.44 360 THR A O 1
ATOM 2797 N N . GLY A 1 361 ? 25.812 -5.371 -22.859 1 37.22 361 GLY A N 1
ATOM 2798 C CA . GLY A 1 361 ? 24.453 -4.895 -22.734 1 37.22 361 GLY A CA 1
ATOM 2799 C C . GLY A 1 361 ? 23.562 -5.824 -21.906 1 37.22 361 GLY A C 1
ATOM 2800 O O . GLY A 1 361 ? 22.344 -5.688 -21.906 1 37.22 361 GLY A O 1
ATOM 2801 N N . ARG A 1 362 ? 24.047 -7.004 -21.594 1 41.81 362 ARG A N 1
ATOM 2802 C CA . ARG A 1 362 ? 23.078 -7.773 -20.812 1 41.81 362 ARG A CA 1
ATOM 2803 C C . ARG A 1 362 ? 22.719 -7.055 -19.516 1 41.81 362 ARG A C 1
ATOM 2805 O O . ARG A 1 362 ? 23.609 -6.746 -18.719 1 41.81 362 ARG A O 1
ATOM 2812 N N . ASN A 1 363 ? 21.766 -6.391 -19.547 1 43.81 363 ASN A N 1
ATOM 2813 C CA . ASN A 1 363 ? 21.234 -5.77 -18.344 1 43.81 363 ASN A CA 1
ATOM 2814 C C . ASN A 1 363 ? 21.141 -6.77 -17.188 1 43.81 363 ASN A C 1
ATOM 2816 O O . ASN A 1 363 ? 20.562 -7.848 -17.344 1 43.81 363 ASN A O 1
ATOM 2820 N N . LEU A 1 364 ? 22.281 -6.98 -16.375 1 47.03 364 LEU A N 1
ATOM 2821 C CA . LEU A 1 364 ? 22.219 -7.652 -15.086 1 47.03 364 LEU A CA 1
ATOM 2822 C C . LEU A 1 364 ? 20.766 -7.855 -14.656 1 47.03 364 LEU A C 1
ATOM 2824 O O . LEU A 1 364 ? 20.469 -8.789 -13.906 1 47.03 364 LEU A O 1
ATOM 2828 N N . GLU A 1 365 ? 20.062 -7.023 -15.195 1 48.19 365 GLU A N 1
ATOM 2829 C CA . GLU A 1 365 ? 18.641 -7.086 -14.859 1 48.19 365 GLU A CA 1
ATOM 2830 C C . GLU A 1 365 ? 18 -8.344 -15.43 1 48.19 365 GLU A C 1
ATOM 2832 O O . GLU A 1 365 ? 16.953 -8.789 -14.945 1 48.19 365 GLU A O 1
ATOM 2837 N N . GLU A 1 366 ? 18.797 -8.93 -16.422 1 48.88 366 GLU A N 1
ATOM 2838 C CA . GLU A 1 366 ? 18.234 -10.07 -17.141 1 48.88 366 GLU A CA 1
ATOM 2839 C C . GLU A 1 366 ? 18.5 -11.375 -16.391 1 48.88 366 GLU A C 1
ATOM 2841 O O . GLU A 1 366 ? 17.781 -12.352 -16.562 1 48.88 366 GLU A O 1
ATOM 2846 N N . LEU A 1 367 ? 19.625 -11.32 -15.609 1 52.81 367 LEU A N 1
ATOM 2847 C CA . LEU A 1 367 ? 20 -12.547 -14.914 1 52.81 367 LEU A CA 1
ATOM 2848 C C . LEU A 1 367 ? 19.469 -12.531 -13.484 1 52.81 367 LEU A C 1
ATOM 2850 O O . LEU A 1 367 ? 19.375 -11.477 -12.859 1 52.81 367 LEU A O 1
ATOM 2854 N N . GLY A 1 368 ? 18.766 -13.641 -13.133 1 60.84 368 GLY A N 1
ATOM 2855 C CA . GLY A 1 368 ? 18.438 -13.773 -11.727 1 60.84 368 GLY A CA 1
ATOM 2856 C C . GLY A 1 368 ? 19.641 -13.672 -10.82 1 60.84 368 GLY A C 1
ATOM 2857 O O . GLY A 1 368 ? 20.781 -13.875 -11.266 1 60.84 368 GLY A O 1
ATOM 2858 N N . GLU A 1 369 ? 19.531 -13.203 -9.672 1 64.75 369 GLU A N 1
ATOM 2859 C CA . GLU A 1 369 ? 20.594 -13 -8.695 1 64.75 369 GLU A CA 1
ATOM 2860 C C . GLU A 1 369 ? 21.453 -14.25 -8.539 1 64.75 369 GLU A C 1
ATOM 2862 O O . GLU A 1 369 ? 22.688 -14.164 -8.461 1 64.75 369 GLU A O 1
ATOM 2867 N N . THR A 1 370 ? 20.844 -15.359 -8.602 1 66.56 370 THR A N 1
ATOM 2868 C CA . THR A 1 370 ? 21.562 -16.609 -8.383 1 66.56 370 THR A CA 1
ATOM 2869 C C . THR A 1 370 ? 22.453 -16.938 -9.578 1 66.56 370 THR A C 1
ATOM 2871 O O . THR A 1 370 ? 23.578 -17.391 -9.414 1 66.56 370 THR A O 1
ATOM 2874 N N . GLU A 1 371 ? 21.953 -16.672 -10.688 1 66 371 GLU A N 1
ATOM 2875 C CA . GLU A 1 371 ? 22.719 -16.953 -11.898 1 66 371 GLU A CA 1
ATOM 2876 C C . GLU A 1 371 ? 23.938 -16.047 -11.984 1 66 371 GLU A C 1
ATOM 2878 O O . GLU A 1 371 ? 25.031 -16.484 -12.375 1 66 371 GLU A O 1
ATOM 2883 N N . VAL A 1 372 ? 23.703 -14.875 -11.586 1 67.12 372 VAL A N 1
ATOM 2884 C CA . VAL A 1 372 ? 24.812 -13.93 -11.594 1 67.12 372 VAL A CA 1
ATOM 2885 C C . VAL A 1 372 ? 25.906 -14.414 -10.648 1 67.12 372 VAL A C 1
ATOM 2887 O O . VAL A 1 372 ? 27.094 -14.375 -10.992 1 67.12 372 VAL A O 1
ATOM 2890 N N . PHE A 1 373 ? 25.5 -14.859 -9.57 1 75.38 373 PHE A N 1
ATOM 2891 C CA . PHE A 1 373 ? 26.484 -15.312 -8.586 1 75.38 373 PHE A CA 1
ATOM 2892 C C . PHE A 1 373 ? 27.203 -16.562 -9.07 1 75.38 373 PHE A C 1
ATOM 2894 O O . PHE A 1 373 ? 28.422 -16.688 -8.906 1 75.38 373 PHE A O 1
ATOM 2901 N N . SER A 1 374 ? 26.438 -17.422 -9.641 1 74.31 374 SER A N 1
ATOM 2902 C CA . SER A 1 374 ? 27.031 -18.641 -10.188 1 74.31 374 SER A CA 1
ATOM 2903 C C . SER A 1 374 ? 28.078 -18.312 -11.258 1 74.31 374 SER A C 1
ATOM 2905 O O . SER A 1 374 ? 29.156 -18.906 -11.281 1 74.31 374 SER A O 1
ATOM 2907 N N . ARG A 1 375 ? 27.734 -17.359 -11.938 1 71.19 375 ARG A N 1
ATOM 2908 C CA . ARG A 1 375 ? 28.656 -16.922 -12.992 1 71.19 375 ARG A CA 1
ATOM 2909 C C . ARG A 1 375 ? 29.906 -16.281 -12.391 1 71.19 375 ARG A C 1
ATOM 2911 O O . ARG A 1 375 ? 31 -16.438 -12.922 1 71.19 375 ARG A O 1
ATOM 2918 N N . CYS A 1 376 ? 29.562 -15.578 -11.414 1 75.25 376 CYS A N 1
ATOM 2919 C CA . CYS A 1 376 ? 30.688 -14.961 -10.719 1 75.25 376 CYS A CA 1
ATOM 2920 C C . CYS A 1 376 ? 31.641 -16.016 -10.18 1 75.25 376 CYS A C 1
ATOM 2922 O O . CYS A 1 376 ? 32.875 -15.875 -10.273 1 75.25 376 CYS A O 1
ATOM 2924 N N . LEU A 1 377 ? 31.094 -17.047 -9.672 1 79.5 377 LEU A N 1
ATOM 2925 C CA . LEU A 1 377 ? 31.922 -18.125 -9.141 1 79.5 377 LEU A CA 1
ATOM 2926 C C . LEU A 1 377 ? 32.719 -18.812 -10.25 1 79.5 377 LEU A C 1
ATOM 2928 O O . LEU A 1 377 ? 33.906 -19.094 -10.094 1 79.5 377 LEU A O 1
ATOM 2932 N N . ALA A 1 378 ? 32.062 -19.016 -11.312 1 75.56 378 ALA A N 1
ATOM 2933 C CA . ALA A 1 378 ? 32.719 -19.641 -12.461 1 75.56 378 ALA A CA 1
ATOM 2934 C C . ALA A 1 378 ? 33.844 -18.781 -13.016 1 75.56 378 ALA A C 1
ATOM 2936 O O . ALA A 1 378 ? 34.906 -19.281 -13.352 1 75.56 378 ALA A O 1
ATOM 2937 N N . ALA A 1 379 ? 33.5 -17.562 -13.07 1 74.94 379 ALA A N 1
ATOM 2938 C CA . ALA A 1 379 ? 34.469 -16.609 -13.57 1 74.94 379 ALA A CA 1
ATOM 2939 C C . ALA A 1 379 ? 35.719 -16.594 -12.688 1 74.94 379 ALA A C 1
ATOM 2941 O O . ALA A 1 379 ? 36.844 -16.359 -13.18 1 74.94 379 ALA A O 1
ATOM 2942 N N . ARG A 1 380 ? 35.406 -16.875 -11.469 1 79.25 380 ARG A N 1
ATOM 2943 C CA . ARG A 1 380 ? 36.531 -16.859 -10.523 1 79.25 380 ARG A CA 1
ATOM 2944 C C . ARG A 1 380 ? 37.094 -18.266 -10.336 1 79.25 380 ARG A C 1
ATOM 2946 O O . ARG A 1 380 ? 37.938 -18.484 -9.453 1 79.25 380 ARG A O 1
ATOM 2953 N N . LYS A 1 381 ? 36.594 -19.203 -11.172 1 82.25 381 LYS A N 1
ATOM 2954 C CA . LYS A 1 381 ? 37.031 -20.594 -11.195 1 82.25 381 LYS A CA 1
ATOM 2955 C C . LYS A 1 381 ? 36.875 -21.25 -9.828 1 82.25 381 LYS A C 1
ATOM 2957 O O . LYS A 1 381 ? 37.781 -22 -9.391 1 82.25 381 LYS A O 1
ATOM 2962 N N . ILE A 1 382 ? 36 -20.734 -9.109 1 83 382 ILE A N 1
ATOM 2963 C CA . ILE A 1 382 ? 35.625 -21.375 -7.855 1 83 382 ILE A CA 1
ATOM 2964 C C . ILE A 1 382 ? 34.688 -22.547 -8.133 1 83 382 ILE A C 1
ATOM 2966 O O . ILE A 1 382 ? 33.594 -22.359 -8.664 1 83 382 ILE A O 1
ATOM 2970 N N . GLU A 1 383 ? 35.219 -23.781 -7.984 1 80.75 383 GLU A N 1
ATOM 2971 C CA . GLU A 1 383 ? 34.469 -24.969 -8.344 1 80.75 383 GLU A CA 1
ATOM 2972 C C . GLU A 1 383 ? 34.375 -25.953 -7.18 1 80.75 383 GLU A C 1
ATOM 2974 O O . GLU A 1 383 ? 34.969 -25.719 -6.121 1 80.75 383 GLU A O 1
ATOM 2979 N N . GLY A 1 384 ? 33.625 -26.891 -7.34 1 78.88 384 GLY A N 1
ATOM 2980 C CA . GLY A 1 384 ? 33.562 -28 -6.391 1 78.88 384 GLY A CA 1
ATOM 2981 C C . GLY A 1 384 ? 32.875 -27.625 -5.098 1 78.88 384 GLY A C 1
ATOM 2982 O O . GLY A 1 384 ? 31.859 -26.906 -5.113 1 78.88 384 GLY A O 1
ATOM 2983 N N . ALA A 1 385 ? 33.469 -28.094 -4.039 1 78.94 385 ALA A N 1
ATOM 2984 C CA . ALA A 1 385 ? 32.875 -27.953 -2.711 1 78.94 385 ALA A CA 1
ATOM 2985 C C . ALA A 1 385 ? 32.781 -26.484 -2.295 1 78.94 385 ALA A C 1
ATOM 2987 O O . ALA A 1 385 ? 31.828 -26.062 -1.638 1 78.94 385 ALA A O 1
ATOM 2988 N N . GLN A 1 386 ? 33.719 -25.797 -2.719 1 82.81 386 GLN A N 1
ATOM 2989 C CA . GLN A 1 386 ? 33.719 -24.391 -2.363 1 82.81 386 GLN A CA 1
ATOM 2990 C C . GLN A 1 386 ? 32.594 -23.625 -3.064 1 82.81 386 GLN A C 1
ATOM 2992 O O . GLN A 1 386 ? 31.953 -22.766 -2.461 1 82.81 386 GLN A O 1
ATOM 2997 N N . ALA A 1 387 ? 32.406 -23.938 -4.281 1 79.75 387 ALA A N 1
ATOM 2998 C CA . ALA A 1 387 ? 31.297 -23.297 -5.02 1 79.75 387 ALA A CA 1
ATOM 2999 C C . ALA A 1 387 ? 29.953 -23.625 -4.387 1 79.75 387 ALA A C 1
ATOM 3001 O O . ALA A 1 387 ? 29.094 -22.75 -4.25 1 79.75 387 ALA A O 1
ATOM 3002 N N . ASP A 1 388 ? 29.922 -24.828 -3.986 1 74 388 ASP A N 1
ATOM 3003 C CA . ASP A 1 388 ? 28.672 -25.25 -3.365 1 74 388 ASP A CA 1
ATOM 3004 C C . ASP A 1 388 ? 28.406 -24.5 -2.064 1 74 388 ASP A C 1
ATOM 3006 O O . ASP A 1 388 ? 27.281 -24.078 -1.799 1 74 388 ASP A O 1
ATOM 3010 N N . LEU A 1 389 ? 29.469 -24.359 -1.366 1 74.12 389 LEU A N 1
ATOM 3011 C CA . LEU A 1 389 ? 29.344 -23.641 -0.099 1 74.12 389 LEU A CA 1
ATOM 3012 C C . LEU A 1 389 ? 28.969 -22.188 -0.33 1 74.12 389 LEU A C 1
ATOM 3014 O O . LEU A 1 389 ? 28.078 -21.656 0.329 1 74.12 389 LEU A O 1
ATOM 3018 N N . LEU A 1 390 ? 29.594 -21.609 -1.237 1 78.81 390 LEU A N 1
ATOM 3019 C CA . LEU A 1 390 ? 29.344 -20.188 -1.498 1 78.81 390 LEU A CA 1
ATOM 3020 C C . LEU A 1 390 ? 27.953 -19.984 -2.07 1 78.81 390 LEU A C 1
ATOM 3022 O O . LEU A 1 390 ? 27.281 -18.984 -1.755 1 78.81 390 LEU A O 1
ATOM 3026 N N . MET A 1 391 ? 27.562 -20.891 -2.834 1 76.44 391 MET A N 1
ATOM 3027 C CA . MET A 1 391 ? 26.203 -20.828 -3.373 1 76.44 391 MET A CA 1
ATOM 3028 C C . MET A 1 391 ? 25.172 -20.938 -2.26 1 76.44 391 MET A C 1
ATOM 3030 O O . MET A 1 391 ? 24.156 -20.219 -2.268 1 76.44 391 MET A O 1
ATOM 3034 N N . ARG A 1 392 ? 25.547 -21.75 -1.359 1 69.62 392 ARG A N 1
ATOM 3035 C CA . ARG A 1 392 ? 24.656 -21.906 -0.22 1 69.62 392 ARG A CA 1
ATOM 3036 C C . ARG A 1 392 ? 24.594 -20.641 0.619 1 69.62 392 ARG A C 1
ATOM 3038 O O . ARG A 1 392 ? 23.516 -20.188 0.992 1 69.62 392 ARG A O 1
ATOM 3045 N N . LEU A 1 393 ? 25.75 -20.125 0.857 1 72.94 393 LEU A N 1
ATOM 3046 C CA . LEU A 1 393 ? 25.812 -18.906 1.659 1 72.94 393 LEU A CA 1
ATOM 3047 C C . LEU A 1 393 ? 25.141 -17.75 0.944 1 72.94 393 LEU A C 1
ATOM 3049 O O . LEU A 1 393 ? 24.422 -16.953 1.57 1 72.94 393 LEU A O 1
ATOM 3053 N N . TYR A 1 394 ? 25.375 -17.75 -0.29 1 73.69 394 TYR A N 1
ATOM 3054 C CA . TYR A 1 394 ? 24.719 -16.719 -1.096 1 73.69 394 TYR A CA 1
ATOM 3055 C C . TYR A 1 394 ? 23.203 -16.875 -1.059 1 73.69 394 TYR A C 1
ATOM 3057 O O . TYR A 1 394 ? 22.484 -15.883 -0.936 1 73.69 394 TYR A O 1
ATOM 3065 N N . GLY A 1 395 ? 22.812 -18.062 -1.132 1 68.81 395 GLY A N 1
ATOM 3066 C CA . GLY A 1 395 ? 21.391 -18.328 -1.03 1 68.81 395 GLY A CA 1
ATOM 3067 C C . GLY A 1 395 ? 20.781 -17.875 0.286 1 68.81 395 GLY A C 1
ATOM 3068 O O . GLY A 1 395 ? 19.688 -17.312 0.312 1 68.81 395 GLY A O 1
ATOM 3069 N N . GLU A 1 396 ? 21.547 -18.016 1.283 1 67.75 396 GLU A N 1
ATOM 3070 C CA . GLU A 1 396 ? 21.109 -17.594 2.605 1 67.75 396 GLU A CA 1
ATOM 3071 C C . GLU A 1 396 ? 20.984 -16.078 2.676 1 67.75 396 GLU A C 1
ATOM 3073 O O . GLU A 1 396 ? 20.016 -15.547 3.244 1 67.75 396 GLU A O 1
ATOM 3078 N N . ILE A 1 397 ? 21.953 -15.477 2.107 1 70.94 397 ILE A N 1
ATOM 3079 C CA . ILE A 1 397 ? 21.953 -14.016 2.107 1 70.94 397 ILE A CA 1
ATOM 3080 C C . ILE A 1 397 ? 20.781 -13.5 1.28 1 70.94 397 ILE A C 1
ATOM 3082 O O . ILE A 1 397 ? 20.078 -12.578 1.701 1 70.94 397 ILE A O 1
ATOM 3086 N N . LEU A 1 398 ? 20.594 -14.164 0.174 1 69.88 398 LEU A N 1
ATOM 3087 C CA . LEU A 1 398 ? 19.516 -13.758 -0.715 1 69.88 398 LEU A CA 1
ATOM 3088 C C . LEU A 1 398 ? 18.156 -13.953 -0.04 1 69.88 398 LEU A C 1
ATOM 3090 O O . LEU A 1 398 ? 17.281 -13.078 -0.13 1 69.88 398 LEU A O 1
ATOM 3094 N N . THR A 1 399 ? 18.109 -15.023 0.638 1 65.62 399 THR A N 1
ATOM 3095 C CA . THR A 1 399 ? 16.875 -15.305 1.355 1 65.62 399 THR A CA 1
ATOM 3096 C C . THR A 1 399 ? 16.625 -14.258 2.438 1 65.62 399 THR A C 1
ATOM 3098 O O . THR A 1 399 ? 15.516 -13.734 2.562 1 65.62 399 THR A O 1
ATOM 3101 N N . ALA A 1 400 ? 17.641 -14 3.115 1 67.12 400 ALA A N 1
ATOM 3102 C CA . ALA A 1 400 ? 17.531 -13.008 4.184 1 67.12 400 ALA A CA 1
ATOM 3103 C C . ALA A 1 400 ? 17.125 -11.648 3.625 1 67.12 400 ALA A C 1
ATOM 3105 O O . ALA A 1 400 ? 16.297 -10.953 4.211 1 67.12 400 ALA A O 1
ATOM 3106 N N . MET A 1 401 ? 17.734 -11.375 2.543 1 67.31 401 MET A N 1
ATOM 3107 C CA . MET A 1 401 ? 17.453 -10.086 1.919 1 67.31 401 MET A CA 1
ATOM 3108 C C . MET A 1 401 ? 16.016 -10.039 1.406 1 67.31 401 MET A C 1
ATOM 3110 O O . MET A 1 401 ? 15.336 -9.023 1.544 1 67.31 401 MET A O 1
ATOM 3114 N N . HIS A 1 402 ? 15.641 -11.203 0.924 1 64.56 402 HIS A N 1
ATOM 3115 C CA . HIS A 1 402 ? 14.305 -11.266 0.339 1 64.56 402 HIS A CA 1
ATOM 3116 C C . HIS A 1 402 ? 13.234 -11.312 1.42 1 64.56 402 HIS A C 1
ATOM 3118 O O . HIS A 1 402 ? 12.117 -10.836 1.212 1 64.56 402 HIS A O 1
ATOM 3124 N N . GLU A 1 403 ? 13.68 -11.891 2.473 1 64.62 403 GLU A N 1
ATOM 3125 C CA . GLU A 1 403 ? 12.695 -12.047 3.543 1 64.62 403 GLU A CA 1
ATOM 3126 C C . GLU A 1 403 ? 12.633 -10.797 4.418 1 64.62 403 GLU A C 1
ATOM 3128 O O . GLU A 1 403 ? 11.68 -10.617 5.18 1 64.62 403 GLU A O 1
ATOM 3133 N N . THR A 1 404 ? 13.664 -9.992 4.191 1 67.5 404 THR A N 1
ATOM 3134 C CA . THR A 1 404 ? 13.656 -8.766 4.98 1 67.5 404 THR A CA 1
ATOM 3135 C C . THR A 1 404 ? 12.484 -7.871 4.574 1 67.5 404 THR A C 1
ATOM 3137 O O . THR A 1 404 ? 12.289 -7.602 3.389 1 67.5 404 THR A O 1
ATOM 3140 N N . ASP A 1 405 ? 11.695 -7.664 5.512 1 76.88 405 ASP A N 1
ATOM 3141 C CA . ASP A 1 405 ? 10.594 -6.727 5.355 1 76.88 405 ASP A CA 1
ATOM 3142 C C . ASP A 1 405 ? 11.078 -5.281 5.41 1 76.88 405 ASP A C 1
ATOM 3144 O O . ASP A 1 405 ? 10.797 -4.562 6.371 1 76.88 405 ASP A O 1
ATOM 3148 N N . SER A 1 406 ? 11.742 -4.82 4.336 1 73.25 406 SER A N 1
ATOM 3149 C CA . SER A 1 406 ? 12.555 -3.607 4.312 1 73.25 406 SER A CA 1
ATOM 3150 C C . SER A 1 406 ? 11.703 -2.361 4.512 1 73.25 406 SER A C 1
ATOM 3152 O O . SER A 1 406 ? 12.188 -1.344 5.012 1 73.25 406 SER A O 1
ATOM 3154 N N . ASN A 1 407 ? 10.43 -2.451 4.184 1 83.06 407 ASN A N 1
ATOM 3155 C CA . ASN A 1 407 ? 9.586 -1.263 4.277 1 83.06 407 ASN A CA 1
ATOM 3156 C C . ASN A 1 407 ? 8.633 -1.344 5.469 1 83.06 407 ASN A C 1
ATOM 3158 O O . ASN A 1 407 ? 7.637 -0.623 5.523 1 83.06 407 ASN A O 1
ATOM 3162 N N . ALA A 1 408 ? 8.914 -2.189 6.438 1 82.5 408 ALA A N 1
ATOM 3163 C CA . ALA A 1 408 ? 8.016 -2.422 7.562 1 82.5 408 ALA A CA 1
ATOM 3164 C C . ALA A 1 408 ? 7.906 -1.184 8.445 1 82.5 408 ALA A C 1
ATOM 3166 O O . ALA A 1 408 ? 6.812 -0.818 8.883 1 82.5 408 ALA A O 1
ATOM 3167 N N . GLU A 1 409 ? 9.164 -0.511 8.633 1 84.31 409 GLU A N 1
ATOM 3168 C CA . GLU A 1 409 ? 9.18 0.632 9.547 1 84.31 409 GLU A CA 1
ATOM 3169 C C . GLU A 1 409 ? 9.742 1.874 8.859 1 84.31 409 GLU A C 1
ATOM 3171 O O . GLU A 1 409 ? 10.578 1.769 7.965 1 84.31 409 GLU A O 1
ATOM 3176 N N . MET B 1 1 ? -25.672 19.375 8.125 1 94 1 MET B N 1
ATOM 3177 C CA . MET B 1 1 ? -24.5 18.641 7.668 1 94 1 MET B CA 1
ATOM 3178 C C . MET B 1 1 ? -23.266 19.047 8.453 1 94 1 MET B C 1
ATOM 3180 O O . MET B 1 1 ? -22.984 20.25 8.602 1 94 1 MET B O 1
ATOM 3184 N N . ARG B 1 2 ? -22.625 18.141 9.125 1 97.88 2 ARG B N 1
ATOM 3185 C CA . ARG B 1 2 ? -21.438 18.406 9.914 1 97.88 2 ARG B CA 1
ATOM 3186 C C . ARG B 1 2 ? -20.203 17.781 9.281 1 97.88 2 ARG B C 1
ATOM 3188 O O . ARG B 1 2 ? -20.172 16.578 9.023 1 97.88 2 ARG B O 1
ATOM 3195 N N . VAL B 1 3 ? -19.109 18.625 8.969 1 98.81 3 VAL B N 1
ATOM 3196 C CA . VAL B 1 3 ? -17.875 18.219 8.312 1 98.81 3 VAL B CA 1
ATOM 3197 C C . VAL B 1 3 ? -16.703 18.438 9.258 1 98.81 3 VAL B C 1
ATOM 3199 O O . VAL B 1 3 ? -16.625 19.453 9.953 1 98.81 3 VAL B O 1
ATOM 3202 N N . LEU B 1 4 ? -15.805 17.516 9.336 1 98.94 4 LEU B N 1
ATOM 3203 C CA . LEU B 1 4 ? -14.539 17.734 10.031 1 98.94 4 LEU B CA 1
ATOM 3204 C C . LEU B 1 4 ? -13.391 17.844 9.031 1 98.94 4 LEU B C 1
ATOM 3206 O O . LEU B 1 4 ? -13.234 17 8.148 1 98.94 4 LEU B O 1
ATOM 3210 N N . HIS B 1 5 ? -12.656 18.953 9.125 1 98.94 5 HIS B N 1
ATOM 3211 C CA . HIS B 1 5 ? -11.523 19.297 8.266 1 98.94 5 HIS B CA 1
ATOM 3212 C C . HIS B 1 5 ? -10.203 19.172 9.023 1 98.94 5 HIS B C 1
ATOM 3214 O O . HIS B 1 5 ? -10 19.859 10.031 1 98.94 5 HIS B O 1
ATOM 3220 N N . THR B 1 6 ? -9.344 18.203 8.625 1 98.94 6 THR B N 1
ATOM 3221 C CA . THR B 1 6 ? -7.996 18.031 9.164 1 98.94 6 THR B CA 1
ATOM 3222 C C . THR B 1 6 ? -7.02 17.641 8.055 1 98.94 6 THR B C 1
ATOM 3224 O O . THR B 1 6 ? -7.387 16.938 7.113 1 98.94 6 THR B O 1
ATOM 3227 N N . SER B 1 7 ? -5.812 18.094 8.086 1 98.38 7 SER B N 1
ATOM 3228 C CA . SER B 1 7 ? -4.824 17.859 7.039 1 98.38 7 SER B CA 1
ATOM 3229 C C . SER B 1 7 ? -3.426 17.703 7.625 1 98.38 7 SER B C 1
ATOM 3231 O O . SER B 1 7 ? -3.238 17.797 8.836 1 98.38 7 SER B O 1
ATOM 3233 N N . ASP B 1 8 ? -2.475 17.312 6.715 1 97.62 8 ASP B N 1
ATOM 3234 C CA . ASP B 1 8 ? -1.049 17.312 7.027 1 97.62 8 ASP B CA 1
ATOM 3235 C C . ASP B 1 8 ? -0.747 16.422 8.227 1 97.62 8 ASP B C 1
ATOM 3237 O O . ASP B 1 8 ? -0.099 16.844 9.18 1 97.62 8 ASP B O 1
ATOM 3241 N N . TRP B 1 9 ? -1.226 15.18 8.117 1 98.62 9 TRP B N 1
ATOM 3242 C CA . TRP B 1 9 ? -0.979 14.195 9.164 1 98.62 9 TRP B CA 1
ATOM 3243 C C . TRP B 1 9 ? 0.49 13.781 9.188 1 98.62 9 TRP B C 1
ATOM 3245 O O . TRP B 1 9 ? 1.052 13.531 10.258 1 98.62 9 TRP B O 1
ATOM 3255 N N . HIS B 1 10 ? 1.056 13.648 8.016 1 97.12 10 HIS B N 1
ATOM 3256 C CA . HIS B 1 10 ? 2.457 13.281 7.84 1 97.12 10 HIS B CA 1
ATOM 3257 C C . HIS B 1 10 ? 2.779 11.977 8.555 1 97.12 10 HIS B C 1
ATOM 3259 O O . HIS B 1 10 ? 3.781 11.883 9.273 1 97.12 10 HIS B O 1
ATOM 3265 N N . LEU B 1 11 ? 1.93 10.992 8.398 1 98.38 11 LEU B N 1
ATOM 3266 C CA . LEU B 1 11 ? 2.162 9.688 9.016 1 98.38 11 LEU B CA 1
ATOM 3267 C C . LEU B 1 11 ? 3.527 9.133 8.617 1 98.38 11 LEU B C 1
ATOM 3269 O O . LEU B 1 11 ? 3.875 9.125 7.434 1 98.38 11 LEU B O 1
ATOM 3273 N N . GLY B 1 12 ? 4.32 8.719 9.633 1 96.25 12 GLY B N 1
ATOM 3274 C CA . GLY B 1 12 ? 5.625 8.125 9.391 1 96.25 12 GLY B CA 1
ATOM 3275 C C . GLY B 1 12 ? 6.773 9.102 9.57 1 96.25 12 GLY B C 1
ATOM 3276 O O . GLY B 1 12 ? 7.941 8.711 9.531 1 96.25 12 GLY B O 1
ATOM 3277 N N . ARG B 1 13 ? 6.477 10.344 9.758 1 93.25 13 ARG B N 1
ATOM 3278 C CA . ARG B 1 13 ? 7.535 11.336 9.938 1 93.25 13 ARG B CA 1
ATOM 3279 C C . ARG B 1 13 ? 8.234 11.148 11.273 1 93.25 13 ARG B C 1
ATOM 3281 O O . ARG B 1 13 ? 7.586 11.133 12.328 1 93.25 13 ARG B O 1
ATOM 3288 N N . PRO B 1 14 ? 9.531 11.016 11.242 1 92.12 14 PRO B N 1
ATOM 3289 C CA . PRO B 1 14 ? 10.258 11.039 12.508 1 92.12 14 PRO B CA 1
ATOM 3290 C C . PRO B 1 14 ? 10.547 12.461 12.992 1 92.12 14 PRO B C 1
ATOM 3292 O O . PRO B 1 14 ? 10.383 13.422 12.242 1 92.12 14 PRO B O 1
ATOM 3295 N N . LEU B 1 15 ? 10.797 12.633 14.211 1 92.75 15 LEU B N 1
ATOM 3296 C CA . LEU B 1 15 ? 11.297 13.875 14.781 1 92.75 15 LEU B CA 1
ATOM 3297 C C . LEU B 1 15 ? 12.758 13.727 15.203 1 92.75 15 LEU B C 1
ATOM 3299 O O . LEU B 1 15 ? 13.047 13.117 16.234 1 92.75 15 LEU B O 1
ATOM 3303 N N . PHE B 1 16 ? 13.617 14.172 14.422 1 86.06 16 PHE B N 1
ATOM 3304 C CA . PHE B 1 16 ? 15.047 14.055 14.656 1 86.06 16 PHE B CA 1
ATOM 3305 C C . PHE B 1 16 ? 15.438 12.609 14.945 1 86.06 16 PHE B C 1
ATOM 3307 O O . PHE B 1 16 ? 16.109 12.328 15.938 1 86.06 16 PHE B O 1
ATOM 3314 N N . GLY B 1 17 ? 14.938 11.742 14.117 1 87.81 17 GLY B N 1
ATOM 3315 C CA . GLY B 1 17 ? 15.289 10.328 14.195 1 87.81 17 GLY B CA 1
ATOM 3316 C C . GLY B 1 17 ? 14.352 9.531 15.078 1 87.81 17 GLY B C 1
ATOM 3317 O O . GLY B 1 17 ? 14.289 8.305 14.977 1 87.81 17 GLY B O 1
ATOM 3318 N N . GLN B 1 18 ? 13.672 10.188 15.914 1 92.06 18 GLN B N 1
ATOM 3319 C CA . GLN B 1 18 ? 12.727 9.516 16.812 1 92.06 18 GLN B CA 1
ATOM 3320 C C . GLN B 1 18 ? 11.453 9.125 16.078 1 92.06 18 GLN B C 1
ATOM 3322 O O . GLN B 1 18 ? 10.773 9.977 15.5 1 92.06 18 GLN B O 1
ATOM 3327 N N . LYS B 1 19 ? 11.148 7.797 16.125 1 94.81 19 LYS B N 1
ATOM 3328 C CA . LYS B 1 19 ? 9.898 7.328 15.523 1 94.81 19 LYS B CA 1
ATOM 3329 C C . LYS B 1 19 ? 8.695 7.797 16.328 1 94.81 19 LYS B C 1
ATOM 3331 O O . LYS B 1 19 ? 8.742 7.828 17.562 1 94.81 19 LYS B O 1
ATOM 3336 N N . ARG B 1 20 ? 7.621 8.094 15.625 1 97.19 20 ARG B N 1
ATOM 3337 C CA . ARG B 1 20 ? 6.484 8.727 16.281 1 97.19 20 ARG B CA 1
ATOM 3338 C C . ARG B 1 20 ? 5.215 7.91 16.094 1 97.19 20 ARG B C 1
ATOM 3340 O O . ARG B 1 20 ? 4.105 8.445 16.156 1 97.19 20 ARG B O 1
ATOM 3347 N N . TYR B 1 21 ? 5.258 6.641 15.906 1 97.44 21 TYR B N 1
ATOM 3348 C CA . TYR B 1 21 ? 4.105 5.824 15.547 1 97.44 21 TYR B CA 1
ATOM 3349 C C . TYR B 1 21 ? 3.084 5.789 16.672 1 97.44 21 TYR B C 1
ATOM 3351 O O . TYR B 1 21 ? 1.876 5.773 16.438 1 97.44 21 TYR B O 1
ATOM 3359 N N . GLU B 1 22 ? 3.564 5.777 17.891 1 97.19 22 GLU B N 1
ATOM 3360 C CA . GLU B 1 22 ? 2.637 5.793 19.016 1 97.19 22 GLU B CA 1
ATOM 3361 C C . GLU B 1 22 ? 1.848 7.098 19.062 1 97.19 22 GLU B C 1
ATOM 3363 O O . GLU B 1 22 ? 0.655 7.098 19.375 1 97.19 22 GLU B O 1
ATOM 3368 N N . GLU B 1 23 ? 2.5 8.188 18.75 1 97.62 23 GLU B N 1
ATOM 3369 C CA . GLU B 1 23 ? 1.838 9.484 18.688 1 97.62 23 GLU B CA 1
ATOM 3370 C C . GLU B 1 23 ? 0.789 9.523 17.578 1 97.62 23 GLU B C 1
ATOM 3372 O O . GLU B 1 23 ? -0.339 9.969 17.797 1 97.62 23 GLU B O 1
ATOM 3377 N N . PHE B 1 24 ? 1.191 9.031 16.406 1 98.5 24 PHE B N 1
ATOM 3378 C CA . PHE B 1 24 ? 0.264 8.977 15.273 1 98.5 24 PHE B CA 1
ATOM 3379 C C . PHE B 1 24 ? -0.961 8.141 15.625 1 98.5 24 PHE B C 1
ATOM 3381 O O . PHE B 1 24 ? -2.094 8.547 15.352 1 98.5 24 PHE B O 1
ATOM 3388 N N . SER B 1 25 ? -0.703 6.984 16.234 1 98.56 25 SER B N 1
ATOM 3389 C CA . SER B 1 25 ? -1.8 6.098 16.625 1 98.56 25 SER B CA 1
ATOM 3390 C C . SER B 1 25 ? -2.742 6.781 17.609 1 98.56 25 SER B C 1
ATOM 3392 O O . SER B 1 25 ? -3.965 6.723 17.438 1 98.56 25 SER B O 1
ATOM 3394 N N . ALA B 1 26 ? -2.209 7.453 18.562 1 98.69 26 ALA B N 1
ATOM 3395 C CA . ALA B 1 26 ? -3.008 8.148 19.562 1 98.69 26 ALA B CA 1
ATOM 3396 C C . ALA B 1 26 ? -3.852 9.25 18.922 1 98.69 26 ALA B C 1
ATOM 3398 O O . ALA B 1 26 ? -5.027 9.414 19.266 1 98.69 26 ALA B O 1
ATOM 3399 N N . PHE B 1 27 ? -3.318 9.992 18.094 1 98.75 27 PHE B N 1
ATOM 3400 C CA . PHE B 1 27 ? -4.039 11.047 17.391 1 98.75 27 PHE B CA 1
ATOM 3401 C C . PHE B 1 27 ? -5.199 10.469 16.594 1 98.75 27 PHE B C 1
ATOM 3403 O O . PHE B 1 27 ? -6.324 10.961 16.672 1 98.75 27 PHE B O 1
ATOM 3410 N N . LEU B 1 28 ? -4.871 9.438 15.773 1 98.81 28 LEU B N 1
ATOM 3411 C CA . LEU B 1 28 ? -5.895 8.852 14.922 1 98.81 28 LEU B CA 1
ATOM 3412 C C . LEU B 1 28 ? -7.016 8.242 15.75 1 98.81 28 LEU B C 1
ATOM 3414 O O . LEU B 1 28 ? -8.188 8.32 15.375 1 98.81 28 LEU B O 1
ATOM 3418 N N . ASP B 1 29 ? -6.648 7.652 16.875 1 98.62 29 ASP B N 1
ATOM 3419 C CA . ASP B 1 29 ? -7.664 7.148 17.797 1 98.62 29 ASP B CA 1
ATOM 3420 C C . ASP B 1 29 ? -8.539 8.281 18.312 1 98.62 29 ASP B C 1
ATOM 3422 O O . ASP B 1 29 ? -9.766 8.156 18.359 1 98.62 29 ASP B O 1
ATOM 3426 N N . TRP B 1 30 ? -7.898 9.336 18.703 1 98.75 30 TRP B N 1
ATOM 3427 C CA . TRP B 1 30 ? -8.633 10.508 19.172 1 98.75 30 TRP B CA 1
ATOM 3428 C C . TRP B 1 30 ? -9.547 11.047 18.078 1 98.75 30 TRP B C 1
ATOM 3430 O O . TRP B 1 30 ? -10.703 11.398 18.344 1 98.75 30 TRP B O 1
ATOM 3440 N N . LEU B 1 31 ? -9.031 11.172 16.891 1 98.81 31 LEU B N 1
ATOM 3441 C CA . LEU B 1 31 ? -9.805 11.68 15.766 1 98.81 31 LEU B CA 1
ATOM 3442 C C . LEU B 1 31 ? -11.039 10.812 15.523 1 98.81 31 LEU B C 1
ATOM 3444 O O . LEU B 1 31 ? -12.141 11.336 15.32 1 98.81 31 LEU B O 1
ATOM 3448 N N . ALA B 1 32 ? -10.852 9.508 15.562 1 98.62 32 ALA B N 1
ATOM 3449 C CA . ALA B 1 32 ? -11.969 8.586 15.375 1 98.62 32 ALA B CA 1
ATOM 3450 C C . ALA B 1 32 ? -13.039 8.789 16.453 1 98.62 32 ALA B C 1
ATOM 3452 O O . ALA B 1 32 ? -14.234 8.828 16.141 1 98.62 32 ALA B O 1
ATOM 3453 N N . ARG B 1 33 ? -12.586 8.898 17.656 1 98.38 33 ARG B N 1
ATOM 3454 C CA . ARG B 1 33 ? -13.523 9.148 18.75 1 98.38 33 ARG B CA 1
ATOM 3455 C C . ARG B 1 33 ? -14.242 10.484 18.562 1 98.38 33 ARG B C 1
ATOM 3457 O O . ARG B 1 33 ? -15.453 10.578 18.797 1 98.38 33 ARG B O 1
ATOM 3464 N N . THR B 1 34 ? -13.5 11.469 18.172 1 98.69 34 THR B N 1
ATOM 3465 C CA . THR B 1 34 ? -14.062 12.789 17.953 1 98.69 34 THR B CA 1
ATOM 3466 C C . THR B 1 34 ? -15.133 12.75 16.859 1 98.69 34 THR B C 1
ATOM 3468 O O . THR B 1 34 ? -16.188 13.375 17 1 98.69 34 THR B O 1
ATOM 3471 N N . LEU B 1 35 ? -14.891 12.016 15.797 1 98.62 35 LEU B N 1
ATOM 3472 C CA . LEU B 1 35 ? -15.867 11.859 14.719 1 98.62 35 LEU B CA 1
ATOM 3473 C C . LEU B 1 35 ? -17.188 11.297 15.25 1 98.62 35 LEU B C 1
ATOM 3475 O O . LEU B 1 35 ? -18.266 11.734 14.852 1 98.62 35 LEU B O 1
ATOM 3479 N N . GLN B 1 36 ? -17.062 10.375 16.141 1 97.81 36 GLN B N 1
ATOM 3480 C CA . GLN B 1 36 ? -18.234 9.75 16.734 1 97.81 36 GLN B CA 1
ATOM 3481 C C . GLN B 1 36 ? -18.938 10.703 17.703 1 97.81 36 GLN B C 1
ATOM 3483 O O . GLN B 1 36 ? -20.141 10.93 17.594 1 97.81 36 GLN B O 1
ATOM 3488 N N . GLU B 1 37 ? -18.172 11.305 18.562 1 98.12 37 GLU B N 1
ATOM 3489 C CA . GLU B 1 37 ? -18.719 12.148 19.625 1 98.12 37 GLU B CA 1
ATOM 3490 C C . GLU B 1 37 ? -19.391 13.391 19.047 1 98.12 37 GLU B C 1
ATOM 3492 O O . GLU B 1 37 ? -20.422 13.844 19.562 1 98.12 37 GLU B O 1
ATOM 3497 N N . LYS B 1 38 ? -18.828 13.875 18.031 1 98.31 38 LYS B N 1
ATOM 3498 C CA . LYS B 1 38 ? -19.359 15.102 17.453 1 98.31 38 LYS B CA 1
ATOM 3499 C C . LYS B 1 38 ? -20.344 14.797 16.328 1 98.31 38 LYS B C 1
ATOM 3501 O O . LYS B 1 38 ? -20.844 15.719 15.672 1 98.31 38 LYS B O 1
ATOM 3506 N N . GLU B 1 39 ? -20.547 13.531 16.062 1 97.56 39 GLU B N 1
ATOM 3507 C CA . GLU B 1 39 ? -21.5 13.078 15.055 1 97.56 39 GLU B CA 1
ATOM 3508 C C . GLU B 1 39 ? -21.188 13.688 13.688 1 97.56 39 GLU B C 1
ATOM 3510 O O . GLU B 1 39 ? -22.062 14.258 13.039 1 97.56 39 GLU B O 1
ATOM 3515 N N . VAL B 1 40 ? -20 13.602 13.328 1 98.56 40 VAL B N 1
ATOM 3516 C CA . VAL B 1 40 ? -19.531 14.141 12.062 1 98.56 40 VAL B CA 1
ATOM 3517 C C . VAL B 1 40 ? -20.078 13.305 10.906 1 98.56 40 VAL B C 1
ATOM 3519 O O . VAL B 1 40 ? -20.078 12.07 10.969 1 98.56 40 VAL B O 1
ATOM 3522 N N . ASP B 1 41 ? -20.547 13.953 9.805 1 98.44 41 ASP B N 1
ATOM 3523 C CA . ASP B 1 41 ? -21.109 13.273 8.641 1 98.44 41 ASP B CA 1
ATOM 3524 C C . ASP B 1 41 ? -20.016 12.977 7.605 1 98.44 41 ASP B C 1
ATOM 3526 O O . ASP B 1 41 ? -20.047 11.938 6.945 1 98.44 41 ASP B O 1
ATOM 3530 N N . VAL B 1 42 ? -19.109 13.938 7.426 1 98.81 42 VAL B N 1
ATOM 3531 C CA . VAL B 1 42 ? -18.094 13.844 6.383 1 98.81 42 VAL B CA 1
ATOM 3532 C C . VAL B 1 42 ? -16.734 14.258 6.949 1 98.81 42 VAL B C 1
ATOM 3534 O O . VAL B 1 42 ? -16.625 15.273 7.637 1 98.81 42 VAL B O 1
ATOM 3537 N N . LEU B 1 43 ? -15.742 13.492 6.742 1 98.94 43 LEU B N 1
ATOM 3538 C CA . LEU B 1 43 ? -14.352 13.852 7.02 1 98.94 43 LEU B CA 1
ATOM 3539 C C . LEU B 1 43 ? -13.633 14.25 5.738 1 98.94 43 LEU B C 1
ATOM 3541 O O . LEU B 1 43 ? -13.688 13.531 4.738 1 98.94 43 LEU B O 1
ATOM 3545 N N . VAL B 1 44 ? -13.016 15.438 5.699 1 98.94 44 VAL B N 1
ATOM 3546 C CA . VAL B 1 44 ? -12.227 15.859 4.547 1 98.94 44 VAL B CA 1
ATOM 3547 C C . VAL B 1 44 ? -10.766 16.047 4.961 1 98.94 44 VAL B C 1
ATOM 3549 O O . VAL B 1 44 ? -10.484 16.641 6 1 98.94 44 VAL B O 1
ATOM 3552 N N . VAL B 1 45 ? -9.828 15.477 4.211 1 98.88 45 VAL B N 1
ATOM 3553 C CA . VAL B 1 45 ? -8.398 15.539 4.488 1 98.88 45 VAL B CA 1
ATOM 3554 C C . VAL B 1 45 ? -7.652 16.031 3.25 1 98.88 45 VAL B C 1
ATOM 3556 O O . VAL B 1 45 ? -7.262 15.227 2.396 1 98.88 45 VAL B O 1
ATOM 3559 N N . PRO B 1 46 ? -7.379 17.312 3.131 1 98.38 46 PRO B N 1
ATOM 3560 C CA . PRO B 1 46 ? -6.762 17.891 1.931 1 98.38 46 PRO B CA 1
ATOM 3561 C C . PRO B 1 46 ? -5.242 17.734 1.92 1 98.38 46 PRO B C 1
ATOM 3563 O O . PRO B 1 46 ? -4.523 18.734 1.832 1 98.38 46 PRO B O 1
ATOM 3566 N N . GLY B 1 47 ? -4.727 16.531 2.047 1 96.81 47 GLY B N 1
ATOM 3567 C CA . GLY B 1 47 ? -3.387 16.203 1.583 1 96.81 47 GLY B CA 1
ATOM 3568 C C . GLY B 1 47 ? -2.402 15.969 2.715 1 96.81 47 GLY B C 1
ATOM 3569 O O . GLY B 1 47 ? -2.701 16.266 3.873 1 96.81 47 GLY B O 1
ATOM 3570 N N . ASP B 1 48 ? -1.254 15.391 2.303 1 96.06 48 ASP B N 1
ATOM 3571 C CA . ASP B 1 48 ? -0.111 15.039 3.141 1 96.06 48 ASP B CA 1
ATOM 3572 C C . ASP B 1 48 ? -0.515 14.07 4.242 1 96.06 48 ASP B C 1
ATOM 3574 O O . ASP B 1 48 ? -0.252 14.312 5.422 1 96.06 48 ASP B O 1
ATOM 3578 N N . ILE B 1 49 ? -1.166 13.062 3.771 1 98.25 49 ILE B N 1
ATOM 3579 C CA . ILE B 1 49 ? -1.501 11.945 4.648 1 98.25 49 ILE B CA 1
ATOM 3580 C C . ILE B 1 49 ? -0.221 11.328 5.211 1 98.25 49 ILE B C 1
ATOM 3582 O O . ILE B 1 49 ? -0.107 11.117 6.418 1 98.25 49 ILE B O 1
ATOM 3586 N N . PHE B 1 50 ? 0.658 11.133 4.305 1 96.31 50 PHE B N 1
ATOM 3587 C CA . PHE B 1 50 ? 1.945 10.555 4.672 1 96.31 50 PHE B CA 1
ATOM 3588 C C . PHE B 1 50 ? 3.057 11.586 4.555 1 96.31 50 PHE B C 1
ATOM 3590 O O . PHE B 1 50 ? 2.881 12.625 3.916 1 96.31 50 PHE B O 1
ATOM 3597 N N . ASP B 1 51 ? 4.184 11.234 5.184 1 93.12 51 ASP B N 1
ATOM 3598 C CA . ASP B 1 51 ? 5.305 12.164 5.172 1 93.12 51 ASP B CA 1
ATOM 3599 C C . ASP B 1 51 ? 6.156 11.977 3.918 1 93.12 51 ASP B C 1
ATOM 3601 O O . ASP B 1 51 ? 6.906 12.875 3.531 1 93.12 51 ASP B O 1
ATOM 3605 N N . SER B 1 52 ? 6.004 10.812 3.318 1 87.38 52 SER B N 1
ATOM 3606 C CA . SER B 1 52 ? 6.812 10.508 2.146 1 87.38 52 SER B CA 1
ATOM 3607 C C . SER B 1 52 ? 5.988 9.805 1.074 1 87.38 52 SER B C 1
ATOM 3609 O O . SER B 1 52 ? 4.957 9.195 1.375 1 87.38 52 SER B O 1
ATOM 3611 N N . GLY B 1 53 ? 6.527 9.914 -0.161 1 88.88 53 GLY B N 1
ATOM 3612 C CA . GLY B 1 53 ? 5.879 9.234 -1.271 1 88.88 53 GLY B CA 1
ATOM 3613 C C . GLY B 1 53 ? 6.008 7.723 -1.207 1 88.88 53 GLY B C 1
ATOM 3614 O O . GLY B 1 53 ? 5.32 7.004 -1.936 1 88.88 53 GLY B O 1
ATOM 3615 N N . THR B 1 54 ? 6.875 7.215 -0.381 1 88.75 54 THR B N 1
ATOM 3616 C CA . THR B 1 54 ? 7.066 5.785 -0.143 1 88.75 54 THR B CA 1
ATOM 3617 C C . THR B 1 54 ? 6.934 5.465 1.343 1 88.75 54 THR B C 1
ATOM 3619 O O . THR B 1 54 ? 7.902 5.055 1.983 1 88.75 54 THR B O 1
ATOM 3622 N N . PRO B 1 55 ? 5.719 5.652 1.849 1 93.5 55 PRO B N 1
ATOM 3623 C CA . PRO B 1 55 ? 5.527 5.426 3.283 1 93.5 55 PRO B CA 1
ATOM 3624 C C . PRO B 1 55 ? 5.82 3.986 3.699 1 93.5 55 PRO B C 1
ATOM 3626 O O . PRO B 1 55 ? 5.66 3.064 2.896 1 93.5 55 PRO B O 1
ATOM 3629 N N . SER B 1 56 ? 6.266 3.836 4.941 1 92.88 56 SER B N 1
ATOM 3630 C CA . SER B 1 56 ? 6.465 2.502 5.5 1 92.88 56 SER B CA 1
ATOM 3631 C C . SER B 1 56 ? 5.145 1.737 5.586 1 92.88 56 SER B C 1
ATOM 3633 O O . SER B 1 56 ? 4.07 2.34 5.566 1 92.88 56 SER B O 1
ATOM 3635 N N . ASN B 1 57 ? 5.227 0.434 5.645 1 94.81 57 ASN B N 1
ATOM 3636 C CA . ASN B 1 57 ? 4.031 -0.385 5.793 1 94.81 57 ASN B CA 1
ATOM 3637 C C . ASN B 1 57 ? 3.316 -0.103 7.113 1 94.81 57 ASN B C 1
ATOM 3639 O O . ASN B 1 57 ? 2.09 -0.173 7.188 1 94.81 57 ASN B O 1
ATOM 3643 N N . ARG B 1 58 ? 4.07 0.196 8.125 1 96.12 58 ARG B N 1
ATOM 3644 C CA . ARG B 1 58 ? 3.469 0.533 9.414 1 96.12 58 ARG B CA 1
ATOM 3645 C C . ARG B 1 58 ? 2.641 1.809 9.312 1 96.12 58 ARG B C 1
ATOM 3647 O O . ARG B 1 58 ? 1.543 1.888 9.867 1 96.12 58 ARG B O 1
ATOM 3654 N N . ALA B 1 59 ? 3.191 2.826 8.648 1 97.25 59 ALA B N 1
ATOM 3655 C CA . ALA B 1 59 ? 2.434 4.055 8.422 1 97.25 59 ALA B CA 1
ATOM 3656 C C . ALA B 1 59 ? 1.155 3.773 7.641 1 97.25 59 ALA B C 1
ATOM 3658 O O . ALA B 1 59 ? 0.092 4.312 7.961 1 97.25 59 ALA B O 1
ATOM 3659 N N . GLN B 1 60 ? 1.278 2.951 6.633 1 97.31 60 GLN B N 1
ATOM 3660 C CA . GLN B 1 60 ? 0.111 2.586 5.836 1 97.31 60 GLN B CA 1
ATOM 3661 C C . GLN B 1 60 ? -0.925 1.853 6.684 1 97.31 60 GLN B C 1
ATOM 3663 O O . GLN B 1 60 ? -2.127 2.08 6.539 1 97.31 60 GLN B O 1
ATOM 3668 N N . ARG B 1 61 ? -0.447 0.983 7.535 1 97.62 61 ARG B N 1
ATOM 3669 C CA . ARG B 1 61 ? -1.355 0.266 8.422 1 97.62 61 ARG B CA 1
ATOM 3670 C C . ARG B 1 61 ? -2.146 1.234 9.297 1 97.62 61 ARG B C 1
ATOM 3672 O O . ARG B 1 61 ? -3.354 1.068 9.477 1 97.62 61 ARG B O 1
ATOM 3679 N N . LEU B 1 62 ? -1.511 2.268 9.844 1 98.44 62 LEU B N 1
ATOM 3680 C CA . LEU B 1 62 ? -2.193 3.287 10.633 1 98.44 62 LEU B CA 1
ATOM 3681 C C . LEU B 1 62 ? -3.316 3.934 9.828 1 98.44 62 LEU B C 1
ATOM 3683 O O . LEU B 1 62 ? -4.422 4.121 10.344 1 98.44 62 LEU B O 1
ATOM 3687 N N . TYR B 1 63 ? -3.045 4.234 8.578 1 98.38 63 TYR B N 1
ATOM 3688 C CA . TYR B 1 63 ? -3.992 4.863 7.664 1 98.38 63 TYR B CA 1
ATOM 3689 C C . TYR B 1 63 ? -5.203 3.971 7.438 1 98.38 63 TYR B C 1
ATOM 3691 O O . TYR B 1 63 ? -6.344 4.391 7.656 1 98.38 63 TYR B O 1
ATOM 3699 N N . TYR B 1 64 ? -4.961 2.719 7.133 1 98.31 64 TYR B N 1
ATOM 3700 C CA . TYR B 1 64 ? -6.051 1.807 6.812 1 98.31 64 TYR B CA 1
ATOM 3701 C C . TYR B 1 64 ? -6.855 1.458 8.062 1 98.31 64 TYR B C 1
ATOM 3703 O O . TYR B 1 64 ? -8.078 1.341 8.008 1 98.31 64 TYR B O 1
ATOM 3711 N N . ASP B 1 65 ? -6.156 1.244 9.156 1 98.06 65 ASP B N 1
ATOM 3712 C CA . ASP B 1 65 ? -6.848 0.967 10.414 1 98.06 65 ASP B CA 1
ATOM 3713 C C . ASP B 1 65 ? -7.777 2.117 10.789 1 98.06 65 ASP B C 1
ATOM 3715 O O . ASP B 1 65 ? -8.906 1.891 11.242 1 98.06 65 ASP B O 1
ATOM 3719 N N . PHE B 1 66 ? -7.309 3.311 10.609 1 98.69 66 PHE B N 1
ATOM 3720 C CA . PHE B 1 66 ? -8.125 4.484 10.898 1 98.69 66 PHE B CA 1
ATOM 3721 C C . PHE B 1 66 ? -9.359 4.516 10 1 98.69 66 PHE B C 1
ATOM 3723 O O . PHE B 1 66 ? -10.469 4.746 10.469 1 98.69 66 PHE B O 1
ATOM 3730 N N . LEU B 1 67 ? -9.156 4.297 8.68 1 98.38 67 LEU B N 1
ATOM 3731 C CA . LEU B 1 67 ? -10.266 4.32 7.742 1 98.38 67 LEU B CA 1
ATOM 3732 C C . LEU B 1 67 ? -11.312 3.271 8.109 1 98.38 67 LEU B C 1
ATOM 3734 O O . LEU B 1 67 ? -12.516 3.51 7.965 1 98.38 67 LEU B O 1
ATOM 3738 N N . ARG B 1 68 ? -10.844 2.145 8.594 1 97.38 68 ARG B N 1
ATOM 3739 C CA . ARG B 1 68 ? -11.773 1.125 9.078 1 97.38 68 ARG B CA 1
ATOM 3740 C C . ARG B 1 68 ? -12.586 1.64 10.258 1 97.38 68 ARG B C 1
ATOM 3742 O O . ARG B 1 68 ? -13.805 1.442 10.312 1 97.38 68 ARG B O 1
ATOM 3749 N N . GLN B 1 69 ? -11.898 2.27 11.188 1 97.38 69 GLN B N 1
ATOM 3750 C CA . GLN B 1 69 ? -12.594 2.836 12.344 1 97.38 69 GLN B CA 1
ATOM 3751 C C . GLN B 1 69 ? -13.656 3.838 11.906 1 97.38 69 GLN B C 1
ATOM 3753 O O . GLN B 1 69 ? -14.758 3.857 12.453 1 97.38 69 GLN B O 1
ATOM 3758 N N . VAL B 1 70 ? -13.312 4.617 10.961 1 97.88 70 VAL B N 1
ATOM 3759 C CA . VAL B 1 70 ? -14.258 5.617 10.461 1 97.88 70 VAL B CA 1
ATOM 3760 C C . VAL B 1 70 ? -15.453 4.922 9.82 1 97.88 70 VAL B C 1
ATOM 3762 O O . VAL B 1 70 ? -16.609 5.297 10.062 1 97.88 70 VAL B O 1
ATOM 3765 N N . TYR B 1 71 ? -15.188 3.93 9.016 1 95.75 71 TYR B N 1
ATOM 3766 C CA . TYR B 1 71 ? -16.25 3.188 8.359 1 95.75 71 TYR B CA 1
ATOM 3767 C C . TYR B 1 71 ? -17.25 2.633 9.375 1 95.75 71 TYR B C 1
ATOM 3769 O O . TYR B 1 71 ? -18.453 2.59 9.117 1 95.75 71 TYR B O 1
ATOM 3777 N N . LEU B 1 72 ? -16.734 2.232 10.469 1 94.5 72 LEU B N 1
ATOM 3778 C CA . LEU B 1 72 ? -17.562 1.624 11.5 1 94.5 72 LEU B CA 1
ATOM 3779 C C . LEU B 1 72 ? -18.281 2.691 12.32 1 94.5 72 LEU B C 1
ATOM 3781 O O . LEU B 1 72 ? -19.156 2.375 13.133 1 94.5 72 LEU B O 1
ATOM 3785 N N . SER B 1 73 ? -17.938 3.955 12.125 1 94.81 73 SER B N 1
ATOM 3786 C CA . SER B 1 73 ? -18.578 5.078 12.812 1 94.81 73 SER B CA 1
ATOM 3787 C C . SER B 1 73 ? -19.75 5.617 12.016 1 94.81 73 SER B C 1
ATOM 3789 O O . SER B 1 73 ? -20 5.176 10.898 1 94.81 73 SER B O 1
ATOM 3791 N N . PRO B 1 74 ? -20.422 6.566 12.57 1 94.81 74 PRO B N 1
ATOM 3792 C CA . PRO B 1 74 ? -21.531 7.172 11.828 1 94.81 74 PRO B CA 1
ATOM 3793 C C . PRO B 1 74 ? -21.062 8.125 10.734 1 94.81 74 PRO B C 1
ATOM 3795 O O . PRO B 1 74 ? -21.875 8.625 9.953 1 94.81 74 PRO B O 1
ATOM 3798 N N . CYS B 1 75 ? -19.828 8.391 10.703 1 97.19 75 CYS B N 1
ATOM 3799 C CA . CYS B 1 75 ? -19.297 9.234 9.633 1 97.19 75 CYS B CA 1
ATOM 3800 C C . CYS B 1 75 ? -19.469 8.562 8.273 1 97.19 75 CYS B C 1
ATOM 3802 O O . CYS B 1 75 ? -18.828 7.555 7.988 1 97.19 75 CYS B O 1
ATOM 3804 N N . ARG B 1 76 ? -20.188 9.07 7.391 1 96.62 76 ARG B N 1
ATOM 3805 C CA . ARG B 1 76 ? -20.672 8.383 6.195 1 96.62 76 ARG B CA 1
ATOM 3806 C C . ARG B 1 76 ? -19.641 8.461 5.07 1 96.62 76 ARG B C 1
ATOM 3808 O O . ARG B 1 76 ? -19.5 7.527 4.281 1 96.62 76 ARG B O 1
ATOM 3815 N N . HIS B 1 77 ? -19 9.656 4.934 1 98.38 77 HIS B N 1
ATOM 3816 C CA . HIS B 1 77 ? -18.078 9.852 3.822 1 98.38 77 HIS B CA 1
ATOM 3817 C C . HIS B 1 77 ? -16.719 10.328 4.316 1 98.38 77 HIS B C 1
ATOM 3819 O O . HIS B 1 77 ? -16.641 11.055 5.309 1 98.38 77 HIS B O 1
ATOM 3825 N N . VAL B 1 78 ? -15.75 9.898 3.684 1 98.81 78 VAL B N 1
ATOM 3826 C CA . VAL B 1 78 ? -14.406 10.445 3.803 1 98.81 78 VAL B CA 1
ATOM 3827 C C . VAL B 1 78 ? -13.914 10.914 2.436 1 98.81 78 VAL B C 1
ATOM 3829 O O . VAL B 1 78 ? -14.055 10.195 1.44 1 98.81 78 VAL B O 1
ATOM 3832 N N . VAL B 1 79 ? -13.406 12.109 2.295 1 98.88 79 VAL B N 1
ATOM 3833 C CA . VAL B 1 79 ? -12.805 12.609 1.064 1 98.88 79 VAL B CA 1
ATOM 3834 C C . VAL B 1 79 ? -11.344 12.961 1.313 1 98.88 79 VAL B C 1
ATOM 3836 O O . VAL B 1 79 ? -11.031 13.797 2.17 1 98.88 79 VAL B O 1
ATOM 3839 N N . ILE B 1 80 ? -10.461 12.297 0.567 1 98.75 80 ILE B N 1
ATOM 3840 C CA . ILE B 1 80 ? -9.023 12.453 0.742 1 98.75 80 ILE B CA 1
ATOM 3841 C C . ILE B 1 80 ? -8.391 12.906 -0.571 1 98.75 80 ILE B C 1
ATOM 3843 O O . ILE B 1 80 ? -8.688 12.359 -1.635 1 98.75 80 ILE B O 1
ATOM 3847 N N . THR B 1 81 ? -7.578 13.914 -0.554 1 98.31 81 THR B N 1
ATOM 3848 C CA . THR B 1 81 ? -6.773 14.305 -1.706 1 98.31 81 THR B CA 1
ATOM 3849 C C . THR B 1 81 ? -5.285 14.234 -1.378 1 98.31 81 THR B C 1
ATOM 3851 O O . THR B 1 81 ? -4.902 14.242 -0.206 1 98.31 81 THR B O 1
ATOM 3854 N N . ALA B 1 82 ? -4.473 14.156 -2.408 1 96.38 82 ALA B N 1
ATOM 3855 C CA . ALA B 1 82 ? -3.027 14.078 -2.213 1 96.38 82 ALA B CA 1
ATOM 3856 C C . ALA B 1 82 ? -2.434 15.469 -1.97 1 96.38 82 ALA B C 1
ATOM 3858 O O . ALA B 1 82 ? -2.838 16.438 -2.605 1 96.38 82 ALA B O 1
ATOM 3859 N N . GLY B 1 83 ? -1.508 15.547 -1.016 1 94.06 83 GLY B N 1
ATOM 3860 C CA . GLY B 1 83 ? -0.639 16.703 -0.877 1 94.06 83 GLY B CA 1
ATOM 3861 C C . GLY B 1 83 ? 0.699 16.531 -1.57 1 94.06 83 GLY B C 1
ATOM 3862 O O . GLY B 1 83 ? 0.881 15.602 -2.359 1 94.06 83 GLY B O 1
ATOM 3863 N N . ASN B 1 84 ? 1.616 17.344 -1.367 1 88.94 84 ASN B N 1
ATOM 3864 C CA . ASN B 1 84 ? 2.881 17.328 -2.096 1 88.94 84 ASN B CA 1
ATOM 3865 C C . ASN B 1 84 ? 3.789 16.203 -1.601 1 88.94 84 ASN B C 1
ATOM 3867 O O . ASN B 1 84 ? 4.691 15.773 -2.318 1 88.94 84 ASN B O 1
ATOM 3871 N N . HIS B 1 85 ? 3.584 15.742 -0.351 1 90.19 85 HIS B N 1
ATOM 3872 C CA . HIS B 1 85 ? 4.375 14.633 0.172 1 90.19 85 HIS B CA 1
ATOM 3873 C C . HIS B 1 85 ? 3.822 13.289 -0.298 1 90.19 85 HIS B C 1
ATOM 3875 O O . HIS B 1 85 ? 4.543 12.289 -0.313 1 90.19 85 HIS B O 1
ATOM 3881 N N . ASP B 1 86 ? 2.615 13.32 -0.676 1 93.06 86 ASP B N 1
ATOM 3882 C CA . ASP B 1 86 ? 1.938 12.07 -1.014 1 93.06 86 ASP B CA 1
ATOM 3883 C C . ASP B 1 86 ? 2.277 11.633 -2.436 1 93.06 86 ASP B C 1
ATOM 3885 O O . ASP B 1 86 ? 2.385 12.461 -3.34 1 93.06 86 ASP B O 1
ATOM 3889 N N . SER B 1 87 ? 2.432 10.328 -2.605 1 91.44 87 SER B N 1
ATOM 3890 C CA . SER B 1 87 ? 2.514 9.75 -3.941 1 91.44 87 SER B CA 1
ATOM 3891 C C . SER B 1 87 ? 1.127 9.539 -4.539 1 91.44 87 SER B C 1
ATOM 3893 O O . SER B 1 87 ? 0.293 8.844 -3.953 1 91.44 87 SER B O 1
ATOM 3895 N N . PRO B 1 88 ? 0.912 10.148 -5.703 1 92 88 PRO B N 1
ATOM 3896 C CA . PRO B 1 88 ? -0.399 9.961 -6.332 1 92 88 PRO B CA 1
ATOM 3897 C C . PRO B 1 88 ? -0.716 8.5 -6.613 1 92 88 PRO B C 1
ATOM 3899 O O . PRO B 1 88 ? -1.832 8.039 -6.352 1 92 88 PRO B O 1
ATOM 3902 N N . SER B 1 89 ? 0.289 7.77 -7.094 1 92.81 89 SER B N 1
ATOM 3903 C CA . SER B 1 89 ? 0.051 6.375 -7.449 1 92.81 89 SER B CA 1
ATOM 3904 C C . SER B 1 89 ? -0.155 5.516 -6.203 1 92.81 89 SER B C 1
ATOM 3906 O O . SER B 1 89 ? -0.949 4.574 -6.219 1 92.81 89 SER B O 1
ATOM 3908 N N . MET B 1 90 ? 0.572 5.844 -5.156 1 93.5 90 MET B N 1
ATOM 3909 C CA . MET B 1 90 ? 0.416 5.098 -3.91 1 93.5 90 MET B CA 1
ATOM 3910 C C . MET B 1 90 ? -0.98 5.297 -3.328 1 93.5 90 MET B C 1
ATOM 3912 O O . MET B 1 90 ? -1.674 4.324 -3.025 1 93.5 90 MET B O 1
ATOM 3916 N N . LEU B 1 91 ? -1.419 6.504 -3.262 1 94.44 91 LEU B N 1
ATOM 3917 C CA . LEU B 1 91 ? -2.752 6.793 -2.742 1 94.44 91 LEU B CA 1
ATOM 3918 C C . LEU B 1 91 ? -3.828 6.258 -3.68 1 94.44 91 LEU B C 1
ATOM 3920 O O . LEU B 1 91 ? -4.895 5.836 -3.23 1 94.44 91 LEU B O 1
ATOM 3924 N N . GLY B 1 92 ? -3.492 6.324 -4.93 1 94.06 92 GLY B N 1
ATOM 3925 C CA . GLY B 1 92 ? -4.449 5.898 -5.941 1 94.06 92 GLY B CA 1
ATOM 3926 C C . GLY B 1 92 ? -4.594 4.395 -6.031 1 94.06 92 GLY B C 1
ATOM 3927 O O . GLY B 1 92 ? -5.566 3.891 -6.602 1 94.06 92 GLY B O 1
ATOM 3928 N N . ALA B 1 93 ? -3.688 3.631 -5.508 1 94.62 93 ALA B N 1
ATOM 3929 C CA . ALA B 1 93 ? -3.664 2.18 -5.672 1 94.62 93 ALA B CA 1
ATOM 3930 C C . ALA B 1 93 ? -4.914 1.539 -5.074 1 94.62 93 ALA B C 1
ATOM 3932 O O . ALA B 1 93 ? -5.441 0.567 -5.621 1 94.62 93 ALA B O 1
ATOM 3933 N N . SER B 1 94 ? -5.422 2.072 -3.98 1 95.44 94 SER B N 1
ATOM 3934 C CA . SER B 1 94 ? -6.562 1.471 -3.291 1 95.44 94 SER B CA 1
ATOM 3935 C C . SER B 1 94 ? -7.824 2.307 -3.477 1 95.44 94 SER B C 1
ATOM 3937 O O . SER B 1 94 ? -8.828 2.088 -2.793 1 95.44 94 SER B O 1
ATOM 3939 N N . ARG B 1 95 ? -7.805 3.291 -4.371 1 95.62 95 ARG B N 1
ATOM 3940 C CA . ARG B 1 95 ? -8.883 4.258 -4.523 1 95.62 95 ARG B CA 1
ATOM 3941 C C . ARG B 1 95 ? -10.211 3.557 -4.816 1 95.62 95 ARG B C 1
ATOM 3943 O O . ARG B 1 95 ? -11.227 3.854 -4.188 1 95.62 95 ARG B O 1
ATOM 3950 N N . GLU B 1 96 ? -10.203 2.588 -5.738 1 94.25 96 GLU B N 1
ATOM 3951 C CA . GLU B 1 96 ? -11.445 1.979 -6.203 1 94.25 96 GLU B CA 1
ATOM 3952 C C . GLU B 1 96 ? -12.094 1.128 -5.113 1 94.25 96 GLU B C 1
ATOM 3954 O O . GLU B 1 96 ? -13.305 1.174 -4.918 1 94.25 96 GLU B O 1
ATOM 3959 N N . ILE B 1 97 ? -11.266 0.376 -4.379 1 95.62 97 ILE B N 1
ATOM 3960 C CA . ILE B 1 97 ? -11.844 -0.479 -3.346 1 95.62 97 ILE B CA 1
ATOM 3961 C C . ILE B 1 97 ? -12.312 0.375 -2.168 1 95.62 97 ILE B C 1
ATOM 3963 O O . ILE B 1 97 ? -13.305 0.055 -1.52 1 95.62 97 ILE B O 1
ATOM 3967 N N . LEU B 1 98 ? -11.641 1.469 -1.856 1 97.38 98 LEU B N 1
ATOM 3968 C CA . LEU B 1 98 ? -12.055 2.373 -0.787 1 97.38 98 LEU B CA 1
ATOM 3969 C C . LEU B 1 98 ? -13.359 3.074 -1.14 1 97.38 98 LEU B C 1
ATOM 3971 O O . LEU B 1 98 ? -14.164 3.375 -0.256 1 97.38 98 LEU B O 1
ATOM 3975 N N . GLN B 1 99 ? -13.57 3.258 -2.438 1 96 99 GLN B N 1
ATOM 3976 C CA . GLN B 1 99 ? -14.789 3.918 -2.893 1 96 99 GLN B CA 1
ATOM 3977 C C . GLN B 1 99 ? -16.031 3.104 -2.523 1 96 99 GLN B C 1
ATOM 3979 O O . GLN B 1 99 ? -17.094 3.666 -2.271 1 96 99 GLN B O 1
ATOM 3984 N N . VAL B 1 100 ? -15.883 1.786 -2.465 1 94.75 100 VAL B N 1
ATOM 3985 C CA . VAL B 1 100 ? -16.984 0.902 -2.082 1 94.75 100 VAL B CA 1
ATOM 3986 C C . VAL B 1 100 ? -17.422 1.222 -0.659 1 94.75 100 VAL B C 1
ATOM 3988 O O . VAL B 1 100 ? -18.578 0.971 -0.294 1 94.75 100 VAL B O 1
ATOM 3991 N N . LEU B 1 101 ? -16.578 1.805 0.119 1 95.75 101 LEU B N 1
ATOM 3992 C CA . LEU B 1 101 ? -16.844 2.123 1.518 1 95.75 101 LEU B CA 1
ATOM 3993 C C . LEU B 1 101 ? -17.156 3.605 1.688 1 95.75 101 LEU B C 1
ATOM 3995 O O . LEU B 1 101 ? -17.094 4.137 2.799 1 95.75 101 LEU B O 1
ATOM 3999 N N . ASP B 1 102 ? -17.375 4.332 0.576 1 97 102 ASP B N 1
ATOM 4000 C CA . ASP B 1 102 ? -17.688 5.758 0.545 1 97 102 ASP B CA 1
ATOM 4001 C C . ASP B 1 102 ? -16.5 6.594 1.026 1 97 102 ASP B C 1
ATOM 4003 O O . ASP B 1 102 ? -16.688 7.629 1.669 1 97 102 ASP B O 1
ATOM 4007 N N . ILE B 1 103 ? -15.359 6.023 0.824 1 98.12 103 ILE B N 1
ATOM 4008 C CA . ILE B 1 103 ? -14.102 6.746 0.996 1 98.12 103 ILE B CA 1
ATOM 4009 C C . ILE B 1 103 ? -13.562 7.176 -0.367 1 98.12 103 ILE B C 1
ATOM 4011 O O . ILE B 1 103 ? -13.188 6.332 -1.186 1 98.12 103 ILE B O 1
ATOM 4015 N N . HIS B 1 104 ? -13.508 8.438 -0.636 1 98.19 104 HIS B N 1
ATOM 4016 C CA . HIS B 1 104 ? -13.148 9 -1.934 1 98.19 104 HIS B CA 1
ATOM 4017 C C . HIS B 1 104 ? -11.719 9.531 -1.93 1 98.19 104 HIS B C 1
ATOM 4019 O O . HIS B 1 104 ? -11.398 10.461 -1.186 1 98.19 104 HIS B O 1
ATOM 4025 N N . VAL B 1 105 ? -10.891 8.938 -2.768 1 97.94 105 VAL B N 1
ATOM 4026 C CA . VAL B 1 105 ? -9.484 9.32 -2.816 1 97.94 105 VAL B CA 1
ATOM 4027 C C . VAL B 1 105 ? -9.156 9.906 -4.188 1 97.94 105 VAL B C 1
ATOM 4029 O O . VAL B 1 105 ? -9.438 9.289 -5.215 1 97.94 105 VAL B O 1
ATOM 4032 N N . VAL B 1 106 ? -8.664 11.109 -4.199 1 97.12 106 VAL B N 1
ATOM 4033 C CA . VAL B 1 106 ? -8.18 11.734 -5.418 1 97.12 106 VAL B CA 1
ATOM 4034 C C . VAL B 1 106 ? -6.676 11.992 -5.301 1 97.12 106 VAL B C 1
ATOM 4036 O O . VAL B 1 106 ? -6.254 12.922 -4.609 1 97.12 106 VAL B O 1
ATOM 4039 N N . GLY B 1 107 ? -5.938 11.18 -5.996 1 92.25 107 GLY B N 1
ATOM 4040 C CA . GLY B 1 107 ? -4.492 11.211 -5.828 1 92.25 107 GLY B CA 1
ATOM 4041 C C . GLY B 1 107 ? -3.793 12.102 -6.836 1 92.25 107 GLY B C 1
ATOM 4042 O O . GLY B 1 107 ? -2.697 12.602 -6.574 1 92.25 107 GLY B O 1
ATOM 4043 N N . ASN B 1 108 ? -4.316 12.211 -7.992 1 89 108 ASN B N 1
ATOM 4044 C CA . ASN B 1 108 ? -3.711 13.008 -9.055 1 89 108 ASN B CA 1
ATOM 4045 C C . ASN B 1 108 ? -4.766 13.75 -9.867 1 89 108 ASN B C 1
ATOM 4047 O O . ASN B 1 108 ? -5.961 13.523 -9.695 1 89 108 ASN B O 1
ATOM 4051 N N . LEU B 1 109 ? -4.219 14.672 -10.633 1 89.38 109 LEU B N 1
ATOM 4052 C CA . LEU B 1 109 ? -5.094 15.422 -11.523 1 89.38 109 LEU B CA 1
ATOM 4053 C C . LEU B 1 109 ? -5.75 14.5 -12.547 1 89.38 109 LEU B C 1
ATOM 4055 O O . LEU B 1 109 ? -5.066 13.891 -13.367 1 89.38 109 LEU B O 1
ATOM 4059 N N . PRO B 1 110 ? -7.039 14.375 -12.453 1 88.5 110 PRO B N 1
ATOM 4060 C CA . PRO B 1 110 ? -7.719 13.562 -13.469 1 88.5 110 PRO B CA 1
ATOM 4061 C C . PRO B 1 110 ? -7.773 14.258 -14.828 1 88.5 110 PRO B C 1
ATOM 4063 O O . PRO B 1 110 ? -7.535 15.461 -14.922 1 88.5 110 PRO B O 1
ATOM 4066 N N . GLU B 1 111 ? -8.125 13.469 -15.844 1 86 111 GLU B N 1
ATOM 4067 C CA . GLU B 1 111 ? -8.273 14.023 -17.188 1 86 111 GLU B CA 1
ATOM 4068 C C . GLU B 1 111 ? -9.5 14.922 -17.281 1 86 111 GLU B C 1
ATOM 4070 O O . GLU B 1 111 ? -9.453 15.977 -17.906 1 86 111 GLU B O 1
ATOM 4075 N N . ASP B 1 112 ? -10.484 14.57 -16.562 1 91.56 112 ASP B N 1
ATOM 4076 C CA . ASP B 1 112 ? -11.727 15.328 -16.531 1 91.56 112 ASP B CA 1
ATOM 4077 C C . ASP B 1 112 ? -11.922 16.016 -15.18 1 91.56 112 ASP B C 1
ATOM 4079 O O . ASP B 1 112 ? -12.055 15.336 -14.156 1 91.56 112 ASP B O 1
ATOM 4083 N N . PRO B 1 113 ? -11.953 17.359 -15.195 1 92 113 PRO B N 1
ATOM 4084 C CA . PRO B 1 113 ? -12.164 18.094 -13.945 1 92 113 PRO B CA 1
ATOM 4085 C C . PRO B 1 113 ? -13.43 17.656 -13.211 1 92 113 PRO B C 1
ATOM 4087 O O . PRO B 1 113 ? -13.5 17.766 -11.984 1 92 113 PRO B O 1
ATOM 4090 N N . ALA B 1 114 ? -14.383 17.141 -13.938 1 93.44 114 ALA B N 1
ATOM 4091 C CA . ALA B 1 114 ? -15.633 16.672 -13.336 1 93.44 114 ALA B CA 1
ATOM 4092 C C . ALA B 1 114 ? -15.375 15.523 -12.367 1 93.44 114 ALA B C 1
ATOM 4094 O O . ALA B 1 114 ? -16.156 15.305 -11.438 1 93.44 114 ALA B O 1
ATOM 4095 N N . ASP B 1 115 ? -14.25 14.844 -12.555 1 94.56 115 ASP B N 1
ATOM 4096 C CA . ASP B 1 115 ? -13.914 13.695 -11.711 1 94.56 115 ASP B CA 1
ATOM 4097 C C . ASP B 1 115 ? -13.461 14.148 -10.328 1 94.56 115 ASP B C 1
ATOM 4099 O O . ASP B 1 115 ? -13.383 13.344 -9.398 1 94.56 115 ASP B O 1
ATOM 4103 N N . GLU B 1 116 ? -13.195 15.43 -10.211 1 97.44 116 GLU B N 1
ATOM 4104 C CA . GLU B 1 116 ? -12.805 15.984 -8.922 1 97.44 116 GLU B CA 1
ATOM 4105 C C . GLU B 1 116 ? -14.023 16.453 -8.133 1 97.44 116 GLU B C 1
ATOM 4107 O O . GLU B 1 116 ? -13.906 16.812 -6.957 1 97.44 116 GLU B O 1
ATOM 4112 N N . VAL B 1 117 ? -15.195 16.438 -8.781 1 98.5 117 VAL B N 1
ATOM 4113 C CA . VAL B 1 117 ? -16.422 16.859 -8.109 1 98.5 117 VAL B CA 1
ATOM 4114 C C . VAL B 1 117 ? -17.141 15.633 -7.555 1 98.5 117 VAL B C 1
ATOM 4116 O O . VAL B 1 117 ? -17.516 14.727 -8.305 1 98.5 117 VAL B O 1
ATOM 4119 N N . LYS B 1 118 ? -17.328 15.562 -6.238 1 98.38 118 LYS B N 1
ATOM 4120 C CA . LYS B 1 118 ? -17.984 14.453 -5.562 1 98.38 118 LYS B CA 1
ATOM 4121 C C . LYS B 1 118 ? -19.328 14.883 -4.992 1 98.38 118 LYS B C 1
ATOM 4123 O O . LYS B 1 118 ? -19.406 15.836 -4.219 1 98.38 118 LYS B O 1
ATOM 4128 N N . VAL B 1 119 ? -20.375 14.211 -5.406 1 98.44 119 VAL B N 1
ATOM 4129 C CA . VAL B 1 119 ? -21.719 14.422 -4.848 1 98.44 119 VAL B CA 1
ATOM 4130 C C . VAL B 1 119 ? -21.938 13.469 -3.676 1 98.44 119 VAL B C 1
ATOM 4132 O O . VAL B 1 119 ? -22.016 12.25 -3.865 1 98.44 119 VAL B O 1
ATOM 4135 N N . LEU B 1 120 ? -22.016 13.977 -2.479 1 98.5 120 LEU B N 1
ATOM 4136 C CA . LEU B 1 120 ? -22.188 13.148 -1.289 1 98.5 120 LEU B CA 1
ATOM 4137 C C . LEU B 1 120 ? -23.656 13.148 -0.85 1 98.5 120 LEU B C 1
ATOM 4139 O O . LEU B 1 120 ? -24.281 14.203 -0.767 1 98.5 120 LEU B O 1
ATOM 4143 N N . ARG B 1 121 ? -24.141 11.992 -0.617 1 97.56 121 ARG B N 1
ATOM 4144 C CA . ARG B 1 121 ? -25.547 11.828 -0.252 1 97.56 121 ARG B CA 1
ATOM 4145 C C . ARG B 1 121 ? -25.688 11.414 1.21 1 97.56 121 ARG B C 1
ATOM 4147 O O . ARG B 1 121 ? -24.766 10.812 1.781 1 97.56 121 ARG B O 1
ATOM 4154 N N . ASP B 1 122 ? -26.797 11.781 1.836 1 95.38 122 ASP B N 1
ATOM 4155 C CA . ASP B 1 122 ? -27.062 11.391 3.217 1 95.38 122 ASP B CA 1
ATOM 4156 C C . ASP B 1 122 ? -27.641 9.984 3.285 1 95.38 122 ASP B C 1
ATOM 4158 O O . ASP B 1 122 ? -27.656 9.258 2.289 1 95.38 122 ASP B O 1
ATOM 4162 N N . ALA B 1 123 ? -28.031 9.602 4.48 1 91.62 123 ALA B N 1
ATOM 4163 C CA . ALA B 1 123 ? -28.484 8.234 4.73 1 91.62 123 ALA B CA 1
ATOM 4164 C C . ALA B 1 123 ? -29.75 7.93 3.93 1 91.62 123 ALA B C 1
ATOM 4166 O O . ALA B 1 123 ? -30.047 6.77 3.646 1 91.62 123 ALA B O 1
ATOM 4167 N N . GLN B 1 124 ? -30.484 8.938 3.543 1 94.81 124 GLN B N 1
ATOM 4168 C CA . GLN B 1 124 ? -31.719 8.766 2.801 1 94.81 124 GLN B CA 1
ATOM 4169 C C . GLN B 1 124 ? -31.484 8.867 1.297 1 94.81 124 GLN B C 1
ATOM 4171 O O . GLN B 1 124 ? -32.438 8.805 0.508 1 94.81 124 GLN B O 1
ATOM 4176 N N . GLY B 1 125 ? -30.281 9.117 0.884 1 94.88 125 GLY B N 1
ATOM 4177 C CA . GLY B 1 125 ? -29.938 9.172 -0.53 1 94.88 125 GLY B CA 1
ATOM 4178 C C . GLY B 1 125 ? -30.062 10.562 -1.12 1 94.88 125 GLY B C 1
ATOM 4179 O O . GLY B 1 125 ? -29.906 10.75 -2.33 1 94.88 125 GLY B O 1
ATOM 4180 N N . LYS B 1 126 ? -30.281 11.5 -0.289 1 96.44 126 LYS B N 1
ATOM 4181 C CA . LYS B 1 126 ? -30.391 12.883 -0.753 1 96.44 126 LYS B CA 1
ATOM 4182 C C . LYS B 1 126 ? -29.031 13.562 -0.803 1 96.44 126 LYS B C 1
ATOM 4184 O O . LYS B 1 126 ? -28.203 13.367 0.092 1 96.44 126 LYS B O 1
ATOM 4189 N N . VAL B 1 127 ? -28.875 14.398 -1.834 1 97.75 127 VAL B N 1
ATOM 4190 C CA . VAL B 1 127 ? -27.625 15.148 -1.937 1 97.75 127 VAL B CA 1
ATOM 4191 C C . VAL B 1 127 ? -27.469 16.062 -0.72 1 97.75 127 VAL B C 1
ATOM 4193 O O . VAL B 1 127 ? -28.375 16.812 -0.384 1 97.75 127 VAL B O 1
ATOM 4196 N N . ALA B 1 128 ? -26.344 15.969 -0.065 1 97.38 128 ALA B N 1
ATOM 4197 C CA . ALA B 1 128 ? -26.156 16.688 1.188 1 97.38 128 ALA B CA 1
ATOM 4198 C C . ALA B 1 128 ? -24.969 17.656 1.095 1 97.38 128 ALA B C 1
ATOM 4200 O O . ALA B 1 128 ? -24.922 18.656 1.797 1 97.38 128 ALA B O 1
ATOM 4201 N N . LEU B 1 129 ? -24.062 17.344 0.248 1 98.5 129 LEU B N 1
ATOM 4202 C CA . LEU B 1 129 ? -22.828 18.125 0.114 1 98.5 129 LEU B CA 1
ATOM 4203 C C . LEU B 1 129 ? -22.172 17.859 -1.235 1 98.5 129 LEU B C 1
ATOM 4205 O O . LEU B 1 129 ? -22.125 16.719 -1.705 1 98.5 129 LEU B O 1
ATOM 4209 N N . ILE B 1 130 ? -21.703 18.828 -1.885 1 98.75 130 ILE B N 1
ATOM 4210 C CA . ILE B 1 130 ? -20.875 18.688 -3.072 1 98.75 130 ILE B CA 1
ATOM 4211 C C . ILE B 1 130 ? -19.438 19.125 -2.75 1 98.75 130 ILE B C 1
ATOM 4213 O O . ILE B 1 130 ? -19.219 20.219 -2.227 1 98.75 130 ILE B O 1
ATOM 4217 N N . VAL B 1 131 ? -18.469 18.266 -2.98 1 98.88 131 VAL B N 1
ATOM 4218 C CA . VAL B 1 131 ? -17.078 18.5 -2.627 1 98.88 131 VAL B CA 1
ATOM 4219 C C . VAL B 1 131 ? -16.234 18.578 -3.895 1 98.88 131 VAL B C 1
ATOM 4221 O O . VAL B 1 131 ? -16.266 17.672 -4.734 1 98.88 131 VAL B O 1
ATOM 4224 N N . CYS B 1 132 ? -15.516 19.672 -4.094 1 98.81 132 CYS B N 1
ATOM 4225 C CA . CYS B 1 132 ? -14.445 19.75 -5.074 1 98.81 132 CYS B CA 1
ATOM 4226 C C . CYS B 1 132 ? -13.125 19.266 -4.48 1 98.81 132 CYS B C 1
ATOM 4228 O O . CYS B 1 132 ? -12.461 20 -3.744 1 98.81 132 CYS B O 1
ATOM 4230 N N . ALA B 1 133 ? -12.75 18.062 -4.77 1 98.69 133 ALA B N 1
ATOM 4231 C CA . ALA B 1 133 ? -11.586 17.406 -4.184 1 98.69 133 ALA B CA 1
ATOM 4232 C C . ALA B 1 133 ? -10.352 17.609 -5.051 1 98.69 133 ALA B C 1
ATOM 4234 O O . ALA B 1 133 ? -9.891 16.672 -5.707 1 98.69 133 ALA B O 1
ATOM 4235 N N . VAL B 1 134 ? -9.727 18.766 -5.02 1 97.62 134 VAL B N 1
ATOM 4236 C CA . VAL B 1 134 ? -8.578 19.094 -5.855 1 97.62 134 VAL B CA 1
ATOM 4237 C C . VAL B 1 134 ? -7.293 18.688 -5.148 1 97.62 134 VAL B C 1
ATOM 4239 O O . VAL B 1 134 ? -6.992 19.188 -4.059 1 97.62 134 VAL B O 1
ATOM 4242 N N . PRO B 1 135 ? -6.523 17.781 -5.73 1 96.25 135 PRO B N 1
ATOM 4243 C CA . PRO B 1 135 ? -5.25 17.406 -5.113 1 96.25 135 PRO B CA 1
ATOM 4244 C C . PRO B 1 135 ? -4.148 18.438 -5.344 1 96.25 135 PRO B C 1
ATOM 4246 O O . PRO B 1 135 ? -4.391 19.469 -5.98 1 96.25 135 PRO B O 1
ATOM 4249 N N . PHE B 1 136 ? -3.035 18.219 -4.734 1 93.19 136 PHE B N 1
ATOM 4250 C CA . PHE B 1 136 ? -1.878 19.047 -5.039 1 93.19 136 PHE B CA 1
ATOM 4251 C C . PHE B 1 136 ? -1.571 19.031 -6.535 1 93.19 136 PHE B C 1
ATOM 4253 O O . PHE B 1 136 ? -1.484 17.953 -7.133 1 93.19 136 PHE B O 1
ATOM 4260 N N . LEU B 1 137 ? -1.537 20.156 -7.102 1 89.69 137 LEU B N 1
ATOM 4261 C CA . LEU B 1 137 ? -1.282 20.281 -8.531 1 89.69 137 LEU B CA 1
ATOM 4262 C C . LEU B 1 137 ? 0.212 20.406 -8.812 1 89.69 137 LEU B C 1
ATOM 4264 O O . LEU B 1 137 ? 0.815 21.453 -8.547 1 89.69 137 LEU B O 1
ATOM 4268 N N . ARG B 1 138 ? 0.727 19.297 -9.367 1 82.75 138 ARG B N 1
ATOM 4269 C CA . ARG B 1 138 ? 2.152 19.234 -9.672 1 82.75 138 ARG B CA 1
ATOM 4270 C C . ARG B 1 138 ? 2.451 19.828 -11.039 1 82.75 138 ARG B C 1
ATOM 4272 O O . ARG B 1 138 ? 1.592 19.828 -11.922 1 82.75 138 ARG B O 1
ATOM 4279 N N . ASP B 1 139 ? 3.686 20.344 -11.18 1 76.62 139 ASP B N 1
ATOM 4280 C CA . ASP B 1 139 ? 4.125 20.875 -12.469 1 76.62 139 ASP B CA 1
ATOM 4281 C C . ASP B 1 139 ? 3.957 19.844 -13.578 1 76.62 139 ASP B C 1
ATOM 4283 O O . ASP B 1 139 ? 3.479 20.172 -14.672 1 76.62 139 ASP B O 1
ATOM 4287 N N . ALA B 1 140 ? 4.348 18.672 -13.25 1 73.12 140 ALA B N 1
ATOM 4288 C CA . ALA B 1 140 ? 4.297 17.594 -14.234 1 73.12 140 ALA B CA 1
ATOM 4289 C C . ALA B 1 140 ? 2.859 17.328 -14.672 1 73.12 140 ALA B C 1
ATOM 4291 O O . ALA B 1 140 ? 2.619 16.938 -15.82 1 73.12 140 ALA B O 1
ATOM 4292 N N . ASP B 1 141 ? 2.004 17.578 -13.812 1 75.81 141 ASP B N 1
ATOM 4293 C CA . ASP B 1 141 ? 0.592 17.344 -14.102 1 75.81 141 ASP B CA 1
ATOM 4294 C C . ASP B 1 141 ? 0.027 18.438 -14.992 1 75.81 141 ASP B C 1
ATOM 4296 O O . ASP B 1 141 ? -0.863 18.203 -15.812 1 75.81 141 ASP B O 1
ATOM 4300 N N . MET B 1 142 ? 0.552 19.578 -14.758 1 74.56 142 MET B N 1
ATOM 4301 C CA . MET B 1 142 ? 0.001 20.75 -15.43 1 74.56 142 MET B CA 1
ATOM 4302 C C . MET B 1 142 ? 0.708 21 -1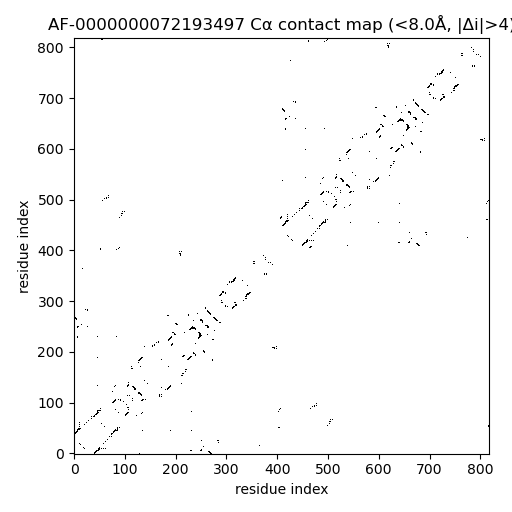6.766 1 74.56 142 MET B C 1
ATOM 4304 O O . MET B 1 142 ? 0.288 21.844 -17.547 1 74.56 142 MET B O 1
ATOM 4308 N N . ARG B 1 143 ? 1.783 20.094 -17.125 1 65.81 143 ARG B N 1
ATOM 4309 C CA . ARG B 1 143 ? 2.523 20.125 -18.375 1 65.81 143 ARG B CA 1
ATOM 4310 C C . ARG B 1 143 ? 3.033 21.531 -18.688 1 65.81 143 ARG B C 1
ATOM 4312 O O . ARG B 1 143 ? 2.916 22 -19.812 1 65.81 143 ARG B O 1
ATOM 4319 N N . LEU B 1 144 ? 3.406 22.219 -17.734 1 64.31 144 LEU B N 1
ATOM 4320 C CA . LEU B 1 144 ? 3.82 23.609 -17.938 1 64.31 144 LEU B CA 1
ATOM 4321 C C . LEU B 1 144 ? 5.281 23.688 -18.359 1 64.31 144 LEU B C 1
ATOM 4323 O O . LEU B 1 144 ? 5.809 24.766 -18.609 1 64.31 144 LEU B O 1
ATOM 4327 N N . VAL B 1 145 ? 5.961 22.469 -18.734 1 56.84 145 VAL B N 1
ATOM 4328 C CA . VAL B 1 145 ? 7.402 22.484 -18.953 1 56.84 145 VAL B CA 1
ATOM 4329 C C . VAL B 1 145 ? 7.715 23.188 -20.281 1 56.84 145 VAL B C 1
ATOM 4331 O O . VAL B 1 145 ? 7.219 22.797 -21.328 1 56.84 145 VAL B O 1
ATOM 4334 N N . GLU B 1 146 ? 7.938 24.438 -20.281 1 61 146 GLU B N 1
ATOM 4335 C CA . GLU B 1 146 ? 8.586 25.047 -21.438 1 61 146 GLU B CA 1
ATOM 4336 C C . GLU B 1 146 ? 10.055 25.344 -21.156 1 61 146 GLU B C 1
ATOM 4338 O O . GLU B 1 146 ? 10.398 25.875 -20.109 1 61 146 GLU B O 1
ATOM 4343 N N . GLU B 1 147 ? 10.906 24.625 -21.953 1 58.75 147 GLU B N 1
ATOM 4344 C CA . GLU B 1 147 ? 12.344 24.859 -21.844 1 58.75 147 GLU B CA 1
ATOM 4345 C C . GLU B 1 147 ? 12.68 26.328 -22.016 1 58.75 147 GLU B C 1
ATOM 4347 O O . GLU B 1 147 ? 12.086 27.031 -22.844 1 58.75 147 GLU B O 1
ATOM 4352 N N . GLY B 1 148 ? 13.609 26.8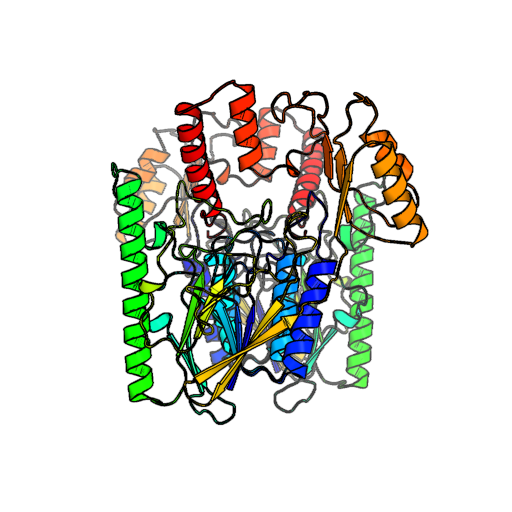28 -21.172 1 61.16 148 GLY B N 1
ATOM 4353 C CA . GLY B 1 148 ? 14.203 28.141 -21.359 1 61.16 148 GLY B CA 1
ATOM 4354 C C . GLY B 1 148 ? 13.438 29.234 -20.656 1 61.16 148 GLY B C 1
ATOM 4355 O O . GLY B 1 148 ? 13.781 30.422 -20.75 1 61.16 148 GLY B O 1
ATOM 4356 N N . GLU B 1 149 ? 12.414 28.938 -20 1 66.19 149 GLU B N 1
ATOM 4357 C CA . GLU B 1 149 ? 11.602 29.969 -19.359 1 66.19 149 GLU B CA 1
ATOM 4358 C C . GLU B 1 149 ? 12.25 30.438 -18.047 1 66.19 149 GLU B C 1
ATOM 4360 O O . GLU B 1 149 ? 12.938 29.672 -17.375 1 66.19 149 GLU B O 1
ATOM 4365 N N . SER B 1 150 ? 12.156 31.797 -17.875 1 67.12 150 SER B N 1
ATOM 4366 C CA . SER B 1 150 ? 12.656 32.344 -16.625 1 67.12 150 SER B CA 1
ATOM 4367 C C . SER B 1 150 ? 11.852 31.828 -15.438 1 67.12 150 SER B C 1
ATOM 4369 O O . SER B 1 150 ? 10.719 31.359 -15.602 1 67.12 150 SER B O 1
ATOM 4371 N N . SER B 1 151 ? 12.43 31.906 -14.234 1 66.19 151 SER B N 1
ATOM 4372 C CA . SER B 1 151 ? 11.773 31.469 -13.008 1 66.19 151 SER B CA 1
ATOM 4373 C C . SER B 1 151 ? 10.484 32.25 -12.766 1 66.19 151 SER B C 1
ATOM 4375 O O . SER B 1 151 ? 9.477 31.672 -12.352 1 66.19 151 SER B O 1
ATOM 4377 N N . GLY B 1 152 ? 10.555 33.5 -12.953 1 71.12 152 GLY B N 1
ATOM 4378 C CA . GLY B 1 152 ? 9.383 34.344 -12.758 1 71.12 152 GLY B CA 1
ATOM 4379 C C . GLY B 1 152 ? 8.25 34 -13.703 1 71.12 152 GLY B C 1
ATOM 4380 O O . GLY B 1 152 ? 7.086 34 -13.297 1 71.12 152 GLY B O 1
ATOM 4381 N N . ASP B 1 153 ? 8.609 33.781 -14.867 1 76 153 ASP B N 1
ATOM 4382 C CA . ASP B 1 153 ? 7.613 33.406 -15.859 1 76 153 ASP B CA 1
ATOM 4383 C C . ASP B 1 153 ? 6.988 32.062 -15.523 1 76 153 ASP B C 1
ATOM 4385 O O . ASP B 1 153 ? 5.777 31.875 -15.664 1 76 153 ASP B O 1
ATOM 4389 N N . LYS B 1 154 ? 7.812 31.25 -15.047 1 76 154 LYS B N 1
ATOM 4390 C CA . LYS B 1 154 ? 7.324 29.938 -14.656 1 76 154 LYS B CA 1
ATOM 4391 C C . LYS B 1 154 ? 6.336 30.031 -13.5 1 76 154 LYS B C 1
ATOM 4393 O O . LYS B 1 154 ? 5.309 29.344 -13.492 1 76 154 LYS B O 1
ATOM 4398 N N . GLU B 1 155 ? 6.656 30.875 -12.562 1 77 155 GLU B N 1
ATOM 4399 C CA . GLU B 1 155 ? 5.789 31.047 -11.398 1 77 155 GLU B CA 1
ATOM 4400 C C . GLU B 1 155 ? 4.438 31.625 -11.805 1 77 155 GLU B C 1
ATOM 4402 O O . GLU B 1 155 ? 3.393 31.172 -11.336 1 77 155 GLU B O 1
ATOM 4407 N N . SER B 1 156 ? 4.477 32.656 -12.609 1 82.56 156 SER B N 1
ATOM 4408 C CA . SER B 1 156 ? 3.248 33.281 -13.07 1 82.56 156 SER B CA 1
ATOM 4409 C C . SER B 1 156 ? 2.387 32.312 -13.867 1 82.56 156 SER B C 1
ATOM 4411 O O . SER B 1 156 ? 1.164 32.281 -13.703 1 82.56 156 SER B O 1
ATOM 4413 N N . LYS B 1 157 ? 2.982 31.578 -14.641 1 83.62 157 LYS B N 1
ATOM 4414 C CA . LYS B 1 157 ? 2.268 30.578 -15.43 1 83.62 157 LYS B CA 1
ATOM 4415 C C . LYS B 1 157 ? 1.627 29.516 -14.539 1 83.62 157 LYS B C 1
ATOM 4417 O O . LYS B 1 157 ? 0.495 29.094 -14.781 1 83.62 157 LYS B O 1
ATOM 4422 N N . MET B 1 158 ? 2.369 29.172 -13.547 1 83.94 158 MET B N 1
ATOM 4423 C CA . MET B 1 158 ? 1.841 28.172 -12.617 1 83.94 158 MET B CA 1
ATOM 4424 C C . MET B 1 158 ? 0.646 28.734 -11.844 1 83.94 158 MET B C 1
ATOM 4426 O O . MET B 1 158 ? -0.363 28.047 -11.68 1 83.94 158 MET B O 1
ATOM 4430 N N . GLN B 1 159 ? 0.75 29.922 -11.398 1 87 159 GLN B N 1
ATOM 4431 C CA . GLN B 1 159 ? -0.351 30.562 -10.688 1 87 159 GLN B CA 1
ATOM 4432 C C . GLN B 1 159 ? -1.603 30.625 -11.562 1 87 159 GLN B C 1
ATOM 4434 O O . GLN B 1 159 ? -2.707 30.344 -11.094 1 87 159 GLN B O 1
ATOM 4439 N N . GLU B 1 160 ? -1.334 30.969 -12.773 1 90.25 160 GLU B N 1
ATOM 4440 C CA . GLU B 1 160 ? -2.453 31.062 -13.703 1 90.25 160 GLU B CA 1
ATOM 4441 C C . GLU B 1 160 ? -3.066 29.703 -13.984 1 90.25 160 GLU B C 1
ATOM 4443 O O . GLU B 1 160 ? -4.285 29.562 -14.094 1 90.25 160 GLU B O 1
ATOM 4448 N N . ALA B 1 161 ? -2.215 28.734 -14.117 1 89.75 161 ALA B N 1
ATOM 4449 C CA . ALA B 1 161 ? -2.699 27.375 -14.344 1 89.75 161 ALA B CA 1
ATOM 4450 C C . ALA B 1 161 ? -3.529 26.891 -13.164 1 89.75 161 ALA B C 1
ATOM 4452 O O . ALA B 1 161 ? -4.578 26.266 -13.352 1 89.75 161 ALA B O 1
ATOM 4453 N N . ILE B 1 162 ? -3.068 27.172 -11.992 1 92 162 ILE B N 1
ATOM 4454 C CA . ILE B 1 162 ? -3.781 26.781 -10.781 1 92 162 ILE B CA 1
ATOM 4455 C C . ILE B 1 162 ? -5.129 27.5 -10.727 1 92 162 ILE B C 1
ATOM 4457 O O . ILE B 1 162 ? -6.164 26.859 -10.5 1 92 162 ILE B O 1
ATOM 4461 N N . ARG B 1 163 ? -5.137 28.781 -10.969 1 93.88 163 ARG B N 1
ATOM 4462 C CA . ARG B 1 163 ? -6.363 29.578 -10.984 1 93.88 163 ARG B CA 1
ATOM 4463 C C . ARG B 1 163 ? -7.371 29 -11.977 1 93.88 163 ARG B C 1
ATOM 4465 O O . ARG B 1 163 ? -8.547 28.828 -11.641 1 93.88 163 ARG B O 1
ATOM 4472 N N . ARG B 1 164 ? -6.902 28.719 -13.141 1 94.12 164 ARG B N 1
ATOM 4473 C CA . ARG B 1 164 ? -7.77 28.203 -14.195 1 94.12 164 ARG B CA 1
ATOM 4474 C C . ARG B 1 164 ? -8.352 26.859 -13.812 1 94.12 164 ARG B C 1
ATOM 4476 O O . ARG B 1 164 ? -9.531 26.594 -14.047 1 94.12 164 ARG B O 1
ATOM 4483 N N . HIS B 1 165 ? -7.539 26.047 -13.234 1 94.75 165 HIS B N 1
ATOM 4484 C CA . HIS B 1 165 ? -8.008 24.719 -12.859 1 94.75 165 HIS B CA 1
ATOM 4485 C C . HIS B 1 165 ? -9.109 24.797 -11.805 1 94.75 165 HIS B C 1
ATOM 4487 O O . HIS B 1 165 ? -10.172 24.203 -11.961 1 94.75 165 HIS B O 1
ATOM 4493 N N . TYR B 1 166 ? -8.891 25.531 -10.766 1 96.56 166 TYR B N 1
ATOM 4494 C CA . TYR B 1 166 ? -9.906 25.688 -9.727 1 96.56 166 TYR B CA 1
ATOM 4495 C C . TYR B 1 166 ? -11.188 26.281 -10.297 1 96.56 166 TYR B C 1
ATOM 4497 O O . TYR B 1 166 ? -12.289 25.844 -9.953 1 96.56 166 TYR B O 1
ATOM 4505 N N . ALA B 1 167 ? -11 27.266 -11.164 1 96.94 167 ALA B N 1
ATOM 4506 C CA . ALA B 1 167 ? -12.164 27.875 -11.789 1 96.94 167 ALA B CA 1
ATOM 4507 C C . ALA B 1 167 ? -12.992 26.844 -12.547 1 96.94 167 ALA B C 1
ATOM 4509 O O . ALA B 1 167 ? -14.219 26.812 -12.438 1 96.94 167 ALA B O 1
ATOM 4510 N N . GLN B 1 168 ? -12.312 26 -13.273 1 96.81 168 GLN B N 1
ATOM 4511 C CA . GLN B 1 168 ? -12.984 24.984 -14.078 1 96.81 168 GLN B CA 1
ATOM 4512 C C . GLN B 1 168 ? -13.719 23.984 -13.195 1 96.81 168 GLN B C 1
ATOM 4514 O O . GLN B 1 168 ? -14.883 23.656 -13.438 1 96.81 168 GLN B O 1
ATOM 4519 N N . VAL B 1 169 ? -13.047 23.469 -12.203 1 97.88 169 VAL B N 1
ATOM 4520 C CA . VAL B 1 169 ? -13.633 22.484 -11.297 1 97.88 169 VAL B CA 1
ATOM 4521 C C . VAL B 1 169 ? -14.859 23.078 -10.609 1 97.88 169 VAL B C 1
ATOM 4523 O O . VAL B 1 169 ? -15.898 22.422 -10.508 1 97.88 169 VAL B O 1
ATOM 4526 N N . LEU B 1 170 ? -14.773 24.344 -10.211 1 98 170 LEU B N 1
ATOM 4527 C CA . LEU B 1 170 ? -15.852 24.969 -9.453 1 98 170 LEU B CA 1
ATOM 4528 C C . LEU B 1 170 ? -17.016 25.328 -10.367 1 98 170 LEU B C 1
ATOM 4530 O O . LEU B 1 170 ? -18.172 25.328 -9.93 1 98 170 LEU B O 1
ATOM 4534 N N . GLU B 1 171 ? -16.688 25.609 -11.578 1 97.56 171 GLU B N 1
ATOM 4535 C CA . GLU B 1 171 ? -17.766 25.812 -12.555 1 97.56 171 GLU B CA 1
ATOM 4536 C C . GLU B 1 171 ? -18.594 24.531 -12.727 1 97.56 171 GLU B C 1
ATOM 4538 O O . GLU B 1 171 ? -19.812 24.594 -12.727 1 97.56 171 GLU B O 1
ATOM 4543 N N . GLU B 1 172 ? -17.891 23.438 -12.859 1 97.56 172 GLU B N 1
ATOM 4544 C CA . GLU B 1 172 ? -18.562 22.141 -12.969 1 97.56 172 GLU B CA 1
ATOM 4545 C C . GLU B 1 172 ? -19.406 21.859 -11.719 1 97.56 172 GLU B C 1
ATOM 4547 O O . GLU B 1 172 ? -20.547 21.406 -11.828 1 97.56 172 GLU B O 1
ATOM 4552 N N . ALA B 1 173 ? -18.859 22.094 -10.602 1 98.31 173 ALA B N 1
ATOM 4553 C CA . ALA B 1 173 ? -19.531 21.812 -9.336 1 98.31 173 ALA B CA 1
ATOM 4554 C C . ALA B 1 173 ? -20.766 22.703 -9.156 1 98.31 173 ALA B C 1
ATOM 4556 O O . ALA B 1 173 ? -21.812 22.219 -8.719 1 98.31 173 ALA B O 1
ATOM 4557 N N . ALA B 1 174 ? -20.641 23.953 -9.484 1 97.69 174 ALA B N 1
ATOM 4558 C CA . ALA B 1 174 ? -21.75 24.891 -9.359 1 97.69 174 ALA B CA 1
ATOM 4559 C C . ALA B 1 174 ? -22.906 24.5 -10.281 1 97.69 174 ALA B C 1
ATOM 4561 O O . ALA B 1 174 ? -24.078 24.562 -9.898 1 97.69 174 ALA B O 1
ATOM 4562 N N . ALA B 1 175 ? -22.531 24.094 -11.477 1 97.31 175 ALA B N 1
ATOM 4563 C CA . ALA B 1 175 ? -23.547 23.641 -12.422 1 97.31 175 ALA B CA 1
ATOM 4564 C C . ALA B 1 175 ? -24.281 22.406 -11.898 1 97.31 175 ALA B C 1
ATOM 4566 O O . ALA B 1 175 ? -25.516 22.312 -12 1 97.31 175 ALA B O 1
ATOM 4567 N N . LEU B 1 176 ? -23.562 21.578 -11.336 1 97.38 176 LEU B N 1
ATOM 4568 C CA . LEU B 1 176 ? -24.141 20.344 -10.773 1 97.38 176 LEU B CA 1
ATOM 4569 C C . LEU B 1 176 ? -25.047 20.672 -9.586 1 97.38 176 LEU B C 1
ATOM 4571 O O . LEU B 1 176 ? -26.141 20.109 -9.469 1 97.38 176 LEU B O 1
ATOM 4575 N N . ARG B 1 177 ? -24.562 21.547 -8.727 1 97.38 177 ARG B N 1
ATOM 4576 C CA . ARG B 1 177 ? -25.359 21.969 -7.586 1 97.38 177 ARG B CA 1
ATOM 4577 C C . ARG B 1 177 ? -26.703 22.562 -8.039 1 97.38 177 ARG B C 1
ATOM 4579 O O . ARG B 1 177 ? -27.75 22.203 -7.508 1 97.38 177 ARG B O 1
ATOM 4586 N N . ASP B 1 178 ? -26.688 23.406 -9 1 97.31 178 ASP B N 1
ATOM 4587 C CA . ASP B 1 178 ? -27.891 24.062 -9.508 1 97.31 178 ASP B CA 1
ATOM 4588 C C . ASP B 1 178 ? -28.891 23.031 -10.047 1 97.31 178 ASP B C 1
ATOM 4590 O O . ASP B 1 178 ? -30.109 23.188 -9.883 1 97.31 178 ASP B O 1
ATOM 4594 N N . ARG B 1 179 ? -28.344 21.969 -10.641 1 97.44 179 ARG B N 1
ATOM 4595 C CA . ARG B 1 179 ? -29.188 20.938 -11.258 1 97.44 179 ARG B CA 1
ATOM 4596 C C . ARG B 1 179 ? -29.734 19.984 -10.203 1 97.44 179 ARG B C 1
ATOM 4598 O O . ARG B 1 179 ? -30.906 19.594 -10.266 1 97.44 179 ARG B O 1
ATOM 4605 N N . LEU B 1 180 ? -28.922 19.688 -9.195 1 96.81 180 LEU B N 1
ATOM 4606 C CA . LEU B 1 180 ? -29.281 18.578 -8.305 1 96.81 180 LEU B CA 1
ATOM 4607 C C . LEU B 1 180 ? -29.875 19.109 -7.008 1 96.81 180 LEU B C 1
ATOM 4609 O O . LEU B 1 180 ? -30.859 18.547 -6.5 1 96.81 180 LEU B O 1
ATOM 4613 N N . ALA B 1 181 ? -29.266 20.094 -6.41 1 95.5 181 ALA B N 1
ATOM 4614 C CA . ALA B 1 181 ? -29.641 20.578 -5.082 1 95.5 181 ALA B CA 1
ATOM 4615 C C . ALA B 1 181 ? -29.078 21.984 -4.836 1 95.5 181 ALA B C 1
ATOM 4617 O O . ALA B 1 181 ? -28.047 22.141 -4.188 1 95.5 181 ALA B O 1
ATOM 4618 N N . PRO B 1 182 ? -29.766 22.969 -5.246 1 94.88 182 PRO B N 1
ATOM 4619 C CA . PRO B 1 182 ? -29.25 24.328 -5.238 1 94.88 182 PRO B CA 1
ATOM 4620 C C . PRO B 1 182 ? -28.938 24.844 -3.832 1 94.88 182 PRO B C 1
ATOM 4622 O O . PRO B 1 182 ? -28.156 25.781 -3.668 1 94.88 182 PRO B O 1
ATOM 4625 N N . ASP B 1 183 ? -29.453 24.266 -2.785 1 95.94 183 ASP B N 1
ATOM 4626 C CA . ASP B 1 183 ? -29.312 24.797 -1.435 1 95.94 183 ASP B CA 1
ATOM 4627 C C . ASP B 1 183 ? -28.234 24.062 -0.653 1 95.94 183 ASP B C 1
ATOM 4629 O O . ASP B 1 183 ? -27.922 24.422 0.484 1 95.94 183 ASP B O 1
ATOM 4633 N N . VAL B 1 184 ? -27.625 23.062 -1.227 1 97.44 184 VAL B N 1
ATOM 4634 C CA . VAL B 1 184 ? -26.609 22.312 -0.508 1 97.44 184 VAL B CA 1
ATOM 4635 C C . VAL B 1 184 ? -25.281 23.062 -0.581 1 97.44 184 VAL B C 1
ATOM 4637 O O . VAL B 1 184 ? -25.016 23.797 -1.533 1 97.44 184 VAL B O 1
ATOM 4640 N N . PRO B 1 185 ? -24.422 22.938 0.419 1 98.38 185 PRO B N 1
ATOM 4641 C CA . PRO B 1 185 ? -23.141 23.641 0.425 1 98.38 185 PRO B CA 1
ATOM 4642 C C . PRO B 1 185 ? -22.156 23.062 -0.582 1 98.38 185 PRO B C 1
ATOM 4644 O O . PRO B 1 185 ? -22.219 21.875 -0.914 1 98.38 185 PRO B O 1
ATOM 4647 N N . LEU B 1 186 ? -21.297 23.938 -1.079 1 98.5 186 LEU B N 1
ATOM 4648 C CA . LEU B 1 186 ? -20.141 23.594 -1.915 1 98.5 186 LEU B CA 1
ATOM 4649 C C . LEU B 1 186 ? -18.844 23.766 -1.139 1 98.5 186 LEU B C 1
ATOM 4651 O O . LEU B 1 186 ? -18.484 24.875 -0.732 1 98.5 186 LEU B O 1
ATOM 4655 N N . LEU B 1 187 ? -18.188 22.656 -0.863 1 98.81 187 LEU B N 1
ATOM 4656 C CA . LEU B 1 187 ? -16.906 22.625 -0.165 1 98.81 187 LEU B CA 1
ATOM 4657 C C . LEU B 1 187 ? -15.758 22.359 -1.136 1 98.81 187 LEU B C 1
ATOM 4659 O O . LEU B 1 187 ? -15.844 21.453 -1.962 1 98.81 187 LEU B O 1
ATOM 4663 N N . CYS B 1 188 ? -14.727 23.172 -1.123 1 98.88 188 CYS B N 1
ATOM 4664 C CA . CYS B 1 188 ? -13.562 22.984 -1.98 1 98.88 188 CYS B CA 1
ATOM 4665 C C . CYS B 1 188 ? -12.328 22.625 -1.155 1 98.88 188 CYS B C 1
ATOM 4667 O O . CYS B 1 188 ? -12.062 23.25 -0.13 1 98.88 188 CYS B O 1
ATOM 4669 N N . MET B 1 189 ? -11.672 21.578 -1.591 1 98.75 189 MET B N 1
ATOM 4670 C CA . MET B 1 189 ? -10.406 21.172 -0.989 1 98.75 189 MET B CA 1
ATOM 4671 C C . MET B 1 189 ? -9.227 21.609 -1.854 1 98.75 189 MET B C 1
ATOM 4673 O O . MET B 1 189 ? -9.344 21.672 -3.078 1 98.75 189 MET B O 1
ATOM 4677 N N . GLY B 1 190 ? -8.125 21.828 -1.235 1 97.12 190 GLY B N 1
ATOM 4678 C CA . GLY B 1 190 ? -6.891 22.156 -1.934 1 97.12 190 GLY B CA 1
ATOM 4679 C C . GLY B 1 190 ? -5.656 21.984 -1.068 1 97.12 190 GLY B C 1
ATOM 4680 O O . GLY B 1 190 ? -5.742 22.031 0.16 1 97.12 190 GLY B O 1
ATOM 4681 N N . HIS B 1 191 ? -4.57 21.797 -1.664 1 95.69 191 HIS B N 1
ATOM 4682 C CA . HIS B 1 191 ? -3.268 21.719 -1.011 1 95.69 191 HIS B CA 1
ATOM 4683 C C . HIS B 1 191 ? -2.252 22.625 -1.682 1 95.69 191 HIS B C 1
ATOM 4685 O O . HIS B 1 191 ? -1.694 22.297 -2.727 1 95.69 191 HIS B O 1
ATOM 4691 N N . LEU B 1 192 ? -2.066 23.734 -1.195 1 92.12 192 LEU B N 1
ATOM 4692 C CA . LEU B 1 192 ? -1.253 24.781 -1.8 1 92.12 192 LEU B CA 1
ATOM 4693 C C . LEU B 1 192 ? -0.931 25.875 -0.784 1 92.12 192 LEU B C 1
ATOM 4695 O O . LEU B 1 192 ? -1.42 25.844 0.347 1 92.12 192 LEU B O 1
ATOM 4699 N N . PHE B 1 193 ? -0.088 26.812 -1.166 1 89.31 193 PHE B N 1
ATOM 4700 C CA . PHE B 1 193 ? 0.338 27.922 -0.324 1 89.31 193 PHE B CA 1
ATOM 4701 C C . PHE B 1 193 ? -0.301 29.234 -0.784 1 89.31 193 PHE B C 1
ATOM 4703 O O . PHE B 1 193 ? -0.001 29.719 -1.873 1 89.31 193 PHE B O 1
ATOM 4710 N N . THR B 1 194 ? -1.167 29.75 0.02 1 89.06 194 THR B N 1
ATOM 4711 C CA . THR B 1 194 ? -1.752 31.047 -0.306 1 89.06 194 THR B CA 1
ATOM 4712 C C . THR B 1 194 ? -0.871 32.188 0.205 1 89.06 194 THR B C 1
ATOM 4714 O O . THR B 1 194 ? -0.281 32.094 1.283 1 89.06 194 THR B O 1
ATOM 4717 N N . ALA B 1 195 ? -0.865 33.219 -0.554 1 86.31 195 ALA B N 1
ATOM 4718 C CA . ALA B 1 195 ? -0.106 34.406 -0.146 1 86.31 195 ALA B CA 1
ATOM 4719 C C . ALA B 1 195 ? -0.568 34.906 1.218 1 86.31 195 ALA B C 1
ATOM 4721 O O . ALA B 1 195 ? -1.77 34.969 1.49 1 86.31 195 ALA B O 1
ATOM 4722 N N . GLY B 1 196 ? 0.416 35.188 2.059 1 84.25 196 GLY B N 1
ATOM 4723 C CA . GLY B 1 196 ? 0.112 35.688 3.389 1 84.25 196 GLY B CA 1
ATOM 4724 C C . GLY B 1 196 ? 0.014 34.594 4.434 1 84.25 196 GLY B C 1
ATOM 4725 O O . GLY B 1 196 ? -0.172 34.875 5.621 1 84.25 196 GLY B O 1
ATOM 4726 N N . GLY B 1 197 ? 0.132 33.406 4.047 1 86.06 197 GLY B N 1
ATOM 4727 C CA . GLY B 1 197 ? 0.091 32.281 4.977 1 86.06 197 GLY B CA 1
ATOM 4728 C C . GLY B 1 197 ? 1.213 32.312 5.996 1 86.06 197 GLY B C 1
ATOM 4729 O O . GLY B 1 197 ? 2.344 32.688 5.672 1 86.06 197 GLY B O 1
ATOM 4730 N N . GLN B 1 198 ? 0.873 31.953 7.184 1 85.44 198 GLN B N 1
ATOM 4731 C CA . GLN B 1 198 ? 1.829 31.953 8.281 1 85.44 198 GLN B CA 1
ATOM 4732 C C . GLN B 1 198 ? 2.529 30.609 8.422 1 85.44 198 GLN B C 1
ATOM 4734 O O . GLN B 1 198 ? 1.901 29.562 8.266 1 85.44 198 GLN B O 1
ATOM 4739 N N . THR B 1 199 ? 3.814 30.656 8.641 1 82.5 199 THR B N 1
ATOM 4740 C CA . THR B 1 199 ? 4.625 29.484 8.93 1 82.5 199 THR B CA 1
ATOM 4741 C C . THR B 1 199 ? 5.438 29.688 10.203 1 82.5 199 THR B C 1
ATOM 4743 O O . THR B 1 199 ? 5.484 30.797 10.742 1 82.5 199 THR B O 1
ATOM 4746 N N . VAL B 1 200 ? 5.895 28.625 10.789 1 78.81 200 VAL B N 1
ATOM 4747 C CA . VAL B 1 200 ? 6.789 28.672 11.938 1 78.81 200 VAL B CA 1
ATOM 4748 C C . VAL B 1 200 ? 8.125 28.031 11.578 1 78.81 200 VAL B C 1
ATOM 4750 O O . VAL B 1 200 ? 8.188 27.141 10.727 1 78.81 200 VAL B O 1
ATOM 4753 N N . ASP B 1 201 ? 9.094 28.484 12.234 1 75.12 201 ASP B N 1
ATOM 4754 C CA . ASP B 1 201 ? 10.43 27.969 11.984 1 75.12 201 ASP B CA 1
ATOM 4755 C C . ASP B 1 201 ? 10.508 26.469 12.297 1 75.12 201 ASP B C 1
ATOM 4757 O O . ASP B 1 201 ? 10.047 26.031 13.352 1 75.12 201 ASP B O 1
ATOM 4761 N N . GLY B 1 202 ? 10.984 25.766 11.383 1 71.19 202 GLY B N 1
ATOM 4762 C CA . GLY B 1 202 ? 11.227 24.359 11.609 1 71.19 202 GLY B CA 1
ATOM 4763 C C . GLY B 1 202 ? 9.984 23.5 11.469 1 71.19 202 GLY B C 1
ATOM 4764 O O . GLY B 1 202 ? 9.977 22.328 11.859 1 71.19 202 GLY B O 1
ATOM 4765 N N . ASP B 1 203 ? 8.938 24.125 10.969 1 75.06 203 ASP B N 1
ATOM 4766 C CA . ASP B 1 203 ? 7.699 23.359 10.906 1 75.06 203 ASP B CA 1
ATOM 4767 C C . ASP B 1 203 ? 7.684 22.422 9.703 1 75.06 203 ASP B C 1
ATOM 4769 O O . ASP B 1 203 ? 6.734 21.656 9.516 1 75.06 203 ASP B O 1
ATOM 4773 N N . GLY B 1 204 ? 8.703 22.453 9.023 1 68.19 204 GLY B N 1
ATOM 4774 C CA . GLY B 1 204 ? 8.859 21.484 7.941 1 68.19 204 GLY B CA 1
ATOM 4775 C C . GLY B 1 204 ? 8.102 21.875 6.684 1 68.19 204 GLY B C 1
ATOM 4776 O O . GLY B 1 204 ? 8.102 21.125 5.703 1 68.19 204 GLY B O 1
ATOM 4777 N N . VAL B 1 205 ? 7.379 22.984 6.891 1 71.56 205 VAL B N 1
ATOM 4778 C CA . VAL B 1 205 ? 6.676 23.438 5.691 1 71.56 205 VAL B CA 1
ATOM 4779 C C . VAL B 1 205 ? 7.688 23.797 4.609 1 71.56 205 VAL B C 1
ATOM 4781 O O . VAL B 1 205 ? 8.625 24.562 4.863 1 71.56 205 VAL B O 1
ATOM 4784 N N . ARG B 1 206 ? 7.836 22.797 3.662 1 56.12 206 ARG B N 1
ATOM 4785 C CA . ARG B 1 206 ? 8.734 23.047 2.539 1 56.12 206 ARG B CA 1
ATOM 4786 C C . ARG B 1 206 ? 8.305 24.281 1.753 1 56.12 206 ARG B C 1
ATOM 4788 O O . ARG B 1 206 ? 7.188 24.328 1.228 1 56.12 206 ARG B O 1
ATOM 4795 N N . ASP B 1 207 ? 8.797 25.484 2.24 1 50.22 207 ASP B N 1
ATOM 4796 C CA . ASP B 1 207 ? 8.578 26.641 1.393 1 50.22 207 ASP B CA 1
ATOM 4797 C C . ASP B 1 207 ? 9.273 26.484 0.045 1 50.22 207 ASP B C 1
ATOM 4799 O O . ASP B 1 207 ? 10.461 26.797 -0.083 1 50.22 207 ASP B O 1
ATOM 4803 N N . LEU B 1 208 ? 9.07 25.422 -0.52 1 47.94 208 LEU B N 1
ATOM 4804 C CA . LEU B 1 208 ? 9.875 25.203 -1.717 1 47.94 208 LEU B CA 1
ATOM 4805 C C . LEU B 1 208 ? 9.742 26.375 -2.682 1 47.94 208 LEU B C 1
ATOM 4807 O O . LEU B 1 208 ? 8.695 26.562 -3.299 1 47.94 208 LEU B O 1
ATOM 4811 N N . TYR B 1 209 ? 9.898 27.625 -2.289 1 40.81 209 TYR B N 1
ATOM 4812 C CA . TYR B 1 209 ? 9.852 28.625 -3.342 1 40.81 209 TYR B CA 1
ATOM 4813 C C . TYR B 1 209 ? 10.57 28.141 -4.594 1 40.81 209 TYR B C 1
ATOM 4815 O O . TYR B 1 209 ? 10.172 28.469 -5.715 1 40.81 209 TYR B O 1
ATOM 4823 N N . VAL B 1 210 ? 11.852 27.969 -4.418 1 42.84 210 VAL B N 1
ATOM 4824 C CA . VAL B 1 210 ? 12.625 28.156 -5.641 1 42.84 210 VAL B CA 1
ATOM 4825 C C . VAL B 1 210 ? 11.984 27.359 -6.781 1 42.84 210 VAL B C 1
ATOM 4827 O O . VAL B 1 210 ? 12.102 27.734 -7.949 1 42.84 210 VAL B O 1
ATOM 4830 N N . GLY B 1 211 ? 11.242 26.094 -6.523 1 41.81 211 GLY B N 1
ATOM 4831 C CA . GLY B 1 211 ? 10.789 25.375 -7.703 1 41.81 211 GLY B CA 1
ATOM 4832 C C . GLY B 1 211 ? 9.273 25.359 -7.848 1 41.81 211 GLY B C 1
ATOM 4833 O O . GLY B 1 211 ? 8.742 25.734 -8.891 1 41.81 211 GLY B O 1
ATOM 4834 N N . SER B 1 212 ? 8.516 24.453 -7.203 1 50.78 212 SER B N 1
ATOM 4835 C CA . SER B 1 212 ? 7.195 24.062 -7.672 1 50.78 212 SER B CA 1
ATOM 4836 C C . SER B 1 212 ? 6.094 24.797 -6.922 1 50.78 212 SER B C 1
ATOM 4838 O O . SER B 1 212 ? 5.02 25.047 -7.473 1 50.78 212 SER B O 1
ATOM 4840 N N . LEU B 1 213 ? 6.102 24.875 -5.543 1 58.81 213 LEU B N 1
ATOM 4841 C CA . LE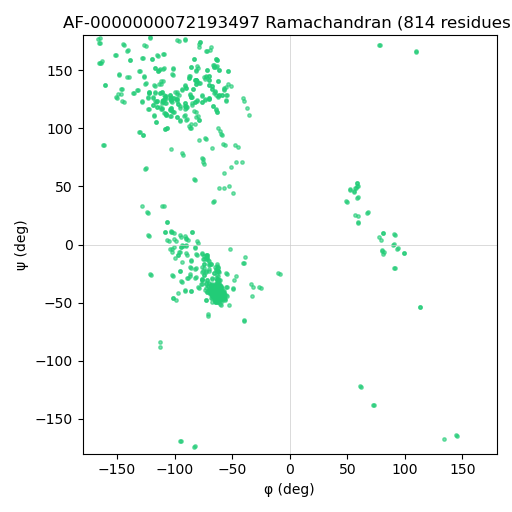U B 1 213 ? 4.785 25.266 -5.055 1 58.81 213 LEU B CA 1
ATOM 4842 C C . LEU B 1 213 ? 4.605 26.781 -5.133 1 58.81 213 LEU B C 1
ATOM 4844 O O . LEU B 1 213 ? 5.348 27.531 -4.5 1 58.81 213 LEU B O 1
ATOM 4848 N N . ALA B 1 214 ? 3.859 27.328 -6.102 1 66.25 214 ALA B N 1
ATOM 4849 C CA . ALA B 1 214 ? 3.496 28.734 -6.285 1 66.25 214 ALA B CA 1
ATOM 4850 C C . ALA B 1 214 ? 2.592 29.219 -5.156 1 66.25 214 ALA B C 1
ATOM 4852 O O . ALA B 1 214 ? 1.722 28.484 -4.688 1 66.25 214 ALA B O 1
ATOM 4853 N N . HIS B 1 215 ? 3.031 30.391 -4.617 1 82.44 215 HIS B N 1
ATOM 4854 C CA . HIS B 1 215 ? 2.078 31.094 -3.76 1 82.44 215 HIS B CA 1
ATOM 4855 C C . HIS B 1 215 ? 0.929 31.672 -4.574 1 82.44 215 HIS B C 1
ATOM 4857 O O . HIS B 1 215 ? 1.156 32.375 -5.555 1 82.44 215 HIS B O 1
ATOM 4863 N N . VAL B 1 216 ? -0.212 31.312 -4.168 1 88.81 216 VAL B N 1
ATOM 4864 C CA . VAL B 1 216 ? -1.355 31.828 -4.918 1 88.81 216 VAL B CA 1
ATOM 4865 C C . VAL B 1 216 ? -2.156 32.781 -4.043 1 88.81 216 VAL B C 1
ATOM 4867 O O . VAL B 1 216 ? -2.266 32.594 -2.832 1 88.81 216 VAL B O 1
ATOM 4870 N N . PRO B 1 217 ? -2.617 33.938 -4.656 1 90.94 217 PRO B N 1
ATOM 4871 C CA . PRO B 1 217 ? -3.504 34.781 -3.877 1 90.94 217 PRO B CA 1
ATOM 4872 C C . PRO B 1 217 ? -4.844 34.125 -3.562 1 90.94 217 PRO B C 1
ATOM 4874 O O . PRO B 1 217 ? -5.316 33.281 -4.328 1 90.94 217 PRO B O 1
ATOM 4877 N N . ALA B 1 218 ? -5.441 34.531 -2.459 1 92.12 218 ALA B N 1
ATOM 4878 C CA . ALA B 1 218 ? -6.73 33.969 -2.055 1 92.12 218 ALA B CA 1
ATOM 4879 C C . ALA B 1 218 ? -7.805 34.281 -3.096 1 92.12 218 ALA B C 1
ATOM 4881 O O . ALA B 1 218 ? -8.828 33.594 -3.148 1 92.12 218 ALA B O 1
ATOM 4882 N N . SER B 1 219 ? -7.559 35.25 -3.906 1 91.88 219 SER B N 1
ATOM 4883 C CA . SER B 1 219 ? -8.539 35.75 -4.875 1 91.88 219 SER B CA 1
ATOM 4884 C C . SER B 1 219 ? -8.719 34.75 -6.016 1 91.88 219 SER B C 1
ATOM 4886 O O . SER B 1 219 ? -9.648 34.875 -6.82 1 91.88 219 SER B O 1
ATOM 4888 N N . ILE B 1 220 ? -7.898 33.75 -6.094 1 91.19 220 ILE B N 1
ATOM 4889 C CA . ILE B 1 220 ? -8.047 32.781 -7.18 1 91.19 220 ILE B CA 1
ATOM 4890 C C . ILE B 1 220 ? -9.312 31.953 -6.969 1 91.19 220 ILE B C 1
ATOM 4892 O O . ILE B 1 220 ? -9.812 31.328 -7.906 1 91.19 220 ILE B O 1
ATOM 4896 N N . PHE B 1 221 ? -9.766 31.891 -5.742 1 94.69 221 PHE B N 1
ATOM 4897 C CA . PHE B 1 221 ? -10.898 31.031 -5.414 1 94.69 221 PHE B CA 1
ATOM 4898 C C . PHE B 1 221 ? -12.219 31.75 -5.688 1 94.69 221 PHE B C 1
ATOM 4900 O O . PHE B 1 221 ? -12.461 32.844 -5.164 1 94.69 221 PHE B O 1
ATOM 4907 N N . PRO B 1 222 ? -13.078 31.125 -6.449 1 93.94 222 PRO B N 1
ATOM 4908 C CA . PRO B 1 222 ? -14.367 31.75 -6.766 1 93.94 222 PRO B CA 1
ATOM 4909 C C . PRO B 1 222 ? -15.266 31.906 -5.543 1 93.94 222 PRO B C 1
ATOM 4911 O O . PRO B 1 222 ? -15.148 31.125 -4.586 1 93.94 222 PRO B O 1
ATOM 4914 N N . PRO B 1 223 ? -16.172 32.875 -5.566 1 93.69 223 PRO B N 1
ATOM 4915 C CA . PRO B 1 223 ? -17.016 33.156 -4.41 1 93.69 223 PRO B CA 1
ATOM 4916 C C . PRO B 1 223 ? -18.078 32.094 -4.16 1 93.69 223 PRO B C 1
ATOM 4918 O O . PRO B 1 223 ? -18.734 32.125 -3.117 1 93.69 223 PRO B O 1
ATOM 4921 N N . CYS B 1 224 ? -18.266 31.188 -5.094 1 95.62 224 CYS B N 1
ATOM 4922 C CA . CYS B 1 224 ? -19.297 30.188 -4.93 1 95.62 224 CYS B CA 1
ATOM 4923 C C . CYS B 1 224 ? -18.906 29.172 -3.867 1 95.62 224 CYS B C 1
ATOM 4925 O O . CYS B 1 224 ? -19.734 28.344 -3.447 1 95.62 224 CYS B O 1
ATOM 4927 N N . ILE B 1 225 ? -17.703 29.203 -3.393 1 98 225 ILE B N 1
ATOM 4928 C CA . ILE B 1 225 ? -17.219 28.266 -2.371 1 98 225 ILE B CA 1
ATOM 4929 C C . ILE B 1 225 ? -17.828 28.641 -1.02 1 98 225 ILE B C 1
ATOM 4931 O O . ILE B 1 225 ? -17.672 29.766 -0.544 1 98 225 ILE B O 1
ATOM 4935 N N . ASP B 1 226 ? -18.469 27.688 -0.415 1 98.5 226 ASP B N 1
ATOM 4936 C CA . ASP B 1 226 ? -19.078 27.922 0.89 1 98.5 226 ASP B CA 1
ATOM 4937 C C . ASP B 1 226 ? -18.094 27.625 2.018 1 98.5 226 ASP B C 1
ATOM 4939 O O . ASP B 1 226 ? -18.188 28.203 3.102 1 98.5 226 ASP B O 1
ATOM 4943 N N . TYR B 1 227 ? -17.188 26.734 1.799 1 98.75 227 TYR B N 1
ATOM 4944 C CA . TYR B 1 227 ? -16.062 26.453 2.701 1 98.75 227 TYR B CA 1
ATOM 4945 C C . TYR B 1 227 ? -14.852 25.969 1.93 1 98.75 227 TYR B C 1
ATOM 4947 O O . TYR B 1 227 ? -14.961 25.062 1.096 1 98.75 227 TYR B O 1
ATOM 4955 N N . LEU B 1 228 ? -13.758 26.609 2.137 1 98.69 228 LEU B N 1
ATOM 4956 C CA . LEU B 1 228 ? -12.484 26.219 1.529 1 98.69 228 LEU B CA 1
ATOM 4957 C C . LEU B 1 228 ? -11.602 25.5 2.541 1 98.69 228 LEU B C 1
ATOM 4959 O O . LEU B 1 228 ? -11.148 26.109 3.516 1 98.69 228 LEU B O 1
ATOM 4963 N N . ALA B 1 229 ? -11.383 24.203 2.359 1 98.81 229 ALA B N 1
ATOM 4964 C CA . ALA B 1 229 ? -10.539 23.375 3.217 1 98.81 229 ALA B CA 1
ATOM 4965 C C . ALA B 1 229 ? -9.148 23.203 2.623 1 98.81 229 ALA B C 1
ATOM 4967 O O . ALA B 1 229 ? -8.961 22.469 1.653 1 98.81 229 ALA B O 1
ATOM 4968 N N . LEU B 1 230 ? -8.188 23.812 3.244 1 98.25 230 LEU B N 1
ATOM 4969 C CA . LEU B 1 230 ? -6.84 23.781 2.684 1 98.25 230 LEU B CA 1
ATOM 4970 C C . LEU B 1 230 ? -5.895 22.984 3.574 1 98.25 230 LEU B C 1
ATOM 4972 O O . LEU B 1 230 ? -6.121 22.875 4.781 1 98.25 230 LEU B O 1
ATOM 4976 N N . GLY B 1 231 ? -4.906 22.391 2.967 1 96.94 231 GLY B N 1
ATOM 4977 C CA . GLY B 1 231 ? -3.74 21.844 3.629 1 96.94 231 GLY B CA 1
ATOM 4978 C C . GLY B 1 231 ? -2.436 22.438 3.148 1 96.94 231 GLY B C 1
ATOM 4979 O O . GLY B 1 231 ? -2.438 23.359 2.326 1 96.94 231 GLY B O 1
ATOM 4980 N N . HIS B 1 232 ? -1.296 22 3.758 1 94 232 HIS B N 1
ATOM 4981 C CA . HIS B 1 232 ? 0.062 22.391 3.402 1 94 232 HIS B CA 1
ATOM 4982 C C . HIS B 1 232 ? 0.708 23.203 4.52 1 94 232 HIS B C 1
ATOM 4984 O O . HIS B 1 232 ? 1.834 22.922 4.93 1 94 232 HIS B O 1
ATOM 4990 N N . LEU B 1 233 ? -0.005 24.234 4.891 1 93.69 233 LEU B N 1
ATOM 4991 C CA . LEU B 1 233 ? 0.525 25 6.016 1 93.69 233 LEU B CA 1
ATOM 4992 C C . LEU B 1 233 ? 0.168 24.344 7.34 1 93.69 233 LEU B C 1
ATOM 4994 O O . LEU B 1 233 ? -0.964 23.891 7.527 1 93.69 233 LEU B O 1
ATOM 4998 N N . HIS B 1 234 ? 1.097 24.359 8.297 1 94.81 234 HIS B N 1
ATOM 4999 C CA . HIS B 1 234 ? 0.931 23.562 9.508 1 94.81 234 HIS B CA 1
ATOM 5000 C C . HIS B 1 234 ? 0.355 24.406 10.648 1 94.81 234 HIS B C 1
ATOM 5002 O O . HIS B 1 234 ? -0.014 23.859 11.688 1 94.81 234 HIS B O 1
ATOM 5008 N N . VAL B 1 235 ? 0.26 25.688 10.477 1 94.56 235 VAL B N 1
ATOM 5009 C CA . VAL B 1 235 ? -0.369 26.578 11.453 1 94.56 235 VAL B CA 1
ATOM 5010 C C . VAL B 1 235 ? -1.852 26.734 11.117 1 94.56 235 VAL B C 1
ATOM 5012 O O . VAL B 1 235 ? -2.205 27.172 10.023 1 94.56 235 VAL B O 1
ATOM 5015 N N . PRO B 1 236 ? -2.68 26.375 12.094 1 96.5 236 PRO B N 1
ATOM 5016 C CA . PRO B 1 236 ? -4.09 26.688 11.844 1 96.5 236 PRO B CA 1
ATOM 5017 C C . PRO B 1 236 ? -4.336 28.172 11.625 1 96.5 236 PRO B C 1
ATOM 5019 O O . PRO B 1 236 ? -3.885 29.016 12.414 1 96.5 236 PRO B O 1
ATOM 5022 N N . GLN B 1 237 ? -5.02 28.5 10.523 1 96.06 237 GLN B N 1
ATOM 5023 C CA . GLN B 1 237 ? -5.188 29.922 10.227 1 96.06 237 GLN B CA 1
ATOM 5024 C C . GLN B 1 237 ? -6.273 30.141 9.18 1 96.06 237 GLN B C 1
ATOM 5026 O O . GLN B 1 237 ? -6.559 29.25 8.375 1 96.06 237 GLN B O 1
ATOM 5031 N N . ARG B 1 238 ? -6.836 31.344 9.211 1 96.31 238 ARG B N 1
ATOM 5032 C CA . ARG B 1 238 ? -7.762 31.812 8.172 1 96.31 238 ARG B CA 1
ATOM 5033 C C . ARG B 1 238 ? -7.012 32.281 6.934 1 96.31 238 ARG B C 1
ATOM 5035 O O . ARG B 1 238 ? -5.832 32.625 7.012 1 96.31 238 ARG B O 1
ATOM 5042 N N . VAL B 1 239 ? -7.605 32.188 5.863 1 94.31 239 VAL B N 1
ATOM 5043 C CA . VAL B 1 239 ? -7.074 32.719 4.609 1 94.31 239 VAL B CA 1
ATOM 5044 C C . VAL B 1 239 ? -7.789 34.031 4.254 1 94.31 239 VAL B C 1
ATOM 5046 O O . VAL B 1 239 ? -9.023 34.062 4.219 1 94.31 239 VAL B O 1
ATOM 5049 N N . GLY B 1 240 ? -7.066 35.031 4.02 1 89.38 240 GLY B N 1
ATOM 5050 C CA . GLY B 1 240 ? -7.641 36.312 3.672 1 89.38 240 GLY B CA 1
ATOM 5051 C C . GLY B 1 240 ? -8.57 36.875 4.738 1 89.38 240 GLY B C 1
ATOM 5052 O O . GLY B 1 240 ? -9.516 37.594 4.43 1 89.38 240 GLY B O 1
ATOM 5053 N N . GLY B 1 241 ? -8.438 36.375 5.887 1 91.06 241 GLY B N 1
ATOM 5054 C CA . GLY B 1 241 ? -9.258 36.844 6.996 1 91.06 241 GLY B CA 1
ATOM 5055 C C . GLY B 1 241 ? -10.656 36.25 6.98 1 91.06 241 GLY B C 1
ATOM 5056 O O . GLY B 1 241 ? -11.484 36.594 7.824 1 91.06 241 GLY B O 1
ATOM 5057 N N . MET B 1 242 ? -10.867 35.406 6.09 1 92.44 242 MET B N 1
ATOM 5058 C CA . MET B 1 242 ? -12.211 34.844 5.938 1 92.44 242 MET B CA 1
ATOM 5059 C C . MET B 1 242 ? -12.375 33.594 6.789 1 92.44 242 MET B C 1
ATOM 5061 O O . MET B 1 242 ? -11.531 32.688 6.75 1 92.44 242 MET B O 1
ATOM 5065 N N . GLU B 1 243 ? -13.453 33.469 7.48 1 94.31 243 GLU B N 1
ATOM 5066 C CA . GLU B 1 243 ? -13.688 32.375 8.398 1 94.31 243 GLU B CA 1
ATOM 5067 C C . GLU B 1 243 ? -13.93 31.062 7.645 1 94.31 243 GLU B C 1
ATOM 5069 O O . GLU B 1 243 ? -13.602 29.984 8.141 1 94.31 243 GLU B O 1
ATOM 5074 N N . HIS B 1 244 ? -14.523 31.203 6.426 1 96.06 244 HIS B N 1
ATOM 5075 C CA . HIS B 1 244 ? -14.906 30 5.703 1 96.06 244 HIS B CA 1
ATOM 5076 C C . HIS B 1 244 ? -13.781 29.516 4.797 1 96.06 244 HIS B C 1
ATOM 5078 O O . HIS B 1 244 ? -13.977 28.609 3.98 1 96.06 244 HIS B O 1
ATOM 5084 N N . MET B 1 245 ? -12.633 30.094 4.836 1 97.38 245 MET B N 1
ATOM 5085 C CA . MET B 1 245 ? -11.422 29.656 4.16 1 97.38 245 MET B CA 1
ATOM 5086 C C . MET B 1 245 ? -10.297 29.422 5.16 1 97.38 245 MET B C 1
ATOM 5088 O O . MET B 1 245 ? -9.828 30.359 5.805 1 97.38 245 MET B O 1
ATOM 5092 N N . ARG B 1 246 ? -9.844 28.156 5.254 1 98.06 246 ARG B N 1
ATOM 5093 C CA . ARG B 1 246 ? -8.93 27.891 6.359 1 98.06 246 ARG B CA 1
ATOM 5094 C C . ARG B 1 246 ? -7.922 26.797 5.988 1 98.06 246 ARG B C 1
ATOM 5096 O O . ARG B 1 246 ? -8.234 25.891 5.211 1 98.06 246 ARG B O 1
ATOM 5103 N N . TYR B 1 247 ? -6.777 27 6.543 1 97.62 247 TYR B N 1
ATOM 5104 C CA . TYR B 1 247 ? -5.902 25.859 6.797 1 97.62 247 TYR B CA 1
ATOM 5105 C C . TYR B 1 247 ? -6.215 25.219 8.141 1 97.62 247 TYR B C 1
ATOM 5107 O O . TYR B 1 247 ? -6.285 25.906 9.164 1 97.62 247 TYR B O 1
ATOM 5115 N N . SER B 1 248 ? -6.402 23.922 8.141 1 98.06 248 SER B N 1
ATOM 5116 C CA . SER B 1 248 ? -6.625 23.266 9.422 1 98.06 248 SER B CA 1
ATOM 5117 C C . SER B 1 248 ? -5.332 23.188 10.234 1 98.06 248 SER B C 1
ATOM 5119 O O . SER B 1 248 ? -5.371 23.031 11.461 1 98.06 248 SER B O 1
ATOM 5121 N N . GLY B 1 249 ? -4.141 23.25 9.469 1 97 249 GLY B N 1
ATOM 5122 C CA . GLY B 1 249 ? -2.865 23 10.117 1 97 249 GLY B CA 1
ATOM 5123 C C . GLY B 1 249 ? -2.596 21.516 10.328 1 97 249 GLY B C 1
ATOM 5124 O O . GLY B 1 249 ? -3.467 20.688 10.086 1 97 249 GLY B O 1
ATOM 5125 N N . SER B 1 250 ? -1.382 21.25 10.75 1 97.31 250 SER B N 1
ATOM 5126 C CA . SER B 1 250 ? -1.063 19.891 11.148 1 97.31 250 SER B CA 1
ATOM 5127 C C . SER B 1 250 ? -1.523 19.594 12.57 1 97.31 250 SER B C 1
ATOM 5129 O O . SER B 1 250 ? -1.446 20.469 13.445 1 97.31 250 SER B O 1
ATOM 5131 N N . PRO B 1 251 ? -2.018 18.422 12.812 1 98.12 251 PRO B N 1
ATOM 5132 C CA . PRO B 1 251 ? -2.508 18.109 14.156 1 98.12 251 PRO B CA 1
ATOM 5133 C C . PRO B 1 251 ? -1.377 17.875 15.156 1 98.12 251 PRO B C 1
ATOM 5135 O O . PRO B 1 251 ? -1.572 18.047 16.359 1 98.12 251 PRO B O 1
ATOM 5138 N N . LEU B 1 252 ? -0.242 17.453 14.641 1 97.12 252 LEU B N 1
ATOM 5139 C CA . LEU B 1 252 ? 0.928 17.234 15.484 1 97.12 252 LEU B CA 1
ATOM 5140 C C . LEU B 1 252 ? 2.045 18.203 15.133 1 97.12 252 LEU B C 1
ATOM 5142 O O . LEU B 1 252 ? 2.197 18.594 13.969 1 97.12 252 LEU B O 1
ATOM 5146 N N . PRO B 1 253 ? 2.846 18.562 16.141 1 95.31 253 PRO B N 1
ATOM 5147 C CA . PRO B 1 253 ? 3.994 19.406 15.828 1 95.31 253 PRO B CA 1
ATOM 5148 C C . PRO B 1 253 ? 5.039 18.688 14.977 1 95.31 253 PRO B C 1
ATOM 5150 O O . PRO B 1 253 ? 5.352 17.531 15.227 1 95.31 253 PRO B O 1
ATOM 5153 N N . MET B 1 254 ? 5.5 19.406 14.016 1 91.94 254 MET B N 1
ATOM 5154 C CA . MET B 1 254 ? 6.48 18.812 13.109 1 91.94 254 MET B CA 1
ATOM 5155 C C . MET B 1 254 ? 7.902 19.172 13.531 1 91.94 254 MET B C 1
ATOM 5157 O O . MET B 1 254 ? 8.867 18.641 12.992 1 91.94 254 MET B O 1
ATOM 5161 N N . GLY B 1 255 ? 8.047 20 14.477 1 89.88 255 GLY B N 1
ATOM 5162 C CA . GLY B 1 255 ? 9.32 20.453 15.023 1 89.88 255 GLY B CA 1
ATOM 5163 C C . GLY B 1 255 ? 9.172 21.156 16.359 1 89.88 255 GLY B C 1
ATOM 5164 O O . GLY B 1 255 ? 8.055 21.406 16.812 1 89.88 255 GLY B O 1
ATOM 5165 N N . PHE B 1 256 ? 10.273 21.547 16.922 1 91.62 256 PHE B N 1
ATOM 5166 C CA . PHE B 1 256 ? 10.266 22.141 18.25 1 91.62 256 PHE B CA 1
ATOM 5167 C C . PHE B 1 256 ? 9.766 23.578 18.188 1 91.62 256 PHE B C 1
ATOM 5169 O O . PHE B 1 256 ? 9.336 24.141 19.203 1 91.62 256 PHE B O 1
ATOM 5176 N N . GLY B 1 257 ? 9.828 24.141 16.984 1 89.25 257 GLY B N 1
ATOM 5177 C CA . GLY B 1 257 ? 9.266 25.469 16.828 1 89.25 257 GLY B CA 1
ATOM 5178 C C . GLY B 1 257 ? 7.766 25.516 17.047 1 89.25 257 GLY B C 1
ATOM 5179 O O . GLY B 1 257 ? 7.215 26.562 17.375 1 89.25 257 GLY B O 1
ATOM 5180 N N . GLU B 1 258 ? 7.164 24.375 16.938 1 91.56 258 GLU B N 1
ATOM 5181 C CA . GLU B 1 258 ? 5.719 24.266 17.109 1 91.56 258 GLU B CA 1
ATOM 5182 C C . GLU B 1 258 ? 5.359 23.703 18.484 1 91.56 258 GLU B C 1
ATOM 5184 O O . GLU B 1 258 ? 4.195 23.406 18.75 1 91.56 258 GLU B O 1
ATOM 5189 N N . ALA B 1 259 ? 6.273 23.609 19.359 1 89.44 259 ALA B N 1
ATOM 5190 C CA . ALA B 1 259 ? 6.078 22.906 20.625 1 89.44 259 ALA B CA 1
ATOM 5191 C C . ALA B 1 259 ? 4.984 23.578 21.453 1 89.44 259 ALA B C 1
ATOM 5193 O O . ALA B 1 259 ? 4.207 22.891 22.125 1 89.44 259 ALA B O 1
ATOM 5194 N N . SER B 1 260 ? 4.887 24.844 21.312 1 88.62 260 SER B N 1
ATOM 5195 C CA . SER B 1 260 ? 3.922 25.547 22.141 1 88.62 260 SER B CA 1
ATOM 5196 C C . SER B 1 260 ? 2.705 25.984 21.328 1 88.62 260 SER B C 1
ATOM 5198 O O . SER B 1 260 ? 1.822 26.672 21.844 1 88.62 260 SER B O 1
ATOM 5200 N N . GLN B 1 261 ? 2.68 25.609 20.125 1 90 261 GLN B N 1
ATOM 5201 C CA . GLN B 1 261 ? 1.583 26.016 19.25 1 90 261 GLN B CA 1
ATOM 5202 C C . GLN B 1 261 ? 0.352 25.141 19.469 1 90 261 GLN B C 1
ATOM 5204 O O . GLN B 1 261 ? 0.434 23.906 19.391 1 90 261 GLN B O 1
ATOM 5209 N N . PRO B 1 262 ? -0.732 25.766 19.766 1 91.62 262 PRO B N 1
ATOM 5210 C CA . PRO B 1 262 ? -1.949 24.953 19.859 1 91.62 262 PRO B CA 1
ATOM 5211 C C . PRO B 1 262 ? -2.34 24.328 18.516 1 91.62 262 PRO B C 1
ATOM 5213 O O . PRO B 1 262 ? -2.287 25 17.484 1 91.62 262 PRO B O 1
ATOM 5216 N N . LYS B 1 263 ? -2.59 23.125 18.547 1 97.12 263 LYS B N 1
ATOM 5217 C CA . LYS B 1 263 ? -3.051 22.406 17.359 1 97.12 2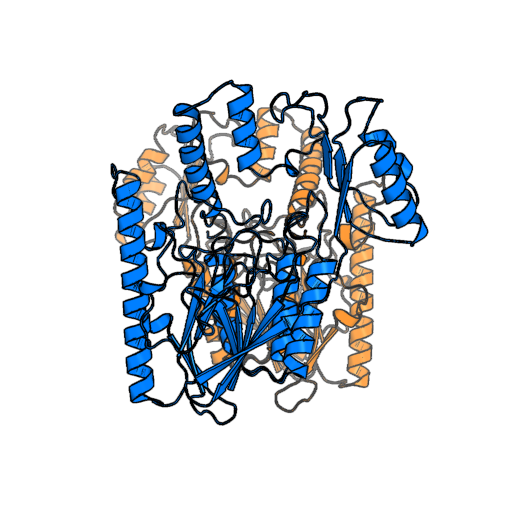63 LYS B CA 1
ATOM 5218 C C . LYS B 1 263 ? -4.559 22.172 17.406 1 97.12 263 LYS B C 1
ATOM 5220 O O . LYS B 1 263 ? -5.133 22.016 18.5 1 97.12 263 LYS B O 1
ATOM 5225 N N . SER B 1 264 ? -5.172 22.203 16.266 1 98.44 264 SER B N 1
ATOM 5226 C CA . SER B 1 264 ? -6.617 22.031 16.219 1 98.44 264 SER B CA 1
ATOM 5227 C C . SER B 1 264 ? -7.059 21.406 14.898 1 98.44 264 SER B C 1
ATOM 5229 O O . SER B 1 264 ? -6.258 21.281 13.969 1 98.44 264 SER B O 1
ATOM 5231 N N . VAL B 1 265 ? -8.289 20.891 14.883 1 98.81 265 VAL B N 1
ATOM 5232 C CA . VAL B 1 265 ? -9.008 20.531 13.664 1 98.81 265 VAL B CA 1
ATOM 5233 C C . VAL B 1 265 ? -10.242 21.438 13.516 1 98.81 265 VAL B C 1
ATOM 5235 O O . VAL B 1 265 ? -10.648 22.094 14.469 1 98.81 265 VAL B O 1
ATOM 5238 N N . CYS B 1 266 ? -10.797 21.5 12.32 1 98.88 266 CYS B N 1
ATOM 5239 C CA . CYS B 1 266 ? -11.93 22.391 12.07 1 98.88 266 CYS B CA 1
ATOM 5240 C C . CYS B 1 266 ? -13.234 21.609 11.992 1 98.88 266 CYS B C 1
ATOM 5242 O O . CYS B 1 266 ? -13.383 20.719 11.141 1 98.88 266 CYS B O 1
ATOM 5244 N N . LEU B 1 267 ? -14.102 21.875 12.898 1 98.88 267 LEU B N 1
ATOM 5245 C CA . LEU B 1 267 ? -15.477 21.391 12.812 1 98.88 267 LEU B CA 1
ATOM 5246 C C . LEU B 1 267 ? -16.359 22.406 12.102 1 98.88 267 LEU B C 1
ATOM 5248 O O . LEU B 1 267 ? -16.5 23.547 12.547 1 98.88 267 LEU B O 1
ATOM 5252 N N . VAL B 1 268 ? -16.953 22.016 10.984 1 98.88 268 VAL B N 1
ATOM 5253 C CA . VAL B 1 268 ? -17.734 22.922 10.148 1 98.88 268 VAL B CA 1
ATOM 5254 C C . VAL B 1 268 ? -19.188 22.484 10.125 1 98.88 268 VAL B C 1
ATOM 5256 O O . VAL B 1 268 ? -19.516 21.391 9.656 1 98.88 268 VAL B O 1
ATOM 5259 N N . ASP B 1 269 ? -20.078 23.344 10.617 1 98.56 269 ASP B N 1
ATOM 5260 C CA . ASP B 1 269 ? -21.516 23.109 10.562 1 98.56 269 ASP B CA 1
ATOM 5261 C C . ASP B 1 269 ? -22.172 23.922 9.461 1 98.56 269 ASP B C 1
ATOM 5263 O O . ASP B 1 269 ? -22.062 25.156 9.438 1 98.56 269 ASP B O 1
ATOM 5267 N N . PHE B 1 270 ? -22.812 23.188 8.602 1 97.88 270 PHE B N 1
ATOM 5268 C CA . PHE B 1 270 ? -23.5 23.891 7.52 1 97.88 270 PHE B CA 1
ATOM 5269 C C . PHE B 1 270 ? -24.984 24.062 7.836 1 97.88 270 PHE B C 1
ATOM 5271 O O . PHE B 1 270 ? -25.656 23.094 8.234 1 97.88 270 PHE B O 1
ATOM 5278 N N . SER B 1 271 ? -25.516 25.219 7.812 1 95.94 271 SER B N 1
ATOM 5279 C CA . SER B 1 271 ? -26.922 25.562 7.695 1 95.94 271 SER B CA 1
ATOM 5280 C C . SER B 1 271 ? -27.25 26.109 6.309 1 95.94 271 SER B C 1
ATOM 5282 O O . SER B 1 271 ? -27.062 27.297 6.043 1 95.94 271 SER B O 1
ATOM 5284 N N . GLY B 1 272 ? -27.797 25.219 5.52 1 94.69 272 GLY B N 1
ATOM 5285 C CA . GLY B 1 272 ? -27.797 25.562 4.105 1 94.69 272 GLY B CA 1
ATOM 5286 C C . GLY B 1 272 ? -26.406 25.734 3.537 1 94.69 272 GLY B C 1
ATOM 5287 O O . GLY B 1 272 ? -25.547 24.859 3.688 1 94.69 272 GLY B O 1
ATOM 5288 N N . ARG B 1 273 ? -26.203 26.922 3.02 1 96.31 273 ARG B N 1
ATOM 5289 C CA . ARG B 1 273 ? -24.906 27.156 2.395 1 96.31 273 ARG B CA 1
ATOM 5290 C C . ARG B 1 273 ? -23.984 27.938 3.328 1 96.31 273 ARG B C 1
ATOM 5292 O O . ARG B 1 273 ? -22.844 28.25 2.967 1 96.31 273 ARG B O 1
ATOM 5299 N N . SER B 1 274 ? -24.453 28.188 4.547 1 96.56 274 SER B N 1
ATOM 5300 C CA . SER B 1 274 ? -23.656 28.938 5.516 1 96.56 274 SER B CA 1
ATOM 5301 C C . SER B 1 274 ? -22.844 28.016 6.402 1 96.56 274 SER B C 1
ATOM 5303 O O . SER B 1 274 ? -23.375 27.047 6.957 1 96.56 274 SER B O 1
ATOM 5305 N N . ALA B 1 275 ? -21.562 28.375 6.559 1 97.81 275 ALA B N 1
ATOM 5306 C CA . ALA B 1 275 ? -20.656 27.547 7.34 1 97.81 275 ALA B CA 1
ATOM 5307 C C . ALA B 1 275 ? -20.297 28.203 8.664 1 97.81 275 ALA B C 1
ATOM 5309 O O . ALA B 1 275 ? -19.922 29.375 8.703 1 97.81 275 ALA B O 1
ATOM 5310 N N . ARG B 1 276 ? -20.469 27.516 9.727 1 98.06 276 ARG B N 1
ATOM 5311 C CA . ARG B 1 276 ? -19.938 27.891 11.039 1 98.06 276 ARG B CA 1
ATOM 5312 C C . ARG B 1 276 ? -18.781 27 11.438 1 98.06 276 ARG B C 1
ATOM 5314 O O . ARG B 1 276 ? -18.906 25.766 11.438 1 98.06 276 ARG B O 1
ATOM 5321 N N . VAL B 1 277 ? -17.672 27.656 11.812 1 98.5 277 VAL B N 1
ATOM 5322 C CA . VAL B 1 277 ? -16.469 26.875 12.062 1 98.5 277 VAL B CA 1
ATOM 5323 C C . VAL B 1 277 ? -16.141 26.906 13.555 1 98.5 277 VAL B C 1
ATOM 5325 O O . VAL B 1 277 ? -16.188 27.969 14.188 1 98.5 277 VAL B O 1
ATOM 5328 N N . GLU B 1 278 ? -15.891 25.797 14.117 1 98.44 278 GLU B N 1
ATOM 5329 C CA . GLU B 1 278 ? -15.375 25.609 15.469 1 98.44 278 GLU B CA 1
ATOM 5330 C C . GLU B 1 278 ? -14.023 24.906 15.453 1 98.44 278 GLU B C 1
ATOM 5332 O O . GLU B 1 278 ? -13.867 23.875 14.789 1 98.44 278 GLU B O 1
ATOM 5337 N N . LEU B 1 279 ? -13.078 25.516 16.094 1 98.38 279 LEU B N 1
ATOM 5338 C CA . LEU B 1 279 ? -11.781 24.859 16.219 1 98.38 279 LEU B CA 1
ATOM 5339 C C . LEU B 1 279 ? -11.773 23.906 17.406 1 98.38 279 LEU B C 1
ATOM 5341 O O . LEU B 1 279 ? -12.031 24.312 18.547 1 98.38 279 LEU B O 1
ATOM 5345 N N . LEU B 1 280 ? -11.508 22.641 17.156 1 98.75 280 LEU B N 1
ATOM 5346 C CA . LEU B 1 280 ? -11.359 21.656 18.203 1 98.75 280 LEU B CA 1
ATOM 5347 C C . LEU B 1 280 ? -9.891 21.438 18.547 1 98.75 280 LEU B C 1
ATOM 5349 O O . LEU B 1 280 ? -9.102 21.047 17.688 1 98.75 280 LEU B O 1
ATOM 5353 N N . PRO B 1 281 ? -9.547 21.672 19.766 1 98.44 281 PRO B N 1
ATOM 5354 C CA . PRO B 1 281 ? -8.148 21.469 20.141 1 98.44 281 PRO B CA 1
ATOM 5355 C C . PRO B 1 281 ? -7.727 20 20.094 1 98.44 281 PRO B C 1
ATOM 5357 O O . PRO B 1 281 ? -8.469 19.125 20.547 1 98.44 281 PRO B O 1
ATOM 5360 N N . VAL B 1 282 ? -6.652 19.75 19.531 1 98.56 282 VAL B N 1
ATOM 5361 C CA . VAL B 1 282 ? -6.059 18.422 19.531 1 98.56 282 VAL B CA 1
ATOM 5362 C C . VAL B 1 282 ? -5.262 18.219 20.828 1 98.56 282 VAL B C 1
ATOM 5364 O O . VAL B 1 282 ? -4.473 19.078 21.219 1 98.56 282 VAL B O 1
ATOM 5367 N N . PRO B 1 283 ? -5.418 17.125 21.469 1 97.62 283 PRO B N 1
ATOM 5368 C CA . PRO B 1 283 ? -4.633 16.859 22.672 1 97.62 283 PRO B CA 1
ATOM 5369 C C . PRO B 1 283 ? -3.135 16.766 22.391 1 97.62 283 PRO B C 1
ATOM 5371 O O . PRO B 1 283 ? -2.734 16.453 21.266 1 97.62 283 PRO B O 1
ATOM 5374 N N . GLU B 1 284 ? -2.408 17.078 23.406 1 96.81 284 GLU B N 1
ATOM 5375 C CA . GLU B 1 284 ? -0.971 16.828 23.328 1 96.81 284 GLU B CA 1
ATOM 5376 C C . GLU B 1 284 ? -0.638 15.383 23.672 1 96.81 284 GLU B C 1
ATOM 5378 O O . GLU B 1 284 ? -0.82 14.945 24.812 1 96.81 284 GLU B O 1
ATOM 5383 N N . PHE B 1 285 ? -0.136 14.617 22.75 1 97.12 285 PHE B N 1
ATOM 5384 C CA . PHE B 1 285 ? 0.108 13.195 22.953 1 97.12 285 PHE B CA 1
ATOM 5385 C C . PHE B 1 285 ? 1.551 12.953 23.375 1 97.12 285 PHE B C 1
ATOM 5387 O O . PHE B 1 285 ? 1.869 11.891 23.922 1 97.12 285 PHE B O 1
ATOM 5394 N N . GLN B 1 286 ? 2.406 13.875 23.062 1 97 286 GLN B N 1
ATOM 5395 C CA . GLN B 1 286 ? 3.818 13.867 23.438 1 97 286 GLN B CA 1
ATOM 5396 C C . GLN B 1 286 ? 4.324 15.281 23.703 1 97 286 GLN B C 1
ATOM 5398 O O . GLN B 1 286 ? 4.25 16.141 22.812 1 97 286 GLN B O 1
ATOM 5403 N N . LYS B 1 287 ? 4.824 15.453 24.859 1 96.25 287 LYS B N 1
ATOM 5404 C CA . LYS B 1 287 ? 5.316 16.781 25.219 1 96.25 287 LYS B CA 1
ATOM 5405 C C . LYS B 1 287 ? 6.664 17.062 24.562 1 96.25 287 LYS B C 1
ATOM 5407 O O . LYS B 1 287 ? 7.566 16.219 24.594 1 96.25 287 LYS B O 1
ATOM 5412 N N . LEU B 1 288 ? 6.723 18.172 23.906 1 96.69 288 LEU B N 1
ATOM 5413 C CA . LEU B 1 288 ? 7.961 18.719 23.359 1 96.69 288 LEU B CA 1
ATOM 5414 C C . LEU B 1 288 ? 8.375 19.969 24.125 1 96.69 288 LEU B C 1
ATOM 5416 O O . LEU B 1 288 ? 7.531 20.797 24.469 1 96.69 288 LEU B O 1
ATOM 5420 N N . GLU B 1 289 ? 9.695 20.062 24.328 1 95.81 289 GLU B N 1
ATOM 5421 C CA . GLU B 1 289 ? 10.148 21.234 25.062 1 95.81 289 GLU B CA 1
ATOM 5422 C C . GLU B 1 289 ? 11.516 21.703 24.578 1 95.81 289 GLU B C 1
ATOM 5424 O O . GLU B 1 289 ? 12.414 20.891 24.344 1 95.81 289 GLU B O 1
ATOM 5429 N N . ARG B 1 290 ? 11.562 22.953 24.391 1 94.94 290 ARG B N 1
ATOM 5430 C CA . ARG B 1 290 ? 12.844 23.578 24.125 1 94.94 290 ARG B CA 1
ATOM 5431 C C . ARG B 1 290 ? 13.438 24.188 25.391 1 94.94 290 ARG B C 1
ATOM 5433 O O . ARG B 1 290 ? 12.773 24.969 26.078 1 94.94 290 ARG B O 1
ATOM 5440 N N . VAL B 1 291 ? 14.648 23.781 25.688 1 95.88 291 VAL B N 1
ATOM 5441 C CA . VAL B 1 291 ? 15.383 24.328 26.828 1 95.88 291 VAL B CA 1
ATOM 5442 C C . VAL B 1 291 ? 16.578 25.125 26.328 1 95.88 291 VAL B C 1
ATOM 5444 O O . VAL B 1 291 ? 17.469 24.594 25.672 1 95.88 291 VAL B O 1
ATOM 5447 N N . SER B 1 292 ? 16.547 26.391 26.656 1 94.5 292 SER B N 1
ATOM 5448 C CA . SER B 1 292 ? 17.609 27.25 26.156 1 94.5 292 SER B CA 1
ATOM 5449 C C . SER B 1 292 ? 18.219 28.094 27.266 1 94.5 292 SER B C 1
ATOM 5451 O O . SER B 1 292 ? 17.562 28.391 28.266 1 94.5 292 SER B O 1
ATOM 5453 N N . GLY B 1 293 ? 19.594 28.422 27.125 1 94 293 GLY B N 1
ATOM 5454 C CA . GLY B 1 293 ? 20.25 29.297 28.078 1 94 293 GLY B CA 1
ATOM 5455 C C . GLY B 1 293 ? 21.703 28.906 28.328 1 94 293 GLY B C 1
ATOM 5456 O O . GLY B 1 293 ? 22.312 28.219 27.516 1 94 293 GLY B O 1
ATOM 5457 N N . SER B 1 294 ? 22.188 29.469 29.391 1 92.38 294 SER B N 1
ATOM 5458 C CA . SER B 1 294 ? 23.5 29.047 29.859 1 92.38 294 SER B CA 1
ATOM 5459 C C . SER B 1 294 ? 23.469 27.625 30.391 1 92.38 294 SER B C 1
ATOM 5461 O O . SER B 1 294 ? 22.391 27.047 30.562 1 92.38 294 SER B O 1
ATOM 5463 N N . MET B 1 295 ? 24.641 27.109 30.641 1 92.25 295 MET B N 1
ATOM 5464 C CA . MET B 1 295 ? 24.703 25.75 31.141 1 92.25 295 MET B CA 1
ATOM 5465 C C . MET B 1 295 ? 23.953 25.625 32.469 1 92.25 295 MET B C 1
ATOM 5467 O O . MET B 1 295 ? 23.219 24.656 32.688 1 92.25 295 MET B O 1
ATOM 5471 N N . SER B 1 296 ? 24.109 26.609 33.281 1 93.5 296 SER B N 1
ATOM 5472 C CA . SER B 1 296 ? 23.438 26.594 34.562 1 93.5 296 SER B CA 1
ATOM 5473 C C . SER B 1 296 ? 21.922 26.625 34.406 1 93.5 296 SER B C 1
ATOM 5475 O O . SER B 1 296 ? 21.203 25.906 35.094 1 93.5 296 SER B O 1
ATOM 5477 N N . GLU B 1 297 ? 21.453 27.391 33.469 1 95.31 297 GLU B N 1
ATOM 5478 C CA . GLU B 1 297 ? 20.016 27.5 33.219 1 95.31 297 GLU B CA 1
ATOM 5479 C C . GLU B 1 297 ? 19.469 26.188 32.625 1 95.31 297 GLU B C 1
ATOM 5481 O O . GLU B 1 297 ? 18.406 25.734 33.031 1 95.31 297 GLU B O 1
ATOM 5486 N N . ILE B 1 298 ? 20.172 25.594 31.703 1 96.38 298 ILE B N 1
ATOM 5487 C CA . ILE B 1 298 ? 19.781 24.359 31.047 1 96.38 298 ILE B CA 1
ATOM 5488 C C . ILE B 1 298 ? 19.688 23.234 32.094 1 96.38 298 ILE B C 1
ATOM 5490 O O . ILE B 1 298 ? 18.672 22.531 32.188 1 96.38 298 ILE B O 1
ATOM 5494 N N . LEU B 1 299 ? 20.719 23.172 32.906 1 95.62 299 LEU B N 1
ATOM 5495 C CA . LEU B 1 299 ? 20.75 22.109 33.906 1 95.62 299 LEU B CA 1
ATOM 5496 C C . LEU B 1 299 ? 19.641 22.281 34.938 1 95.62 299 LEU B C 1
ATOM 5498 O O . LEU B 1 299 ? 19.031 21.312 35.406 1 95.62 299 LEU B O 1
ATOM 5502 N N . SER B 1 300 ? 19.391 23.516 35.312 1 97.19 300 SER B N 1
ATOM 5503 C CA . SER B 1 300 ? 18.312 23.797 36.25 1 97.19 300 SER B CA 1
ATOM 5504 C C . SER B 1 300 ? 16.953 23.391 35.688 1 97.19 300 SER B C 1
ATOM 5506 O O . SER B 1 300 ? 16.141 22.766 36.375 1 97.19 300 SER B O 1
ATOM 5508 N N . ARG B 1 301 ? 16.703 23.703 34.469 1 97.5 301 ARG B N 1
ATOM 5509 C CA . ARG B 1 301 ? 15.445 23.359 33.812 1 97.5 301 ARG B CA 1
ATOM 5510 C C . ARG B 1 301 ? 15.297 21.844 33.656 1 97.5 301 ARG B C 1
ATOM 5512 O O . ARG B 1 301 ? 14.211 21.297 33.875 1 97.5 301 ARG B O 1
ATOM 5519 N N . LEU B 1 302 ? 16.328 21.172 33.281 1 97.69 302 LEU B N 1
ATOM 5520 C CA . LEU B 1 302 ? 16.312 19.719 33.156 1 97.69 302 LEU B CA 1
ATOM 5521 C C . LEU B 1 302 ? 16.016 19.062 34.469 1 97.69 302 LEU B C 1
ATOM 5523 O O . LEU B 1 302 ? 15.242 18.094 34.531 1 97.69 302 LEU B O 1
ATOM 5527 N N . ALA B 1 303 ? 16.594 19.625 35.469 1 97.06 303 ALA B N 1
ATOM 5528 C CA . ALA B 1 303 ? 16.328 19.094 36.812 1 97.06 303 ALA B CA 1
ATOM 5529 C C . ALA B 1 303 ? 14.852 19.25 37.188 1 97.06 303 ALA B C 1
ATOM 5531 O O . ALA B 1 303 ? 14.25 18.344 37.75 1 97.06 303 ALA B O 1
ATOM 5532 N N . ALA B 1 304 ? 14.367 20.375 36.906 1 97.38 304 ALA B N 1
ATOM 5533 C CA . ALA B 1 304 ? 12.953 20.625 37.188 1 97.38 304 ALA B CA 1
ATOM 5534 C C . ALA B 1 304 ? 12.055 19.641 36.438 1 97.38 304 ALA B C 1
ATOM 5536 O O . ALA B 1 304 ? 11.086 19.125 37 1 97.38 304 ALA B O 1
ATOM 5537 N N . LEU B 1 305 ? 12.328 19.359 35.25 1 97.12 305 LEU B N 1
ATOM 5538 C CA . LEU B 1 305 ? 11.562 18.438 34.438 1 97.12 305 LEU B CA 1
ATOM 5539 C C . LEU B 1 305 ? 11.68 17.016 34.969 1 97.12 305 LEU B C 1
ATOM 5541 O O . LEU B 1 305 ? 10.695 16.266 35 1 97.12 305 LEU B O 1
ATOM 5545 N N . ARG B 1 306 ? 12.836 16.688 35.312 1 95.44 306 ARG B N 1
ATOM 5546 C CA . ARG B 1 306 ? 13.078 15.375 35.875 1 95.44 306 ARG B CA 1
ATOM 5547 C C . ARG B 1 306 ? 12.281 15.188 37.156 1 95.44 306 ARG B C 1
ATOM 5549 O O . ARG B 1 306 ? 11.656 14.141 37.375 1 95.44 306 ARG B O 1
ATOM 5556 N N . ASP B 1 307 ? 12.352 16.219 38 1 95 307 ASP B N 1
ATOM 5557 C CA . ASP B 1 307 ? 11.672 16.172 39.312 1 95 307 ASP B CA 1
ATOM 5558 C C . ASP B 1 307 ? 10.156 16.047 39.125 1 95 307 ASP B C 1
ATOM 5560 O O . ASP B 1 307 ? 9.469 15.508 40 1 95 307 ASP B O 1
ATOM 5564 N N . SER B 1 308 ? 9.68 16.516 38.062 1 96.31 308 SER B N 1
ATOM 5565 C CA . SER B 1 308 ? 8.25 16.422 37.781 1 96.31 308 SER B CA 1
ATOM 5566 C C . SER B 1 308 ? 7.906 15.133 37.031 1 96.31 308 SER B C 1
ATOM 5568 O O . SER B 1 308 ? 6.781 14.969 36.562 1 96.31 308 SER B O 1
ATOM 5570 N N . ASP B 1 309 ? 8.859 14.242 36.812 1 96.06 309 ASP B N 1
ATOM 5571 C CA . ASP B 1 309 ? 8.711 12.961 36.125 1 96.06 309 ASP B CA 1
ATOM 5572 C C . ASP B 1 309 ? 8.211 13.148 34.719 1 96.06 309 ASP B C 1
ATOM 5574 O O . ASP B 1 309 ? 7.371 12.375 34.219 1 96.06 309 ASP B O 1
ATOM 5578 N N . SER B 1 310 ? 8.742 14.164 34.062 1 96.19 310 SER B N 1
ATOM 5579 C CA . SER B 1 310 ? 8.367 14.461 32.688 1 96.19 310 SER B CA 1
ATOM 5580 C C . SER B 1 310 ? 8.992 13.461 31.719 1 96.19 310 SER B C 1
ATOM 5582 O O . SER B 1 310 ? 10.117 13.008 31.922 1 96.19 310 SER B O 1
ATOM 5584 N N . SER B 1 311 ? 8.25 13.125 30.688 1 97 311 SER B N 1
ATOM 5585 C CA . SER B 1 311 ? 8.773 12.305 29.594 1 97 311 SER B CA 1
ATOM 5586 C C . SER B 1 311 ? 8.914 13.117 28.312 1 97 311 SER B C 1
ATOM 5588 O O . SER B 1 311 ? 8.812 12.578 27.203 1 97 311 SER B O 1
ATOM 5590 N N . ALA B 1 312 ? 9.234 14.398 28.469 1 97.44 312 ALA B N 1
ATOM 5591 C CA . ALA B 1 312 ? 9.273 15.32 27.328 1 97.44 312 ALA B CA 1
ATOM 5592 C C . ALA B 1 312 ? 10.453 15 26.422 1 97.44 312 ALA B C 1
ATOM 5594 O O . ALA B 1 312 ? 11.508 14.547 26.875 1 97.44 312 ALA B O 1
ATOM 5595 N N . TRP B 1 313 ? 10.188 15.125 25.141 1 97.81 313 TRP B N 1
ATOM 5596 C CA . TRP B 1 313 ? 11.281 15.203 24.172 1 97.81 313 TRP B CA 1
ATOM 5597 C C . TRP B 1 313 ? 11.867 16.609 24.125 1 97.81 313 TRP B C 1
ATOM 5599 O O . TRP B 1 313 ? 11.125 17.594 24.141 1 97.81 313 TRP B O 1
ATOM 5609 N N . LEU B 1 314 ? 13.25 16.672 24 1 97.25 314 LEU B N 1
ATOM 5610 C CA . LEU B 1 314 ? 13.859 17.969 24.266 1 97.25 314 LEU B CA 1
ATOM 5611 C C . LEU B 1 314 ? 14.734 18.422 23.094 1 97.25 314 LEU B C 1
ATOM 5613 O O . LEU B 1 314 ? 15.422 17.594 22.484 1 97.25 314 LEU B O 1
ATOM 5617 N N . GLU B 1 315 ? 14.617 19.672 22.797 1 95.75 315 GLU B N 1
ATOM 5618 C CA . GLU B 1 315 ? 15.688 20.391 22.125 1 95.75 315 GLU B CA 1
ATOM 5619 C C . GLU B 1 315 ? 16.438 21.281 23.109 1 95.75 315 GLU B C 1
ATOM 5621 O O . GLU B 1 315 ? 15.836 22.109 23.797 1 95.75 315 GLU B O 1
ATOM 5626 N N . VAL B 1 316 ? 17.766 21.078 23.141 1 95.38 316 VAL B N 1
ATOM 5627 C CA . VAL B 1 316 ? 18.594 21.875 24.031 1 95.38 316 VAL B CA 1
ATOM 5628 C C . VAL B 1 316 ? 19.422 22.875 23.219 1 95.38 316 VAL B C 1
ATOM 5630 O O . VAL B 1 316 ? 20.156 22.484 22.297 1 95.38 316 VAL B O 1
ATOM 5633 N N . VAL B 1 317 ? 19.219 24.141 23.547 1 93.06 317 VAL B N 1
ATOM 5634 C CA . VAL B 1 317 ? 19.922 25.203 22.844 1 93.06 317 VAL B CA 1
ATOM 5635 C C . VAL B 1 317 ? 20.812 25.969 23.812 1 93.06 317 VAL B C 1
ATOM 5637 O O . VAL B 1 317 ? 20.328 26.719 24.656 1 93.06 317 VAL B O 1
ATOM 5640 N N . TYR B 1 318 ? 22.125 25.781 23.625 1 92.81 318 TYR B N 1
ATOM 5641 C CA . TYR B 1 318 ? 23.094 26.484 24.469 1 92.81 318 TYR B CA 1
ATOM 5642 C C . TYR B 1 318 ? 23.391 27.875 23.906 1 92.81 318 TYR B C 1
ATOM 5644 O O . TYR B 1 318 ? 23.734 28.016 22.734 1 92.81 318 TYR B O 1
ATOM 5652 N N . THR B 1 319 ? 23.234 28.859 24.766 1 90.19 319 THR B N 1
ATOM 5653 C CA . THR B 1 319 ? 23.484 30.234 24.344 1 90.19 319 THR B CA 1
ATOM 5654 C C . THR B 1 319 ? 24.547 30.891 25.219 1 90.19 319 THR B C 1
ATOM 5656 O O . THR B 1 319 ? 24.766 32.094 25.141 1 90.19 319 THR B O 1
ATOM 5659 N N . GLY B 1 320 ? 25.172 30.094 26.094 1 85.19 320 GLY B N 1
ATOM 5660 C CA . GLY B 1 320 ? 26.172 30.641 27 1 85.19 320 GLY B CA 1
ATOM 5661 C C . GLY B 1 320 ? 27.516 30.875 26.359 1 85.19 320 GLY B C 1
ATOM 5662 O O . GLY B 1 320 ? 27.703 30.578 25.172 1 85.19 320 GLY B O 1
ATOM 5663 N N . ASP B 1 321 ? 28.438 31.531 27 1 76.75 321 ASP B N 1
ATOM 5664 C CA . ASP B 1 321 ? 29.734 31.969 26.484 1 76.75 321 ASP B CA 1
ATOM 5665 C C . ASP B 1 321 ? 30.828 30.938 26.781 1 76.75 321 ASP B C 1
ATOM 5667 O O . ASP B 1 321 ? 31.906 30.984 26.203 1 76.75 321 ASP B O 1
ATOM 5671 N N . ASP B 1 322 ? 30.609 30.047 27.625 1 67.19 322 ASP B N 1
ATOM 5672 C CA . ASP B 1 322 ? 31.688 29.156 28.047 1 67.19 322 ASP B CA 1
ATOM 5673 C C . ASP B 1 322 ? 31.797 27.953 27.125 1 67.19 322 ASP B C 1
ATOM 5675 O O . ASP B 1 322 ? 30.797 27.5 26.562 1 67.19 322 ASP B O 1
ATOM 5679 N N . LEU B 1 323 ? 32.781 27.922 26.172 1 57.75 323 LEU B N 1
ATOM 5680 C CA . LEU B 1 323 ? 33 26.766 25.297 1 57.75 323 LEU B CA 1
ATOM 5681 C C . LEU B 1 323 ? 32.875 25.469 26.078 1 57.75 323 LEU B C 1
ATOM 5683 O O . LEU B 1 323 ? 33.781 25.141 26.859 1 57.75 323 LEU B O 1
ATOM 5687 N N . GLU B 1 324 ? 31.875 25.078 26.469 1 56.44 324 GLU B N 1
ATOM 5688 C CA . GLU B 1 324 ? 31.875 23.859 27.266 1 56.44 324 GLU B CA 1
ATOM 5689 C C . GLU B 1 324 ? 31.984 22.625 26.375 1 56.44 324 GLU B C 1
ATOM 5691 O O . GLU B 1 324 ? 31.125 22.406 25.5 1 56.44 324 GLU B O 1
ATOM 5696 N N . GLY B 1 325 ? 33.219 22.172 26.078 1 61.88 325 GLY B N 1
ATOM 5697 C CA . GLY B 1 325 ? 33.562 20.969 25.328 1 61.88 325 GLY B CA 1
ATOM 5698 C C . GLY B 1 325 ? 32.656 19.781 25.641 1 61.88 325 GLY B C 1
ATOM 5699 O O . GLY B 1 325 ? 32.656 18.797 24.922 1 61.88 325 GLY B O 1
ATOM 5700 N N . SER B 1 326 ? 31.844 19.812 26.625 1 81.69 326 SER B N 1
ATOM 5701 C CA . SER B 1 326 ? 31.141 18.594 27.016 1 81.69 326 SER B CA 1
ATOM 5702 C C . SER B 1 326 ? 29.641 18.828 27.109 1 81.69 326 SER B C 1
ATOM 5704 O O . SER B 1 326 ? 28.984 18.297 28 1 81.69 326 SER B O 1
ATOM 5706 N N . LEU B 1 327 ? 29.109 19.75 26.219 1 86.94 327 LEU B N 1
ATOM 5707 C CA . LEU B 1 327 ? 27.688 20.078 26.281 1 86.94 327 LEU B CA 1
ATOM 5708 C C . LEU B 1 327 ? 26.844 18.812 26.219 1 86.94 327 LEU B C 1
ATOM 5710 O O . LEU B 1 327 ? 25.984 18.594 27.078 1 86.94 327 LEU B O 1
ATOM 5714 N N . ARG B 1 328 ? 27.062 18.016 25.281 1 88.38 328 ARG B N 1
ATOM 5715 C CA . ARG B 1 328 ? 26.281 16.797 25.078 1 88.38 328 ARG B CA 1
ATOM 5716 C C . ARG B 1 328 ? 26.359 15.883 26.281 1 88.38 328 ARG B C 1
ATOM 5718 O O . ARG B 1 328 ? 25.344 15.391 26.766 1 88.38 328 ARG B O 1
ATOM 5725 N N . ARG B 1 329 ? 27.562 15.711 26.672 1 89.75 329 ARG B N 1
ATOM 5726 C CA . ARG B 1 329 ? 27.781 14.82 27.812 1 89.75 329 ARG B CA 1
ATOM 5727 C C . ARG B 1 329 ? 27.047 15.328 29.047 1 89.75 329 ARG B C 1
ATOM 5729 O O . ARG B 1 329 ? 26.422 14.547 29.766 1 89.75 329 ARG B O 1
ATOM 5736 N N . GLN B 1 330 ? 27.141 16.594 29.25 1 91.44 330 GLN B N 1
ATOM 5737 C CA . GLN B 1 330 ? 26.5 17.188 30.422 1 91.44 330 GLN B CA 1
ATOM 5738 C C . GLN B 1 330 ? 24.984 17.062 30.344 1 91.44 330 GLN B C 1
ATOM 5740 O O . GLN B 1 330 ? 24.328 16.734 31.328 1 91.44 330 GLN B O 1
ATOM 5745 N N . VAL B 1 331 ? 24.469 17.312 29.203 1 94.88 331 VAL B N 1
ATOM 5746 C CA . VAL B 1 331 ? 23.016 17.219 29 1 94.88 331 VAL B CA 1
ATOM 5747 C C . VAL B 1 331 ? 22.562 15.773 29.172 1 94.88 331 VAL B C 1
ATOM 5749 O O . VAL B 1 331 ? 21.578 15.508 29.875 1 94.88 331 VAL B O 1
ATOM 5752 N N . GLU B 1 332 ? 23.281 14.875 28.609 1 93.94 332 GLU B N 1
ATOM 5753 C CA . GLU B 1 332 ? 22.938 13.461 28.672 1 93.94 332 GLU B CA 1
ATOM 5754 C C . GLU B 1 332 ? 22.984 12.953 30.109 1 93.94 332 GLU B C 1
ATOM 5756 O O . GLU B 1 332 ? 22.141 12.172 30.531 1 93.94 332 GLU B O 1
ATOM 5761 N N . THR B 1 333 ? 23.984 13.398 30.781 1 94.56 333 THR B N 1
ATOM 5762 C CA . THR B 1 333 ? 24.125 13.016 32.188 1 94.56 333 THR B CA 1
ATOM 5763 C C . THR B 1 333 ? 22.953 13.555 33 1 94.56 333 THR B C 1
ATOM 5765 O O . THR B 1 333 ? 22.438 12.859 33.875 1 94.56 333 THR B O 1
ATOM 5768 N N . ALA B 1 334 ? 22.609 14.727 32.719 1 95.31 334 ALA B N 1
ATOM 5769 C CA . ALA B 1 334 ? 21.547 15.391 33.469 1 95.31 334 ALA B CA 1
ATOM 5770 C C . ALA B 1 334 ? 20.203 14.672 33.281 1 95.31 334 ALA B C 1
ATOM 5772 O O . ALA B 1 334 ? 19.359 14.68 34.188 1 95.31 334 ALA B O 1
ATOM 5773 N N . VAL B 1 335 ? 19.969 14 32.125 1 96.38 335 VAL B N 1
ATOM 5774 C CA . VAL B 1 335 ? 18.656 13.414 31.875 1 96.38 335 VAL B CA 1
ATOM 5775 C C . VAL B 1 335 ? 18.719 11.898 32.094 1 96.38 335 VAL B C 1
ATOM 5777 O O . VAL B 1 335 ? 17.688 11.219 32.031 1 96.38 335 VAL B O 1
ATOM 5780 N N . ALA B 1 336 ? 19.859 11.359 32.375 1 94.81 336 ALA B N 1
ATOM 5781 C CA . ALA B 1 336 ? 20.047 9.922 32.531 1 94.81 336 ALA B CA 1
ATOM 5782 C C . ALA B 1 336 ? 19.109 9.375 33.625 1 94.81 336 ALA B C 1
ATOM 5784 O O . ALA B 1 336 ? 18.938 9.992 34.688 1 94.81 336 ALA B O 1
ATOM 5785 N N . GLY B 1 337 ? 18.453 8.219 33.281 1 93.94 337 GLY B N 1
ATOM 5786 C CA . GLY B 1 337 ? 17.578 7.555 34.25 1 93.94 337 GLY B CA 1
ATOM 5787 C C . GLY B 1 337 ? 16.203 8.164 34.312 1 93.94 337 GLY B C 1
ATOM 5788 O O . GLY B 1 337 ? 15.344 7.695 35.062 1 93.94 337 GLY B O 1
ATOM 5789 N N . SER B 1 338 ? 15.961 9.273 33.625 1 95.75 338 SER B N 1
ATOM 5790 C CA . SER B 1 338 ? 14.648 9.906 33.625 1 95.75 338 SER B CA 1
ATOM 5791 C C . SER B 1 338 ? 13.867 9.508 32.375 1 95.75 338 SER B C 1
ATOM 5793 O O . SER B 1 338 ? 14.352 8.727 31.547 1 95.75 338 SER B O 1
ATOM 5795 N N . GLY B 1 339 ? 12.664 9.945 32.312 1 96.25 339 GLY B N 1
ATOM 5796 C CA . GLY B 1 339 ? 11.836 9.711 31.141 1 96.25 339 GLY B CA 1
ATOM 5797 C C . GLY B 1 339 ? 12.094 10.711 30.016 1 96.25 339 GLY B C 1
ATOM 5798 O O . GLY B 1 339 ? 11.523 10.586 28.938 1 96.25 339 GLY B O 1
ATOM 5799 N N . LEU B 1 340 ? 13.008 11.703 30.281 1 97.5 340 LEU B N 1
ATOM 5800 C CA . LEU B 1 340 ? 13.312 12.742 29.297 1 97.5 340 LEU B CA 1
ATOM 5801 C C . LEU B 1 340 ? 14.148 12.18 28.156 1 97.5 340 LEU B C 1
ATOM 5803 O O . LEU B 1 340 ? 15.008 11.32 28.375 1 97.5 340 LEU B O 1
ATOM 5807 N N . ARG B 1 341 ? 13.891 12.672 26.969 1 96.75 341 ARG B N 1
ATOM 5808 C CA . ARG B 1 341 ? 14.672 12.273 25.797 1 96.75 341 ARG B CA 1
ATOM 5809 C C . ARG B 1 341 ? 15.195 13.492 25.047 1 96.75 341 ARG B C 1
ATOM 5811 O O . ARG B 1 341 ? 14.414 14.328 24.594 1 96.75 341 ARG B O 1
ATOM 5818 N N . VAL B 1 342 ? 16.484 13.555 24.891 1 96 342 VAL B N 1
ATOM 5819 C CA . VAL B 1 342 ? 17.109 14.648 24.156 1 96 342 VAL B CA 1
ATOM 5820 C C . VAL B 1 342 ? 17.219 14.281 22.672 1 96 342 VAL B C 1
ATOM 5822 O O . VAL B 1 342 ? 17.938 13.344 22.312 1 96 342 VAL B O 1
ATOM 5825 N N . LEU B 1 343 ? 16.516 15.086 21.875 1 94.31 343 LEU B N 1
ATOM 5826 C CA . LEU B 1 343 ? 16.5 14.75 20.453 1 94.31 343 LEU B CA 1
ATOM 5827 C C . LEU B 1 343 ? 17.453 15.648 19.672 1 94.31 343 LEU B C 1
ATOM 5829 O O . LEU B 1 343 ? 17.953 15.258 18.609 1 94.31 343 LEU B O 1
ATOM 5833 N N . LYS B 1 344 ? 17.703 16.859 20.188 1 90.94 344 LYS B N 1
ATOM 5834 C CA . LYS B 1 344 ? 18.531 17.844 19.484 1 90.94 344 LYS B CA 1
ATOM 5835 C C . LYS B 1 344 ? 19.281 18.734 20.469 1 90.94 344 LYS B C 1
ATOM 5837 O O . LYS B 1 344 ? 18.719 19.203 21.453 1 90.94 344 LYS B O 1
ATOM 5842 N N . ILE B 1 345 ? 20.609 18.844 20.234 1 90.88 345 ILE B N 1
ATOM 5843 C CA . ILE B 1 345 ? 21.453 19.75 21 1 90.88 345 ILE B CA 1
ATOM 5844 C C . ILE B 1 345 ? 22.172 20.719 20.062 1 90.88 345 ILE B C 1
ATOM 5846 O O . ILE B 1 345 ? 22.75 20.312 19.062 1 90.88 345 ILE B O 1
ATOM 5850 N N . ARG B 1 346 ? 21.984 22 20.391 1 85.81 346 ARG B N 1
ATOM 5851 C CA . ARG B 1 346 ? 22.594 23.016 19.547 1 85.81 346 ARG B CA 1
ATOM 5852 C C . ARG B 1 346 ? 23.344 24.047 20.375 1 85.81 346 ARG B C 1
ATOM 5854 O O . ARG B 1 346 ? 22.875 24.453 21.453 1 85.81 346 ARG B O 1
ATOM 5861 N N . ASN B 1 347 ? 24.578 24.312 19.906 1 83.31 347 ASN B N 1
ATOM 5862 C CA . ASN B 1 347 ? 25.312 25.453 20.438 1 83.31 347 ASN B CA 1
ATOM 5863 C C . ASN B 1 347 ? 25.141 26.688 19.562 1 83.31 347 ASN B C 1
ATOM 5865 O O . ASN B 1 347 ? 25.703 26.766 18.469 1 83.31 347 ASN B O 1
ATOM 5869 N N . ALA B 1 348 ? 24.391 27.609 20 1 80.31 348 ALA B N 1
ATOM 5870 C CA . ALA B 1 348 ? 24 28.766 19.203 1 80.31 348 ALA B CA 1
ATOM 5871 C C . ALA B 1 348 ? 25.188 29.703 18.969 1 80.31 348 ALA B C 1
ATOM 5873 O O . ALA B 1 348 ? 25.156 30.562 18.094 1 80.31 348 ALA B O 1
ATOM 5874 N N . ARG B 1 349 ? 26.297 29.625 19.719 1 72.94 349 ARG B N 1
ATOM 5875 C CA . ARG B 1 349 ? 27.469 30.484 19.578 1 72.94 349 ARG B CA 1
ATOM 5876 C C . ARG B 1 349 ? 28.375 30 18.469 1 72.94 349 ARG B C 1
ATOM 5878 O O . ARG B 1 349 ? 29.266 30.734 18 1 72.94 349 ARG B O 1
ATOM 5885 N N . LEU B 1 350 ? 28.297 28.781 18.297 1 62.91 350 LEU B N 1
ATOM 5886 C CA . LEU B 1 350 ? 29.125 28.266 17.203 1 62.91 350 LEU B CA 1
ATOM 5887 C C . LEU B 1 350 ? 28.469 28.5 15.859 1 62.91 350 LEU B C 1
ATOM 5889 O O . LEU B 1 350 ? 27.266 28.266 15.703 1 62.91 350 LEU B O 1
ATOM 5893 N N . PRO B 1 351 ? 29.125 29.469 15.062 1 52.59 351 PRO B N 1
ATOM 5894 C CA . PRO B 1 351 ? 28.531 29.672 13.742 1 52.59 351 PRO B CA 1
ATOM 5895 C C . PRO B 1 351 ? 28.078 28.375 13.078 1 52.59 351 PRO B C 1
ATOM 5897 O O . PRO B 1 351 ? 28.703 27.328 13.297 1 52.59 351 PRO B O 1
ATOM 5900 N N . ASP B 1 352 ? 26.859 28.25 12.711 1 48.25 352 ASP B N 1
ATOM 5901 C CA . ASP B 1 352 ? 26.297 27.094 12.016 1 48.25 352 ASP B CA 1
ATOM 5902 C C . ASP B 1 352 ? 27.281 26.562 10.969 1 48.25 352 ASP B C 1
ATOM 5904 O O . ASP B 1 352 ? 27.047 25.5 10.375 1 48.25 352 ASP B O 1
ATOM 5908 N N . SER B 1 353 ? 28.359 27.375 10.578 1 44.09 353 SER B N 1
ATOM 5909 C CA . SER B 1 353 ? 29.266 27.109 9.469 1 44.09 353 SER B CA 1
ATOM 5910 C C . SER B 1 353 ? 30.188 25.938 9.781 1 44.09 353 SER B C 1
ATOM 5912 O O . SER B 1 353 ? 30.766 25.328 8.875 1 44.09 353 SER B O 1
ATOM 5914 N N . GLN B 1 354 ? 31.031 26.031 10.836 1 38.47 354 GLN B N 1
ATOM 5915 C CA . GLN B 1 354 ? 32.094 25.031 10.961 1 38.47 354 GLN B CA 1
ATOM 5916 C C . GLN B 1 354 ? 31.516 23.688 11.43 1 38.47 354 GLN B C 1
ATOM 5918 O O . GLN B 1 354 ? 31.359 23.469 12.633 1 38.47 354 GLN B O 1
ATOM 5923 N N . PRO B 1 355 ? 30.828 23.109 10.648 1 39.78 355 PRO B N 1
ATOM 5924 C CA . PRO B 1 355 ? 30.484 21.781 11.133 1 39.78 355 PRO B CA 1
ATOM 5925 C C . PRO B 1 355 ? 31.688 21.016 11.672 1 39.78 355 PRO B C 1
ATOM 5927 O O . PRO B 1 355 ? 32.688 20.828 10.953 1 39.78 355 PRO B O 1
ATOM 5930 N N . ARG B 1 356 ? 32.25 21.375 12.812 1 39.09 356 ARG B N 1
ATOM 5931 C CA . ARG B 1 356 ? 33.344 20.469 13.148 1 39.09 356 ARG B CA 1
ATOM 5932 C C . ARG B 1 356 ? 33.031 19.047 12.711 1 39.09 356 ARG B C 1
ATOM 5934 O O . ARG B 1 356 ? 31.906 18.578 12.898 1 39.09 356 ARG B O 1
ATOM 5941 N N . LEU B 1 357 ? 33.75 18.578 11.742 1 37.44 357 LEU B N 1
ATOM 5942 C CA . LEU B 1 357 ? 33.812 17.203 11.281 1 37.44 357 LEU B CA 1
ATOM 5943 C C . LEU B 1 357 ? 33.594 16.219 12.43 1 37.44 357 LEU B C 1
ATOM 5945 O O . LEU B 1 357 ? 33.344 15.039 12.211 1 37.44 357 LEU B O 1
ATOM 5949 N N . ASP B 1 358 ? 34.094 16.578 13.531 1 35.5 358 ASP B N 1
ATOM 5950 C CA . ASP B 1 358 ? 34.125 15.617 14.633 1 35.5 358 ASP B CA 1
ATOM 5951 C C . ASP B 1 358 ? 32.719 15.273 15.102 1 35.5 358 ASP B C 1
ATOM 5953 O O . ASP B 1 358 ? 32.531 14.438 15.992 1 35.5 358 ASP B O 1
ATOM 5957 N N . ASP B 1 359 ? 31.859 16.25 15.109 1 36.66 359 ASP B N 1
ATOM 5958 C CA . ASP B 1 359 ? 30.562 15.734 15.5 1 36.66 359 ASP B CA 1
ATOM 5959 C C . ASP B 1 359 ? 30 14.781 14.445 1 36.66 359 ASP B C 1
ATOM 5961 O O . ASP B 1 359 ? 29.25 15.203 13.562 1 36.66 359 ASP B O 1
ATOM 5965 N N . THR B 1 360 ? 30.703 14.062 13.852 1 37.5 360 THR B N 1
ATOM 5966 C CA . THR B 1 360 ? 30.562 12.906 12.977 1 37.5 360 THR B CA 1
ATOM 5967 C C . THR B 1 360 ? 29.25 12.18 13.258 1 37.5 360 THR B C 1
ATOM 5969 O O . THR B 1 360 ? 28.781 11.398 12.43 1 37.5 360 THR B O 1
ATOM 5972 N N . GLY B 1 361 ? 28.953 12.18 14.578 1 37.19 361 GLY B N 1
ATOM 5973 C CA . GLY B 1 361 ? 27.781 11.375 14.867 1 37.19 361 GLY B CA 1
ATOM 5974 C C . GLY B 1 361 ? 26.484 12.023 14.398 1 37.19 361 GLY B C 1
ATOM 5975 O O . GLY B 1 361 ? 25.406 11.578 14.773 1 37.19 361 GLY B O 1
ATOM 5976 N N . ARG B 1 362 ? 26.516 13.297 14.039 1 41.81 362 ARG B N 1
ATOM 5977 C CA . ARG B 1 362 ? 25.188 13.758 13.625 1 41.81 362 ARG B CA 1
ATOM 5978 C C . ARG B 1 362 ? 24.656 12.93 12.461 1 41.81 362 ARG B C 1
ATOM 5980 O O . ARG B 1 362 ? 25.312 12.828 11.414 1 41.81 362 ARG B O 1
ATOM 5987 N N . ASN B 1 363 ? 23.969 12.031 12.734 1 43.78 363 ASN B N 1
ATOM 5988 C CA . ASN B 1 363 ? 23.266 11.25 11.711 1 43.78 363 ASN B CA 1
ATOM 5989 C C . ASN B 1 363 ? 22.609 12.148 10.672 1 43.78 363 ASN B C 1
ATOM 5991 O O . ASN B 1 363 ? 21.828 13.039 11.016 1 43.78 363 ASN B O 1
ATOM 5995 N N . LEU B 1 364 ? 23.391 12.617 9.609 1 47.34 364 LEU B N 1
ATOM 5996 C CA . LEU B 1 364 ? 22.781 13.195 8.406 1 47.34 364 LEU B CA 1
ATOM 5997 C C . LEU B 1 364 ? 21.281 13.008 8.414 1 47.34 364 LEU B C 1
ATOM 5999 O O . LEU B 1 364 ? 20.547 13.82 7.848 1 47.34 364 LEU B O 1
ATOM 6003 N N . GLU B 1 365 ? 21 12.047 9.102 1 48.31 365 GLU B N 1
ATOM 6004 C CA . GLU B 1 365 ? 19.562 11.727 9.18 1 48.31 365 GLU B CA 1
ATOM 6005 C C . GLU B 1 365 ? 18.812 12.805 9.945 1 48.31 365 GLU B C 1
ATOM 6007 O O . GLU B 1 365 ? 17.594 12.945 9.789 1 48.31 365 GLU B O 1
ATOM 6012 N N . GLU B 1 366 ? 19.672 13.617 10.695 1 48.94 366 GLU B N 1
ATOM 6013 C CA . GLU B 1 366 ? 19.062 14.594 11.578 1 48.94 366 GLU B CA 1
ATOM 6014 C C . GLU B 1 366 ? 18.766 15.898 10.844 1 48.94 366 GLU B C 1
ATOM 6016 O O . GLU B 1 366 ? 17.891 16.656 11.258 1 48.94 366 GLU B O 1
ATOM 6021 N N . LEU B 1 367 ? 19.578 16.094 9.781 1 52.94 367 LEU B N 1
ATOM 6022 C CA . LEU B 1 367 ? 19.422 17.359 9.062 1 52.94 367 LEU B CA 1
ATOM 6023 C C . LEU B 1 367 ? 18.547 17.172 7.832 1 52.94 367 LEU B C 1
ATOM 6025 O O . LEU B 1 367 ? 18.547 16.109 7.215 1 52.94 367 LEU B O 1
ATOM 6029 N N . GLY B 1 368 ? 17.531 18.078 7.73 1 60.91 368 GLY B N 1
ATOM 6030 C CA . GLY B 1 368 ? 16.812 18.094 6.465 1 60.91 368 GLY B CA 1
ATOM 6031 C C . GLY B 1 368 ? 17.719 18.266 5.262 1 60.91 368 GLY B C 1
ATOM 6032 O O . GLY B 1 368 ? 18.828 18.766 5.387 1 60.91 368 GLY B O 1
ATOM 6033 N N . GLU B 1 369 ? 17.406 17.75 4.184 1 65 369 GLU B N 1
ATOM 6034 C CA . GLU B 1 369 ? 18.172 17.781 2.945 1 65 369 GLU B CA 1
ATOM 6035 C C . GLU B 1 369 ? 18.625 19.203 2.609 1 65 369 GLU B C 1
ATOM 6037 O O . GLU B 1 369 ? 19.766 19.406 2.195 1 65 369 GLU B O 1
ATOM 6042 N N . THR B 1 370 ? 17.781 20.109 2.867 1 66.56 370 THR B N 1
ATOM 6043 C CA . THR B 1 370 ? 18.094 21.5 2.508 1 66.56 370 THR B CA 1
ATOM 6044 C C . THR B 1 370 ? 19.156 22.078 3.434 1 66.56 370 THR B C 1
ATOM 6046 O O . THR B 1 370 ? 20.062 22.781 2.982 1 66.56 370 THR B O 1
ATOM 6049 N N . GLU B 1 371 ? 19.062 21.719 4.621 1 65.94 371 GLU B N 1
ATOM 6050 C CA . GLU B 1 371 ? 20.031 22.219 5.59 1 65.94 371 GLU B CA 1
ATOM 6051 C C . GLU B 1 371 ? 21.422 21.641 5.305 1 65.94 371 GLU B C 1
ATOM 6053 O O . GLU B 1 371 ? 22.422 22.359 5.406 1 65.94 371 GLU B O 1
ATOM 6058 N N . VAL B 1 372 ? 21.375 20.453 4.941 1 67.19 372 VAL B N 1
ATOM 6059 C CA . VAL B 1 372 ? 22.641 19.812 4.613 1 67.19 372 VAL B CA 1
ATOM 6060 C C . VAL B 1 372 ? 23.297 20.516 3.424 1 67.19 372 VAL B C 1
ATOM 6062 O O . VAL B 1 372 ? 24.5 20.781 3.432 1 67.19 372 VAL B O 1
ATOM 6065 N N . PHE B 1 373 ? 22.5 20.812 2.523 1 75.56 373 PHE B N 1
ATOM 6066 C CA . PHE B 1 373 ? 23.031 21.469 1.328 1 75.56 373 PHE B CA 1
ATOM 6067 C C . PHE B 1 373 ? 23.531 22.875 1.646 1 75.56 373 PHE B C 1
ATOM 6069 O O . PHE B 1 373 ? 24.578 23.297 1.161 1 75.56 373 PHE B O 1
ATOM 6076 N N . SER B 1 374 ? 22.75 23.531 2.428 1 74.19 374 SER B N 1
ATOM 6077 C CA . SER B 1 374 ? 23.156 24.875 2.838 1 74.19 374 SER B CA 1
ATOM 6078 C C . SER B 1 374 ? 24.5 24.844 3.57 1 74.19 374 SER B C 1
ATOM 6080 O O . SER B 1 374 ? 25.359 25.688 3.322 1 74.19 374 SER B O 1
ATOM 6082 N N . ARG B 1 375 ? 24.625 23.859 4.281 1 71.19 375 ARG B N 1
ATOM 6083 C CA . ARG B 1 375 ? 25.875 23.703 5.027 1 71.19 375 ARG B CA 1
ATOM 6084 C C . ARG B 1 375 ? 27.031 23.375 4.09 1 71.19 375 ARG B C 1
ATOM 6086 O O . ARG B 1 375 ? 28.156 23.812 4.305 1 71.19 375 ARG B O 1
ATOM 6093 N N . CYS B 1 376 ? 26.625 22.594 3.223 1 75.25 376 CYS B N 1
ATOM 6094 C CA . CYS B 1 376 ? 27.625 22.25 2.225 1 75.25 376 CYS B CA 1
ATOM 6095 C C . CYS B 1 376 ? 28.109 23.5 1.487 1 75.25 376 CYS B C 1
ATOM 6097 O O . CYS B 1 376 ? 29.297 23.656 1.242 1 75.25 376 CYS B O 1
ATOM 6099 N N . LEU B 1 377 ? 27.219 24.344 1.186 1 79.62 377 LEU B N 1
ATOM 6100 C CA . LEU B 1 377 ? 27.562 25.578 0.49 1 79.62 377 LEU B CA 1
ATOM 6101 C C . LEU B 1 377 ? 28.422 26.469 1.375 1 79.62 377 LEU B C 1
ATOM 6103 O O . LEU B 1 377 ? 29.422 27.031 0.912 1 79.62 377 LEU B O 1
ATOM 6107 N N . ALA B 1 378 ? 28.062 26.531 2.574 1 75.38 378 ALA B N 1
ATOM 6108 C CA . ALA B 1 378 ? 28.812 27.359 3.527 1 75.38 378 ALA B CA 1
ATOM 6109 C C . ALA B 1 378 ? 30.219 26.812 3.723 1 75.38 378 ALA B C 1
ATOM 6111 O O . ALA B 1 378 ? 31.188 27.578 3.775 1 75.38 378 ALA B O 1
ATOM 6112 N N . ALA B 1 379 ? 30.219 25.562 3.816 1 74.81 379 ALA B N 1
ATOM 6113 C CA . ALA B 1 379 ? 31.516 24.906 4.004 1 74.81 379 ALA B CA 1
ATOM 6114 C C . ALA B 1 379 ? 32.438 25.172 2.818 1 74.81 379 ALA B C 1
ATOM 6116 O O . ALA B 1 379 ? 33.656 25.234 2.98 1 74.81 379 ALA B O 1
ATOM 6117 N N . ARG B 1 380 ? 31.75 25.312 1.732 1 79.19 380 ARG B N 1
ATOM 6118 C CA . ARG B 1 380 ? 32.531 25.547 0.522 1 79.19 380 ARG B CA 1
ATOM 6119 C C . ARG B 1 380 ? 32.656 27.047 0.238 1 79.19 380 ARG B C 1
ATOM 6121 O O . ARG B 1 380 ? 33.125 27.438 -0.826 1 79.19 380 ARG B O 1
ATOM 6128 N N . LYS B 1 381 ? 32.156 27.859 1.225 1 82.38 381 LYS B N 1
ATOM 6129 C CA . LYS B 1 381 ? 32.25 29.312 1.185 1 82.38 381 LYS B CA 1
ATOM 6130 C C . LYS B 1 381 ? 31.562 29.859 -0.07 1 82.38 381 LYS B C 1
ATOM 6132 O O . LYS B 1 381 ? 32.094 30.781 -0.7 1 82.38 381 LYS B O 1
ATOM 6137 N N . ILE B 1 382 ? 30.688 29.125 -0.546 1 83.06 382 ILE B N 1
ATOM 6138 C CA . ILE B 1 382 ? 29.844 29.609 -1.626 1 83.06 382 ILE B CA 1
ATOM 6139 C C . ILE B 1 382 ? 28.75 30.516 -1.057 1 83.06 382 ILE B C 1
ATOM 6141 O O . ILE B 1 382 ? 27.906 30.062 -0.263 1 83.06 382 ILE B O 1
ATOM 6145 N N . GLU B 1 383 ? 28.906 31.828 -1.302 1 80.88 383 GLU B N 1
ATOM 6146 C CA . GLU B 1 383 ? 27.984 32.781 -0.704 1 80.88 383 GLU B CA 1
ATOM 6147 C C . GLU B 1 383 ? 27.359 33.688 -1.768 1 80.88 383 GLU B C 1
ATOM 6149 O O . GLU B 1 383 ? 27.672 33.562 -2.953 1 80.88 383 GLU B O 1
ATOM 6154 N N . GLY B 1 384 ? 26.469 34.406 -1.373 1 78.62 384 GLY B N 1
ATOM 6155 C CA . GLY B 1 384 ? 25.859 35.438 -2.227 1 78.62 384 GLY B CA 1
ATOM 6156 C C . GLY B 1 384 ? 24.969 34.844 -3.301 1 78.62 384 GLY B C 1
ATOM 6157 O O . GLY B 1 384 ? 24.219 33.906 -3.045 1 78.62 384 GLY B O 1
ATOM 6158 N N . ALA B 1 385 ? 25.109 35.406 -4.457 1 79.06 385 ALA B N 1
ATOM 6159 C CA . ALA B 1 385 ? 24.25 35.094 -5.582 1 79.06 385 ALA B CA 1
ATOM 6160 C C . ALA B 1 385 ? 24.422 33.625 -6.02 1 79.06 385 ALA B C 1
ATOM 6162 O O . ALA B 1 385 ? 23.469 32.969 -6.41 1 79.06 385 ALA B O 1
ATOM 6163 N N . GLN B 1 386 ? 25.562 33.219 -5.883 1 82.75 386 GLN B N 1
ATOM 6164 C CA . GLN B 1 386 ? 25.828 31.844 -6.281 1 82.75 386 GLN B CA 1
ATOM 6165 C C . GLN B 1 386 ? 25.172 30.844 -5.332 1 82.75 386 GLN B C 1
ATOM 6167 O O . GLN B 1 386 ? 24.609 29.844 -5.773 1 82.75 386 GLN B O 1
ATOM 6172 N N . ALA B 1 387 ? 25.234 31.12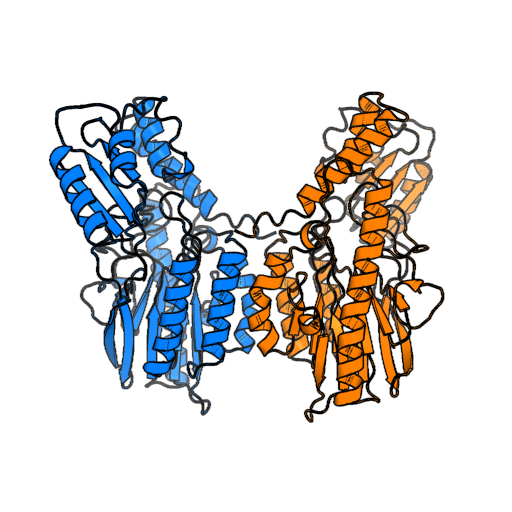5 -4.094 1 79.69 387 ALA B N 1
ATOM 6173 C CA . ALA B 1 387 ? 24.578 30.266 -3.115 1 79.69 387 ALA B CA 1
ATOM 6174 C C . ALA B 1 387 ? 23.062 30.219 -3.346 1 79.69 387 ALA B C 1
ATOM 6176 O O . ALA B 1 387 ? 22.453 29.156 -3.279 1 79.69 387 ALA B O 1
ATOM 6177 N N . ASP B 1 388 ? 22.625 31.359 -3.674 1 74.06 388 ASP B N 1
ATOM 6178 C CA . ASP B 1 388 ? 21.188 31.453 -3.92 1 74.06 388 ASP B CA 1
ATOM 6179 C C . ASP B 1 388 ? 20.781 30.609 -5.133 1 74.06 388 ASP B C 1
ATOM 6181 O O . ASP B 1 388 ? 19.766 29.922 -5.098 1 74.06 388 ASP B O 1
ATOM 6185 N N . LEU B 1 389 ? 21.609 30.719 -6.094 1 74.44 389 LEU B N 1
ATOM 6186 C CA . LEU B 1 389 ? 21.328 29.969 -7.305 1 74.44 389 LEU B CA 1
ATOM 6187 C C . LEU B 1 389 ? 21.422 28.469 -7.035 1 74.44 389 LEU B C 1
ATOM 6189 O O . LEU B 1 389 ? 20.531 27.703 -7.445 1 74.44 389 LEU B O 1
ATOM 6193 N N . LEU B 1 390 ? 22.391 28.078 -6.355 1 78.94 390 LEU B N 1
ATOM 6194 C CA . LEU B 1 390 ? 22.578 26.656 -6.09 1 78.94 390 LEU B CA 1
ATOM 6195 C C . LEU B 1 390 ? 21.484 26.125 -5.168 1 78.94 390 LEU B C 1
ATOM 6197 O O . LEU B 1 390 ? 21.031 25 -5.332 1 78.94 390 LEU B O 1
ATOM 6201 N N . MET B 1 391 ? 21.094 26.953 -4.301 1 76.56 391 MET B N 1
ATOM 6202 C CA . MET B 1 391 ? 20 26.562 -3.42 1 76.56 391 MET B CA 1
ATOM 6203 C C . MET B 1 391 ? 18.703 26.375 -4.207 1 76.56 391 MET B C 1
ATOM 6205 O O . MET B 1 391 ? 17.953 25.438 -3.953 1 76.56 391 MET B O 1
ATOM 6209 N N . ARG B 1 392 ? 18.625 27.219 -5.141 1 69.62 392 ARG B N 1
ATOM 6210 C CA . ARG B 1 392 ? 17.438 27.125 -5.988 1 69.62 392 ARG B CA 1
ATOM 6211 C C . ARG B 1 392 ? 17.469 25.844 -6.828 1 69.62 392 ARG B C 1
ATOM 6213 O O . ARG B 1 392 ? 16.469 25.125 -6.918 1 69.62 392 ARG B O 1
ATOM 6220 N N . LEU B 1 393 ? 18.609 25.625 -7.387 1 73.12 393 LEU B N 1
ATOM 6221 C CA . LEU B 1 393 ? 18.766 24.438 -8.219 1 73.12 393 LEU B CA 1
ATOM 6222 C C . LEU B 1 393 ? 18.609 23.172 -7.391 1 73.12 393 LEU B C 1
ATOM 6224 O O . LEU B 1 393 ? 17.984 22.203 -7.832 1 73.12 393 LEU B O 1
ATOM 6228 N N . TYR B 1 394 ? 19.156 23.266 -6.273 1 73.88 394 TYR B N 1
ATOM 6229 C CA . TYR B 1 394 ? 19.031 22.125 -5.363 1 73.88 394 TYR B CA 1
ATOM 6230 C C . TYR B 1 394 ? 17.578 21.891 -4.984 1 73.88 394 TYR B C 1
ATOM 6232 O O . TYR B 1 394 ? 17.125 20.75 -4.941 1 73.88 394 TYR B O 1
ATOM 6240 N N . GLY B 1 395 ? 16.938 22.953 -4.766 1 68.94 395 GLY B N 1
ATOM 6241 C CA . GLY B 1 395 ? 15.523 22.859 -4.469 1 68.94 395 GLY B CA 1
ATOM 6242 C C . GLY B 1 395 ? 14.719 22.219 -5.59 1 68.94 395 GLY B C 1
ATOM 6243 O O . GLY B 1 395 ? 13.82 21.406 -5.336 1 68.94 395 GLY B O 1
ATOM 6244 N N . GLU B 1 396 ? 15.125 22.516 -6.754 1 68 396 GLU B N 1
ATOM 6245 C CA . GLU B 1 396 ? 14.461 21.953 -7.922 1 68 396 GLU B CA 1
ATOM 6246 C C . GLU B 1 396 ? 14.695 20.438 -8.008 1 68 396 GLU B C 1
ATOM 6248 O O . GLU B 1 396 ? 13.781 19.688 -8.32 1 68 396 GLU B O 1
ATOM 6253 N N . ILE B 1 397 ? 15.906 20.125 -7.75 1 71 397 ILE B N 1
ATOM 6254 C CA . ILE B 1 397 ? 16.266 18.719 -7.805 1 71 397 ILE B CA 1
ATOM 6255 C C . ILE B 1 397 ? 15.531 17.953 -6.711 1 71 397 ILE B C 1
ATOM 6257 O O . ILE B 1 397 ? 14.984 16.875 -6.957 1 71 397 ILE B O 1
ATOM 6261 N N . LEU B 1 398 ? 15.484 18.594 -5.566 1 69.88 398 LEU B N 1
ATOM 6262 C CA . LEU B 1 398 ? 14.82 17.953 -4.434 1 69.88 398 LEU B CA 1
ATOM 6263 C C . LEU B 1 398 ? 13.328 17.781 -4.711 1 69.88 398 LEU B C 1
ATOM 6265 O O . LEU B 1 398 ? 12.758 16.719 -4.422 1 69.88 398 LEU B O 1
ATOM 6269 N N . THR B 1 399 ? 12.836 18.781 -5.305 1 65.75 399 THR B N 1
ATOM 6270 C CA . THR B 1 399 ? 11.422 18.719 -5.645 1 65.75 399 THR B CA 1
ATOM 6271 C C . THR B 1 399 ? 11.156 17.609 -6.66 1 65.75 399 THR B C 1
ATOM 6273 O O . THR B 1 399 ? 10.219 16.828 -6.5 1 65.75 399 THR B O 1
ATOM 6276 N N . ALA B 1 400 ? 11.984 17.594 -7.598 1 67.12 400 ALA B N 1
ATOM 6277 C CA . ALA B 1 400 ? 11.844 16.578 -8.633 1 67.12 400 ALA B CA 1
ATOM 6278 C C . ALA B 1 400 ? 11.953 15.172 -8.031 1 67.12 400 ALA B C 1
ATOM 6280 O O . ALA B 1 400 ? 11.188 14.273 -8.398 1 67.12 400 ALA B O 1
ATOM 6281 N N . MET B 1 401 ? 12.875 15.102 -7.168 1 67.62 401 MET B N 1
ATOM 6282 C CA . MET B 1 401 ? 13.094 13.805 -6.539 1 67.62 401 MET B CA 1
ATOM 6283 C C . MET B 1 401 ? 11.914 13.422 -5.656 1 67.62 401 MET B C 1
ATOM 6285 O O . MET B 1 401 ? 11.492 12.258 -5.641 1 67.62 401 MET B O 1
ATOM 6289 N N . HIS B 1 402 ? 11.398 14.469 -5.039 1 64.81 402 HIS B N 1
ATOM 6290 C CA . HIS B 1 402 ? 10.305 14.219 -4.113 1 64.81 402 HIS B CA 1
ATOM 6291 C C . HIS B 1 402 ? 9 13.953 -4.859 1 64.81 402 HIS B C 1
ATOM 6293 O O . HIS B 1 402 ? 8.141 13.219 -4.371 1 64.81 402 HIS B O 1
ATOM 6299 N N . GLU B 1 403 ? 8.984 14.578 -5.98 1 64.75 403 GLU B N 1
ATOM 6300 C CA . GLU B 1 403 ? 7.746 14.453 -6.738 1 64.75 403 GLU B CA 1
ATOM 6301 C C . GLU B 1 403 ? 7.758 13.195 -7.602 1 64.75 403 GLU B C 1
ATOM 6303 O O . GLU B 1 403 ? 6.715 12.758 -8.086 1 64.75 403 GLU B O 1
ATOM 6308 N N . THR B 1 404 ? 8.992 12.688 -7.695 1 67.62 404 THR B N 1
ATOM 6309 C CA . THR B 1 404 ? 9.078 11.469 -8.492 1 67.62 404 THR B CA 1
ATOM 6310 C C . THR B 1 404 ? 8.336 10.328 -7.812 1 67.62 404 THR B C 1
ATOM 6312 O O . THR B 1 404 ? 8.547 10.055 -6.629 1 67.62 404 THR B O 1
ATOM 6315 N N . ASP B 1 405 ? 7.398 9.883 -8.5 1 76.88 405 ASP B N 1
ATOM 6316 C CA . ASP B 1 405 ? 6.656 8.703 -8.07 1 76.88 405 ASP B CA 1
ATOM 6317 C C . ASP B 1 405 ? 7.457 7.426 -8.32 1 76.88 405 ASP B C 1
ATOM 6319 O O . ASP B 1 405 ? 7.109 6.625 -9.188 1 76.88 405 ASP B O 1
ATOM 6323 N N . SER B 1 406 ? 8.5 7.188 -7.484 1 73.5 406 SER B N 1
ATOM 6324 C CA . SER B 1 406 ? 9.562 6.223 -7.73 1 73.5 406 SER B CA 1
ATOM 6325 C C . SER B 1 406 ? 9.023 4.797 -7.727 1 73.5 406 SER B C 1
ATOM 6327 O O . SER B 1 406 ? 9.602 3.91 -8.367 1 73.5 406 SER B O 1
ATOM 6329 N N . ASN B 1 407 ? 7.922 4.574 -7.062 1 83.25 407 ASN B N 1
ATOM 6330 C CA . ASN B 1 407 ? 7.406 3.211 -6.965 1 83.25 407 ASN B CA 1
ATOM 6331 C C . ASN B 1 407 ? 6.176 3.01 -7.844 1 83.25 407 ASN B C 1
ATOM 6333 O O . ASN B 1 407 ? 5.414 2.064 -7.641 1 83.25 407 ASN B O 1
ATOM 6337 N N . ALA B 1 408 ? 5.949 3.85 -8.82 1 82.62 408 ALA B N 1
ATOM 6338 C CA . ALA B 1 408 ? 4.746 3.812 -9.648 1 82.62 408 ALA B CA 1
ATOM 6339 C C . ALA B 1 408 ? 4.711 2.553 -10.508 1 82.62 408 ALA B C 1
ATOM 6341 O O . ALA B 1 408 ? 3.668 1.903 -10.625 1 82.62 408 ALA B O 1
ATOM 6342 N N . GLU B 1 409 ? 5.992 2.225 -11.086 1 84.31 409 GLU B N 1
ATOM 6343 C CA . GLU B 1 409 ? 6.027 1.09 -12 1 84.31 409 GLU B CA 1
ATOM 6344 C C . GLU B 1 409 ? 7.051 0.049 -11.547 1 84.31 409 GLU B C 1
ATOM 6346 O O . GLU B 1 409 ? 8.055 0.389 -10.914 1 84.31 409 GLU B O 1
#

Foldseek 3Di:
DKEWFAEQQAQQAAALPHTCLVVSLVQLVVVLVCCQVVVHQEYEYQENLHNAQDHDPSSVVSVVVSLVSNLVGNHQAYEYAYALRHHLLVQVVCQVVVVVSRYHYGRADDPDLLSQWDFDADPVRAGAEIERRDHEHWCVRLVLDDPPDDQVVSLVVLLVSVLVSLVRSVVSRCVVCVVRPVQHAYEYEYEAAAPPDDAWPQQPLCPLPLDIGHHYHPVSHDPSHLAYRYERHQAWDAHPPDPRYIYQHHLDRNHLRCQPPWHWMWIWDDDRHHTDIDTHTRDDPAHEDEQEEAPVRSLVVLLVCQVVLHLHEYEYEYADDCPPDDPVVSNCVSCPPGNYHYSHYYYPPPPPACPPCVVVPSPPSSDDPLSVVLNVCSPVPPDDPRSVVVSSVVSVVVSCVRNDSPVSD/DKEWFAEQQAQQAAALPHTCLVVSLVQLVVVLVCCQVVVHQEYEYQENLHNAQDHDPSSVVSVVVSLVSNLVGNHQAYEYAYALRHHLLVQVVCQVVVVVSRYHYGRADDPDLLSQWDFDADPVRAGAEIERRDHEHWCVRLVLDDPPDDQVVSLVVLLVSVLVSLVRSVVSRCVVCVVRPVQHAYEYEHEAAAPPDDAWPQQPLPPLPLDIGHHYHPVSHDPSHLAYRYERHQAWDAHPPDPRYIYQHHLDRNHLRCQPPWHWMWIWDDDRHHTDIDTHTRDDPAHEDEQEEAPVRSLVVLLVCQVVLHLHEYAYEYADDDPPVCSVVSNCVSCPPGNYHYSHYYYPPPPLACPPCVVVPSPPSSDDPLSVVLNVCSPVVPDDPRSVVVSSVVSNVVSCVRNDSPVSD